Protein 5JE8 (pdb70)

Solvent-accessible surface area: 43700 Å² total; per-residue (Å²): 163,111,89,0,0,0,4,5,3,38,121,42,0,54,11,0,0,72,10,0,28,133,36,46,24,53,2,25,0,18,22,177,83,125,130,16,14,41,41,0,87,176,55,49,6,75,45,72,53,63,39,21,100,0,0,82,52,0,52,7,0,0,0,20,28,127,39,48,163,22,0,63,49,14,0,70,43,77,131,2,0,6,92,33,19,56,96,114,0,5,0,0,2,6,8,31,0,35,14,94,5,2,98,73,0,55,125,18,2,88,132,72,133,12,41,10,0,2,0,0,13,12,32,20,47,126,2,0,102,90,73,74,0,10,0,0,0,0,0,41,96,111,10,13,100,116,2,70,87,10,0,37,43,0,6,66,55,27,46,14,10,41,103,121,4,24,3,0,1,5,0,16,0,0,2,6,1,0,12,0,0,0,0,1,0,0,1,3,0,0,0,0,0,104,78,33,113,12,78,20,73,29,0,11,90,10,0,40,65,15,91,0,19,0,85,0,1,78,40,1,8,100,63,17,15,54,73,83,55,32,130,61,47,42,13,0,49,98,0,62,64,12,0,15,34,1,7,78,16,1,122,137,11,138,6,72,1,41,0,1,45,46,0,36,89,18,0,55,98,0,32,114,53,62,36,5,119,43,0,5,0,0,2,10,88,55,14,14,108,80,87,123,110,36,115,80,0,0,0,5,7,1,38,77,38,0,36,17,0,0,35,6,0,26,146,48,48,40,37,1,25,0,24,25,86,32,75,145,10,15,52,38,0,88,186,78,49,6,66,48,74,58,62,40,24,87,0,0,78,53,0,30,3,0,0,0,20,27,49,4,51,92,17,0,68,70,14,0,72,43,88,140,3,0,5,91,37,20,59,96,105,1,0,0,0,3,5,11,29,5,51,9,115,4,3,108,83,0,41,65,24,2,108,140,76,176,10,50,8,0,3,0,2,14,30,56,32,60,107,7,0,97,93,68,75,0,25,0,3,0,0,0,37,84,110,11,11,101,91,1,72,81,0,0,33,44,1,10,73,54,31,39,36,13,28,108,70,7,11,1,0,1,0,0,14,2,0,12,6,1,0,7,0,0,0,0,0,0,0,0,4,0,0,0,0,0,87,61,49,137,23,83,18,76,72,1,12,84,1,0,42,74,4,68,0,24,0,98,0,1,82,29,0,6,97,61,16,12,50,76,105,58,25,124,49,49,51,14,0,26,72,0,45,52,12,0,14,53,2,8,78,16,1,127,131,14,151,5,106,2,40,0,1,35,24,0,48,23,18,0,25,32,0,25,48,41,59,40,6,90,38,0,2,0,1,3,12,70,43,12,13,39,11,49,132,135,82,0,0,0,6,5,1,40,119,45,0,38,18,0,0,30,3,0,29,134,47,67,47,63,2,35,0,18,25,172,72,124,137,14,10,52,40,1,90,180,80,50,5,72,40,69,59,63,42,19,94,0,0,79,52,0,56,0,0,0,0,17,27,112,38,44,73,24,0,73,77,14,0,65,46,80,128,2,0,5,100,36,18,57,92,120,0,12,0,0,2,5,9,32,1,32,9,118,4,3,111,75,0,35,56,21,1,137,136,98,177,9,57,7,0,1,0,2,14,34,54,17,60,111,4,1,92,93,70,76,0,26,0,4,0,0,0,32,101,105,10,15,103,103,0,72,80,3,0,34,43,1,9,67,71,34,42,35,19,38,103,113,4,16,1,0,1,2,0,20,0,0,15,5,1,0,11,0,0,0,0,0,0,0,1,4,0,0,6,0,0,116,108,25,111,18,71,25,56,71,0,12,86,2,0,42,100,20,95,0,20,0,88,0,1,76,29,0,14,100,64,23,9,60,74,132,42,38,129,55,46,48,18,0,43,90,0,46,104,8,1,17,29,1,6,69,18,1,108,124,15,146,6,68,1,41,0,1,40,52,0,49,91,22,0,58,97,0,26,159,61,64,48,5,119,48,0,2,0,0,2,22,31,60,24,49,82,110,79,134,72,0,0,0,4,5,3,40,80,39,0,38,17,0,0,45,3,0,21,120,48,55,46,40,1,36,0,25,27,82,33,67,109,9,18,49,33,0,87,187,74,48,6,69,52,74,58,63,41,20,81,0,0,73,47,0,50,2,0,0,0,19,27,52,3,51,89,18,0,67,78,13,0,74,43,86,116,2,0,8,92,35,21,55,94,121,1,13,0,0,2,4,10,28,5,51,6,98,4,3,108,81,0,40,120,22,2,145,132,76,172,10,61,8,0,2,0,0,15,31,45,37,66,111,4,0,92,89,69,76,0,26,0,5,0,0,0,38,39,68,12,29,130,93,1,72,75,4,0,31,45,0,7,64,72,28,40,35,4,30,112,67,7,2,5,0,1,2,0,26,2,0,23,6,1,0,11,0,0,0,0,0,0,0,1,4,0,0,0,0,0,85,68,46,133,20,84,19,76,35,0,12,90,12,0,36,78,19,94,0,18,0,55,0,1,80,30,1,9,98,60,18,12,51,70,124,57,25,102,60,62,63,12,0,25,95,0,44,51,12,0,15,58,1,10,82,15,2,130,125,12,154,16,121,2,40,1,2,33,21,0,53,21,17,0,28,33,0,25,54,44,58,34,6,88,47,0,3,1,0,2,14,82,40,15,14,40,13,40,144

Organism: Bacillus cereus (strain ATCC 14579 / DSM 31 / CCUG 7414 / JCM 2152 / NBRC 15305 / NCIMB 9373 / NCTC 2599 / NRRL B-3711) (NCBI:txid226900)

Radius of gyration: 37.69 Å; Cα contacts (8 Å, |Δi|>4): 2503; chains: 4; bounding box: 51×134×80 Å

InterPro domains:
  IPR002204 3-hydroxyisobutyrate dehydrogenase-related, conserved site [PS00895] (6-19)
  IPR006115 6-phosphogluconate dehydrogenase, NADP-binding [PF03446] (3-160)
  IPR008927 6-phosphogluconate dehydrogenase-like, C-terminal domain superfamily [SSF48179] (167-289)
  IPR013328 6-phosphogluconate dehydrogenase, domain 2 [G3DSA:1.10.1040.10] (166-296)
  IPR015815 3-hydroxyisobutyrate dehydrogenase-related [PIRSF000103] (1-289)
  IPR029154 3-hydroxyisobutyrate dehydrogenase-like, NAD-binding domain [PF14833] (167-285)
  IPR036291 NAD(P)-binding domain superfamily [SSF51735] (1-161)

Foldseek 3Di:
DFEEEEEDQPLQNVLLQLLLVVVPHAYEYHYPDVVSVVSSVVSVHHYDAAQLRNQQGGQEYEYADDAPVRVCVADDDCRHNLVRHDQRYAYEYQYQYALVVLVVSVVSNVVSNYHYKDWHWDDGSVLQNVLAIETEIEADPVSCVVCVVVNSSRHPHYDDQYNRRCRSNLVVLVVLLVLLVLLLCLLQVVLVCVVVPHDPVVVCVVCCPPVVHDVSNCCLVVVDVVVPHFQDDPFLQNSLVSLVSSVVVCVVVVHDDPVSVVSNVLSVVCVVVPRGRTHSNCSNVVNNVVD/DDAQFEEEEDLPLQRLLLQLLSVVVRHAYEYDDPDVVSVVSSVVSPHHYDAALLRCQQDHQEYEYADAALVRVCVADDDCRHNLNRHDQRYEYEYQYQYALVSLVVSVVSCVVSNYHYKDWHWDDTSVCQNVLAIETEIEADPVVCVVCVVSNNSRHDHYDDQYRSRCRSSVVVLVVLLVLLVLLLCLLQVVLVCVLVPHPVVVVCVVCCPPVVHDPSNCCLVVVDVVVPHFADPAFLQNSLVSLVSSVVVCVVVVHDDPVSVVSSVLSVVVVVVPRGRTHSSCSNVVNNVPHD/DAEEEEDLPLQRVLLQLLLVVVPHQYEYDYPDVVSVVSSVVSPHHYDDALLRCLQDGQEYEYEDAALVVVCVAQDDCSHNLNRHDQRHEYEYQYQYALVSLVVSQVSCVVSNYHYKDWHWDDGSVLQNVLAIETQIEADPVSCVVCVVSNNSRHDHYDYQYNSRCRRSVVVLVVLLVLLVLLVCLLQVVLVQVVVPHDVVVVCVVCCVPPVHDVSNVCLCPVPVVVVHFADDQFLQNSLVSLVSVVVVCVVVVHDDPVSVVSNVLSVVCVVVPRGRTHSNCSNVVSNVD/DAEEEEEDLPLLRLLLQLLLVVVPHAYEYHDPDVVSVVSSVVSPHHYDAALLRNQQDGQEYEYEDDALVRVCVADDDCRHNLNRHDQRYEYEYQYQYALVSLVVSVVSCVVSNYHYKDWHWDDGSVLQNVLAIETQIEADVVSCVVCVVSSNSRHDHYDDQYRRRCRSSVVVLVVLLVLLVLLVVLLQVVLVCVQVPHDVVVVCVVCCPPPNNDVSNVCLVVVDVVVVHFADDAFLQNSLVSLVSVVVNCVVVVHDDPVSVVSSVLSVVVVVVPRRRTHSNCSNVVSNVVPD

Sequence (1166 aa):
MKKIGFIGLGNMGLPMSKNLVKSGYTVYGVDLNKEAEASFEKEGGIIGLSISKLAETCDVVFTSLPSPRAVEAVYFGAEGLFENGHSNVVFIDTSTVSPQLNKQLEEAAKEKKVDFLAAPVSGGVIGAENRTLTFMVGGSKDVYEKTESIMGVLGANIFHVSEQIDSGTTVKLIINNLLIGFYTAGVSEALTLAKKNNMDLDKMFDILNVSYGQSRIYERNYKSFIAPENYEPGFTVNLLKKDLGFAVDLAKESELHLPVSEMLLNVYDEASQAGYGENDMAALYKKVSEQLDPMKKIGFIGLGNMGLPMSKNLVKSGYTVYGVDLNKEAEASFEKEGGIIGLSISKLAETCDVVFTSLPSPRRAVEAVYFGAEGLFENGHSNVVFIDTSTVSPQLNKQLEEAAKEKKVDFLAAPVSGGVIGAENRTLTFMVGGSKDVYEKTESIMGVLGANIFHVSEQIDSGTTVKLIINNLLIGFYTAGVSEALTLAKKNNMDLDKMFDILNVSYGQSRIYERNYKSFIAPENYEPGFTVNLLKKDLGFAVDLAKESELHLPVSEMLLNVYDEASQAGYGENDMAALYKKVSEQLIKKIGFIGLGNMGLPMSKNLVKSGYTVYGVDLNKEAEASFEKEGGIIGLSISKLAETCDVVFTSLPSPRAVEAVYFGAEGLFENGHSNVVFIDTSTVSPQLNKQLEEAAKEKKVDFLAAPVSGGVIGAENRTLTFMVGGSKDVYEKTESIMGVLGANIFHVSEQIDSGTTVKLIINNLLIGFYTAGVSEALTLAKKNNMDLDKMFDILNVSYGQSRIYERNYKSFIAPENYEPGFTVNLLKKDLGFAVDLAKESELHLPVSEMLLNVYDEASQAGYGENDMAALYKKVSEQMKKIGFIGLGNMGLPMSKNLVKSGYTVYGVDLNKEAEASFEKEGGIIGLSISKLAETCDVVFTSLPSPRRAVEAVYFGAEGLFENGHSNVVFIDTSTVSPQLNKQLEEAAKEKKVDFLAAPVSGGVIGAENRTLTFMVGGSKDVYEKTESIMGVLGANIFHVSEQIDSGTTVKLIINNLLIGFYTAGVSEALTLAKKNNMDLDKMFDILNVSYGQSRIYERNYKSFIAPENYEPGFTVNLLKKDLGFAVDLAKESELHLPVSEMLLNVYDEASQAGYGENDMAALYKKVSEQLI

B-factor: mean 35.8, std 14.12, range [13.29, 110.85]

Structure (mmCIF, N/CA/C/O backbone):
data_5JE8
#
_entry.id   5JE8
#
_cell.length_a   46.444
_cell.length_b   158.576
_cell.length_c   163.138
_cell.angle_alpha   90.00
_cell.angle_beta   90.00
_cell.angle_gamma   90.00
#
_symmetry.space_group_name_H-M   'P 21 21 21'
#
loop_
_entity.id
_entity.type
_entity.pdbx_description
1 polymer '3-hydroxyisobutyrate dehydrogenase'
2 non-polymer NICOTINAMIDE-ADENINE-DINUCLEOTIDE
3 non-polymer '4-(2-HYDROXYETHYL)-1-PIPERAZINE ETHANESULFONIC ACID'
4 non-polymer GLYCEROL
5 water water
#
loop_
_atom_site.group_PDB
_atom_site.id
_atom_site.type_symbol
_atom_site.label_atom_id
_atom_site.label_alt_id
_atom_site.label_comp_id
_atom_site.label_asym_id
_atom_site.label_entity_id
_atom_site.label_seq_id
_atom_site.pdbx_PDB_ins_code
_atom_site.Cartn_x
_atom_site.Cartn_y
_atom_site.Cartn_z
_atom_site.occupancy
_atom_site.B_iso_or_equiv
_atom_site.auth_seq_id
_atom_site.auth_comp_id
_atom_site.auth_asym_id
_atom_site.auth_atom_id
_atom_site.pdbx_PDB_model_num
ATOM 1 N N . MET A 1 7 ? 15.486 72.127 11.247 1.00 46.34 1 MET A N 1
ATOM 2 C CA . MET A 1 7 ? 15.916 70.708 11.483 1.00 44.72 1 MET A CA 1
ATOM 3 C C . MET A 1 7 ? 16.224 70.553 12.987 1.00 42.37 1 MET A C 1
ATOM 4 O O . MET A 1 7 ? 16.839 71.430 13.605 1.00 44.48 1 MET A O 1
ATOM 9 N N . LYS A 1 8 ? 15.806 69.449 13.567 1.00 38.97 2 LYS A N 1
ATOM 10 C CA . LYS A 1 8 ? 15.627 69.334 15.021 1.00 37.20 2 LYS A CA 1
ATOM 11 C C . LYS A 1 8 ? 16.920 69.251 15.858 1.00 33.70 2 LYS A C 1
ATOM 12 O O . LYS A 1 8 ? 17.987 68.941 15.322 1.00 32.24 2 LYS A O 1
ATOM 18 N N . LYS A 1 9 ? 16.795 69.555 17.146 1.00 30.55 3 LYS A N 1
ATOM 19 C CA . LYS A 1 9 ? 17.855 69.340 18.129 1.00 28.54 3 LYS A CA 1
ATOM 20 C C . LYS A 1 9 ? 17.586 68.001 18.777 1.00 25.98 3 LYS A C 1
ATOM 21 O O . LYS A 1 9 ? 16.517 67.810 19.393 1.00 26.36 3 LYS A O 1
ATOM 27 N N . ILE A 1 10 ? 18.555 67.090 18.663 1.00 24.84 4 ILE A N 1
ATOM 28 C CA . ILE A 1 10 ? 18.432 65.749 19.228 1.00 23.93 4 ILE A CA 1
ATOM 29 C C . ILE A 1 10 ? 19.499 65.576 20.315 1.00 23.72 4 ILE A C 1
ATOM 30 O O . ILE A 1 10 ? 20.683 65.942 20.111 1.00 23.69 4 ILE A O 1
ATOM 35 N N . GLY A 1 11 ? 19.099 64.994 21.441 1.00 23.72 5 GLY A N 1
ATOM 36 C CA . GLY A 1 11 ? 20.010 64.644 22.484 1.00 23.69 5 GLY A CA 1
ATOM 37 C C . GLY A 1 11 ? 20.320 63.170 22.394 1.00 22.74 5 GLY A C 1
ATOM 38 O O . GLY A 1 11 ? 19.467 62.379 21.973 1.00 22.31 5 GLY A O 1
ATOM 39 N N . PHE A 1 12 ? 21.529 62.784 22.764 1.00 22.61 6 PHE A N 1
ATOM 40 C CA . PHE A 1 12 ? 21.901 61.365 22.706 1.00 21.97 6 PHE A CA 1
ATOM 41 C C . PHE A 1 12 ? 22.781 61.000 23.889 1.00 22.43 6 PHE A C 1
ATOM 42 O O . PHE A 1 12 ? 23.854 61.578 24.059 1.00 22.86 6 PHE A O 1
ATOM 50 N N . ILE A 1 13 ? 22.289 60.102 24.736 1.00 22.56 7 ILE A N 1
ATOM 51 C CA . ILE A 1 13 ? 22.947 59.782 25.990 1.00 23.32 7 ILE A CA 1
ATOM 52 C C . ILE A 1 13 ? 23.308 58.321 25.966 1.00 23.04 7 ILE A C 1
ATOM 53 O O . ILE A 1 13 ? 22.431 57.470 25.888 1.00 22.72 7 ILE A O 1
ATOM 58 N N . GLY A 1 14 ? 24.614 58.048 26.030 1.00 23.34 8 GLY A N 1
ATOM 59 C CA . GLY A 1 14 ? 25.139 56.718 25.760 1.00 23.23 8 GLY A CA 1
ATOM 60 C C . GLY A 1 14 ? 25.735 56.669 24.352 1.00 22.63 8 GLY A C 1
ATOM 61 O O . GLY A 1 14 ? 25.008 56.507 23.396 1.00 21.94 8 GLY A O 1
ATOM 62 N N . LEU A 1 15 ? 27.062 56.822 24.257 1.00 23.11 9 LEU A N 1
ATOM 63 C CA . LEU A 1 15 ? 27.753 56.954 22.988 1.00 22.84 9 LEU A CA 1
ATOM 64 C C . LEU A 1 15 ? 28.741 55.789 22.805 1.00 23.40 9 LEU A C 1
ATOM 65 O O . LEU A 1 15 ? 29.864 55.982 22.375 1.00 23.88 9 LEU A O 1
ATOM 70 N N . GLY A 1 16 ? 28.307 54.591 23.198 1.00 23.55 10 GLY A N 1
ATOM 71 C CA . GLY A 1 16 ? 29.105 53.398 23.134 1.00 24.34 10 GLY A CA 1
ATOM 72 C C . GLY A 1 16 ? 29.011 52.660 21.806 1.00 24.13 10 GLY A C 1
ATOM 73 O O . GLY A 1 16 ? 28.918 53.273 20.746 1.00 23.60 10 GLY A O 1
ATOM 74 N N . ASN A 1 17 ? 29.090 51.331 21.883 1.00 24.81 11 ASN A N 1
ATOM 75 C CA . ASN A 1 17 ? 29.059 50.451 20.708 1.00 25.04 11 ASN A CA 1
ATOM 76 C C . ASN A 1 17 ? 27.889 50.759 19.797 1.00 24.05 11 ASN A C 1
ATOM 77 O O . ASN A 1 17 ? 28.111 50.914 18.586 1.00 24.10 11 ASN A O 1
ATOM 82 N N . MET A 1 18 ? 26.678 50.937 20.355 1.00 23.34 12 MET A N 1
ATOM 83 C CA . MET A 1 18 ? 25.484 51.300 19.553 1.00 22.57 12 MET A CA 1
ATOM 84 C C . MET A 1 18 ? 25.290 52.816 19.423 1.00 21.86 12 MET A C 1
ATOM 85 O O . MET A 1 18 ? 25.067 53.328 18.342 1.00 21.63 12 MET A O 1
ATOM 90 N N . GLY A 1 19 ? 25.463 53.537 20.522 1.00 21.78 13 GLY A N 1
ATOM 91 C CA . GLY A 1 19 ? 25.243 54.963 20.546 1.00 21.36 13 GLY A CA 1
ATOM 92 C C . GLY A 1 19 ? 26.131 55.804 19.666 1.00 21.43 13 GLY A C 1
ATOM 93 O O . GLY A 1 19 ? 25.659 56.772 19.063 1.00 21.11 13 GLY A O 1
ATOM 94 N N . LEU A 1 20 ? 27.402 55.444 19.559 1.00 22.01 14 LEU A N 1
ATOM 95 C CA . LEU A 1 20 ? 28.311 56.215 18.724 1.00 22.26 14 LEU A CA 1
ATOM 96 C C . LEU A 1 20 ? 27.859 56.218 17.266 1.00 22.10 14 LEU A C 1
ATOM 97 O O . LEU A 1 20 ? 27.650 57.298 16.700 1.00 21.92 14 LEU A O 1
ATOM 102 N N . PRO A 1 21 ? 27.672 55.023 16.652 1.00 22.37 15 PRO A N 1
ATOM 103 C CA . PRO A 1 21 ? 27.242 55.047 15.250 1.00 22.51 15 PRO A CA 1
ATOM 104 C C . PRO A 1 21 ? 25.825 55.633 15.043 1.00 21.89 15 PRO A C 1
ATOM 105 O O . PRO A 1 21 ? 25.597 56.338 14.065 1.00 22.03 15 PRO A O 1
ATOM 109 N N . MET A 1 22 ? 24.924 55.390 15.990 1.00 21.40 16 MET A N 1
ATOM 110 C CA . MET A 1 22 ? 23.591 55.954 15.908 1.00 21.01 16 MET A CA 1
ATOM 111 C C . MET A 1 22 ? 23.677 57.480 15.991 1.00 20.87 16 MET A C 1
ATOM 112 O O . MET A 1 22 ? 23.130 58.152 15.153 1.00 21.01 16 MET A O 1
ATOM 117 N N . SER A 1 23 ? 24.386 58.019 16.964 1.00 20.82 17 SER A N 1
ATOM 118 C CA . SER A 1 23 ? 24.461 59.486 17.125 1.00 20.91 17 SER A CA 1
ATOM 119 C C . SER A 1 23 ? 25.198 60.117 15.939 1.00 21.30 17 SER A C 1
ATOM 120 O O . SER A 1 23 ? 24.803 61.158 15.440 1.00 21.51 17 SER A O 1
ATOM 123 N N . LYS A 1 24 ? 26.249 59.442 15.465 1.00 21.60 18 LYS A N 1
ATOM 124 C CA . LYS A 1 24 ? 26.952 59.871 14.273 1.00 22.17 18 LYS A CA 1
ATOM 125 C C . LYS A 1 24 ? 25.981 59.948 13.084 1.00 22.36 18 LYS A C 1
ATOM 126 O O . LYS A 1 24 ? 25.944 60.956 12.340 1.00 22.80 18 LYS A O 1
ATOM 132 N N . ASN A 1 25 ? 25.196 58.899 12.888 1.00 22.23 19 ASN A N 1
ATOM 133 C CA . ASN A 1 25 ? 24.262 58.909 11.762 1.00 22.66 19 ASN A CA 1
ATOM 134 C C . ASN A 1 25 ? 23.280 60.089 11.802 1.00 22.61 19 ASN A C 1
ATOM 135 O O . ASN A 1 25 ? 22.909 60.627 10.741 1.00 23.31 19 ASN A O 1
ATOM 140 N N . LEU A 1 26 ? 22.862 60.479 13.013 1.00 22.02 20 LEU A N 1
ATOM 141 C CA . LEU A 1 26 ? 21.958 61.613 13.160 1.00 22.20 20 LEU A CA 1
ATOM 142 C C . LEU A 1 26 ? 22.643 62.904 12.713 1.00 22.77 20 LEU A C 1
ATOM 143 O O . LEU A 1 26 ? 22.031 63.716 12.046 1.00 23.43 20 LEU A O 1
ATOM 148 N N . VAL A 1 27 ? 23.918 63.095 13.098 1.00 22.69 21 VAL A N 1
ATOM 149 C CA . VAL A 1 27 ? 24.652 64.276 12.681 1.00 23.35 21 VAL A CA 1
ATOM 150 C C . VAL A 1 27 ? 24.767 64.291 11.142 1.00 24.13 21 VAL A C 1
ATOM 151 O O . VAL A 1 27 ? 24.505 65.327 10.502 1.00 24.92 21 VAL A O 1
ATOM 155 N N . LYS A 1 28 ? 25.154 63.142 10.569 1.00 24.12 22 LYS A N 1
ATOM 156 C CA . LYS A 1 28 ? 25.338 62.997 9.115 1.00 25.11 22 LYS A CA 1
ATOM 157 C C . LYS A 1 28 ? 24.028 63.322 8.411 1.00 25.65 22 LYS A C 1
ATOM 158 O O . LYS A 1 28 ? 24.026 63.912 7.339 1.00 26.76 22 LYS A O 1
ATOM 164 N N . SER A 1 29 ? 22.925 62.920 9.035 1.00 25.04 23 SER A N 1
ATOM 165 C CA . SER A 1 29 ? 21.573 63.196 8.540 1.00 25.63 23 SER A CA 1
ATOM 166 C C . SER A 1 29 ? 21.133 64.671 8.611 1.00 26.21 23 SER A C 1
ATOM 167 O O . SER A 1 29 ? 20.072 65.034 8.070 1.00 27.07 23 SER A O 1
ATOM 170 N N . GLY A 1 30 ? 21.924 65.508 9.286 1.00 25.97 24 GLY A N 1
ATOM 171 C CA . GLY A 1 30 ? 21.673 66.962 9.323 1.00 26.79 24 GLY A CA 1
ATOM 172 C C . GLY A 1 30 ? 21.089 67.514 10.628 1.00 26.42 24 GLY A C 1
ATOM 173 O O . GLY A 1 30 ? 20.845 68.709 10.741 1.00 27.29 24 GLY A O 1
ATOM 174 N N . TYR A 1 31 ? 20.888 66.641 11.612 1.00 25.35 25 TYR A N 1
ATOM 175 C CA . TYR A 1 31 ? 20.398 67.050 12.928 1.00 25.13 25 TYR A CA 1
ATOM 176 C C . TYR A 1 31 ? 21.523 67.734 13.678 1.00 25.11 25 TYR A C 1
ATOM 177 O O . TYR A 1 31 ? 22.698 67.451 13.416 1.00 24.83 25 TYR A O 1
ATOM 186 N N . THR A 1 32 ? 21.168 68.637 14.581 1.00 25.64 26 THR A N 1
ATOM 187 C CA . THR A 1 32 ? 22.090 69.147 15.595 1.00 25.71 26 THR A CA 1
ATOM 188 C C . THR A 1 32 ? 22.003 68.189 16.791 1.00 24.85 26 THR A C 1
ATOM 189 O O . THR A 1 32 ? 20.951 68.053 17.402 1.00 24.91 26 THR A O 1
ATOM 193 N N . VAL A 1 33 ? 23.107 67.540 17.107 1.00 24.24 27 VAL A N 1
ATOM 194 C CA . VAL A 1 33 ? 23.090 66.479 18.085 1.00 23.53 27 VAL A CA 1
ATOM 195 C C . VAL A 1 33 ? 23.964 66.794 19.280 1.00 23.90 27 VAL A C 1
ATOM 196 O O . VAL A 1 33 ? 25.155 67.037 19.148 1.00 24.12 27 VAL A O 1
ATOM 200 N N . TYR A 1 34 ? 23.352 66.786 20.448 1.00 24.16 28 TYR A N 1
ATOM 201 C CA . TYR A 1 34 ? 24.072 67.010 21.710 1.00 24.77 28 TYR A CA 1
ATOM 202 C C . TYR A 1 34 ? 24.296 65.667 22.418 1.00 24.17 28 TYR A C 1
ATOM 203 O O . TYR A 1 34 ? 23.337 64.947 22.692 1.00 23.78 28 TYR A O 1
ATOM 212 N N . GLY A 1 35 ? 25.551 65.345 22.734 1.00 24.29 29 GLY A N 1
ATOM 213 C CA . GLY A 1 35 ? 25.913 64.024 23.239 1.00 23.89 29 GLY A CA 1
ATOM 214 C C . GLY A 1 35 ? 26.361 64.055 24.675 1.00 24.84 29 GLY A C 1
ATOM 215 O O . GLY A 1 35 ? 26.987 65.030 25.105 1.00 25.84 29 GLY A O 1
ATOM 216 N N . VAL A 1 36 ? 26.035 62.996 25.422 1.00 24.74 30 VAL A N 1
ATOM 217 C CA . VAL A 1 36 ? 26.543 62.815 26.780 1.00 25.84 30 VAL A CA 1
ATOM 218 C C . VAL A 1 36 ? 26.953 61.357 26.995 1.00 25.58 30 VAL A C 1
ATOM 219 O O . VAL A 1 36 ? 26.215 60.434 26.651 1.00 24.76 30 VAL A O 1
ATOM 223 N N . ASP A 1 37 ? 28.121 61.171 27.583 1.00 26.50 31 ASP A N 1
ATOM 224 C CA . ASP A 1 37 ? 28.590 59.870 27.991 1.00 26.75 31 ASP A CA 1
ATOM 225 C C . ASP A 1 37 ? 29.588 60.038 29.154 1.00 28.44 31 ASP A C 1
ATOM 226 O O . ASP A 1 37 ? 30.381 60.967 29.174 1.00 29.17 31 ASP A O 1
ATOM 231 N N . LEU A 1 38 ? 29.490 59.134 30.132 1.00 29.24 32 LEU A N 1
ATOM 232 C CA . LEU A 1 38 ? 30.403 59.078 31.270 1.00 31.10 32 LEU A CA 1
ATOM 233 C C . LEU A 1 38 ? 31.832 58.952 30.815 1.00 31.56 32 LEU A C 1
ATOM 234 O O . LEU A 1 38 ? 32.733 59.485 31.433 1.00 33.07 32 LEU A O 1
ATOM 239 N N . ASN A 1 39 ? 32.046 58.255 29.712 1.00 30.44 33 ASN A N 1
ATOM 240 C CA . ASN A 1 39 ? 33.397 58.031 29.232 1.00 31.05 33 ASN A CA 1
ATOM 241 C C . ASN A 1 39 ? 33.753 59.205 28.326 1.00 30.50 33 ASN A C 1
ATOM 242 O O . ASN A 1 39 ? 33.208 59.337 27.270 1.00 29.10 33 ASN A O 1
ATOM 247 N N . LYS A 1 40 ? 34.703 60.029 28.736 1.00 31.82 34 LYS A N 1
ATOM 248 C CA . LYS A 1 40 ? 35.067 61.221 27.983 1.00 31.59 34 LYS A CA 1
ATOM 249 C C . LYS A 1 40 ? 35.692 60.888 26.645 1.00 30.91 34 LYS A C 1
ATOM 250 O O . LYS A 1 40 ? 35.608 61.670 25.700 1.00 30.20 34 LYS A O 1
ATOM 256 N N . GLU A 1 41 ? 36.270 59.717 26.548 1.00 31.29 35 GLU A N 1
ATOM 257 C CA . GLU A 1 41 ? 36.753 59.258 25.270 1.00 30.80 35 GLU A CA 1
ATOM 258 C C . GLU A 1 41 ? 35.621 59.009 24.255 1.00 29.03 35 GLU A C 1
ATOM 259 O O . GLU A 1 41 ? 35.736 59.344 23.112 1.00 28.49 35 GLU A O 1
ATOM 265 N N . ALA A 1 42 ? 34.553 58.380 24.693 1.00 28.33 36 ALA A N 1
ATOM 266 C CA . ALA A 1 42 ? 33.392 58.191 23.830 1.00 26.84 36 ALA A CA 1
ATOM 267 C C . ALA A 1 42 ? 32.882 59.563 23.412 1.00 26.21 36 ALA A C 1
ATOM 268 O O . ALA A 1 42 ? 32.579 59.765 22.234 1.00 25.45 36 ALA A O 1
ATOM 270 N N . GLU A 1 43 ? 32.806 60.505 24.349 1.00 26.76 37 GLU A N 1
ATOM 271 C CA . GLU A 1 43 ? 32.403 61.868 24.011 1.00 26.52 37 GLU A CA 1
ATOM 272 C C . GLU A 1 43 ? 33.320 62.468 22.953 1.00 26.73 37 GLU A C 1
ATOM 273 O O . GLU A 1 43 ? 32.815 63.080 21.988 1.00 26.08 37 GLU A O 1
ATOM 279 N N . ALA A 1 44 ? 34.636 62.309 23.131 1.00 27.81 38 ALA A N 1
ATOM 280 C CA . ALA A 1 44 ? 35.624 62.782 22.146 1.00 28.26 38 ALA A CA 1
ATOM 281 C C . ALA A 1 44 ? 35.372 62.235 20.738 1.00 27.38 38 ALA A C 1
ATOM 282 O O . ALA A 1 44 ? 35.360 62.999 19.788 1.00 27.23 38 ALA A O 1
ATOM 284 N N . SER A 1 45 ? 35.107 60.930 20.615 1.00 26.96 39 SER A N 1
ATOM 285 C CA . SER A 1 45 ? 34.799 60.314 19.329 1.00 26.36 39 SER A CA 1
ATOM 286 C C . SER A 1 45 ? 33.539 60.868 18.631 1.00 25.28 39 SER A C 1
ATOM 287 O O . SER A 1 45 ? 33.538 61.104 17.412 1.00 25.22 39 SER A O 1
ATOM 290 N N . PHE A 1 46 ? 32.464 61.043 19.401 1.00 24.64 40 PHE A N 1
ATOM 291 C CA . PHE A 1 46 ? 31.236 61.628 18.913 1.00 23.86 40 PHE A CA 1
ATOM 292 C C . PHE A 1 46 ? 31.445 63.066 18.427 1.00 24.24 40 PHE A C 1
ATOM 293 O O . PHE A 1 46 ? 30.956 63.473 17.376 1.00 24.02 40 PHE A O 1
ATOM 301 N N . GLU A 1 47 ? 32.181 63.832 19.199 1.00 25.02 41 GLU A N 1
ATOM 302 C CA . GLU A 1 47 ? 32.524 65.211 18.836 1.00 25.66 41 GLU A CA 1
ATOM 303 C C . GLU A 1 47 ? 33.237 65.287 17.512 1.00 25.97 41 GLU A C 1
ATOM 304 O O . GLU A 1 47 ? 32.953 66.150 16.725 1.00 26.12 41 GLU A O 1
ATOM 310 N N . LYS A 1 48 ? 34.179 64.387 17.285 1.00 26.29 42 LYS A N 1
ATOM 311 C CA . LYS A 1 48 ? 34.912 64.330 16.023 1.00 26.83 42 LYS A CA 1
ATOM 312 C C . LYS A 1 48 ? 34.018 63.990 14.853 1.00 26.23 42 LYS A C 1
ATOM 313 O O . LYS A 1 48 ? 34.362 64.255 13.714 1.00 26.79 42 LYS A O 1
ATOM 319 N N . GLU A 1 49 ? 32.854 63.414 15.142 1.00 25.27 43 GLU A N 1
ATOM 320 C CA . GLU A 1 49 ? 31.843 63.191 14.119 1.00 24.84 43 GLU A CA 1
ATOM 321 C C . GLU A 1 49 ? 30.973 64.406 13.820 1.00 24.78 43 GLU A C 1
ATOM 322 O O . GLU A 1 49 ? 30.199 64.354 12.872 1.00 24.72 43 GLU A O 1
ATOM 328 N N . GLY A 1 50 ? 31.108 65.489 14.595 1.00 25.04 44 GLY A N 1
ATOM 329 C CA . GLY A 1 50 ? 30.292 66.691 14.429 1.00 25.26 44 GLY A CA 1
ATOM 330 C C . GLY A 1 50 ? 29.203 66.899 15.484 1.00 24.79 44 GLY A C 1
ATOM 331 O O . GLY A 1 50 ? 28.393 67.818 15.375 1.00 25.10 44 GLY A O 1
ATOM 332 N N . GLY A 1 51 ? 29.182 66.047 16.500 1.00 24.26 45 GLY A N 1
ATOM 333 C CA . GLY A 1 51 ? 28.270 66.231 17.633 1.00 24.07 45 GLY A CA 1
ATOM 334 C C . GLY A 1 51 ? 28.805 67.267 18.620 1.00 24.96 45 GLY A C 1
ATOM 335 O O . GLY A 1 51 ? 30.022 67.552 18.685 1.00 25.59 45 GLY A O 1
ATOM 336 N N . ILE A 1 52 ? 27.889 67.825 19.395 1.00 25.21 46 ILE A N 1
ATOM 337 C CA . ILE A 1 52 ? 28.203 68.818 20.418 1.00 26.32 46 ILE A CA 1
ATOM 338 C C . ILE A 1 52 ? 28.202 68.121 21.782 1.00 26.33 46 ILE A C 1
ATOM 339 O O . ILE A 1 52 ? 27.228 67.459 22.125 1.00 25.74 46 ILE A O 1
ATOM 344 N N . ILE A 1 53 ? 29.287 68.286 22.543 1.00 27.18 47 ILE A N 1
ATOM 345 C CA . ILE A 1 53 ? 29.409 67.758 23.896 1.00 27.64 47 ILE A CA 1
ATOM 346 C C . ILE A 1 53 ? 29.537 68.900 24.895 1.00 29.26 47 ILE A C 1
ATOM 347 O O . ILE A 1 53 ? 29.703 70.059 24.517 1.00 30.03 47 ILE A O 1
ATOM 352 N N . GLY A 1 54 ? 29.484 68.556 26.180 1.00 29.99 48 GLY A N 1
ATOM 353 C CA . GLY A 1 54 ? 29.704 69.492 27.260 1.00 31.85 48 GLY A CA 1
ATOM 354 C C . GLY A 1 54 ? 28.450 69.930 27.993 1.00 32.59 48 GLY A C 1
ATOM 355 O O . GLY A 1 54 ? 28.553 70.717 28.917 1.00 35.02 48 GLY A O 1
ATOM 356 N N . LEU A 1 55 ? 27.278 69.455 27.557 1.00 32.09 49 LEU A N 1
ATOM 357 C CA . LEU A 1 55 ? 25.982 69.828 28.125 1.00 32.51 49 LEU A CA 1
ATOM 358 C C . LEU A 1 55 ? 25.593 68.723 29.106 1.00 32.31 49 LEU A C 1
ATOM 359 O O . LEU A 1 55 ? 25.990 67.578 28.935 1.00 30.99 49 LEU A O 1
ATOM 364 N N . SER A 1 56 ? 24.846 69.057 30.159 1.00 33.32 50 SER A N 1
ATOM 365 C CA . SER A 1 56 ? 24.396 68.043 31.112 1.00 33.46 50 SER A CA 1
ATOM 366 C C . SER A 1 56 ? 23.159 67.282 30.584 1.00 32.03 50 SER A C 1
ATOM 367 O O . SER A 1 56 ? 22.411 67.802 29.774 1.00 31.56 50 SER A O 1
ATOM 370 N N . ILE A 1 57 ? 22.951 66.067 31.080 1.00 31.59 51 ILE A N 1
ATOM 371 C CA . ILE A 1 57 ? 21.711 65.332 30.871 1.00 30.73 51 ILE A CA 1
ATOM 372 C C . ILE A 1 57 ? 20.490 66.233 31.035 1.00 31.74 51 ILE A C 1
ATOM 373 O O . ILE A 1 57 ? 19.602 66.267 30.173 1.00 30.89 51 ILE A O 1
ATOM 378 N N . SER A 1 58 ? 20.471 66.987 32.119 1.00 33.78 52 SER A N 1
ATOM 379 C CA . SER A 1 58 ? 19.386 67.915 32.388 1.00 35.21 52 SER A CA 1
ATOM 380 C C . SER A 1 58 ? 19.201 68.994 31.303 1.00 35.00 52 SER A C 1
ATOM 381 O O . SER A 1 58 ? 18.074 69.305 30.893 1.00 35.16 52 SER A O 1
ATOM 384 N N . LYS A 1 59 ? 20.310 69.557 30.859 1.00 34.84 53 LYS A N 1
ATOM 385 C CA . LYS A 1 59 ? 20.299 70.531 29.775 1.00 34.67 53 LYS A CA 1
ATOM 386 C C . LYS A 1 59 ? 19.775 69.919 28.473 1.00 32.68 53 LYS A C 1
ATOM 387 O O . LYS A 1 59 ? 19.007 70.564 27.773 1.00 32.94 53 LYS A O 1
ATOM 393 N N . LEU A 1 60 ? 20.150 68.679 28.157 1.00 30.96 54 LEU A N 1
ATOM 394 C CA . LEU A 1 60 ? 19.512 67.964 27.025 1.00 29.36 54 LEU A CA 1
ATOM 395 C C . LEU A 1 60 ? 17.968 67.864 27.141 1.00 29.79 54 LEU A C 1
ATOM 396 O O . LEU A 1 60 ? 17.253 68.065 26.180 1.00 29.45 54 LEU A O 1
ATOM 401 N N . ALA A 1 61 ? 17.467 67.553 28.334 1.00 30.73 55 ALA A N 1
ATOM 402 C CA . ALA A 1 61 ? 16.038 67.425 28.574 1.00 31.39 55 ALA A CA 1
ATOM 403 C C . ALA A 1 61 ? 15.295 68.738 28.393 1.00 32.95 55 ALA A C 1
ATOM 404 O O . ALA A 1 61 ? 14.143 68.742 27.952 1.00 33.17 55 ALA A O 1
ATOM 406 N N . GLU A 1 62 ? 15.928 69.847 28.764 1.00 34.28 56 GLU A N 1
ATOM 407 C CA . GLU A 1 62 ? 15.314 71.175 28.657 1.00 36.13 56 GLU A CA 1
ATOM 408 C C . GLU A 1 62 ? 15.330 71.690 27.229 1.00 35.43 56 GLU A C 1
ATOM 409 O O . GLU A 1 62 ? 14.499 72.543 26.881 1.00 36.77 56 GLU A O 1
ATOM 415 N N . THR A 1 63 ? 16.333 71.284 26.442 1.00 33.69 57 THR A N 1
ATOM 416 C CA . THR A 1 63 ? 16.591 71.941 25.146 1.00 33.39 57 THR A CA 1
ATOM 417 C C . THR A 1 63 ? 16.257 71.137 23.897 1.00 31.73 57 THR A C 1
ATOM 418 O O . THR A 1 63 ? 15.965 71.724 22.868 1.00 32.03 57 THR A O 1
ATOM 422 N N . CYS A 1 64 ? 16.327 69.808 23.964 1.00 30.19 58 CYS A N 1
ATOM 423 C CA . CYS A 1 64 ? 16.233 68.986 22.751 1.00 28.70 58 CYS A CA 1
ATOM 424 C C . CYS A 1 64 ? 14.782 68.569 22.441 1.00 28.90 58 CYS A C 1
ATOM 425 O O . CYS A 1 64 ? 13.956 68.389 23.341 1.00 29.62 58 CYS A O 1
ATOM 428 N N . ASP A 1 65 ? 14.485 68.430 21.161 1.00 28.46 59 ASP A N 1
ATOM 429 C CA . ASP A 1 65 ? 13.142 68.023 20.730 1.00 28.78 59 ASP A CA 1
ATOM 430 C C . ASP A 1 65 ? 12.901 66.548 21.047 1.00 27.63 59 ASP A C 1
ATOM 431 O O . ASP A 1 65 ? 11.815 66.157 21.473 1.00 28.15 59 ASP A O 1
ATOM 436 N N . VAL A 1 66 ? 13.922 65.739 20.785 1.00 26.23 60 VAL A N 1
ATOM 437 C CA . VAL A 1 66 ? 13.879 64.309 21.069 1.00 25.22 60 VAL A CA 1
ATOM 438 C C . VAL A 1 66 ? 15.228 63.988 21.730 1.00 24.49 60 VAL A C 1
ATOM 439 O O . VAL A 1 66 ? 16.240 64.545 21.319 1.00 24.30 60 VAL A O 1
ATOM 443 N N . VAL A 1 67 ? 15.233 63.134 22.759 1.00 24.29 61 VAL A N 1
ATOM 444 C CA . VAL A 1 67 ? 16.456 62.622 23.373 1.00 23.75 61 VAL A CA 1
ATOM 445 C C . VAL A 1 67 ? 16.431 61.113 23.355 1.00 22.97 61 VAL A C 1
ATOM 446 O O . VAL A 1 67 ? 15.483 60.502 23.843 1.00 23.23 61 VAL A O 1
ATOM 450 N N . PHE A 1 68 ? 17.441 60.520 22.733 1.00 22.18 62 PHE A N 1
ATOM 451 C CA . PHE A 1 68 ? 17.630 59.080 22.729 1.00 21.64 62 PHE A CA 1
ATOM 452 C C . PHE A 1 68 ? 18.573 58.668 23.856 1.00 21.82 62 PHE A C 1
ATOM 453 O O . PHE A 1 68 ? 19.499 59.420 24.192 1.00 22.08 62 PHE A O 1
ATOM 461 N N . THR A 1 69 ? 18.339 57.475 24.415 1.00 21.85 63 THR A N 1
ATOM 462 C CA . THR A 1 69 ? 19.281 56.840 25.353 1.00 22.16 63 THR A CA 1
ATOM 463 C C . THR A 1 69 ? 19.716 55.466 24.796 1.00 21.77 63 THR A C 1
ATOM 464 O O . THR A 1 69 ? 18.927 54.740 24.218 1.00 21.52 63 THR A O 1
ATOM 468 N N . SER A 1 70 ? 20.999 55.153 24.943 1.00 21.90 64 SER A N 1
ATOM 469 C CA . SER A 1 70 ? 21.519 53.861 24.594 1.00 21.91 64 SER A CA 1
ATOM 470 C C . SER A 1 70 ? 22.459 53.463 25.690 1.00 22.72 64 SER A C 1
ATOM 471 O O . SER A 1 70 ? 23.643 53.753 25.623 1.00 22.93 64 SER A O 1
ATOM 474 N N . LEU A 1 71 ? 21.911 52.821 26.714 1.00 23.35 65 LEU A N 1
ATOM 475 C CA . LEU A 1 71 ? 22.606 52.599 27.956 1.00 24.43 65 LEU A CA 1
ATOM 476 C C . LEU A 1 71 ? 22.809 51.100 28.237 1.00 25.10 65 LEU A C 1
ATOM 477 O O . LEU A 1 71 ? 22.041 50.277 27.748 1.00 24.81 65 LEU A O 1
ATOM 482 N N . PRO A 1 72 ? 23.867 50.743 28.991 1.00 26.19 66 PRO A N 1
ATOM 483 C CA . PRO A 1 72 ? 24.318 49.341 29.036 1.00 27.00 66 PRO A CA 1
ATOM 484 C C . PRO A 1 72 ? 23.645 48.449 30.074 1.00 28.04 66 PRO A C 1
ATOM 485 O O . PRO A 1 72 ? 23.804 47.217 30.021 1.00 28.75 66 PRO A O 1
ATOM 489 N N . SER A 1 73 ? 22.942 49.054 31.028 1.00 28.38 67 SER A N 1
ATOM 490 C CA . SER A 1 73 ? 22.301 48.311 32.115 1.00 29.61 67 SER A CA 1
ATOM 491 C C . SER A 1 73 ? 21.046 49.008 32.641 1.00 29.51 67 SER A C 1
ATOM 492 O O . SER A 1 73 ? 20.868 50.225 32.446 1.00 28.84 67 SER A O 1
ATOM 495 N N . PRO A 1 74 ? 20.178 48.244 33.326 1.00 30.40 68 PRO A N 1
ATOM 496 C CA . PRO A 1 74 ? 19.062 48.839 34.047 1.00 30.83 68 PRO A CA 1
ATOM 497 C C . PRO A 1 74 ? 19.495 49.929 35.045 1.00 31.85 68 PRO A C 1
ATOM 498 O O . PRO A 1 74 ? 18.839 50.954 35.121 1.00 31.64 68 PRO A O 1
ATOM 502 N N . ARG A 1 75 ? 20.603 49.742 35.759 1.00 33.09 69 ARG A N 1
ATOM 503 C CA . ARG A 1 75 ? 21.072 50.799 36.658 1.00 34.25 69 ARG A CA 1
ATOM 504 C C . ARG A 1 75 ? 21.322 52.102 35.916 1.00 33.01 69 ARG A C 1
ATOM 505 O O . ARG A 1 75 ? 20.920 53.160 36.376 1.00 33.52 69 ARG A O 1
ATOM 513 N N . ALA A 1 76 ? 22.017 52.013 34.777 1.00 31.60 70 ALA A N 1
ATOM 514 C CA . ALA A 1 76 ? 22.396 53.192 34.020 1.00 30.55 70 ALA A CA 1
ATOM 515 C C . ALA A 1 76 ? 21.154 53.911 33.511 1.00 29.58 70 ALA A C 1
ATOM 516 O O . ALA A 1 76 ? 21.084 55.128 33.546 1.00 29.65 70 ALA A O 1
ATOM 518 N N . VAL A 1 77 ? 20.179 53.152 33.046 1.00 28.89 71 VAL A N 1
ATOM 519 C CA . VAL A 1 77 ? 18.926 53.730 32.593 1.00 28.23 71 VAL A CA 1
ATOM 520 C C . VAL A 1 77 ? 18.245 54.458 33.765 1.00 29.68 71 VAL A C 1
ATOM 521 O O . VAL A 1 77 ? 17.781 55.604 33.606 1.00 29.64 71 VAL A O 1
ATOM 525 N N . GLU A 1 78 ? 18.251 53.830 34.946 1.00 31.20 72 GLU A N 1
ATOM 526 C CA . GLU A 1 78 ? 17.630 54.424 36.116 1.00 32.93 72 GLU A CA 1
ATOM 527 C C . GLU A 1 78 ? 18.345 55.697 36.538 1.00 33.75 72 GLU A C 1
ATOM 528 O O . GLU A 1 78 ? 17.685 56.677 36.911 1.00 34.60 72 GLU A O 1
ATOM 534 N N . ALA A 1 79 ? 19.685 55.662 36.503 1.00 33.73 73 ALA A N 1
ATOM 535 C CA . ALA A 1 79 ? 20.534 56.793 36.856 1.00 34.60 73 ALA A CA 1
ATOM 536 C C . ALA A 1 79 ? 20.297 57.968 35.910 1.00 33.44 73 ALA A C 1
ATOM 537 O O . ALA A 1 79 ? 20.366 59.102 36.328 1.00 34.51 73 ALA A O 1
ATOM 539 N N . VAL A 1 80 ? 20.004 57.698 34.640 1.00 31.48 74 VAL A N 1
ATOM 540 C CA . VAL A 1 80 ? 19.804 58.790 33.686 1.00 30.54 74 VAL A CA 1
ATOM 541 C C . VAL A 1 80 ? 18.376 59.388 33.697 1.00 30.86 74 VAL A C 1
ATOM 542 O O . VAL A 1 80 ? 18.215 60.613 33.612 1.00 31.36 74 VAL A O 1
ATOM 546 N N . TYR A 1 81 ? 17.367 58.535 33.788 1.00 30.75 75 TYR A N 1
ATOM 547 C CA . TYR A 1 81 ? 15.945 58.971 33.712 1.00 31.12 75 TYR A CA 1
ATOM 548 C C . TYR A 1 81 ? 15.355 59.571 34.985 1.00 33.31 75 TYR A C 1
ATOM 549 O O . TYR A 1 81 ? 14.564 60.506 34.901 1.00 33.98 75 TYR A O 1
ATOM 558 N N . PHE A 1 82 ? 15.742 59.016 36.133 1.00 34.62 76 PHE A N 1
ATOM 559 C CA . PHE A 1 82 ? 15.178 59.363 37.429 1.00 37.00 76 PHE A CA 1
ATOM 560 C C . PHE A 1 82 ? 16.088 60.320 38.207 1.00 38.63 76 PHE A C 1
ATOM 561 O O . PHE A 1 82 ? 17.284 60.422 37.939 1.00 37.99 76 PHE A O 1
ATOM 569 N N . GLY A 1 83 ? 15.491 60.991 39.175 1.00 40.93 77 GLY A N 1
ATOM 570 C CA . GLY A 1 83 ? 16.216 61.805 40.143 1.00 43.13 77 GLY A CA 1
ATOM 571 C C . GLY A 1 83 ? 16.185 63.254 39.718 1.00 43.47 77 GLY A C 1
ATOM 572 O O . GLY A 1 83 ? 15.800 63.571 38.587 1.00 41.76 77 GLY A O 1
ATOM 573 N N . ALA A 1 84 ? 16.612 64.129 40.621 1.00 45.89 78 ALA A N 1
ATOM 574 C CA . ALA A 1 84 ? 16.545 65.569 40.403 1.00 46.85 78 ALA A CA 1
ATOM 575 C C . ALA A 1 84 ? 17.368 66.033 39.187 1.00 44.73 78 ALA A C 1
ATOM 576 O O . ALA A 1 84 ? 17.011 67.015 38.554 1.00 44.68 78 ALA A O 1
ATOM 578 N N . GLU A 1 85 ? 18.442 65.317 38.849 1.00 43.17 79 GLU A N 1
ATOM 579 C CA . GLU A 1 85 ? 19.288 65.665 37.696 1.00 41.27 79 GLU A CA 1
ATOM 580 C C . GLU A 1 85 ? 18.941 64.936 36.388 1.00 38.42 79 GLU A C 1
ATOM 581 O O . GLU A 1 85 ? 19.615 65.132 35.387 1.00 36.90 79 GLU A O 1
ATOM 587 N N . GLY A 1 86 ? 17.892 64.113 36.410 1.00 37.94 80 GLY A N 1
ATOM 588 C CA . GLY A 1 86 ? 17.618 63.194 35.318 1.00 35.55 80 GLY A CA 1
ATOM 589 C C . GLY A 1 86 ? 16.670 63.753 34.282 1.00 34.69 80 GLY A C 1
ATOM 590 O O . GLY A 1 86 ? 16.219 64.900 34.373 1.00 35.93 80 GLY A O 1
ATOM 591 N N . LEU A 1 87 ? 16.333 62.925 33.312 1.00 32.82 81 LEU A N 1
ATOM 592 C CA . LEU A 1 87 ? 15.600 63.391 32.158 1.00 31.93 81 LEU A CA 1
ATOM 593 C C . LEU A 1 87 ? 14.149 63.787 32.469 1.00 33.23 81 LEU A C 1
ATOM 594 O O . LEU A 1 87 ? 13.700 64.827 32.012 1.00 33.78 81 LEU A O 1
ATOM 599 N N . PHE A 1 88 ? 13.428 62.946 33.205 1.00 33.84 82 PHE A N 1
ATOM 600 C CA . PHE A 1 88 ? 11.993 63.191 33.427 1.00 35.09 82 PHE A CA 1
ATOM 601 C C . PHE A 1 88 ? 11.718 64.483 34.237 1.00 37.50 82 PHE A C 1
ATOM 602 O O . PHE A 1 88 ? 10.786 65.192 33.902 1.00 38.34 82 PHE A O 1
ATOM 610 N N . GLU A 1 89 ? 12.497 64.768 35.292 1.00 38.85 83 GLU A N 1
ATOM 611 C CA . GLU A 1 89 ? 12.309 65.990 36.115 1.00 41.47 83 GLU A CA 1
ATOM 612 C C . GLU A 1 89 ? 12.635 67.284 35.362 1.00 41.52 83 GLU A C 1
ATOM 613 O O . GLU A 1 89 ? 12.207 68.362 35.750 1.00 43.68 83 GLU A O 1
ATOM 619 N N . ASN A 1 90 ? 13.441 67.161 34.314 1.00 39.34 84 ASN A N 1
ATOM 620 C CA . ASN A 1 90 ? 13.982 68.309 33.612 1.00 39.35 84 ASN A CA 1
ATOM 621 C C . ASN A 1 90 ? 13.484 68.437 32.168 1.00 37.84 84 ASN A C 1
ATOM 622 O O . ASN A 1 90 ? 13.832 69.408 31.482 1.00 37.93 84 ASN A O 1
ATOM 627 N N . GLY A 1 91 ? 12.658 67.481 31.723 1.00 36.69 85 GLY A N 1
ATOM 628 C CA . GLY A 1 91 ? 12.118 67.491 30.362 1.00 35.47 85 GLY A CA 1
ATOM 629 C C . GLY A 1 91 ? 11.183 68.681 30.148 1.00 37.28 85 GLY A C 1
ATOM 630 O O . GLY A 1 91 ? 10.314 68.947 30.967 1.00 39.21 85 GLY A O 1
ATOM 631 N N . HIS A 1 92 ? 11.369 69.419 29.065 1.00 36.91 86 HIS A N 1
ATOM 632 C CA . HIS A 1 92 ? 10.459 70.523 28.754 1.00 38.75 86 HIS A CA 1
ATOM 633 C C . HIS A 1 92 ? 9.167 69.905 28.231 1.00 38.58 86 HIS A C 1
ATOM 634 O O . HIS A 1 92 ? 9.101 68.701 27.935 1.00 36.85 86 HIS A O 1
ATOM 641 N N . SER A 1 93 ? 8.147 70.726 28.107 1.00 40.55 87 SER A N 1
ATOM 642 C CA . SER A 1 93 ? 6.774 70.234 27.955 1.00 41.17 87 SER A CA 1
ATOM 643 C C . SER A 1 93 ? 6.532 69.453 26.657 1.00 39.31 87 SER A C 1
ATOM 644 O O . SER A 1 93 ? 5.599 68.651 26.592 1.00 39.28 87 SER A O 1
ATOM 647 N N . ASN A 1 94 ? 7.348 69.704 25.629 1.00 38.02 88 ASN A N 1
ATOM 648 C CA . ASN A 1 94 ? 7.181 69.041 24.323 1.00 36.56 88 ASN A CA 1
ATOM 649 C C . ASN A 1 94 ? 8.170 67.914 24.007 1.00 34.05 88 ASN A C 1
ATOM 650 O O . ASN A 1 94 ? 8.126 67.350 22.915 1.00 32.97 88 ASN A O 1
ATOM 655 N N . VAL A 1 95 ? 9.044 67.581 24.956 1.00 33.39 89 VAL A N 1
ATOM 656 C CA . VAL A 1 95 ? 10.140 66.664 24.713 1.00 31.34 89 VAL A CA 1
ATOM 657 C C . VAL A 1 95 ? 9.624 65.253 24.481 1.00 30.28 89 VAL A C 1
ATOM 658 O O . VAL A 1 95 ? 8.568 64.887 24.997 1.00 31.14 89 VAL A O 1
ATOM 662 N N . VAL A 1 96 ? 10.345 64.495 23.659 1.00 28.64 90 VAL A N 1
ATOM 663 C CA . VAL A 1 96 ? 10.131 63.062 23.522 1.00 27.63 90 VAL A CA 1
ATOM 664 C C . VAL A 1 96 ? 11.413 62.326 23.927 1.00 26.38 90 VAL A C 1
ATOM 665 O O . VAL A 1 96 ? 12.486 62.598 23.398 1.00 25.64 90 VAL A O 1
ATOM 669 N N . PHE A 1 97 ? 11.294 61.404 24.869 1.00 26.34 91 PHE A N 1
ATOM 670 C CA . PHE A 1 97 ? 12.392 60.504 25.197 1.00 25.35 91 PHE A CA 1
ATOM 671 C C . PHE A 1 97 ? 12.176 59.134 24.528 1.00 24.49 91 PHE A C 1
ATOM 672 O O . PHE A 1 97 ? 11.095 58.603 24.548 1.00 24.91 91 PHE A O 1
ATOM 680 N N . ILE A 1 98 ? 13.226 58.581 23.938 1.00 23.47 92 ILE A N 1
ATOM 681 C CA . ILE A 1 98 ? 13.174 57.265 23.324 1.00 22.87 92 ILE A CA 1
ATOM 682 C C . ILE A 1 98 ? 14.312 56.437 23.903 1.00 22.45 92 ILE A C 1
ATOM 683 O O . ILE A 1 98 ? 15.484 56.730 23.618 1.00 21.99 92 ILE A O 1
ATOM 688 N N . ASP A 1 99 ? 13.994 55.435 24.720 1.00 22.77 93 ASP A N 1
ATOM 689 C CA . ASP A 1 99 ? 15.037 54.527 25.219 1.00 22.61 93 ASP A CA 1
ATOM 690 C C . ASP A 1 99 ? 15.233 53.375 24.235 1.00 22.14 93 ASP A C 1
ATOM 691 O O . ASP A 1 99 ? 14.286 52.609 23.976 1.00 22.37 93 ASP A O 1
ATOM 696 N N . THR A 1 100 ? 16.450 53.261 23.688 1.00 21.68 94 THR A N 1
ATOM 697 C CA . THR A 1 100 ? 16.823 52.153 22.815 1.00 21.53 94 THR A CA 1
ATOM 698 C C . THR A 1 100 ? 17.498 51.027 23.585 1.00 21.97 94 THR A C 1
ATOM 699 O O . THR A 1 100 ? 17.827 50.008 23.003 1.00 22.12 94 THR A O 1
ATOM 703 N N . SER A 1 101 ? 17.698 51.207 24.894 1.00 22.40 95 SER A N 1
ATOM 704 C CA . SER A 1 101 ? 18.312 50.164 25.734 1.00 23.11 95 SER A CA 1
ATOM 705 C C . SER A 1 101 ? 17.405 48.959 25.899 1.00 23.64 95 SER A C 1
ATOM 706 O O . SER A 1 101 ? 16.195 49.061 25.851 1.00 23.65 95 SER A O 1
ATOM 709 N N . THR A 1 102 ? 18.010 47.814 26.155 1.00 24.30 96 THR A N 1
ATOM 710 C CA . THR A 1 102 ? 17.270 46.630 26.534 1.00 25.11 96 THR A CA 1
ATOM 711 C C . THR A 1 102 ? 17.248 46.507 28.046 1.00 26.07 96 THR A C 1
ATOM 712 O O . THR A 1 102 ? 18.263 46.254 28.658 1.00 26.70 96 THR A O 1
ATOM 716 N N . VAL A 1 103 ? 16.067 46.645 28.643 1.00 26.41 97 VAL A N 1
ATOM 717 C CA . VAL A 1 103 ? 15.899 46.511 30.099 1.00 27.60 97 VAL A CA 1
ATOM 718 C C . VAL A 1 103 ? 14.685 45.652 30.342 1.00 28.35 97 VAL A C 1
ATOM 719 O O . VAL A 1 103 ? 14.097 45.170 29.385 1.00 27.94 97 VAL A O 1
ATOM 723 N N . SER A 1 104 ? 14.299 45.448 31.596 1.00 29.61 98 SER A N 1
ATOM 724 C CA . SER A 1 104 ? 13.168 44.588 31.891 1.00 30.53 98 SER A CA 1
ATOM 725 C C . SER A 1 104 ? 11.868 45.297 31.582 1.00 30.15 98 SER A C 1
ATOM 726 O O . SER A 1 104 ? 11.780 46.527 31.716 1.00 29.74 98 SER A O 1
ATOM 729 N N . PRO A 1 105 ? 10.838 44.529 31.208 1.00 30.52 99 PRO A N 1
ATOM 730 C CA . PRO A 1 105 ? 9.508 45.098 31.050 1.00 30.59 99 PRO A CA 1
ATOM 731 C C . PRO A 1 105 ? 9.093 45.932 32.262 1.00 31.51 99 PRO A C 1
ATOM 732 O O . PRO A 1 105 ? 8.463 46.961 32.112 1.00 31.31 99 PRO A O 1
ATOM 736 N N . GLN A 1 106 ? 9.443 45.477 33.451 1.00 32.76 100 GLN A N 1
ATOM 737 C CA . GLN A 1 106 ? 9.062 46.197 34.633 1.00 33.98 100 GLN A CA 1
ATOM 738 C C . GLN A 1 106 ? 9.675 47.571 34.637 1.00 33.30 100 GLN A C 1
ATOM 739 O O . GLN A 1 106 ? 9.002 48.519 34.942 1.00 33.78 100 GLN A O 1
ATOM 745 N N . LEU A 1 107 ? 10.939 47.690 34.280 1.00 32.34 101 LEU A N 1
ATOM 746 C CA . LEU A 1 107 ? 11.546 49.003 34.254 1.00 31.79 101 LEU A CA 1
ATOM 747 C C . LEU A 1 107 ? 10.899 49.864 33.138 1.00 30.61 101 LEU A C 1
ATOM 748 O O . LEU A 1 107 ? 10.664 51.043 33.350 1.00 30.85 101 LEU A O 1
ATOM 753 N N . ASN A 1 108 ? 10.601 49.281 31.968 1.00 29.59 102 ASN A N 1
ATOM 754 C CA . ASN A 1 108 ? 9.825 50.003 30.958 1.00 28.87 102 ASN A CA 1
ATOM 755 C C . ASN A 1 108 ? 8.550 50.647 31.551 1.00 30.05 102 ASN A C 1
ATOM 756 O O . ASN A 1 108 ? 8.208 51.784 31.242 1.00 29.96 102 ASN A O 1
ATOM 761 N N . LYS A 1 109 ? 7.843 49.886 32.381 1.00 31.35 103 LYS A N 1
ATOM 762 C CA . LYS A 1 109 ? 6.644 50.370 33.010 1.00 32.77 103 LYS A CA 1
ATOM 763 C C . LYS A 1 109 ? 6.945 51.468 34.033 1.00 33.75 103 LYS A C 1
ATOM 764 O O . LYS A 1 109 ? 6.210 52.424 34.138 1.00 34.51 103 LYS A O 1
ATOM 770 N N . GLN A 1 110 ? 8.001 51.303 34.808 1.00 34.00 104 GLN A N 1
ATOM 771 C CA . GLN A 1 110 ? 8.390 52.302 35.779 1.00 35.13 104 GLN A CA 1
ATOM 772 C C . GLN A 1 110 ? 8.767 53.580 35.039 1.00 34.13 104 GLN A C 1
ATOM 773 O O . GLN A 1 110 ? 8.395 54.664 35.442 1.00 35.17 104 GLN A O 1
ATOM 779 N N . LEU A 1 111 ? 9.471 53.443 33.928 1.00 32.29 105 LEU A N 1
ATOM 780 C CA . LEU A 1 111 ? 9.808 54.605 33.123 1.00 31.38 105 LEU A CA 1
ATOM 781 C C . LEU A 1 111 ? 8.535 55.305 32.617 1.00 31.77 105 LEU A C 1
ATOM 782 O O . LEU A 1 111 ? 8.381 56.512 32.794 1.00 32.50 105 LEU A O 1
ATOM 787 N N . GLU A 1 112 ? 7.611 54.544 32.022 1.00 31.55 106 GLU A N 1
ATOM 788 C CA . GLU A 1 112 ? 6.400 55.139 31.481 1.00 32.08 106 GLU A CA 1
ATOM 789 C C . GLU A 1 112 ? 5.601 55.849 32.572 1.00 34.15 106 GLU A C 1
ATOM 790 O O . GLU A 1 112 ? 5.078 56.932 32.342 1.00 34.84 106 GLU A O 1
ATOM 796 N N . GLU A 1 113 ? 5.503 55.225 33.740 1.00 35.34 107 GLU A N 1
ATOM 797 C CA . GLU A 1 113 ? 4.709 55.782 34.823 1.00 37.61 107 GLU A CA 1
ATOM 798 C C . GLU A 1 113 ? 5.285 57.123 35.286 1.00 38.36 107 GLU A C 1
ATOM 799 O O . GLU A 1 113 ? 4.524 58.028 35.559 1.00 39.96 107 GLU A O 1
ATOM 805 N N . ALA A 1 114 ? 6.611 57.261 35.307 1.00 37.34 108 ALA A N 1
ATOM 806 C CA . ALA A 1 114 ? 7.213 58.553 35.631 1.00 38.04 108 ALA A CA 1
ATOM 807 C C . ALA A 1 114 ? 6.998 59.561 34.481 1.00 37.28 108 ALA A C 1
ATOM 808 O O . ALA A 1 114 ? 6.813 60.749 34.721 1.00 38.61 108 ALA A O 1
ATOM 810 N N . ALA A 1 115 ? 7.035 59.099 33.232 1.00 35.36 109 ALA A N 1
ATOM 811 C CA . ALA A 1 115 ? 6.796 60.005 32.097 1.00 34.83 109 ALA A CA 1
ATOM 812 C C . ALA A 1 115 ? 5.376 60.545 32.131 1.00 36.55 109 ALA A C 1
ATOM 813 O O . ALA A 1 115 ? 5.147 61.729 31.828 1.00 37.47 109 ALA A O 1
ATOM 815 N N . LYS A 1 116 ? 4.421 59.703 32.507 1.00 37.31 110 LYS A N 1
ATOM 816 C CA . LYS A 1 116 ? 3.017 60.126 32.502 1.00 39.10 110 LYS A CA 1
ATOM 817 C C . LYS A 1 116 ? 2.777 61.152 33.631 1.00 41.54 110 LYS A C 1
ATOM 818 O O . LYS A 1 116 ? 2.026 62.123 33.462 1.00 43.08 110 LYS A O 1
ATOM 821 N N . GLU A 1 117 ? 3.419 60.926 34.769 1.00 42.12 111 GLU A N 1
ATOM 822 C CA . GLU A 1 117 ? 3.335 61.858 35.877 1.00 45.38 111 GLU A CA 1
ATOM 823 C C . GLU A 1 117 ? 3.926 63.245 35.515 1.00 45.14 111 GLU A C 1
ATOM 824 O O . GLU A 1 117 ? 3.370 64.258 35.857 1.00 47.51 111 GLU A O 1
ATOM 830 N N . LYS A 1 118 ? 5.027 63.284 34.784 1.00 43.00 112 LYS A N 1
ATOM 831 C CA . LYS A 1 118 ? 5.593 64.568 34.362 1.00 43.08 112 LYS A CA 1
ATOM 832 C C . LYS A 1 118 ? 4.947 65.154 33.097 1.00 42.82 112 LYS A C 1
ATOM 833 O O . LYS A 1 118 ? 5.287 66.257 32.700 1.00 43.37 112 LYS A O 1
ATOM 839 N N . LYS A 1 119 ? 4.018 64.428 32.474 1.00 42.11 113 LYS A N 1
ATOM 840 C CA . LYS A 1 119 ? 3.429 64.820 31.173 1.00 41.47 113 LYS A CA 1
ATOM 841 C C . LYS A 1 119 ? 4.447 64.978 30.014 1.00 39.27 113 LYS A C 1
ATOM 842 O O . LYS A 1 119 ? 4.266 65.793 29.125 1.00 39.52 113 LYS A O 1
ATOM 846 N N . VAL A 1 120 ? 5.498 64.170 30.008 1.00 37.31 114 VAL A N 1
ATOM 847 C CA . VAL A 1 120 ? 6.409 64.148 28.869 1.00 35.30 114 VAL A CA 1
ATOM 848 C C . VAL A 1 120 ? 6.198 62.845 28.094 1.00 33.69 114 VAL A C 1
ATOM 849 O O . VAL A 1 120 ? 5.604 61.903 28.592 1.00 34.10 114 VAL A O 1
ATOM 853 N N . ASP A 1 121 ? 6.677 62.797 26.867 1.00 32.26 115 ASP A N 1
ATOM 854 C CA . ASP A 1 121 ? 6.479 61.635 26.006 1.00 31.00 115 ASP A CA 1
ATOM 855 C C . ASP A 1 121 ? 7.636 60.667 26.159 1.00 29.39 115 ASP A C 1
ATOM 856 O O . ASP A 1 121 ? 8.778 61.098 26.235 1.00 28.76 115 ASP A O 1
ATOM 861 N N . PHE A 1 122 ? 7.327 59.370 26.201 1.00 28.92 116 PHE A N 1
ATOM 862 C CA . PHE A 1 122 ? 8.327 58.304 26.360 1.00 27.67 116 PHE A CA 1
ATOM 863 C C . PHE A 1 122 ? 8.008 57.050 25.531 1.00 26.95 116 PHE A C 1
ATOM 864 O O . PHE A 1 122 ? 6.918 56.518 25.639 1.00 27.70 116 PHE A O 1
ATOM 872 N N . LEU A 1 123 ? 8.976 56.584 24.746 1.00 25.71 117 LEU A N 1
ATOM 873 C CA . LEU A 1 123 ? 8.858 55.320 24.015 1.00 25.20 117 LEU A CA 1
ATOM 874 C C . LEU A 1 123 ? 9.959 54.366 24.458 1.00 24.51 117 LEU A C 1
ATOM 875 O O . LEU A 1 123 ? 11.106 54.783 24.600 1.00 23.95 117 LEU A O 1
ATOM 880 N N . ALA A 1 124 ? 9.619 53.093 24.654 1.00 24.71 118 ALA A N 1
ATOM 881 C CA . ALA A 1 124 ? 10.638 52.038 24.859 1.00 24.25 118 ALA A CA 1
ATOM 882 C C . ALA A 1 124 ? 10.803 51.367 23.510 1.00 23.78 118 ALA A C 1
ATOM 883 O O . ALA A 1 124 ? 9.907 50.691 23.029 1.00 24.25 118 ALA A O 1
ATOM 885 N N . ALA A 1 125 ? 11.942 51.625 22.886 1.00 23.05 119 ALA A N 1
ATOM 886 C CA . ALA A 1 125 ? 12.231 51.228 21.525 1.00 22.77 119 ALA A CA 1
ATOM 887 C C . ALA A 1 125 ? 13.519 50.452 21.438 1.00 22.47 119 ALA A C 1
ATOM 888 O O . ALA A 1 125 ? 14.457 50.912 20.813 1.00 22.01 119 ALA A O 1
ATOM 890 N N . PRO A 1 126 ? 13.600 49.291 22.066 1.00 22.90 120 PRO A N 1
ATOM 891 C CA . PRO A 1 126 ? 14.838 48.519 21.906 1.00 22.88 120 PRO A CA 1
ATOM 892 C C . PRO A 1 126 ? 15.125 48.186 20.445 1.00 22.90 120 PRO A C 1
ATOM 893 O O . PRO A 1 126 ? 14.205 48.141 19.635 1.00 23.16 120 PRO A O 1
ATOM 897 N N . VAL A 1 127 ? 16.396 47.970 20.127 1.00 22.84 121 VAL A N 1
ATOM 898 C CA . VAL A 1 127 ? 16.840 47.773 18.751 1.00 23.03 121 VAL A CA 1
ATOM 899 C C . VAL A 1 127 ? 17.473 46.424 18.544 1.00 23.90 121 VAL A C 1
ATOM 900 O O . VAL A 1 127 ? 17.887 45.787 19.490 1.00 24.22 121 VAL A O 1
ATOM 904 N N . SER A 1 128 ? 17.476 45.983 17.293 1.00 25.23 122 SER A N 1
ATOM 905 C CA . SER A 1 128 ? 18.037 44.697 16.876 1.00 27.13 122 SER A CA 1
ATOM 906 C C . SER A 1 128 ? 18.843 44.896 15.622 1.00 27.08 122 SER A C 1
ATOM 907 O O . SER A 1 128 ? 18.530 45.768 14.819 1.00 26.97 122 SER A O 1
ATOM 910 N N . GLY A 1 129 ? 19.898 44.118 15.456 1.00 27.56 123 GLY A N 1
ATOM 911 C CA . GLY A 1 129 ? 20.763 44.279 14.293 1.00 28.14 123 GLY A CA 1
ATOM 912 C C . GLY A 1 129 ? 22.234 44.576 14.602 1.00 27.52 123 GLY A C 1
ATOM 913 O O . GLY A 1 129 ? 23.062 44.534 13.696 1.00 28.34 123 GLY A O 1
ATOM 914 N N . GLY A 1 130 ? 22.551 44.890 15.861 1.00 26.73 124 GLY A N 1
ATOM 915 C CA . GLY A 1 130 ? 23.924 44.976 16.307 1.00 26.98 124 GLY A CA 1
ATOM 916 C C . GLY A 1 130 ? 24.573 46.258 15.854 1.00 26.25 124 GLY A C 1
ATOM 917 O O . GLY A 1 130 ? 23.911 47.168 15.349 1.00 25.43 124 GLY A O 1
ATOM 918 N N . VAL A 1 131 ? 25.880 46.309 16.019 1.00 26.75 125 VAL A N 1
ATOM 919 C CA . VAL A 1 131 ? 26.666 47.468 15.692 1.00 26.29 125 VAL A CA 1
ATOM 920 C C . VAL A 1 131 ? 26.666 47.614 14.181 1.00 26.82 125 VAL A C 1
ATOM 921 O O . VAL A 1 131 ? 26.642 48.744 13.675 1.00 26.17 125 VAL A O 1
ATOM 925 N N . ILE A 1 132 ? 26.682 46.473 13.465 1.00 28.22 126 ILE A N 1
ATOM 926 C CA . ILE A 1 132 ? 26.665 46.506 12.002 1.00 29.12 126 ILE A CA 1
ATOM 927 C C . ILE A 1 132 ? 25.372 47.200 11.502 1.00 28.23 126 ILE A C 1
ATOM 928 O O . ILE A 1 132 ? 25.411 48.048 10.600 1.00 28.23 126 ILE A O 1
ATOM 933 N N . GLY A 1 133 ? 24.248 46.842 12.118 1.00 27.64 127 GLY A N 1
ATOM 934 C CA . GLY A 1 133 ? 22.978 47.448 11.816 1.00 26.94 127 GLY A CA 1
ATOM 935 C C . GLY A 1 133 ? 22.958 48.936 12.128 1.00 25.60 127 GLY A C 1
ATOM 936 O O . GLY A 1 133 ? 22.428 49.715 11.338 1.00 25.53 127 GLY A O 1
ATOM 937 N N . ALA A 1 134 ? 23.519 49.313 13.280 1.00 24.76 128 ALA A N 1
ATOM 938 C CA . ALA A 1 134 ? 23.650 50.727 13.670 1.00 23.72 128 ALA A CA 1
ATOM 939 C C . ALA A 1 134 ? 24.491 51.486 12.657 1.00 24.12 128 ALA A C 1
ATOM 940 O O . ALA A 1 134 ? 24.112 52.556 12.208 1.00 23.76 128 ALA A O 1
ATOM 942 N N . GLU A 1 135 ? 25.631 50.912 12.274 1.00 25.07 129 GLU A N 1
ATOM 943 C CA . GLU A 1 135 ? 26.517 51.610 11.344 1.00 25.64 129 GLU A CA 1
ATOM 944 C C . GLU A 1 135 ? 25.832 51.818 9.995 1.00 26.27 129 GLU A C 1
ATOM 945 O O . GLU A 1 135 ? 25.932 52.865 9.412 1.00 26.24 129 GLU A O 1
ATOM 951 N N . ASN A 1 136 ? 25.104 50.817 9.535 1.00 27.01 130 ASN A N 1
ATOM 952 C CA . ASN A 1 136 ? 24.533 50.776 8.194 1.00 28.11 130 ASN A CA 1
ATOM 953 C C . ASN A 1 136 ? 23.106 51.348 8.137 1.00 27.48 130 ASN A C 1
ATOM 954 O O . ASN A 1 136 ? 22.482 51.324 7.095 1.00 28.50 130 ASN A O 1
ATOM 959 N N . ARG A 1 137 ? 22.585 51.811 9.265 1.00 26.06 131 ARG A N 1
ATOM 960 C CA . ARG A 1 137 ? 21.198 52.324 9.370 1.00 25.58 131 ARG A CA 1
ATOM 961 C C . ARG A 1 137 ? 20.146 51.267 9.066 1.00 26.33 131 ARG A C 1
ATOM 962 O O . ARG A 1 137 ? 19.052 51.578 8.601 1.00 26.67 131 ARG A O 1
ATOM 970 N N . THR A 1 138 ? 20.470 50.008 9.349 1.00 26.78 132 THR A N 1
ATOM 971 C CA . THR A 1 138 ? 19.559 48.920 9.067 1.00 27.72 132 THR A CA 1
ATOM 972 C C . THR A 1 138 ? 18.978 48.270 10.332 1.00 26.99 132 THR A C 1
ATOM 973 O O . THR A 1 138 ? 18.330 47.202 10.238 1.00 27.86 132 THR A O 1
ATOM 977 N N . LEU A 1 139 ? 19.147 48.935 11.482 1.00 25.59 133 LEU A N 1
ATOM 978 C CA . LEU A 1 139 ? 18.553 48.464 12.734 1.00 25.00 133 LEU A CA 1
ATOM 979 C C . LEU A 1 139 ? 17.076 48.190 12.581 1.00 25.38 133 LEU A C 1
ATOM 980 O O . LEU A 1 139 ? 16.412 48.824 11.786 1.00 25.67 133 LEU A O 1
ATOM 985 N N . THR A 1 140 ? 16.585 47.216 13.339 1.00 25.57 134 THR A N 1
ATOM 986 C CA . THR A 1 140 ? 15.154 47.066 13.599 1.00 25.75 134 THR A CA 1
ATOM 987 C C . THR A 1 140 ? 14.814 47.727 14.928 1.00 24.65 134 THR A C 1
ATOM 988 O O . THR A 1 140 ? 15.425 47.432 15.971 1.00 24.22 134 THR A O 1
ATOM 992 N N . PHE A 1 141 ? 13.847 48.636 14.890 1.00 24.43 135 PHE A N 1
ATOM 993 C CA . PHE A 1 141 ? 13.301 49.235 16.098 1.00 23.78 135 PHE A CA 1
ATOM 994 C C . PHE A 1 141 ? 11.974 48.571 16.429 1.00 24.47 135 PHE A C 1
ATOM 995 O O . PHE A 1 141 ? 11.029 48.581 15.605 1.00 25.24 135 PHE A O 1
ATOM 1003 N N . MET A 1 142 ? 11.864 48.058 17.651 1.00 24.35 136 MET A N 1
ATOM 1004 C CA . MET A 1 142 ? 10.613 47.464 18.122 1.00 25.07 136 MET A CA 1
ATOM 1005 C C . MET A 1 142 ? 10.074 48.351 19.241 1.00 24.71 136 MET A C 1
ATOM 1006 O O . MET A 1 142 ? 10.612 48.362 20.329 1.00 24.33 136 MET A O 1
ATOM 1011 N N . VAL A 1 143 ? 9.019 49.105 18.948 1.00 25.08 137 VAL A N 1
ATOM 1012 C CA . VAL A 1 143 ? 8.599 50.200 19.783 1.00 24.92 137 VAL A CA 1
ATOM 1013 C C . VAL A 1 143 ? 7.286 49.860 20.498 1.00 25.85 137 VAL A C 1
ATOM 1014 O O . VAL A 1 143 ? 6.296 49.448 19.860 1.00 26.74 137 VAL A O 1
ATOM 1018 N N . GLY A 1 144 ? 7.329 49.981 21.829 1.00 25.83 138 GLY A N 1
ATOM 1019 C CA . GLY A 1 144 ? 6.163 50.044 22.688 1.00 26.79 138 GLY A CA 1
ATOM 1020 C C . GLY A 1 144 ? 5.916 51.478 23.184 1.00 26.93 138 GLY A C 1
ATOM 1021 O O . GLY A 1 144 ? 6.847 52.241 23.381 1.00 26.21 138 GLY A O 1
ATOM 1022 N N . GLY A 1 145 ? 4.653 51.825 23.383 1.00 28.06 139 GLY A N 1
ATOM 1023 C CA . GLY A 1 145 ? 4.258 53.132 23.902 1.00 28.64 139 GLY A CA 1
ATOM 1024 C C . GLY A 1 145 ? 3.212 53.771 23.010 1.00 29.54 139 GLY A C 1
ATOM 1025 O O . GLY A 1 145 ? 2.646 53.129 22.121 1.00 29.90 139 GLY A O 1
ATOM 1026 N N . SER A 1 146 ? 2.959 55.045 23.249 1.00 30.14 140 SER A N 1
ATOM 1027 C CA . SER A 1 146 ? 1.842 55.738 22.606 1.00 31.46 140 SER A CA 1
ATOM 1028 C C . SER A 1 146 ? 2.002 55.740 21.090 1.00 31.08 140 SER A C 1
ATOM 1029 O O . SER A 1 146 ? 3.078 56.043 20.562 1.00 29.93 140 SER A O 1
ATOM 1032 N N . LYS A 1 147 ? 0.926 55.458 20.379 1.00 32.27 141 LYS A N 1
ATOM 1033 C CA . LYS A 1 147 ? 1.013 55.426 18.934 1.00 32.27 141 LYS A CA 1
ATOM 1034 C C . LYS A 1 147 ? 1.198 56.800 18.319 1.00 32.58 141 LYS A C 1
ATOM 1035 O O . LYS A 1 147 ? 1.861 56.923 17.312 1.00 32.02 141 LYS A O 1
ATOM 1041 N N . ASP A 1 148 ? 0.617 57.820 18.924 1.00 33.65 142 ASP A N 1
ATOM 1042 C CA . ASP A 1 148 ? 0.816 59.207 18.470 1.00 34.15 142 ASP A CA 1
ATOM 1043 C C . ASP A 1 148 ? 2.282 59.608 18.573 1.00 32.48 142 ASP A C 1
ATOM 1044 O O . ASP A 1 148 ? 2.803 60.268 17.693 1.00 32.34 142 ASP A O 1
ATOM 1049 N N . VAL A 1 149 ? 2.936 59.235 19.666 1.00 31.42 143 VAL A N 1
ATOM 1050 C CA . VAL A 1 149 ? 4.339 59.580 19.841 1.00 30.01 143 VAL A CA 1
ATOM 1051 C C . VAL A 1 149 ? 5.189 58.792 18.825 1.00 28.75 143 VAL A C 1
ATOM 1052 O O . VAL A 1 149 ? 6.106 59.348 18.236 1.00 28.14 143 VAL A O 1
ATOM 1056 N N . TYR A 1 150 ? 4.869 57.515 18.617 1.00 28.59 144 TYR A N 1
ATOM 1057 C CA . TYR A 1 150 ? 5.567 56.693 17.627 1.00 27.80 144 TYR A CA 1
ATOM 1058 C C . TYR A 1 150 ? 5.481 57.346 16.243 1.00 28.44 144 TYR A C 1
ATOM 1059 O O . TYR A 1 150 ? 6.479 57.470 15.532 1.00 27.76 144 TYR A O 1
ATOM 1068 N N . GLU A 1 151 ? 4.259 57.725 15.861 1.00 29.98 145 GLU A N 1
ATOM 1069 C CA . GLU A 1 151 ? 4.011 58.289 14.554 1.00 31.00 145 GLU A CA 1
ATOM 1070 C C . GLU A 1 151 ? 4.745 59.605 14.324 1.00 30.83 145 GLU A C 1
ATOM 1071 O O . GLU A 1 151 ? 5.307 59.790 13.248 1.00 30.86 145 GLU A O 1
ATOM 1077 N N . LYS A 1 152 ? 4.820 60.467 15.334 1.00 30.75 146 LYS A N 1
ATOM 1078 C CA . LYS A 1 152 ? 5.597 61.682 15.209 1.00 30.63 146 LYS A CA 1
ATOM 1079 C C . LYS A 1 152 ? 7.130 61.521 15.244 1.00 28.94 146 LYS A C 1
ATOM 1080 O O . LYS A 1 152 ? 7.840 62.405 14.773 1.00 28.94 146 LYS A O 1
ATOM 1086 N N . THR A 1 153 ? 7.649 60.400 15.745 1.00 27.70 147 THR A N 1
ATOM 1087 C CA . THR A 1 153 ? 9.132 60.212 15.775 1.00 26.31 147 THR A CA 1
ATOM 1088 C C . THR A 1 153 ? 9.631 59.093 14.825 1.00 25.81 147 THR A C 1
ATOM 1089 O O . THR A 1 153 ? 10.846 58.851 14.695 1.00 24.90 147 THR A O 1
ATOM 1093 N N . GLU A 1 154 ? 8.689 58.425 14.150 1.00 26.66 148 GLU A N 1
ATOM 1094 C CA . GLU A 1 154 ? 9.004 57.331 13.218 1.00 26.63 148 GLU A CA 1
ATOM 1095 C C . GLU A 1 154 ? 10.057 57.720 12.195 1.00 26.52 148 GLU A C 1
ATOM 1096 O O . GLU A 1 154 ? 10.925 56.946 11.936 1.00 25.96 148 GLU A O 1
ATOM 1102 N N . SER A 1 155 ? 9.954 58.923 11.620 1.00 27.26 149 SER A N 1
ATOM 1103 C CA . SER A 1 155 ? 10.871 59.362 10.584 1.00 27.44 149 SER A CA 1
ATOM 1104 C C . SER A 1 155 ? 12.298 59.579 11.099 1.00 26.14 149 SER A C 1
ATOM 1105 O O . SER A 1 155 ? 13.244 59.291 10.380 1.00 26.30 149 SER A O 1
ATOM 1108 N N . ILE A 1 156 ? 12.474 59.997 12.354 1.00 25.33 150 ILE A N 1
ATOM 1109 C CA . ILE A 1 156 ? 13.817 60.105 12.940 1.00 24.25 150 ILE A CA 1
ATOM 1110 C C . ILE A 1 156 ? 14.392 58.703 13.163 1.00 23.50 150 ILE A C 1
ATOM 1111 O O . ILE A 1 156 ? 15.504 58.408 12.783 1.00 23.16 150 ILE A O 1
ATOM 1116 N N . MET A 1 157 ? 13.632 57.846 13.806 1.00 23.40 151 MET A N 1
ATOM 1117 C CA . MET A 1 157 ? 14.064 56.447 13.970 1.00 22.97 151 MET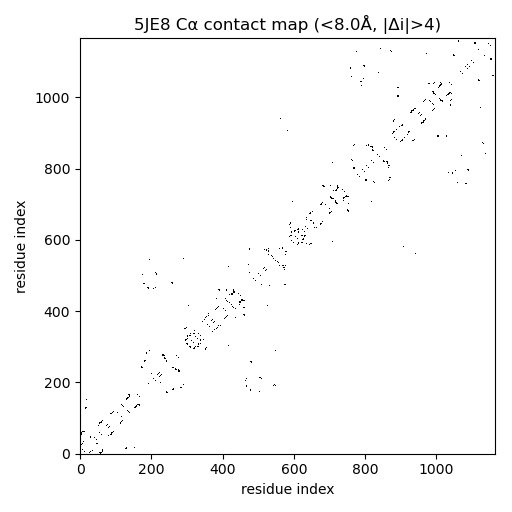 A CA 1
ATOM 1118 C C . MET A 1 157 ? 14.372 55.798 12.617 1.00 23.57 151 MET A C 1
ATOM 1119 O O . MET A 1 157 ? 15.344 55.030 12.494 1.00 23.32 151 MET A O 1
ATOM 1124 N N . GLY A 1 158 ? 13.583 56.148 11.605 1.00 24.59 152 GLY A N 1
ATOM 1125 C CA . GLY A 1 158 ? 13.823 55.692 10.218 1.00 25.55 152 GLY A CA 1
ATOM 1126 C C . GLY A 1 158 ? 15.116 56.120 9.526 1.00 25.54 152 GLY A C 1
ATOM 1127 O O . GLY A 1 158 ? 15.489 55.538 8.514 1.00 26.38 152 GLY A O 1
ATOM 1128 N N . VAL A 1 159 ? 15.832 57.111 10.043 1.00 24.81 153 VAL A N 1
ATOM 1129 C CA . VAL A 1 159 ? 17.217 57.331 9.536 1.00 24.76 153 VAL A CA 1
ATOM 1130 C C . VAL A 1 159 ? 18.264 56.436 10.223 1.00 23.98 153 VAL A C 1
ATOM 1131 O O . VAL A 1 159 ? 19.415 56.356 9.788 1.00 24.15 153 VAL A O 1
ATOM 1135 N N . LEU A 1 160 ? 17.869 55.762 11.298 1.00 23.33 154 LEU A N 1
ATOM 1136 C CA . LEU A 1 160 ? 18.761 54.886 12.042 1.00 22.80 154 LEU A CA 1
ATOM 1137 C C . LEU A 1 160 ? 18.535 53.423 11.766 1.00 23.36 154 LEU A C 1
ATOM 1138 O O . LEU A 1 160 ? 19.390 52.603 12.092 1.00 23.33 154 LEU A O 1
ATOM 1143 N N . GLY A 1 161 ? 17.354 53.076 11.251 1.00 24.01 155 GLY A N 1
ATOM 1144 C CA . GLY A 1 161 ? 16.987 51.681 11.085 1.00 24.70 155 GLY A CA 1
ATOM 1145 C C . GLY A 1 161 ? 16.238 51.433 9.801 1.00 26.05 155 GLY A C 1
ATOM 1146 O O . GLY A 1 161 ? 15.762 52.378 9.172 1.00 26.40 155 GLY A O 1
ATOM 1147 N N . ALA A 1 162 ? 16.137 50.171 9.396 1.00 27.04 156 ALA A N 1
ATOM 1148 C CA . ALA A 1 162 ? 15.436 49.853 8.157 1.00 28.64 156 ALA A CA 1
ATOM 1149 C C . ALA A 1 162 ? 14.021 49.404 8.446 1.00 29.02 156 ALA A C 1
ATOM 1150 O O . ALA A 1 162 ? 13.146 49.597 7.634 1.00 31.91 156 ALA A O 1
ATOM 1152 N N . ASN A 1 163 ? 13.788 48.724 9.559 1.00 28.35 157 ASN A N 1
ATOM 1153 C CA . ASN A 1 163 ? 12.423 48.311 9.889 1.00 28.80 157 ASN A CA 1
ATOM 1154 C C . ASN A 1 163 ? 12.084 48.908 11.230 1.00 27.42 157 ASN A C 1
ATOM 1155 O O . ASN A 1 163 ? 12.669 48.538 12.229 1.00 26.57 157 ASN A O 1
ATOM 1160 N N . ILE A 1 164 ? 11.153 49.848 11.222 1.00 27.45 158 ILE A N 1
ATOM 1161 C CA . ILE A 1 164 ? 10.648 50.524 12.400 1.00 26.56 158 ILE A CA 1
ATOM 1162 C C . ILE A 1 164 ? 9.230 49.985 12.670 1.00 27.42 158 ILE A C 1
ATOM 1163 O O . ILE A 1 164 ? 8.344 50.174 11.856 1.00 28.57 158 ILE A O 1
ATOM 1168 N N . PHE A 1 165 ? 9.041 49.283 13.782 1.00 27.06 159 PHE A N 1
ATOM 1169 C CA . PHE A 1 165 ? 7.758 48.673 14.095 1.00 27.97 159 PHE A CA 1
ATOM 1170 C C . PHE A 1 165 ? 7.196 49.272 15.366 1.00 27.45 159 PHE A C 1
ATOM 1171 O O . PHE A 1 165 ? 7.897 49.442 16.351 1.00 26.44 159 PHE A O 1
ATOM 1179 N N . HIS A 1 166 ? 5.899 49.564 15.347 1.00 28.40 160 HIS A N 1
ATOM 1180 C CA . HIS A 1 166 ? 5.151 49.772 16.565 1.00 28.44 160 HIS A CA 1
ATOM 1181 C C . HIS A 1 166 ? 4.464 48.438 16.921 1.00 29.29 160 HIS A C 1
ATOM 1182 O O . HIS A 1 166 ? 3.684 47.933 16.139 1.00 30.52 160 HIS A O 1
ATOM 1189 N N . VAL A 1 167 ? 4.762 47.881 18.095 1.00 28.82 161 VAL A N 1
ATOM 1190 C CA . VAL A 1 167 ? 4.195 46.607 18.478 1.00 29.71 161 VAL A CA 1
ATOM 1191 C C . VAL A 1 167 ? 2.786 46.799 19.065 1.00 30.78 161 VAL A C 1
ATOM 1192 O O . VAL A 1 167 ? 1.810 46.335 18.502 1.00 32.08 161 VAL A O 1
ATOM 1196 N N . SER A 1 168 ? 2.686 47.508 20.179 1.00 30.43 162 SER A N 1
ATOM 1197 C CA . SER A 1 168 ? 1.386 47.940 20.690 1.00 31.57 162 SER A CA 1
ATOM 1198 C C . SER A 1 168 ? 1.563 49.140 21.626 1.00 31.11 162 SER A C 1
ATOM 1199 O O . SER A 1 168 ? 2.687 49.617 21.872 1.00 29.88 162 SER A O 1
ATOM 1202 N N . GLU A 1 169 ? 0.441 49.610 22.165 1.00 32.31 163 GLU A N 1
ATOM 1203 C CA . GLU A 1 169 ? 0.436 50.730 23.097 1.00 32.37 163 GLU A CA 1
ATOM 1204 C C . GLU A 1 169 ? 1.075 50.354 24.445 1.00 31.95 163 GLU A C 1
ATOM 1205 O O . GLU A 1 169 ? 1.555 51.217 25.171 1.00 31.66 163 GLU A O 1
ATOM 1211 N N . GLN A 1 170 ? 1.159 49.056 24.742 1.00 32.03 164 GLN A N 1
ATOM 1212 C CA . GLN A 1 170 ? 1.844 48.595 25.937 1.00 31.79 164 GLN A CA 1
ATOM 1213 C C . GLN A 1 170 ? 3.372 48.898 25.854 1.00 30.24 164 GLN A C 1
ATOM 1214 O O . GLN A 1 170 ? 4.038 48.486 24.915 1.00 29.38 164 GLN A O 1
ATOM 1220 N N . ILE A 1 171 ? 3.910 49.559 26.876 1.00 30.13 165 ILE A N 1
ATOM 1221 C CA . ILE A 1 171 ? 5.249 50.137 26.805 1.00 28.89 165 ILE A CA 1
ATOM 1222 C C . ILE A 1 171 ? 6.357 49.061 26.722 1.00 28.14 165 ILE A C 1
ATOM 1223 O O . ILE A 1 171 ? 7.431 49.325 26.235 1.00 27.11 165 ILE A O 1
ATOM 1228 N N . ASP A 1 172 ? 6.063 47.876 27.249 1.00 28.89 166 ASP A N 1
ATOM 1229 C CA . ASP A 1 172 ? 6.933 46.730 27.236 1.00 28.65 166 ASP A CA 1
ATOM 1230 C C . ASP A 1 172 ? 6.753 45.779 26.049 1.00 28.61 166 ASP A C 1
ATOM 1231 O O . ASP A 1 172 ? 7.385 44.722 26.017 1.00 28.73 166 ASP A O 1
ATOM 1236 N N . SER A 1 173 ? 5.984 46.180 25.047 1.00 28.60 167 SER A N 1
ATOM 1237 C CA . SER A 1 173 ? 5.641 45.290 23.924 1.00 28.96 167 SER A CA 1
ATOM 1238 C C . SER A 1 173 ? 6.860 45.089 23.012 1.00 28.08 167 SER A C 1
ATOM 1239 O O . SER A 1 173 ? 7.160 43.960 22.581 1.00 28.51 167 SER A O 1
ATOM 1242 N N . GLY A 1 174 ? 7.558 46.185 22.743 1.00 27.05 168 GLY A N 1
ATOM 1243 C CA . GLY A 1 174 ? 8.878 46.156 22.050 1.00 26.24 168 GLY A CA 1
ATOM 1244 C C . GLY A 1 174 ? 9.902 45.250 22.695 1.00 26.28 168 GLY A C 1
ATOM 1245 O O . GLY A 1 174 ? 10.520 44.377 22.036 1.00 26.51 168 GLY A O 1
ATOM 1246 N N . THR A 1 175 ? 10.070 45.459 23.995 1.00 26.32 169 THR A N 1
ATOM 1247 C CA . THR A 1 175 ? 11.047 44.757 24.765 1.00 26.55 169 THR A CA 1
ATOM 1248 C C . THR A 1 175 ? 10.739 43.253 24.701 1.00 27.65 169 THR A C 1
ATOM 1249 O O . THR A 1 175 ? 11.630 42.426 24.573 1.00 27.96 169 THR A O 1
ATOM 1253 N N . THR A 1 176 ? 9.464 42.931 24.756 1.00 28.39 170 THR A N 1
ATOM 1254 C CA . THR A 1 176 ? 9.044 41.555 24.828 1.00 29.64 170 THR A CA 1
ATOM 1255 C C . THR A 1 176 ? 9.327 40.859 23.512 1.00 29.87 170 THR A C 1
ATOM 1256 O O . THR A 1 176 ? 9.947 39.836 23.489 1.00 30.58 170 THR A O 1
ATOM 1260 N N . VAL A 1 177 ? 8.936 41.471 22.409 1.00 29.41 171 VAL A N 1
ATOM 1261 C CA . VAL A 1 177 ? 9.251 40.943 21.077 1.00 29.77 171 VAL A CA 1
ATOM 1262 C C . VAL A 1 177 ? 10.781 40.802 20.877 1.00 29.35 171 VAL A C 1
ATOM 1263 O O . VAL A 1 177 ? 11.271 39.777 20.421 1.00 30.28 171 VAL A O 1
ATOM 1267 N N . LYS A 1 178 ? 11.528 41.809 21.270 1.00 28.16 172 LYS A N 1
ATOM 1268 C CA . LYS A 1 178 ? 12.984 41.746 21.242 1.00 27.86 172 LYS A CA 1
ATOM 1269 C C . LYS A 1 178 ? 13.528 40.537 22.009 1.00 28.92 172 LYS A C 1
ATOM 1270 O O . LYS A 1 178 ? 14.308 39.791 21.482 1.00 29.62 172 LYS A O 1
ATOM 1276 N N . LEU A 1 179 ? 13.089 40.332 23.243 1.00 23.47 173 LEU A N 1
ATOM 1277 C CA . LEU A 1 179 ? 13.539 39.181 24.044 1.00 23.77 173 LEU A CA 1
ATOM 1278 C C . LEU A 1 179 ? 13.206 37.849 23.353 1.00 23.09 173 LEU A C 1
ATOM 1279 O O . LEU A 1 179 ? 13.996 36.913 23.367 1.00 20.94 173 LEU A O 1
ATOM 1284 N N . ILE A 1 180 ? 12.037 37.780 22.746 1.00 24.18 174 ILE A N 1
ATOM 1285 C CA A ILE A 1 180 ? 11.618 36.612 21.980 0.50 23.64 174 ILE A CA 1
ATOM 1286 C CA B ILE A 1 180 ? 11.661 36.600 22.010 0.50 23.62 174 ILE A CA 1
ATOM 1287 C C . ILE A 1 180 ? 12.559 36.411 20.807 1.00 22.84 174 ILE A C 1
ATOM 1288 O O . ILE A 1 180 ? 12.993 35.313 20.546 1.00 20.95 174 ILE A O 1
ATOM 1297 N N . ASN A 1 181 ? 12.832 37.493 20.091 1.00 23.17 175 ASN A N 1
ATOM 1298 C CA . ASN A 1 181 ? 13.735 37.465 18.973 1.00 22.99 175 ASN A CA 1
ATOM 1299 C C . ASN A 1 181 ? 15.066 36.881 19.382 1.00 23.01 175 ASN A C 1
ATOM 1300 O O . ASN A 1 181 ? 15.618 36.024 18.688 1.00 22.63 175 ASN A O 1
ATOM 1305 N N . ASN A 1 182 ? 15.621 37.391 20.478 1.00 23.80 176 ASN A N 1
ATOM 1306 C CA . ASN A 1 182 ? 16.942 36.951 20.946 1.00 23.53 176 ASN A CA 1
ATOM 1307 C C . ASN A 1 182 ? 16.963 35.560 21.583 1.00 21.78 176 ASN A C 1
ATOM 1308 O O . ASN A 1 182 ? 17.980 34.857 21.524 1.00 19.78 176 ASN A O 1
ATOM 1313 N N . LEU A 1 183 ? 15.844 35.143 22.144 1.00 21.15 177 LEU A N 1
ATOM 1314 C CA . LEU A 1 183 ? 15.687 33.768 22.608 1.00 20.96 177 LEU A CA 1
ATOM 1315 C C . LEU A 1 183 ? 15.803 32.792 21.422 1.00 19.99 177 LEU A C 1
ATOM 1316 O O . LEU A 1 183 ? 16.569 31.802 21.463 1.00 19.12 177 LEU A O 1
ATOM 1321 N N . LEU A 1 184 ? 15.072 33.089 20.352 1.00 19.92 178 LEU A N 1
ATOM 1322 C CA . LEU A 1 184 ? 15.146 32.314 19.104 1.00 19.31 178 LEU A CA 1
ATOM 1323 C C . LEU A 1 184 ? 16.609 32.304 18.583 1.00 19.34 178 LEU A C 1
ATOM 1324 O O . LEU A 1 184 ? 17.139 31.263 18.163 1.00 17.85 178 LEU A O 1
ATOM 1329 N N . ILE A 1 185 ? 17.272 33.449 18.638 1.00 19.20 179 ILE A N 1
ATOM 1330 C CA . ILE A 1 185 ? 18.657 33.513 18.172 1.00 19.96 179 ILE A CA 1
ATOM 1331 C C . ILE A 1 185 ? 19.516 32.553 18.996 1.00 19.50 179 ILE A C 1
ATOM 1332 O O . ILE A 1 185 ? 20.319 31.841 18.450 1.00 20.96 179 ILE A O 1
ATOM 1337 N N . GLY A 1 186 ? 19.314 32.502 20.300 1.00 19.30 180 GLY A N 1
ATOM 1338 C CA . GLY A 1 186 ? 20.046 31.588 21.154 1.00 19.53 180 GLY A CA 1
ATOM 1339 C C . GLY A 1 186 ? 19.883 30.117 20.763 1.00 18.79 180 GLY A C 1
ATOM 1340 O O . GLY A 1 186 ? 20.870 29.363 20.809 1.00 18.88 180 GLY A O 1
ATOM 1341 N N . PHE A 1 187 ? 18.644 29.725 20.437 1.00 18.04 181 PHE A N 1
ATOM 1342 C CA . PHE A 1 187 ? 18.327 28.399 19.923 1.00 17.95 181 PHE A CA 1
ATOM 1343 C C . PHE A 1 187 ? 18.969 28.105 18.574 1.00 17.59 181 PHE A C 1
ATOM 1344 O O . PHE A 1 187 ? 19.536 27.028 18.404 1.00 17.42 181 PHE A O 1
ATOM 1352 N N . TYR A 1 188 ? 18.920 29.078 17.657 1.00 17.76 182 TYR A N 1
ATOM 1353 C CA . TYR A 1 188 ? 19.437 28.897 16.318 1.00 18.54 182 TYR A CA 1
ATOM 1354 C C . TYR A 1 188 ? 20.964 28.783 16.330 1.00 19.97 182 TYR A C 1
ATOM 1355 O O . TYR A 1 188 ? 21.521 27.912 15.653 1.00 18.96 182 TYR A O 1
ATOM 1364 N N . THR A 1 189 ? 21.632 29.653 17.103 1.00 19.78 183 THR A N 1
ATOM 1365 C CA . THR A 1 189 ? 23.079 29.584 17.234 1.00 20.96 183 THR A CA 1
ATOM 1366 C C . THR A 1 189 ? 23.500 28.282 17.883 1.00 20.91 183 THR A C 1
ATOM 1367 O O . THR A 1 189 ? 24.482 27.688 17.452 1.00 21.95 183 THR A O 1
ATOM 1371 N N . ALA A 1 190 ? 22.763 27.805 18.888 1.00 20.36 184 ALA A N 1
ATOM 1372 C CA . ALA A 1 190 ? 23.149 26.543 19.528 1.00 19.72 184 ALA A CA 1
ATOM 1373 C C . ALA A 1 190 ? 23.008 25.391 18.553 1.00 19.13 184 ALA A C 1
ATOM 1374 O O . ALA A 1 190 ? 23.850 24.479 18.516 1.00 19.77 184 ALA A O 1
ATOM 1376 N N . GLY A 1 191 ? 21.932 25.407 17.774 1.00 18.88 185 GLY A N 1
ATOM 1377 C CA . GLY A 1 191 ? 21.669 24.348 16.828 1.00 18.66 185 GLY A CA 1
ATOM 1378 C C . GLY A 1 191 ? 22.701 24.248 15.724 1.00 18.86 185 GLY A C 1
ATOM 1379 O O . GLY A 1 191 ? 23.161 23.161 15.380 1.00 18.59 185 GLY A O 1
ATOM 1380 N N . VAL A 1 192 ? 23.071 25.396 15.176 1.00 19.11 186 VAL A N 1
ATOM 1381 C CA . VAL A 1 192 ? 24.135 25.472 14.184 1.00 19.33 186 VAL A CA 1
ATOM 1382 C C . VAL A 1 192 ? 25.432 24.998 14.749 1.00 20.24 186 VAL A C 1
ATOM 1383 O O . VAL A 1 192 ? 26.205 24.263 14.072 1.00 20.48 186 VAL A O 1
ATOM 1387 N N . SER A 1 193 ? 25.701 25.382 15.996 1.00 20.26 187 SER A N 1
ATOM 1388 C CA . SER A 1 193 ? 26.990 25.057 16.601 1.00 21.83 187 SER A CA 1
ATOM 1389 C C . SER A 1 193 ? 27.155 23.539 16.821 1.00 21.79 187 SER A C 1
ATOM 1390 O O . SER A 1 193 ? 28.181 22.958 16.507 1.00 22.30 187 SER A O 1
ATOM 1393 N N . GLU A 1 194 ? 26.126 22.909 17.376 1.00 21.31 188 GLU A N 1
ATOM 1394 C CA . GLU A 1 194 ? 26.152 21.481 17.598 1.00 22.16 188 GLU A CA 1
ATOM 1395 C C . GLU A 1 194 ? 26.054 20.692 16.302 1.00 22.48 188 GLU A C 1
ATOM 1396 O O . GLU A 1 194 ? 26.846 19.756 16.091 1.00 23.15 188 GLU A O 1
ATOM 1402 N N . ALA A 1 195 ? 25.120 21.072 15.429 1.00 20.85 189 ALA A N 1
ATOM 1403 C CA . ALA A 1 195 ? 24.953 20.379 14.154 1.00 21.19 189 ALA A CA 1
ATOM 1404 C C . ALA A 1 195 ? 26.199 20.411 13.266 1.00 22.27 189 ALA A C 1
ATOM 1405 O O . ALA A 1 195 ? 26.606 19.375 12.718 1.00 21.40 189 ALA A O 1
ATOM 1407 N N . LEU A 1 196 ? 26.825 21.581 13.131 1.00 22.72 190 LEU A N 1
ATOM 1408 C CA . LEU A 1 196 ? 28.040 21.690 12.316 1.00 24.06 190 LEU A CA 1
ATOM 1409 C C . LEU A 1 196 ? 29.227 20.943 12.908 1.00 24.27 190 LEU A C 1
ATOM 1410 O O . LEU A 1 196 ? 30.078 20.457 12.171 1.00 24.96 190 LEU A O 1
ATOM 1415 N N . THR A 1 197 ? 29.294 20.847 14.222 1.00 24.19 191 THR A N 1
ATOM 1416 C CA . THR A 1 197 ? 30.318 20.060 14.884 1.00 25.28 191 THR A CA 1
ATOM 1417 C C . THR A 1 197 ? 30.156 18.575 14.524 1.00 25.95 191 THR A C 1
ATOM 1418 O O . THR A 1 197 ? 31.130 17.898 14.200 1.00 25.83 191 THR A O 1
ATOM 1422 N N . LEU A 1 198 ? 28.930 18.088 14.542 1.00 24.76 192 LEU A N 1
ATOM 1423 C CA . LEU A 1 198 ? 28.640 16.711 14.122 1.00 25.84 192 LEU A CA 1
ATOM 1424 C C . LEU A 1 198 ? 29.016 16.515 12.653 1.00 26.33 192 LEU A C 1
ATOM 1425 O O . LEU A 1 198 ? 29.658 15.523 12.281 1.00 27.02 192 LEU A O 1
ATOM 1430 N N . ALA A 1 199 ? 28.591 17.448 11.823 1.00 25.39 193 ALA A N 1
ATOM 1431 C CA . ALA A 1 199 ? 28.912 17.427 10.416 1.00 26.81 193 ALA A CA 1
ATOM 1432 C C . ALA A 1 199 ? 30.445 17.387 10.189 1.00 28.57 193 ALA A C 1
ATOM 1433 O O . ALA A 1 199 ? 30.929 16.522 9.495 1.00 29.63 193 ALA A O 1
ATOM 1435 N N . LYS A 1 200 ? 31.195 18.261 10.833 1.00 29.77 194 LYS A N 1
ATOM 1436 C CA . LYS A 1 200 ? 32.656 18.316 10.676 1.00 33.26 194 LYS A CA 1
ATOM 1437 C C . LYS A 1 200 ? 33.351 17.050 11.137 1.00 34.58 194 LYS A C 1
ATOM 1438 O O . LYS A 1 200 ? 34.252 16.538 10.476 1.00 33.76 194 LYS A O 1
ATOM 1444 N N . LYS A 1 201 ? 32.923 16.538 12.284 1.00 34.86 195 LYS A N 1
ATOM 1445 C CA . LYS A 1 201 ? 33.543 15.350 12.831 1.00 37.62 195 LYS A CA 1
ATOM 1446 C C . LYS A 1 201 ? 33.378 14.194 11.853 1.00 38.64 195 LYS A C 1
ATOM 1447 O O . LYS A 1 201 ? 34.239 13.335 11.774 1.00 39.38 195 LYS A O 1
ATOM 1453 N N . ASN A 1 202 ? 32.280 14.205 11.094 1.00 38.02 196 ASN A N 1
ATOM 1454 C CA . ASN A 1 202 ? 32.047 13.204 10.069 1.00 38.87 196 ASN A CA 1
ATOM 1455 C C . ASN A 1 202 ? 32.462 13.582 8.657 1.00 40.13 196 ASN A C 1
ATOM 1456 O O . ASN A 1 202 ? 31.979 13.020 7.694 1.00 40.02 196 ASN A O 1
ATOM 1461 N N . ASN A 1 203 ? 33.376 14.526 8.567 1.00 41.06 197 ASN A N 1
ATOM 1462 C CA . ASN A 1 203 ? 33.976 14.947 7.323 1.00 43.46 197 ASN A CA 1
ATOM 1463 C C . ASN A 1 203 ? 33.087 15.517 6.236 1.00 41.83 197 ASN A C 1
ATOM 1464 O O . ASN A 1 203 ? 33.419 15.461 5.068 1.00 41.64 197 ASN A O 1
ATOM 1469 N N . MET A 1 204 ? 31.990 16.136 6.627 1.00 40.10 198 MET A N 1
ATOM 1470 C CA . MET A 1 204 ? 31.145 16.790 5.643 1.00 39.31 198 MET A CA 1
ATOM 1471 C C . MET A 1 204 ? 31.844 18.019 5.105 1.00 39.20 198 MET A C 1
ATOM 1472 O O . MET A 1 204 ? 32.578 18.690 5.808 1.00 38.17 198 MET A O 1
ATOM 1477 N N . ASP A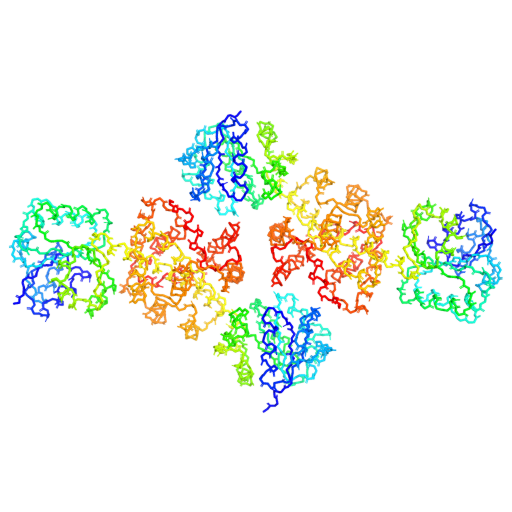 1 205 ? 31.595 18.298 3.842 1.00 39.35 199 ASP A N 1
ATOM 1478 C CA . ASP A 1 205 ? 31.924 19.572 3.266 1.00 39.63 199 ASP A CA 1
ATOM 1479 C C . ASP A 1 205 ? 30.854 20.546 3.741 1.00 37.24 199 ASP A C 1
ATOM 1480 O O . ASP A 1 205 ? 29.710 20.519 3.278 1.00 34.69 199 ASP A O 1
ATOM 1485 N N . LEU A 1 206 ? 31.240 21.405 4.676 1.00 36.09 200 LEU A N 1
ATOM 1486 C CA . LEU A 1 206 ? 30.328 22.390 5.240 1.00 34.77 200 LEU A CA 1
ATOM 1487 C C . LEU A 1 206 ? 29.775 23.378 4.218 1.00 33.99 200 LEU A C 1
ATOM 1488 O O . LEU A 1 206 ? 28.664 23.822 4.403 1.00 32.62 200 LEU A O 1
ATOM 1493 N N . ASP A 1 207 ? 30.500 23.682 3.141 1.00 34.50 201 ASP A N 1
ATOM 1494 C CA . ASP A 1 207 ? 29.985 24.592 2.092 1.00 35.12 201 ASP A CA 1
ATOM 1495 C C . ASP A 1 207 ? 28.831 23.954 1.313 1.00 34.51 201 ASP A C 1
ATOM 1496 O O . ASP A 1 207 ? 27.764 24.573 1.192 1.00 32.26 201 ASP A O 1
ATOM 1501 N N . LYS A 1 208 ? 29.026 22.732 0.808 1.00 34.41 202 LYS A N 1
ATOM 1502 C CA . LYS A 1 208 ? 27.939 21.987 0.125 1.00 34.20 202 LYS A CA 1
ATOM 1503 C C . LYS A 1 208 ? 26.765 21.748 1.056 1.00 32.47 202 LYS A C 1
ATOM 1504 O O . LYS A 1 208 ? 25.597 21.816 0.636 1.00 32.18 202 LYS A O 1
ATOM 1506 N N . MET A 1 209 ? 27.054 21.429 2.313 1.00 30.92 203 MET A N 1
ATOM 1507 C CA . MET A 1 209 ? 25.980 21.207 3.272 1.00 29.36 203 MET A CA 1
ATOM 1508 C C . MET A 1 209 ? 25.144 22.466 3.428 1.00 28.19 203 MET A C 1
ATOM 1509 O O . MET A 1 209 ? 23.916 22.411 3.444 1.00 26.72 203 MET A O 1
ATOM 1514 N N . PHE A 1 210 ? 25.793 23.607 3.588 1.00 28.56 204 PHE A N 1
ATOM 1515 C CA . PHE A 1 210 ? 25.050 24.840 3.721 1.00 28.04 204 PHE A CA 1
ATOM 1516 C C . PHE A 1 210 ? 24.162 25.105 2.508 1.00 28.66 204 PHE A C 1
ATOM 1517 O O . PHE A 1 210 ? 22.993 25.463 2.693 1.00 26.13 204 PHE A O 1
ATOM 1525 N N . ASP A 1 211 ? 24.705 24.936 1.291 1.00 29.33 205 ASP A N 1
ATOM 1526 C CA . ASP A 1 211 ? 23.928 25.195 0.066 1.00 31.55 205 ASP A CA 1
ATOM 1527 C C . ASP A 1 211 ? 22.620 24.378 0.050 1.00 30.32 205 ASP A C 1
ATOM 1528 O O . ASP A 1 211 ? 21.606 24.857 -0.399 1.00 29.24 205 ASP A O 1
ATOM 1533 N N . ILE A 1 212 ? 22.653 23.149 0.568 1.00 29.40 206 ILE A N 1
ATOM 1534 C CA . ILE A 1 212 ? 21.474 22.289 0.672 1.00 29.09 206 ILE A CA 1
ATOM 1535 C C . ILE A 1 212 ? 20.545 22.707 1.824 1.00 27.80 206 ILE A C 1
ATOM 1536 O O . ILE A 1 212 ? 19.344 22.901 1.635 1.00 27.19 206 ILE A O 1
ATOM 1541 N N . LEU A 1 213 ? 21.103 22.845 3.016 1.00 26.75 207 LEU A N 1
ATOM 1542 C CA . LEU A 1 213 ? 20.291 23.127 4.192 1.00 26.17 207 LEU A CA 1
ATOM 1543 C C . LEU A 1 213 ? 19.650 24.504 4.121 1.00 25.52 207 LEU A C 1
ATOM 1544 O O . LEU A 1 213 ? 18.554 24.698 4.644 1.00 23.71 207 LEU A O 1
ATOM 1549 N N . ASN A 1 214 ? 20.318 25.435 3.444 1.00 25.95 208 ASN A N 1
ATOM 1550 C CA . ASN A 1 214 ? 19.836 26.797 3.306 1.00 26.72 208 ASN A CA 1
ATOM 1551 C C . ASN A 1 214 ? 18.584 26.902 2.448 1.00 26.94 208 ASN A C 1
ATOM 1552 O O . ASN A 1 214 ? 17.906 27.911 2.517 1.00 25.87 208 ASN A O 1
ATOM 1557 N N . VAL A 1 215 ? 18.272 25.861 1.670 1.00 27.80 209 VAL A N 1
ATOM 1558 C CA . VAL A 1 215 ? 16.988 25.763 0.958 1.00 29.26 209 VAL A CA 1
ATOM 1559 C C . VAL A 1 215 ? 16.130 24.592 1.499 1.00 28.16 209 VAL A C 1
ATOM 1560 O O . VAL A 1 215 ? 15.236 24.107 0.821 1.00 28.17 209 VAL A O 1
ATOM 1564 N N . SER A 1 216 ? 16.398 24.168 2.726 1.00 26.80 210 SER A N 1
ATOM 1565 C CA . SER A 1 216 ? 15.637 23.139 3.403 1.00 26.25 210 SER A CA 1
ATOM 1566 C C . SER A 1 216 ? 15.062 23.673 4.736 1.00 25.08 210 SER A C 1
ATOM 1567 O O . SER A 1 216 ? 15.186 24.850 5.077 1.00 23.20 210 SER A O 1
ATOM 1570 N N . TYR A 1 217 ? 14.439 22.790 5.511 1.00 24.46 211 TYR A N 1
ATOM 1571 C CA . TYR A 1 217 ? 14.006 23.158 6.849 1.00 24.11 211 TYR A CA 1
ATOM 1572 C C . TYR A 1 217 ? 15.137 23.424 7.833 1.00 22.41 211 TYR A C 1
ATOM 1573 O O . TYR A 1 217 ? 14.888 23.918 8.908 1.00 21.50 211 TYR A O 1
ATOM 1582 N N . GLY A 1 218 ? 16.379 23.141 7.453 1.00 22.54 212 GLY A N 1
ATOM 1583 C CA . GLY A 1 218 ? 17.535 23.557 8.247 1.00 21.70 212 GLY A CA 1
ATOM 1584 C C . GLY A 1 218 ? 17.819 25.052 8.140 1.00 21.53 212 GLY A C 1
ATOM 1585 O O . GLY A 1 218 ? 18.684 25.564 8.836 1.00 20.18 212 GLY A O 1
ATOM 1586 N N . GLN A 1 219 ? 17.105 25.753 7.261 1.00 21.91 213 GLN A N 1
ATOM 1587 C CA . GLN A 1 219 ? 17.383 27.162 6.994 1.00 21.73 213 GLN A CA 1
ATOM 1588 C C . GLN A 1 219 ? 17.106 28.066 8.175 1.00 20.84 213 GLN A C 1
ATOM 1589 O O . GLN A 1 219 ? 16.098 27.911 8.884 1.00 20.43 213 GLN A O 1
ATOM 1595 N N . SER A 1 220 ? 17.993 29.023 8.393 1.00 20.32 214 SER A N 1
ATOM 1596 C CA . SER A 1 220 ? 17.664 30.178 9.225 1.00 21.01 214 SER A CA 1
ATOM 1597 C C . SER A 1 220 ? 18.610 31.313 8.900 1.00 21.62 214 SER A C 1
ATOM 1598 O O . SER A 1 220 ? 19.753 31.066 8.519 1.00 21.43 214 SER A O 1
ATOM 1601 N N . ARG A 1 221 ? 18.155 32.541 9.071 1.00 22.42 215 ARG A N 1
ATOM 1602 C CA . ARG A 1 221 ? 19.019 33.676 8.844 1.00 24.40 215 ARG A CA 1
ATOM 1603 C C . ARG A 1 221 ? 20.249 33.582 9.716 1.00 23.30 215 ARG A C 1
ATOM 1604 O O . ARG A 1 221 ? 21.315 34.000 9.310 1.00 22.49 215 ARG A O 1
ATOM 1612 N N . ILE A 1 222 ? 20.110 33.016 10.912 1.00 22.53 216 ILE A N 1
ATOM 1613 C CA . ILE A 1 222 ? 21.234 32.908 11.813 1.00 22.53 216 ILE A CA 1
ATOM 1614 C C . ILE A 1 222 ? 22.225 31.904 11.273 1.00 22.14 216 ILE A C 1
ATOM 1615 O O . ILE A 1 222 ? 23.390 32.145 11.347 1.00 23.57 216 ILE A O 1
ATOM 1620 N N . TYR A 1 223 ? 21.758 30.788 10.722 1.00 22.20 217 TYR A N 1
ATOM 1621 C CA . TYR A 1 223 ? 22.633 29.833 10.078 1.00 21.93 217 TYR A CA 1
ATOM 1622 C C . TYR A 1 223 ? 23.465 30.523 8.969 1.00 22.94 217 TYR A C 1
ATOM 1623 O O . TYR A 1 223 ? 24.701 30.495 8.984 1.00 21.10 217 TYR A O 1
ATOM 1632 N N . GLU A 1 224 ? 22.788 31.193 8.053 1.00 23.40 218 GLU A N 1
ATOM 1633 C CA . GLU A 1 224 ? 23.470 31.968 7.017 1.00 25.61 218 GLU A CA 1
ATOM 1634 C C . GLU A 1 224 ? 24.483 32.967 7.607 1.00 25.91 218 GLU A C 1
ATOM 1635 O O . GLU A 1 224 ? 25.648 32.992 7.205 1.00 25.27 218 GLU A O 1
ATOM 1641 N N . ARG A 1 225 ? 24.043 33.788 8.556 1.00 25.57 219 ARG A N 1
ATOM 1642 C CA . ARG A 1 225 ? 24.939 34.713 9.259 1.00 26.13 219 ARG A CA 1
ATOM 1643 C C . ARG A 1 225 ? 26.165 33.994 9.848 1.00 26.61 219 ARG A C 1
ATOM 1644 O O . ARG A 1 225 ? 27.324 34.264 9.447 1.00 27.16 219 ARG A O 1
ATOM 1652 N N . ASN A 1 226 ? 25.930 33.092 10.805 1.00 24.82 220 ASN A N 1
ATOM 1653 C CA . ASN A 1 226 ? 27.028 32.504 11.566 1.00 25.13 220 ASN A CA 1
ATOM 1654 C C . ASN A 1 226 ? 28.013 31.761 10.650 1.00 26.25 220 ASN A C 1
ATOM 1655 O O . ASN A 1 226 ? 29.245 31.867 10.797 1.00 24.34 220 ASN A O 1
ATOM 1660 N N . TYR A 1 227 ? 27.458 31.012 9.708 1.00 26.01 221 TYR A N 1
ATOM 1661 C CA . TYR A 1 227 ? 28.266 30.196 8.865 1.00 27.80 221 TYR A CA 1
ATOM 1662 C C . TYR A 1 227 ? 28.958 31.036 7.812 1.00 29.49 221 TYR A C 1
ATOM 1663 O O . TYR A 1 227 ? 30.176 30.973 7.683 1.00 29.99 221 TYR A O 1
ATOM 1672 N N . LYS A 1 228 ? 28.209 31.810 7.045 1.00 30.32 222 LYS A N 1
ATOM 1673 C CA . LYS A 1 228 ? 28.833 32.541 5.945 1.00 33.04 222 LYS A CA 1
ATOM 1674 C C . LYS A 1 228 ? 29.774 33.699 6.372 1.00 33.69 222 LYS A C 1
ATOM 1675 O O . LYS A 1 228 ? 30.777 33.984 5.695 1.00 33.95 222 LYS A O 1
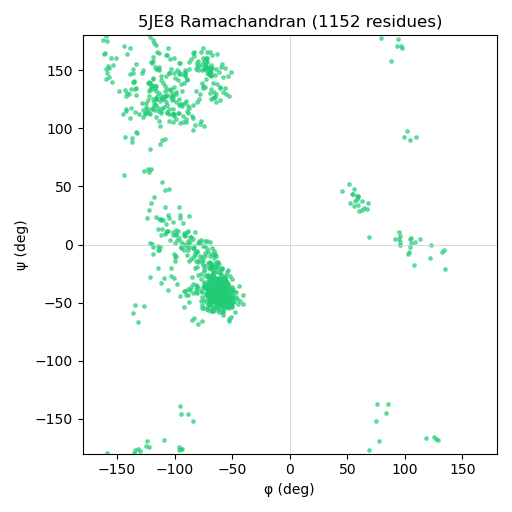ATOM 1681 N N . SER A 1 229 ? 29.453 34.372 7.470 1.00 32.37 223 SER A N 1
ATOM 1682 C CA . SER A 1 229 ? 30.209 35.570 7.864 1.00 33.23 223 SER A CA 1
ATOM 1683 C C . SER A 1 229 ? 31.238 35.348 8.961 1.00 33.39 223 SER A C 1
ATOM 1684 O O . SER A 1 229 ? 31.980 36.275 9.274 1.00 33.32 223 SER A O 1
ATOM 1687 N N . PHE A 1 230 ? 31.251 34.163 9.566 1.00 32.12 224 PHE A N 1
ATOM 1688 C CA . PHE A 1 230 ? 32.140 33.882 10.677 1.00 32.95 224 PHE A CA 1
ATOM 1689 C C . PHE A 1 230 ? 32.795 32.520 10.569 1.00 33.90 224 PHE A C 1
ATOM 1690 O O . PHE A 1 230 ? 34.040 32.432 10.524 1.00 34.43 224 PHE A O 1
ATOM 1698 N N . ILE A 1 231 ? 31.998 31.460 10.516 1.00 31.86 225 ILE A N 1
ATOM 1699 C CA . ILE A 1 231 ? 32.579 30.114 10.545 1.00 33.60 225 ILE A CA 1
ATOM 1700 C C . ILE A 1 231 ? 33.410 29.823 9.280 1.00 34.62 225 ILE A C 1
ATOM 1701 O O . ILE A 1 231 ? 34.594 29.511 9.381 1.00 34.85 225 ILE A O 1
ATOM 1706 N N . ALA A 1 232 ? 32.796 29.935 8.102 1.00 35.19 226 ALA A N 1
ATOM 1707 C CA . ALA A 1 232 ? 33.504 29.729 6.819 1.00 37.84 226 ALA A CA 1
ATOM 1708 C C . ALA A 1 232 ? 34.806 30.532 6.746 1.00 40.30 226 ALA A C 1
ATOM 1709 O O . ALA A 1 232 ? 35.840 29.952 6.484 1.00 42.41 226 ALA A O 1
ATOM 1711 N N . PRO A 1 233 ? 34.761 31.858 6.983 1.00 41.87 227 PRO A N 1
ATOM 1712 C CA . PRO A 1 233 ? 36.007 32.654 6.976 1.00 44.63 227 PRO A CA 1
ATOM 1713 C C . PRO A 1 233 ? 36.904 32.533 8.215 1.00 45.61 227 PRO A C 1
ATOM 1714 O O . PRO A 1 233 ? 37.909 33.223 8.283 1.00 47.70 227 PRO A O 1
ATOM 1718 N N . GLU A 1 234 ? 36.566 31.672 9.171 1.00 45.06 228 GLU A N 1
ATOM 1719 C CA . GLU A 1 234 ? 37.373 31.496 10.378 1.00 46.42 228 GLU A CA 1
ATOM 1720 C C . GLU A 1 234 ? 37.632 32.869 11.002 1.00 46.75 228 GLU A C 1
ATOM 1721 O O . GLU A 1 234 ? 38.775 33.254 11.240 1.00 48.61 228 GLU A O 1
ATOM 1723 N N . ASN A 1 235 ? 36.579 33.632 11.227 1.00 44.70 229 ASN A N 1
ATOM 1724 C CA . ASN A 1 235 ? 36.725 34.873 11.944 1.00 45.03 229 ASN A CA 1
ATOM 1725 C C . ASN A 1 235 ? 35.628 35.117 12.960 1.00 42.31 229 ASN A C 1
ATOM 1726 O O . ASN A 1 235 ? 34.476 35.264 12.607 1.00 40.43 229 ASN A O 1
ATOM 1731 N N . TYR A 1 236 ? 36.021 35.191 14.219 1.00 42.06 230 TYR A N 1
ATOM 1732 C CA . TYR A 1 236 ? 35.101 35.302 15.331 1.00 41.15 230 TYR A CA 1
ATOM 1733 C C . TYR A 1 236 ? 35.144 36.651 16.076 1.00 41.84 230 TYR A C 1
ATOM 1734 O O . TYR A 1 236 ? 34.682 36.761 17.214 1.00 40.29 230 TYR A O 1
ATOM 1743 N N . GLU A 1 237 ? 35.654 37.674 15.397 1.00 43.01 231 GLU A N 1
ATOM 1744 C CA . GLU A 1 237 ? 35.582 39.048 15.863 1.00 44.81 231 GLU A CA 1
ATOM 1745 C C . GLU A 1 237 ? 34.141 39.495 15.911 1.00 42.25 231 GLU A C 1
ATOM 1746 O O . GLU A 1 237 ? 33.456 39.392 14.903 1.00 40.50 231 GLU A O 1
ATOM 1752 N N . PRO A 1 238 ? 33.679 40.008 17.063 1.00 41.68 232 PRO A N 1
ATOM 1753 C CA . PRO A 1 238 ? 32.313 40.498 17.097 1.00 40.30 232 PRO A CA 1
ATOM 1754 C C . PRO A 1 238 ? 32.210 41.748 16.232 1.00 39.94 232 PRO A C 1
ATOM 1755 O O . PRO A 1 238 ? 33.195 42.466 16.131 1.00 41.98 232 PRO A O 1
ATOM 1759 N N . GLY A 1 239 ? 31.090 41.978 15.569 1.00 37.53 233 GLY A N 1
ATOM 1760 C CA . GLY A 1 239 ? 29.906 41.134 15.673 1.00 35.37 233 GLY A CA 1
ATOM 1761 C C . GLY A 1 239 ? 29.123 41.311 16.965 1.00 33.98 233 GLY A C 1
ATOM 1762 O O . GLY A 1 239 ? 29.120 42.400 17.535 1.00 33.84 233 GLY A O 1
ATOM 1763 N N . PHE A 1 240 ? 28.432 40.249 17.400 1.00 31.80 234 PHE A N 1
ATOM 1764 C CA . PHE A 1 240 ? 27.537 40.273 18.570 1.00 30.46 234 PHE A CA 1
ATOM 1765 C C . PHE A 1 240 ? 27.949 39.200 19.566 1.00 29.32 234 PHE A C 1
ATOM 1766 O O . PHE A 1 240 ? 27.860 38.001 19.278 1.00 27.62 234 PHE A O 1
ATOM 1774 N N . THR A 1 241 ? 28.405 39.617 20.740 1.00 30.28 235 THR A N 1
ATOM 1775 C CA . THR A 1 241 ? 29.161 38.693 21.604 1.00 30.65 235 THR A CA 1
ATOM 1776 C C . THR A 1 241 ? 28.320 37.608 22.259 1.00 28.93 235 THR A C 1
ATOM 1777 O O . THR A 1 241 ? 27.081 37.737 22.462 1.00 26.19 235 THR A O 1
ATOM 1781 N N . VAL A 1 242 ? 29.017 36.514 22.531 1.00 28.65 236 VAL A N 1
ATOM 1782 C CA . VAL A 1 242 ? 28.566 35.505 23.465 1.00 28.56 236 VAL A CA 1
ATOM 1783 C C . VAL A 1 242 ? 28.061 36.193 24.726 1.00 29.77 236 VAL A C 1
ATOM 1784 O O . VAL A 1 242 ? 26.964 35.890 25.185 1.00 28.54 236 VAL A O 1
ATOM 1788 N N . ASN A 1 243 ? 28.815 37.162 25.265 1.00 32.26 237 ASN A N 1
ATOM 1789 C CA . ASN A 1 243 ? 28.375 37.810 26.507 1.00 33.74 237 ASN A CA 1
ATOM 1790 C C . ASN A 1 243 ? 27.044 38.560 26.377 1.00 33.32 237 ASN A C 1
ATOM 1791 O O . ASN A 1 243 ? 26.208 38.489 27.290 1.00 32.69 237 ASN A O 1
ATOM 1796 N N . LEU A 1 244 ? 26.843 39.250 25.251 1.00 32.56 238 LEU A N 1
ATOM 1797 C CA . LEU A 1 244 ? 25.620 40.013 25.061 1.00 32.55 238 LEU A CA 1
ATOM 1798 C C . LEU A 1 244 ? 24.452 39.070 24.847 1.00 30.22 238 LEU A C 1
ATOM 1799 O O . LEU A 1 244 ? 23.369 39.299 25.347 1.00 29.68 238 LEU A O 1
ATOM 1804 N N . LEU A 1 245 ? 24.660 37.998 24.103 1.00 28.84 239 LEU A N 1
ATOM 1805 C CA . LEU A 1 245 ? 23.568 37.058 23.874 1.00 27.26 239 LEU A CA 1
ATOM 1806 C C . LEU A 1 245 ? 23.109 36.461 25.206 1.00 27.24 239 LEU A C 1
ATOM 1807 O O . LEU A 1 245 ? 21.921 36.357 25.489 1.00 24.89 239 LEU A O 1
ATOM 1812 N N . LYS A 1 246 ? 24.064 36.112 26.036 1.00 28.24 240 LYS A N 1
ATOM 1813 C CA . LYS A 1 246 ? 23.755 35.468 27.290 1.00 29.93 240 LYS A CA 1
ATOM 1814 C C . LYS A 1 246 ? 23.021 36.438 28.221 1.00 30.27 240 LYS A C 1
ATOM 1815 O O . LYS A 1 246 ? 22.070 36.061 28.876 1.00 28.34 240 LYS A O 1
ATOM 1821 N N . LYS A 1 247 ? 23.440 37.704 28.232 1.00 31.18 241 LYS A N 1
ATOM 1822 C CA . LYS A 1 247 ? 22.693 38.739 28.934 1.00 32.17 241 LYS A CA 1
ATOM 1823 C C . LYS A 1 247 ? 21.197 38.818 28.474 1.00 30.60 241 LYS A C 1
ATOM 1824 O O . LYS A 1 247 ? 20.284 38.832 29.314 1.00 29.63 241 LYS A O 1
ATOM 1827 N N . ASP A 1 248 ? 20.956 38.822 27.157 1.00 28.62 242 ASP A N 1
ATOM 1828 C CA . ASP A 1 248 ? 19.579 38.826 26.635 1.00 28.31 242 ASP A CA 1
ATOM 1829 C C . ASP A 1 248 ? 18.820 37.561 27.032 1.00 26.81 242 ASP A C 1
ATOM 1830 O O . ASP A 1 248 ? 17.659 37.635 27.397 1.00 26.26 242 ASP A O 1
ATOM 1835 N N . LEU A 1 249 ? 19.446 36.399 26.911 1.00 25.87 243 LEU A N 1
ATOM 1836 C CA . LEU A 1 249 ? 18.798 35.170 27.335 1.00 26.47 243 LEU A CA 1
ATOM 1837 C C . LEU A 1 249 ? 18.434 35.255 28.828 1.00 27.30 243 LEU A C 1
ATOM 1838 O O . LEU A 1 249 ? 17.358 34.810 29.234 1.00 26.94 243 LEU A O 1
ATOM 1843 N N . GLY A 1 250 ? 19.324 35.850 29.618 1.00 28.67 244 GLY A N 1
ATOM 1844 C CA . GLY A 1 250 ? 19.043 36.197 31.020 1.00 29.94 244 GLY A CA 1
ATOM 1845 C C . GLY A 1 250 ? 17.749 36.963 31.203 1.00 29.56 244 GLY A C 1
ATOM 1846 O O . GLY A 1 250 ? 16.926 36.554 31.999 1.00 29.26 244 GLY A O 1
ATOM 1847 N N . PHE A 1 251 ? 17.566 38.067 30.462 1.00 29.31 245 PHE A N 1
ATOM 1848 C CA . PHE A 1 251 ? 16.326 38.862 30.532 1.00 29.57 245 PHE A CA 1
ATOM 1849 C C . PHE A 1 251 ? 15.096 38.005 30.180 1.00 27.53 245 PHE A C 1
ATOM 1850 O O . PHE A 1 251 ? 14.058 38.093 30.836 1.00 26.74 245 PHE A O 1
ATOM 1858 N N . ALA A 1 252 ? 15.236 37.159 29.163 1.00 25.94 246 ALA A N 1
ATOM 1859 C CA . ALA A 1 252 ? 14.142 36.286 28.709 1.00 24.04 246 ALA A CA 1
ATOM 1860 C C . ALA A 1 252 ? 13.796 35.242 29.780 1.00 24.31 246 ALA A C 1
ATOM 1861 O O . ALA A 1 252 ? 12.643 35.073 30.147 1.00 24.55 246 ALA A O 1
ATOM 1863 N N . VAL A 1 253 ? 14.800 34.569 30.325 1.00 24.97 247 VAL A N 1
ATOM 1864 C CA . VAL A 1 253 ? 14.536 33.621 31.410 1.00 25.93 247 VAL A CA 1
ATOM 1865 C C . VAL A 1 253 ? 13.993 34.303 32.663 1.00 28.17 247 VAL A C 1
ATOM 1866 O O . VAL A 1 253 ? 13.120 33.735 33.322 1.00 28.30 247 VAL A O 1
ATOM 1870 N N . ASP A 1 254 ? 14.449 35.519 32.972 1.00 29.03 248 ASP A N 1
ATOM 1871 C CA . ASP A 1 254 ? 13.881 36.289 34.083 1.00 31.58 248 ASP A CA 1
ATOM 1872 C C . ASP A 1 254 ? 12.390 36.485 33.870 1.00 31.21 248 ASP A C 1
ATOM 1873 O O . ASP A 1 254 ? 11.604 36.200 34.744 1.00 30.68 248 ASP A O 1
ATOM 1878 N N . LEU A 1 255 ? 12.017 36.958 32.693 1.00 31.14 249 LEU A N 1
ATOM 1879 C CA . LEU A 1 255 ? 10.604 37.164 32.364 1.00 31.91 249 LEU A CA 1
ATOM 1880 C C . LEU A 1 255 ? 9.850 35.838 32.432 1.00 31.64 249 LEU A C 1
ATOM 1881 O O . LEU A 1 255 ? 8.768 35.773 32.992 1.00 32.39 249 LEU A O 1
ATOM 1886 N N . ALA A 1 256 ? 10.434 34.765 31.911 1.00 31.27 250 ALA A N 1
ATOM 1887 C CA . ALA A 1 256 ? 9.772 33.439 32.005 1.00 31.84 250 ALA A CA 1
ATOM 1888 C C . ALA A 1 256 ? 9.493 33.070 33.470 1.00 34.53 250 ALA A C 1
ATOM 1889 O O . ALA A 1 256 ? 8.382 32.637 33.825 1.00 34.02 250 ALA A O 1
ATOM 1891 N N . LYS A 1 257 ? 10.493 33.236 34.321 1.00 36.57 251 LYS A N 1
ATOM 1892 C CA . LYS A 1 257 ? 10.317 32.957 35.744 1.00 40.52 251 LYS A CA 1
ATOM 1893 C C . LYS A 1 257 ? 9.261 33.850 36.384 1.00 42.28 251 LYS A C 1
ATOM 1894 O O . LYS A 1 257 ? 8.367 33.367 37.058 1.00 42.15 251 LYS A O 1
ATOM 1900 N N . GLU A 1 258 ? 9.320 35.140 36.107 1.00 43.44 252 GLU A N 1
ATOM 1901 C CA . GLU A 1 258 ? 8.245 36.014 36.569 1.00 46.85 252 GLU A CA 1
ATOM 1902 C C . GLU A 1 258 ? 6.850 35.640 36.013 1.00 46.40 252 GLU A C 1
ATOM 1903 O O . GLU A 1 258 ? 5.857 35.843 36.681 1.00 48.09 252 GLU A O 1
ATOM 1909 N N . SER A 1 259 ? 6.780 35.055 34.821 1.00 44.70 253 SER A N 1
ATOM 1910 C CA . SER A 1 259 ? 5.492 34.650 34.236 1.00 44.19 253 SER A CA 1
ATOM 1911 C C . SER A 1 259 ? 5.085 33.235 34.660 1.00 43.76 253 SER A C 1
ATOM 1912 O O . SER A 1 259 ? 4.155 32.687 34.090 1.00 42.98 253 SER A O 1
ATOM 1915 N N . GLU A 1 260 ? 5.773 32.671 35.649 1.00 43.96 254 GLU A N 1
ATOM 1916 C CA . GLU A 1 260 ? 5.535 31.316 36.133 1.00 44.39 254 GLU A CA 1
ATOM 1917 C C . GLU A 1 260 ? 5.626 30.274 35.031 1.00 41.03 254 GLU A C 1
ATOM 1918 O O . GLU A 1 260 ? 4.775 29.413 34.907 1.00 39.46 254 GLU A O 1
ATOM 1924 N N . LEU A 1 261 ? 6.694 30.374 34.245 1.00 37.70 255 LEU A N 1
ATOM 1925 C CA . LEU A 1 261 ? 6.975 29.415 33.199 1.00 35.60 255 LEU A CA 1
ATOM 1926 C C . LEU A 1 261 ? 8.310 28.761 33.373 1.00 34.40 255 LEU A C 1
ATOM 1927 O O . LEU A 1 261 ? 9.323 29.441 33.573 1.00 32.86 255 LEU A O 1
ATOM 1932 N N . HIS A 1 262 ? 8.309 27.439 33.230 1.00 32.92 256 HIS A N 1
ATOM 1933 C CA . HIS A 1 262 ? 9.531 26.678 33.131 1.00 32.17 256 HIS A CA 1
ATOM 1934 C C . HIS A 1 262 ? 9.783 26.320 31.683 1.00 28.71 256 HIS A C 1
ATOM 1935 O O . HIS A 1 262 ? 9.047 25.533 31.101 1.00 26.30 256 HIS A O 1
ATOM 1942 N N . LEU A 1 263 ? 10.845 26.920 31.130 1.00 27.23 257 LEU A N 1
ATOM 1943 C CA . LEU A 1 263 ? 11.303 26.746 29.749 1.00 24.77 257 LEU A CA 1
ATOM 1944 C C . LEU A 1 263 ? 12.626 25.982 29.793 1.00 24.83 257 LEU A C 1
ATOM 1945 O O . LEU A 1 263 ? 13.708 26.560 29.931 1.00 23.66 257 LEU A O 1
ATOM 1950 N N . PRO A 1 264 ? 12.540 24.651 29.750 1.00 25.41 258 PRO A N 1
ATOM 1951 C CA . PRO A 1 264 ? 13.733 23.890 30.104 1.00 25.30 258 PRO A CA 1
ATOM 1952 C C . PRO A 1 264 ? 14.900 24.113 29.137 1.00 23.23 258 PRO A C 1
ATOM 1953 O O . PRO A 1 264 ? 16.001 24.299 29.585 1.00 22.92 258 PRO A O 1
ATOM 1957 N N . VAL A 1 265 ? 14.657 24.147 27.834 1.00 20.85 259 VAL A N 1
ATOM 1958 C CA . VAL A 1 265 ? 15.760 24.300 26.898 1.00 20.32 259 VAL A CA 1
ATOM 1959 C C . VAL A 1 265 ? 16.338 25.730 26.962 1.00 20.25 259 VAL A C 1
ATOM 1960 O O . VAL A 1 265 ? 17.576 25.896 26.990 1.00 20.58 259 VAL A O 1
ATOM 1964 N N . SER A 1 266 ? 15.460 26.726 27.097 1.00 20.26 260 SER A N 1
ATOM 1965 C CA . SER A 1 266 ? 15.898 28.107 27.318 1.00 20.66 260 SER A CA 1
ATOM 1966 C C . SER A 1 266 ? 16.864 28.222 28.519 1.00 22.39 260 SER A C 1
ATOM 1967 O O . SER A 1 266 ? 17.917 28.847 28.434 1.00 22.11 260 SER A O 1
ATOM 1970 N N . GLU A 1 267 ? 16.518 27.604 29.635 1.00 23.45 261 GLU A N 1
ATOM 1971 C CA . GLU A 1 267 ? 17.341 27.699 30.834 1.00 26.33 261 GLU A CA 1
ATOM 1972 C C . GLU A 1 267 ? 18.688 27.018 30.607 1.00 26.14 261 GLU A C 1
ATOM 1973 O O . GLU A 1 267 ? 19.717 27.486 31.070 1.00 26.96 261 GLU A O 1
ATOM 1979 N N . MET A 1 268 ? 18.660 25.916 29.872 1.00 25.90 262 MET A N 1
ATOM 1980 C CA . MET A 1 268 ? 19.871 25.186 29.541 1.00 26.50 262 MET A CA 1
ATOM 1981 C C . MET A 1 268 ? 20.745 26.053 28.664 1.00 25.37 262 MET A C 1
ATOM 1982 O O . MET A 1 268 ? 21.932 26.107 28.868 1.00 24.09 262 MET A O 1
ATOM 1987 N N . LEU A 1 269 ? 20.134 26.767 27.720 1.00 24.73 263 LEU A N 1
ATOM 1988 C CA . LEU A 1 269 ? 20.896 27.615 26.803 1.00 24.85 263 LEU A CA 1
ATOM 1989 C C . LEU A 1 269 ? 21.609 28.730 27.545 1.00 26.75 263 LEU A C 1
ATOM 1990 O O . LEU A 1 269 ? 22.777 29.075 27.201 1.00 26.89 263 LEU A O 1
ATOM 1995 N N . LEU A 1 270 ? 20.945 29.280 28.562 1.00 27.13 264 LEU A N 1
ATOM 1996 C CA . LEU A 1 270 ? 21.563 30.315 29.392 1.00 29.93 264 LEU A CA 1
ATOM 1997 C C . LEU A 1 270 ? 22.863 29.743 29.948 1.00 30.96 264 LEU A C 1
ATOM 1998 O O . LEU A 1 270 ? 23.919 30.378 29.855 1.00 32.63 264 LEU A O 1
ATOM 2003 N N . ASN A 1 271 ? 22.820 28.511 30.452 1.00 31.78 265 ASN A N 1
ATOM 2004 C CA . ASN A 1 271 ? 24.027 27.826 30.888 1.00 33.31 265 ASN A CA 1
ATOM 2005 C C . ASN A 1 271 ? 25.062 27.525 29.822 1.00 32.25 265 ASN A C 1
ATOM 2006 O O . ASN A 1 271 ? 26.278 27.627 30.066 1.00 32.95 265 ASN A O 1
ATOM 2011 N N . VAL A 1 272 ? 24.589 27.112 28.659 1.00 29.70 266 VAL A N 1
ATOM 2012 C CA . VAL A 1 272 ? 25.483 26.924 27.521 1.00 29.09 266 VAL A CA 1
ATOM 2013 C C . VAL A 1 272 ? 26.288 28.200 27.183 1.00 29.51 266 VAL A C 1
ATOM 2014 O O . VAL A 1 272 ? 27.532 28.159 27.082 1.00 30.53 266 VAL A O 1
ATOM 2018 N N . TYR A 1 273 ? 25.624 29.339 27.056 1.00 28.41 267 TYR A N 1
ATOM 2019 C CA . TYR A 1 273 ? 26.372 30.557 26.700 1.00 29.46 267 TYR A CA 1
ATOM 2020 C C . TYR A 1 273 ? 27.237 31.039 27.871 1.00 31.68 267 TYR A C 1
ATOM 2021 O O . TYR A 1 273 ? 28.384 31.455 27.682 1.00 32.59 267 TYR A O 1
ATOM 2030 N N . ASP A 1 274 ? 26.709 30.920 29.086 1.00 33.34 268 ASP A N 1
ATOM 2031 C CA . ASP A 1 274 ? 27.501 31.174 30.320 1.00 36.06 268 ASP A CA 1
ATOM 2032 C C . ASP A 1 274 ? 28.773 30.311 30.385 1.00 36.97 268 ASP A C 1
ATOM 2033 O O . ASP A 1 274 ? 29.824 30.815 30.739 1.00 38.31 268 ASP A O 1
ATOM 2038 N N . GLU A 1 275 ? 28.696 29.034 30.008 1.00 36.26 269 GLU A N 1
ATOM 2039 C CA . GLU A 1 275 ? 29.896 28.189 29.941 1.00 37.30 269 GLU A CA 1
ATOM 2040 C C . GLU A 1 275 ? 30.860 28.574 28.832 1.00 37.31 269 GLU A C 1
ATOM 2041 O O . GLU A 1 275 ? 32.096 28.497 29.019 1.00 38.76 269 GLU A O 1
ATOM 2047 N N . ALA A 1 276 ? 30.314 28.961 27.677 1.00 35.04 270 ALA A N 1
ATOM 2048 C CA . ALA A 1 276 ? 31.145 29.431 26.564 1.00 35.13 270 ALA A CA 1
ATOM 2049 C C . ALA A 1 276 ? 31.991 30.604 27.016 1.00 36.93 270 ALA A C 1
ATOM 2050 O O . ALA A 1 276 ? 33.140 30.724 26.630 1.00 37.79 270 ALA A O 1
ATOM 2052 N N . SER A 1 277 ? 31.394 31.462 27.838 1.00 38.03 271 SER A N 1
ATOM 2053 C CA . SER A 1 277 ? 32.057 32.640 28.354 1.00 39.68 271 SER A CA 1
ATOM 2054 C C . SER A 1 277 ? 33.155 32.228 29.326 1.00 42.96 271 SER A C 1
ATOM 2055 O O . SER A 1 277 ? 34.315 32.652 29.201 1.00 43.49 271 SER A O 1
ATOM 2058 N N . GLN A 1 278 ? 32.783 31.371 30.280 1.00 44.15 272 GLN A N 1
ATOM 2059 C CA . GLN A 1 278 ? 33.703 30.937 31.318 1.00 46.61 272 GLN A CA 1
ATOM 2060 C C . GLN A 1 278 ? 34.884 30.179 30.697 1.00 47.34 272 GLN A C 1
ATOM 2061 O O . GLN A 1 278 ? 35.952 30.142 31.275 1.00 49.53 272 GLN A O 1
ATOM 2064 N N . ALA A 1 279 ? 34.692 29.611 29.503 1.00 45.87 273 ALA A N 1
ATOM 2065 C CA . ALA A 1 279 ? 35.789 29.006 28.739 1.00 46.40 273 ALA A CA 1
ATOM 2066 C C . ALA A 1 279 ? 36.576 29.995 27.850 1.00 46.79 273 ALA A C 1
ATOM 2067 O O . ALA A 1 279 ? 37.422 29.562 27.081 1.00 47.78 273 ALA A O 1
ATOM 2069 N N . GLY A 1 280 ? 36.304 31.297 27.939 1.00 46.19 274 GLY A N 1
ATOM 2070 C CA . GLY A 1 280 ? 37.063 32.288 27.173 1.00 46.24 274 GLY A CA 1
ATOM 2071 C C . GLY A 1 280 ? 36.526 32.766 25.834 1.00 44.25 274 GLY A C 1
ATOM 2072 O O . GLY A 1 280 ? 37.232 33.455 25.102 1.00 43.64 274 GLY A O 1
ATOM 2073 N N . TYR A 1 281 ? 35.280 32.424 25.502 1.00 41.97 275 TYR A N 1
ATOM 2074 C CA . TYR A 1 281 ? 34.656 32.896 24.249 1.00 40.57 275 TYR A CA 1
ATOM 2075 C C . TYR A 1 281 ? 33.682 34.063 24.443 1.00 39.10 275 TYR A C 1
ATOM 2076 O O . TYR A 1 281 ? 32.986 34.448 23.494 1.00 36.07 275 TYR A O 1
ATOM 2085 N N . GLY A 1 282 ? 33.640 34.618 25.655 1.00 39.31 276 GLY A N 1
ATOM 2086 C CA . GLY A 1 282 ? 32.681 35.654 26.020 1.00 38.20 276 GLY A CA 1
ATOM 2087 C C . GLY A 1 282 ? 32.685 36.888 25.131 1.00 37.97 276 GLY A C 1
ATOM 2088 O O . GLY A 1 282 ? 31.615 37.442 24.828 1.00 35.89 276 GLY A O 1
ATOM 2089 N N . GLU A 1 283 ? 33.876 37.323 24.717 1.00 39.28 277 GLU A N 1
ATOM 2090 C CA . GLU A 1 283 ? 34.032 38.507 23.866 1.00 39.61 277 GLU A CA 1
ATOM 2091 C C . GLU A 1 283 ? 34.204 38.131 22.389 1.00 38.06 277 GLU A C 1
ATOM 2092 O O . GLU A 1 283 ? 34.517 38.995 21.562 1.00 37.71 277 GLU A O 1
ATOM 2098 N N . ASN A 1 284 ? 34.001 36.851 22.058 1.00 35.81 278 ASN A N 1
ATOM 2099 C CA . ASN A 1 284 ? 33.963 36.411 20.672 1.00 34.69 278 ASN A CA 1
ATOM 2100 C C . ASN A 1 284 ? 32.551 36.608 20.163 1.00 32.28 278 ASN A C 1
ATOM 2101 O O . ASN A 1 284 ? 31.616 36.623 20.962 1.00 30.79 278 ASN A O 1
ATOM 2106 N N . ASP A 1 285 ? 32.372 36.674 18.847 1.00 31.03 279 ASP A N 1
ATOM 2107 C CA . ASP A 1 285 ? 31.023 36.570 18.270 1.00 29.64 279 ASP A CA 1
ATOM 2108 C C . ASP A 1 285 ? 30.259 35.309 18.718 1.00 28.12 279 ASP A C 1
ATOM 2109 O O . ASP A 1 285 ? 30.858 34.236 18.890 1.00 27.78 279 ASP A O 1
ATOM 2114 N N . MET A 1 286 ? 28.941 35.426 18.882 1.00 25.82 280 MET A N 1
ATOM 2115 C CA . MET A 1 286 ? 28.137 34.283 19.309 1.00 24.66 280 MET A CA 1
ATOM 2116 C C . MET A 1 286 ? 28.370 33.045 18.439 1.00 24.18 280 MET A C 1
ATOM 2117 O O . MET A 1 286 ? 28.231 31.907 18.922 1.00 23.67 280 MET A O 1
ATOM 2122 N N . ALA A 1 287 ? 28.759 33.246 17.179 1.00 24.07 281 ALA A N 1
ATOM 2123 C CA . ALA A 1 287 ? 28.954 32.130 16.261 1.00 23.79 281 ALA A CA 1
ATOM 2124 C C . ALA A 1 287 ? 30.082 31.234 16.736 1.00 24.89 281 ALA A C 1
ATOM 2125 O O . ALA A 1 287 ? 30.180 30.060 16.305 1.00 24.52 281 ALA A O 1
ATOM 2127 N N . ALA A 1 288 ? 30.929 31.777 17.617 1.00 25.90 282 ALA A N 1
ATOM 2128 C CA . ALA A 1 288 ? 32.057 31.023 18.198 1.00 27.13 282 ALA A CA 1
ATOM 2129 C C . ALA A 1 288 ? 31.592 29.868 19.089 1.00 26.68 282 ALA A C 1
ATOM 2130 O O . ALA A 1 288 ? 32.411 29.061 19.507 1.00 27.65 282 ALA A O 1
ATOM 2132 N N . LEU A 1 289 ? 30.293 29.780 19.399 1.00 25.37 283 LEU A N 1
ATOM 2133 C CA . LEU A 1 289 ? 29.802 28.606 20.144 1.00 25.73 283 LEU A CA 1
ATOM 2134 C C . LEU A 1 289 ? 30.171 27.342 19.363 1.00 25.96 283 LEU A C 1
ATOM 2135 O O . LEU A 1 289 ? 30.367 26.283 19.945 1.00 25.54 283 LEU A O 1
ATOM 2140 N N . TYR A 1 290 ? 30.266 27.476 18.040 1.00 26.48 284 TYR A N 1
ATOM 2141 C CA . TYR A 1 290 ? 30.776 26.411 17.201 1.00 27.97 284 TYR A CA 1
ATOM 2142 C C . TYR A 1 290 ? 32.158 25.947 17.658 1.00 30.42 284 TYR A C 1
ATOM 2143 O O . TYR A 1 290 ? 32.398 24.757 17.833 1.00 30.32 284 TYR A O 1
ATOM 2152 N N . LYS A 1 291 ? 33.049 26.900 17.877 1.00 31.61 285 LYS A N 1
ATOM 2153 C CA . LYS A 1 291 ? 34.414 26.587 18.293 1.00 34.60 285 LYS A CA 1
ATOM 2154 C C . LYS A 1 291 ? 34.445 25.963 19.669 1.00 34.96 285 LYS A C 1
ATOM 2155 O O . LYS A 1 291 ? 35.125 24.993 19.868 1.00 34.55 285 LYS A O 1
ATOM 2161 N N . LYS A 1 292 ? 33.649 26.494 20.586 1.00 34.22 286 LYS A N 1
ATOM 2162 C CA . LYS A 1 292 ? 33.527 25.926 21.916 1.00 34.83 286 LYS A CA 1
ATOM 2163 C C . LYS A 1 292 ? 33.087 24.454 21.861 1.00 32.96 286 LYS A C 1
ATOM 2164 O O . LYS A 1 292 ? 33.670 23.617 22.531 1.00 31.97 286 LYS A O 1
ATOM 2170 N N . VAL A 1 293 ? 32.044 24.165 21.089 1.00 31.44 287 VAL A N 1
ATOM 2171 C CA . VAL A 1 293 ? 31.515 22.809 21.004 1.00 30.72 287 VAL A CA 1
ATOM 2172 C C . VAL A 1 293 ? 32.495 21.882 20.281 1.00 32.01 287 VAL A C 1
ATOM 2173 O O . VAL A 1 293 ? 32.614 20.719 20.658 1.00 32.13 287 VAL A O 1
ATOM 2177 N N . SER A 1 294 ? 33.177 22.399 19.259 1.00 32.95 288 SER A N 1
ATOM 2178 C CA . SER A 1 294 ? 34.238 21.661 18.520 1.00 35.11 288 SER A CA 1
ATOM 2179 C C . SER A 1 294 ? 35.504 21.371 19.299 1.00 36.97 288 SER A C 1
ATOM 2180 O O . SER A 1 294 ? 36.305 20.498 18.900 1.00 38.33 288 SER A O 1
ATOM 2183 N N . GLU A 1 295 ? 35.732 22.092 20.390 1.00 38.04 289 GLU A N 1
ATOM 2184 C CA . GLU A 1 295 ? 36.981 21.925 21.140 1.00 40.55 289 GLU A CA 1
ATOM 2185 C C . GLU A 1 295 ? 37.328 20.445 21.388 1.00 40.44 289 GLU A C 1
ATOM 2186 O O . GLU A 1 295 ? 38.484 20.042 21.311 1.00 41.03 289 GLU A O 1
ATOM 2192 N N . GLN A 1 296 ? 36.303 19.667 21.710 1.00 38.15 290 GLN A N 1
ATOM 2193 C CA . GLN A 1 296 ? 36.431 18.245 21.988 1.00 39.38 290 GLN A CA 1
ATOM 2194 C C . GLN A 1 296 ? 36.950 17.380 20.815 1.00 39.85 290 GLN A C 1
ATOM 2195 O O . GLN A 1 296 ? 37.343 16.264 21.050 1.00 40.87 290 GLN A O 1
ATOM 2201 N N . LEU A 1 297 ? 36.950 17.883 19.582 1.00 39.37 291 LEU A N 1
ATOM 2202 C CA . LEU A 1 297 ? 37.398 17.099 18.417 1.00 41.30 291 LEU A CA 1
ATOM 2203 C C . LEU A 1 297 ? 38.911 16.786 18.430 1.00 43.75 291 LEU A C 1
ATOM 2204 O O . LEU A 1 297 ? 39.673 17.433 19.147 1.00 46.73 291 LEU A O 1
ATOM 2209 N N . ASP B 1 5 ? 20.740 5.593 -22.315 1.00 50.30 -1 ASP B N 1
ATOM 2210 C CA . ASP B 1 5 ? 21.021 4.337 -21.584 1.00 50.15 -1 ASP B CA 1
ATOM 2211 C C . ASP B 1 5 ? 19.727 3.807 -20.918 1.00 48.41 -1 ASP B C 1
ATOM 2212 O O . ASP B 1 5 ? 19.014 4.564 -20.297 1.00 46.53 -1 ASP B O 1
ATOM 2214 N N . PRO B 1 6 ? 19.422 2.505 -21.069 1.00 49.07 0 PRO B N 1
ATOM 2215 C CA . PRO B 1 6 ? 18.095 1.980 -20.687 1.00 47.92 0 PRO B CA 1
ATOM 2216 C C . PRO B 1 6 ? 17.755 2.166 -19.207 1.00 45.13 0 PRO B C 1
ATOM 2217 O O . PRO B 1 6 ? 18.499 1.760 -18.346 1.00 45.18 0 PRO B O 1
ATOM 2221 N N . MET B 1 7 ? 16.638 2.809 -18.925 1.00 43.49 1 MET B N 1
ATOM 2222 C CA . MET B 1 7 ? 16.163 2.905 -17.552 1.00 41.20 1 MET B CA 1
ATOM 2223 C C . MET B 1 7 ? 14.642 2.830 -17.554 1.00 40.07 1 MET B C 1
ATOM 2224 O O . MET B 1 7 ? 13.959 3.738 -17.103 1.00 41.08 1 MET B O 1
ATOM 2226 N N . LYS B 1 8 ? 14.129 1.730 -18.057 1.00 38.82 2 LYS B N 1
ATOM 2227 C CA . LYS B 1 8 ? 12.713 1.505 -18.176 1.00 37.57 2 LYS B CA 1
ATOM 2228 C C . LYS B 1 8 ? 12.214 0.501 -17.138 1.00 34.94 2 LYS B C 1
ATOM 2229 O O . LYS B 1 8 ? 11.144 0.676 -16.597 1.00 33.88 2 LYS B O 1
ATOM 2235 N N . LYS B 1 9 ? 12.993 -0.544 -16.875 1.00 32.95 3 LYS B N 1
ATOM 2236 C CA . LYS B 1 9 ? 12.629 -1.572 -15.921 1.00 30.79 3 LYS B CA 1
ATOM 2237 C C . LYS B 1 9 ? 13.125 -1.258 -14.519 1.00 27.88 3 LYS B C 1
ATOM 2238 O O . LYS B 1 9 ? 14.308 -1.367 -14.258 1.00 27.69 3 LYS B O 1
ATOM 2244 N N . ILE B 1 10 ? 12.209 -0.906 -13.625 1.00 26.70 4 ILE B N 1
ATOM 2245 C CA . ILE B 1 10 ? 12.554 -0.501 -12.259 1.00 25.63 4 ILE B CA 1
ATOM 2246 C C . ILE B 1 10 ? 11.983 -1.479 -11.231 1.00 25.43 4 ILE B C 1
ATOM 2247 O O . ILE B 1 10 ? 10.793 -1.828 -11.267 1.00 25.61 4 ILE B O 1
ATOM 2252 N N . GLY B 1 11 ? 12.817 -1.901 -10.306 1.00 25.19 5 GLY B N 1
ATOM 2253 C CA . GLY B 1 11 ? 12.398 -2.771 -9.216 1.00 25.10 5 GLY B CA 1
ATOM 2254 C C . GLY B 1 11 ? 12.120 -1.894 -8.026 1.00 24.14 5 GLY B C 1
ATOM 2255 O O . GLY B 1 11 ? 12.729 -0.854 -7.910 1.00 23.62 5 GLY B O 1
ATOM 2256 N N . PHE B 1 12 ? 11.187 -2.267 -7.169 1.00 24.05 6 PHE B N 1
ATOM 2257 C CA . PHE B 1 12 ? 10.905 -1.476 -5.990 1.00 23.36 6 PHE B CA 1
ATOM 2258 C C . PHE B 1 12 ? 10.540 -2.432 -4.837 1.00 23.64 6 PHE B C 1
ATOM 2259 O O . PHE B 1 12 ? 9.524 -3.107 -4.883 1.00 24.15 6 PHE B O 1
ATOM 2267 N N . ILE B 1 13 ? 11.415 -2.494 -3.837 1.00 23.46 7 ILE B N 1
ATOM 2268 C CA . ILE B 1 13 ? 11.300 -3.380 -2.711 1.00 23.88 7 ILE B CA 1
ATOM 2269 C C . ILE B 1 13 ? 11.024 -2.519 -1.484 1.00 23.43 7 ILE B C 1
ATOM 2270 O O . ILE B 1 13 ? 11.858 -1.708 -1.056 1.00 22.95 7 ILE B O 1
ATOM 2275 N N . GLY B 1 14 ? 9.840 -2.708 -0.935 1.00 23.75 8 GLY B N 1
ATOM 2276 C CA . GLY B 1 14 ? 9.352 -1.922 0.173 1.00 23.59 8 GLY B CA 1
ATOM 2277 C C . GLY B 1 14 ? 8.242 -1.041 -0.338 1.00 23.41 8 GLY B C 1
ATOM 2278 O O . GLY B 1 14 ? 8.514 0.036 -0.860 1.00 22.84 8 GLY B O 1
ATOM 2279 N N . LEU B 1 15 ? 7.008 -1.529 -0.235 1.00 24.06 9 LEU B N 1
ATOM 2280 C CA . LEU B 1 15 ? 5.805 -0.839 -0.720 1.00 24.18 9 LEU B CA 1
ATOM 2281 C C . LEU B 1 15 ? 4.993 -0.326 0.465 1.00 24.59 9 LEU B C 1
ATOM 2282 O O . LEU B 1 15 ? 3.780 -0.494 0.539 1.00 25.32 9 LEU B O 1
ATOM 2287 N N . GLY B 1 16 ? 5.688 0.311 1.406 1.00 24.26 10 GLY B N 1
ATOM 2288 C CA . GLY B 1 16 ? 5.077 0.746 2.636 1.00 24.83 10 GLY B CA 1
ATOM 2289 C C . GLY B 1 16 ? 4.632 2.184 2.527 1.00 24.66 10 GLY B C 1
ATOM 2290 O O . GLY B 1 16 ? 4.206 2.654 1.434 1.00 24.45 10 GLY B O 1
ATOM 2291 N N . ASN B 1 17 ? 4.728 2.903 3.652 1.00 24.91 11 ASN B N 1
ATOM 2292 C CA . ASN B 1 17 ? 4.163 4.266 3.752 1.00 25.12 11 ASN B CA 1
ATOM 2293 C C . ASN B 1 17 ? 4.693 5.153 2.628 1.00 24.29 11 ASN B C 1
ATOM 2294 O O . ASN B 1 17 ? 3.937 5.867 1.987 1.00 24.51 11 ASN B O 1
ATOM 2299 N N . MET B 1 18 ? 6.001 5.093 2.404 1.00 23.51 12 MET B N 1
ATOM 2300 C CA . MET B 1 18 ? 6.636 5.858 1.374 1.00 22.87 12 MET B CA 1
ATOM 2301 C C . MET B 1 18 ? 6.735 5.079 0.050 1.00 22.55 12 MET B C 1
ATOM 2302 O O . MET B 1 18 ? 6.563 5.643 -1.006 1.00 22.44 12 MET B O 1
ATOM 2307 N N . GLY B 1 19 ? 7.033 3.792 0.121 1.00 22.56 13 GLY B N 1
ATOM 2308 C CA . GLY B 1 19 ? 7.249 2.989 -1.084 1.00 22.43 13 GLY B CA 1
ATOM 2309 C C . GLY B 1 19 ? 6.031 2.859 -1.974 1.00 22.87 13 GLY B C 1
ATOM 2310 O O . GLY B 1 19 ? 6.157 2.893 -3.168 1.00 22.77 13 GLY B O 1
ATOM 2311 N N . LEU B 1 20 ? 4.852 2.720 -1.370 1.00 23.51 14 LEU B N 1
ATOM 2312 C CA . LEU B 1 20 ? 3.670 2.449 -2.128 1.00 24.11 14 LEU B CA 1
ATOM 2313 C C . LEU B 1 20 ? 3.431 3.671 -3.050 1.00 24.00 14 LEU B C 1
ATOM 2314 O O . LEU B 1 20 ? 3.432 3.503 -4.253 1.00 24.02 14 LEU B O 1
ATOM 2319 N N . PRO B 1 21 ? 3.318 4.886 -2.489 1.00 23.99 15 PRO B N 1
ATOM 2320 C CA . PRO B 1 21 ? 3.127 6.044 -3.394 1.00 24.05 15 PRO B CA 1
ATOM 2321 C C . PRO B 1 21 ? 4.272 6.273 -4.374 1.00 23.42 15 PRO B C 1
ATOM 2322 O O . PRO B 1 21 ? 4.018 6.625 -5.535 1.00 23.67 15 PRO B O 1
ATOM 2326 N N . MET B 1 22 ? 5.499 6.025 -3.942 1.00 22.79 16 MET B N 1
ATOM 2327 C CA . MET B 1 22 ? 6.634 6.207 -4.839 1.00 22.38 16 MET B CA 1
ATOM 2328 C C . MET B 1 22 ? 6.538 5.245 -6.010 1.00 22.60 16 MET B C 1
ATOM 2329 O O . MET B 1 22 ? 6.603 5.657 -7.166 1.00 22.81 16 MET B O 1
ATOM 2334 N N . SER B 1 23 ? 6.328 3.967 -5.693 1.00 22.74 17 SER B N 1
ATOM 2335 C CA . SER B 1 23 ? 6.225 2.955 -6.713 1.00 23.13 17 SER B CA 1
ATOM 2336 C C . SER B 1 23 ? 5.065 3.251 -7.688 1.00 23.77 17 SER B C 1
ATOM 2337 O O . SER B 1 23 ? 5.231 3.096 -8.903 1.00 24.10 17 SER B O 1
ATOM 2340 N N . LYS B 1 24 ? 3.920 3.707 -7.187 1.00 24.12 18 LYS B N 1
ATOM 2341 C CA . LYS B 1 24 ? 2.804 4.030 -8.084 1.00 24.89 18 LYS B CA 1
ATOM 2342 C C . LYS B 1 24 ? 3.097 5.234 -8.975 1.00 24.91 18 LYS B C 1
ATOM 2343 O O . LYS B 1 24 ? 2.627 5.302 -10.117 1.00 25.56 18 LYS B O 1
ATOM 2349 N N . ASN B 1 25 ? 3.812 6.209 -8.433 1.00 24.36 19 ASN B N 1
ATOM 2350 C CA . ASN B 1 25 ? 4.212 7.358 -9.216 1.00 24.48 19 ASN B CA 1
ATOM 2351 C C . ASN B 1 25 ? 5.158 6.960 -10.366 1.00 24.47 19 ASN B C 1
ATOM 2352 O O . ASN B 1 25 ? 5.081 7.504 -11.466 1.00 25.05 19 ASN B O 1
ATOM 2357 N N . LEU B 1 26 ? 6.060 6.036 -10.101 1.00 23.98 20 LEU B N 1
ATOM 2358 C CA . LEU B 1 26 ? 6.841 5.468 -11.206 1.00 24.25 20 LEU B CA 1
ATOM 2359 C C . LEU B 1 26 ? 5.961 4.827 -12.294 1.00 25.13 20 LEU B C 1
ATOM 2360 O O . LEU B 1 26 ? 6.176 5.064 -13.490 1.00 25.76 20 LEU B O 1
ATOM 2365 N N . VAL B 1 27 ? 4.967 4.039 -11.905 1.00 25.36 21 VAL B N 1
ATOM 2366 C CA . VAL B 1 27 ? 4.032 3.485 -12.891 1.00 26.34 21 VAL B CA 1
ATOM 2367 C C . VAL B 1 27 ? 3.367 4.615 -13.699 1.00 26.99 21 VAL B C 1
ATOM 2368 O O . VAL B 1 27 ? 3.363 4.590 -14.947 1.00 27.80 21 VAL B O 1
ATOM 2372 N N . LYS B 1 28 ? 2.831 5.610 -12.991 1.00 26.80 22 LYS B N 1
ATOM 2373 C CA . LYS B 1 28 ? 2.152 6.736 -13.630 1.00 27.55 22 LYS B CA 1
ATOM 2374 C C . LYS B 1 28 ? 3.093 7.520 -14.571 1.00 27.72 22 LYS B C 1
ATOM 2375 O O . LYS B 1 28 ? 2.624 8.164 -15.492 1.00 28.65 22 LYS B O 1
ATOM 2381 N N . SER B 1 29 ? 4.400 7.441 -14.323 1.00 26.96 23 SER B N 1
ATOM 2382 C CA . SER B 1 29 ? 5.400 8.123 -15.133 1.00 27.20 23 SER B CA 1
ATOM 2383 C C . SER B 1 29 ? 5.974 7.305 -16.306 1.00 27.83 23 SER B C 1
ATOM 2384 O O . SER B 1 29 ? 6.931 7.739 -16.965 1.00 28.14 23 SER B O 1
ATOM 2387 N N . GLY B 1 30 ? 5.379 6.146 -16.559 1.00 28.17 24 GLY B N 1
ATOM 2388 C CA . GLY B 1 30 ? 5.653 5.344 -17.747 1.00 29.11 24 GLY B CA 1
ATOM 2389 C C . GLY B 1 30 ? 6.701 4.264 -17.543 1.00 28.75 24 GLY B C 1
ATOM 2390 O O . GLY B 1 30 ? 7.069 3.606 -18.516 1.00 29.65 24 GLY B O 1
ATOM 2391 N N . TYR B 1 31 ? 7.200 4.085 -16.314 1.00 27.62 25 TYR B N 1
ATOM 2392 C CA . TYR B 1 31 ? 8.197 3.045 -16.046 1.00 27.39 25 TYR B CA 1
ATOM 2393 C C . TYR B 1 31 ? 7.510 1.665 -15.915 1.00 27.73 25 TYR B C 1
ATOM 2394 O O . TYR B 1 31 ? 6.335 1.586 -15.538 1.00 27.71 25 TYR B O 1
ATOM 2403 N N . THR B 1 32 ? 8.206 0.589 -16.274 1.00 28.24 26 THR B N 1
ATOM 2404 C CA . THR B 1 32 ? 7.698 -0.742 -15.987 1.00 28.58 26 THR B CA 1
ATOM 2405 C C . THR B 1 32 ? 8.231 -1.090 -14.594 1.00 27.59 26 THR B C 1
ATOM 2406 O O . THR B 1 32 ? 9.468 -1.188 -14.390 1.00 27.36 26 THR B O 1
ATOM 2410 N N . VAL B 1 33 ? 7.323 -1.235 -13.636 1.00 27.14 27 VAL B N 1
ATOM 2411 C CA . VAL B 1 33 ? 7.725 -1.343 -12.241 1.00 26.26 27 VAL B CA 1
ATOM 2412 C C . VAL B 1 33 ? 7.353 -2.681 -11.655 1.00 26.66 27 VAL B C 1
ATOM 2413 O O . VAL B 1 33 ? 6.209 -3.094 -11.741 1.00 27.20 27 VAL B O 1
ATOM 2417 N N . TYR B 1 34 ? 8.369 -3.350 -11.102 1.00 26.55 28 TYR B N 1
ATOM 2418 C CA . TYR B 1 34 ? 8.243 -4.662 -10.485 1.00 27.06 28 TYR B CA 1
ATOM 2419 C C . TYR B 1 34 ? 8.442 -4.465 -8.986 1.00 26.25 28 TYR B C 1
ATOM 2420 O O . TYR B 1 34 ? 9.536 -4.044 -8.534 1.00 25.66 28 TYR B O 1
ATOM 2429 N N . GLY B 1 35 ? 7.391 -4.781 -8.234 1.00 26.39 29 GLY B N 1
ATOM 2430 C CA . GLY B 1 35 ? 7.316 -4.473 -6.838 1.00 25.82 29 GLY B CA 1
ATOM 2431 C C . GLY B 1 35 ? 7.287 -5.728 -5.979 1.00 26.47 29 GLY B C 1
ATOM 2432 O O . GLY B 1 35 ? 6.796 -6.799 -6.420 1.00 27.47 29 GLY B O 1
ATOM 2433 N N . VAL B 1 36 ? 7.821 -5.565 -4.762 1.00 26.02 30 VAL B N 1
ATOM 2434 C CA . VAL B 1 36 ? 7.922 -6.624 -3.799 1.00 26.67 30 VAL B CA 1
ATOM 2435 C C . VAL B 1 36 ? 7.644 -6.082 -2.400 1.00 26.31 30 VAL B C 1
ATOM 2436 O O . VAL B 1 36 ? 8.216 -5.103 -1.984 1.00 25.49 30 VAL B O 1
ATOM 2440 N N . ASP B 1 37 ? 6.760 -6.757 -1.687 1.00 27.11 31 ASP B N 1
ATOM 2441 C CA . ASP B 1 37 ? 6.526 -6.456 -0.296 1.00 27.13 31 ASP B CA 1
ATOM 2442 C C . ASP B 1 37 ? 5.949 -7.671 0.388 1.00 28.41 31 ASP B C 1
ATOM 2443 O O . ASP B 1 37 ? 5.167 -8.449 -0.195 1.00 29.26 31 ASP B O 1
ATOM 2448 N N . LEU B 1 38 ? 6.350 -7.842 1.640 1.00 28.69 32 LEU B N 1
ATOM 2449 C CA . LEU B 1 38 ? 5.731 -8.843 2.503 1.00 30.05 32 LEU B CA 1
ATOM 2450 C C . LEU B 1 38 ? 4.208 -8.664 2.616 1.00 30.67 32 LEU B C 1
ATOM 2451 O O . LEU B 1 38 ? 3.464 -9.624 2.826 1.00 31.98 32 LEU B O 1
ATOM 2456 N N . ASN B 1 39 ? 3.761 -7.424 2.522 1.00 29.87 33 ASN B N 1
ATOM 2457 C CA . ASN B 1 39 ? 2.357 -7.081 2.713 1.00 30.52 33 ASN B CA 1
ATOM 2458 C C . ASN B 1 39 ? 1.624 -7.306 1.386 1.00 30.69 33 ASN B C 1
ATOM 2459 O O . ASN B 1 39 ? 1.835 -6.565 0.393 1.00 29.73 33 ASN B O 1
ATOM 2464 N N . LYS B 1 40 ? 0.788 -8.347 1.364 1.00 32.07 34 LYS B N 1
ATOM 2465 C CA . LYS B 1 40 ? 0.086 -8.719 0.162 1.00 32.52 34 LYS B CA 1
ATOM 2466 C C . LYS B 1 40 ? -0.952 -7.681 -0.269 1.00 32.38 34 LYS B C 1
ATOM 2467 O O . LYS B 1 40 ? -1.174 -7.507 -1.458 1.00 32.17 34 LYS B O 1
ATOM 2473 N N . GLU B 1 41 ? -1.553 -6.965 0.679 1.00 32.61 35 GLU B N 1
ATOM 2474 C CA . GLU B 1 41 ? -2.468 -5.855 0.340 1.00 32.54 35 GLU B CA 1
ATOM 2475 C C . GLU B 1 41 ? -1.740 -4.719 -0.356 1.00 31.02 35 GLU B C 1
ATOM 2476 O O . GLU B 1 41 ? -2.261 -4.130 -1.286 1.00 30.93 35 GLU B O 1
ATOM 2482 N N . ALA B 1 42 ? -0.532 -4.413 0.108 1.00 29.97 36 ALA B N 1
ATOM 2483 C CA . ALA B 1 42 ? 0.294 -3.385 -0.515 1.00 28.63 36 ALA B CA 1
ATOM 2484 C C . ALA B 1 42 ? 0.640 -3.813 -1.933 1.00 28.36 36 ALA B C 1
ATOM 2485 O O . ALA B 1 42 ? 0.516 -3.029 -2.869 1.00 27.94 36 ALA B O 1
ATOM 2487 N N . GLU B 1 43 ? 1.048 -5.059 -2.105 1.00 28.78 37 GLU B N 1
ATOM 2488 C CA . GLU B 1 43 ? 1.302 -5.590 -3.436 1.00 28.85 37 GLU B CA 1
ATOM 2489 C C . GLU B 1 43 ? 0.076 -5.510 -4.354 1.00 29.61 37 GLU B C 1
ATOM 2490 O O . GLU B 1 43 ? 0.206 -5.190 -5.538 1.00 29.37 37 GLU B O 1
ATOM 2496 N N . ALA B 1 44 ? -1.093 -5.839 -3.825 1.00 30.68 38 ALA B N 1
ATOM 2497 C CA . ALA B 1 44 ? -2.350 -5.813 -4.608 1.00 31.66 38 ALA B CA 1
ATOM 2498 C C . ALA B 1 44 ? -2.721 -4.376 -5.010 1.00 31.11 38 ALA B C 1
ATOM 2499 O O . ALA B 1 44 ? -3.159 -4.129 -6.129 1.00 31.41 38 ALA B O 1
ATOM 2501 N N . SER B 1 45 ? -2.592 -3.446 -4.074 1.00 30.52 39 SER B N 1
ATOM 2502 C CA . SER B 1 45 ? -2.868 -2.041 -4.361 1.00 30.10 39 SER B CA 1
ATOM 2503 C C . SER B 1 45 ? -1.955 -1.499 -5.501 1.00 29.12 39 SER B C 1
ATOM 2504 O O . SER B 1 45 ? -2.401 -0.816 -6.413 1.00 29.31 39 SER B O 1
ATOM 2507 N N . PHE B 1 46 ? -0.669 -1.810 -5.430 1.00 28.23 40 PHE B N 1
ATOM 2508 C CA . PHE B 1 46 ? 0.318 -1.480 -6.468 1.00 27.49 40 PHE B CA 1
ATOM 2509 C C . PHE B 1 46 ? -0.021 -2.137 -7.815 1.00 28.24 40 PHE B C 1
ATOM 2510 O O . PHE B 1 46 ? -0.069 -1.483 -8.848 1.00 28.25 40 PHE B O 1
ATOM 2518 N N . GLU B 1 47 ? -0.294 -3.434 -7.788 1.00 29.05 41 GLU B N 1
ATOM 2519 C CA . GLU B 1 47 ? -0.629 -4.169 -8.978 1.00 29.97 41 GLU B CA 1
ATOM 2520 C C . GLU B 1 47 ? -1.836 -3.548 -9.656 1.00 30.70 41 GLU B C 1
ATOM 2521 O O . GLU B 1 47 ? -1.860 -3.400 -10.854 1.00 31.06 41 GLU B O 1
ATOM 2527 N N . LYS B 1 48 ? -2.823 -3.184 -8.850 1.00 31.08 42 LYS B N 1
ATOM 2528 C CA . LYS B 1 48 ? -4.071 -2.609 -9.351 1.00 32.01 42 LYS B CA 1
ATOM 2529 C C . LYS B 1 48 ? -3.807 -1.335 -10.197 1.00 31.50 42 LYS B C 1
ATOM 2530 O O . LYS B 1 48 ? -4.554 -1.055 -11.127 1.00 32.38 42 LYS B O 1
ATOM 2536 N N . GLU B 1 49 ? -2.726 -0.608 -9.928 1.00 30.24 43 GLU B N 1
ATOM 2537 C CA . GLU B 1 49 ? -2.376 0.564 -10.747 1.00 29.87 43 GLU B CA 1
ATOM 2538 C C . GLU B 1 49 ? -1.504 0.251 -11.960 1.00 29.79 43 GLU B C 1
ATOM 2539 O O . GLU B 1 49 ? -1.116 1.181 -12.679 1.00 29.59 43 GLU B O 1
ATOM 2545 N N . GLY B 1 50 ? -1.201 -1.020 -12.203 1.00 30.10 44 GLY B N 1
ATOM 2546 C CA . GLY B 1 50 ? -0.291 -1.389 -13.307 1.00 30.20 44 GLY B CA 1
ATOM 2547 C C . GLY B 1 50 ? 1.130 -1.793 -12.890 1.00 29.29 44 GLY B C 1
ATOM 2548 O O . GLY B 1 50 ? 1.994 -2.062 -13.738 1.00 29.43 44 GLY B O 1
ATOM 2549 N N . GLY B 1 51 ? 1.367 -1.857 -11.583 1.00 28.53 45 GLY B N 1
ATOM 2550 C CA . GLY B 1 51 ? 2.589 -2.485 -11.057 1.00 27.94 45 GLY B CA 1
ATOM 2551 C C . GLY B 1 51 ? 2.636 -3.968 -11.378 1.00 28.84 45 GLY B C 1
ATOM 2552 O O . GLY B 1 51 ? 1.604 -4.588 -11.535 1.00 29.80 45 GLY B O 1
ATOM 2553 N N . ILE B 1 52 ? 3.827 -4.541 -11.514 1.00 28.72 46 ILE B N 1
ATOM 2554 C CA . ILE B 1 52 ? 3.947 -6.003 -11.721 1.00 29.73 46 ILE B CA 1
ATOM 2555 C C . ILE B 1 52 ? 4.494 -6.655 -10.436 1.00 29.40 46 ILE B C 1
ATOM 2556 O O . ILE B 1 52 ? 5.512 -6.220 -9.903 1.00 28.51 46 ILE B O 1
ATOM 2561 N N . ILE B 1 53 ? 3.811 -7.666 -9.932 1.00 30.23 47 ILE B N 1
ATOM 2562 C CA . ILE B 1 53 ? 4.229 -8.344 -8.722 1.00 30.18 47 ILE B CA 1
ATOM 2563 C C . ILE B 1 53 ? 4.505 -9.810 -9.036 1.00 31.47 47 ILE B C 1
ATOM 2564 O O . ILE B 1 53 ? 4.301 -10.245 -10.173 1.00 32.38 47 ILE B O 1
ATOM 2569 N N . GLY B 1 54 ? 4.986 -10.536 -8.021 1.00 31.66 48 GLY B N 1
ATOM 2570 C CA . GLY B 1 54 ? 5.251 -11.958 -8.107 1.00 33.04 48 GLY B CA 1
ATOM 2571 C C . GLY B 1 54 ? 6.685 -12.339 -8.437 1.00 33.16 48 GLY B C 1
ATOM 2572 O O . GLY B 1 54 ? 6.969 -13.526 -8.548 1.00 34.47 48 GLY B O 1
ATOM 2573 N N . LEU B 1 55 ? 7.572 -11.354 -8.624 1.00 32.01 49 LEU B N 1
ATOM 2574 C CA . LEU B 1 55 ? 8.998 -11.610 -8.890 1.00 32.19 49 LEU B CA 1
ATOM 2575 C C . LEU B 1 55 ? 9.807 -11.439 -7.603 1.00 31.76 49 LEU B C 1
ATOM 2576 O O . LEU B 1 55 ? 9.528 -10.553 -6.807 1.00 32.17 49 LEU B O 1
ATOM 2581 N N . SER B 1 56 ? 10.819 -12.266 -7.408 1.00 32.27 50 SER B N 1
ATOM 2582 C CA . SER B 1 56 ? 11.596 -12.237 -6.189 1.00 31.89 50 SER B CA 1
ATOM 2583 C C . SER B 1 56 ? 12.587 -11.068 -6.167 1.00 30.68 50 SER B C 1
ATOM 2584 O O . SER B 1 56 ? 12.875 -10.454 -7.184 1.00 30.38 50 SER B O 1
ATOM 2587 N N . ILE B 1 57 ? 13.127 -10.781 -4.990 1.00 30.15 51 ILE B N 1
ATOM 2588 C CA . ILE B 1 57 ? 14.204 -9.796 -4.837 1.00 29.26 51 ILE B CA 1
ATOM 2589 C C . ILE B 1 57 ? 15.349 -10.138 -5.803 1.00 30.05 51 ILE B C 1
ATOM 2590 O O . ILE B 1 57 ? 15.946 -9.265 -6.466 1.00 29.53 51 ILE B O 1
ATOM 2595 N N . SER B 1 58 ? 15.630 -11.427 -5.832 1.00 31.47 52 SER B N 1
ATOM 2596 C CA . SER B 1 58 ? 16.617 -12.001 -6.667 1.00 32.65 52 SER B CA 1
ATOM 2597 C C . SER B 1 58 ? 16.349 -11.698 -8.121 1.00 32.80 52 SER B C 1
ATOM 2598 O O . SER B 1 58 ? 17.232 -11.279 -8.843 1.00 32.98 52 SER B O 1
ATOM 2601 N N . LYS B 1 59 ? 15.119 -11.944 -8.545 1.00 32.90 53 LYS B N 1
ATOM 2602 C CA . LYS B 1 59 ? 14.728 -11.685 -9.918 1.00 33.18 53 LYS B CA 1
ATOM 2603 C C . LYS B 1 59 ? 14.805 -10.199 -10.301 1.00 31.84 53 LYS B C 1
ATOM 2604 O O . LYS B 1 59 ? 15.154 -9.895 -11.427 1.00 32.28 53 LYS B O 1
ATOM 2610 N N . LEU B 1 60 ? 14.487 -9.300 -9.375 1.00 30.40 54 LEU B N 1
ATOM 2611 C CA . LEU B 1 60 ? 14.590 -7.858 -9.620 1.00 29.22 54 LEU B CA 1
ATOM 2612 C C . LEU B 1 60 ? 16.065 -7.472 -9.871 1.00 29.40 54 LEU B C 1
ATOM 2613 O O . LEU B 1 60 ? 16.391 -6.747 -10.815 1.00 29.42 54 LEU B O 1
ATOM 2618 N N . ALA B 1 61 ? 16.948 -8.018 -9.039 1.00 29.73 55 ALA B N 1
ATOM 2619 C CA . ALA B 1 61 ? 18.390 -7.797 -9.162 1.00 30.15 55 ALA B CA 1
ATOM 2620 C C . ALA B 1 61 ? 18.911 -8.281 -10.499 1.00 31.57 55 ALA B C 1
ATOM 2621 O O . ALA B 1 61 ? 19.761 -7.646 -11.082 1.00 31.79 55 ALA B O 1
ATOM 2623 N N . GLU B 1 62 ? 18.404 -9.403 -10.982 1.00 32.71 56 GLU B N 1
ATOM 2624 C CA . GLU B 1 62 ? 18.900 -9.966 -12.246 1.00 34.36 56 GLU B CA 1
ATOM 2625 C C . GLU B 1 62 ? 18.410 -9.158 -13.438 1.00 34.20 56 GLU B C 1
ATOM 2626 O O . GLU B 1 62 ? 19.088 -9.081 -14.448 1.00 35.29 56 GLU B O 1
ATOM 2632 N N . THR B 1 63 ? 17.193 -8.632 -13.348 1.00 33.08 57 THR B N 1
ATOM 2633 C CA . THR B 1 63 ? 16.486 -8.220 -14.565 1.00 33.38 57 THR B CA 1
ATOM 2634 C C . THR B 1 63 ? 16.232 -6.720 -14.668 1.00 32.08 57 THR B C 1
ATOM 2635 O O . THR B 1 63 ? 16.007 -6.233 -15.755 1.00 32.54 57 THR B O 1
ATOM 2639 N N . CYS B 1 64 ? 16.273 -5.992 -13.560 1.00 30.63 58 CYS B N 1
ATOM 2640 C CA . CYS B 1 64 ? 15.865 -4.591 -13.574 1.00 29.48 58 CYS B CA 1
ATOM 2641 C C . CYS B 1 64 ? 17.055 -3.674 -13.867 1.00 29.51 58 CYS B C 1
ATOM 2642 O O . CYS B 1 64 ? 18.199 -4.001 -13.530 1.00 29.93 58 CYS B O 1
ATOM 2645 N N . ASP B 1 65 ? 16.784 -2.530 -14.502 1.00 29.22 59 ASP B N 1
ATOM 2646 C CA . ASP B 1 65 ? 17.824 -1.517 -14.748 1.00 29.27 59 ASP B CA 1
ATOM 2647 C C . ASP B 1 65 ? 18.190 -0.807 -13.450 1.00 28.02 59 ASP B C 1
ATOM 2648 O O . ASP B 1 65 ? 19.370 -0.557 -13.180 1.00 28.22 59 ASP B O 1
ATOM 2653 N N . VAL B 1 66 ? 17.184 -0.465 -12.651 1.00 26.88 60 VAL B N 1
ATOM 2654 C CA . VAL B 1 66 ? 17.427 0.179 -11.379 1.00 25.82 60 VAL B CA 1
ATOM 2655 C C . VAL B 1 66 ? 16.518 -0.490 -10.342 1.00 25.21 60 VAL B C 1
ATOM 2656 O O . VAL B 1 66 ? 15.372 -0.842 -10.650 1.00 25.25 60 VAL B O 1
ATOM 2660 N N . VAL B 1 67 ? 17.021 -0.719 -9.137 1.00 24.82 61 VAL B N 1
ATOM 2661 C CA . VAL B 1 67 ? 16.153 -1.223 -8.090 1.00 24.35 61 VAL B CA 1
ATOM 2662 C C . VAL B 1 67 ? 16.188 -0.272 -6.903 1.00 23.46 61 VAL B C 1
ATOM 2663 O O . VAL B 1 67 ? 17.248 0.018 -6.375 1.00 23.42 61 VAL B O 1
ATOM 2667 N N . PHE B 1 68 ? 15.019 0.197 -6.491 1.00 22.91 62 PHE B N 1
ATOM 2668 C CA . PHE B 1 68 ? 14.886 0.997 -5.302 1.00 22.26 62 PHE B CA 1
ATOM 2669 C C . PHE B 1 68 ? 14.493 0.150 -4.114 1.00 22.30 62 PHE B C 1
ATOM 2670 O O . PHE B 1 68 ? 13.755 -0.811 -4.251 1.00 22.68 62 PHE B O 1
ATOM 2678 N N . THR B 1 69 ? 14.975 0.529 -2.939 1.00 22.05 63 THR B N 1
ATOM 2679 C CA . THR B 1 69 ? 14.518 -0.012 -1.681 1.00 22.16 63 THR B CA 1
ATOM 2680 C C . THR B 1 69 ? 13.980 1.110 -0.763 1.00 21.73 63 THR B C 1
ATOM 2681 O O . THR B 1 69 ? 14.505 2.233 -0.737 1.00 21.41 63 THR B O 1
ATOM 2685 N N . SER B 1 70 ? 12.879 0.811 -0.079 1.00 21.91 64 SER B N 1
ATOM 2686 C CA . SER B 1 70 ? 12.302 1.689 0.932 1.00 21.81 64 SER B CA 1
ATOM 2687 C C . SER B 1 70 ? 11.914 0.787 2.082 1.00 22.38 64 SER B C 1
ATOM 2688 O O . SER B 1 70 ? 10.811 0.265 2.118 1.00 22.75 64 SER B O 1
ATOM 2691 N N . LEU B 1 71 ? 12.840 0.621 3.018 1.00 22.59 65 LEU B N 1
ATOM 2692 C CA . LEU B 1 71 ? 12.731 -0.387 4.072 1.00 23.32 65 LEU B CA 1
ATOM 2693 C C . LEU B 1 71 ? 12.757 0.263 5.459 1.00 23.62 65 LEU B C 1
ATOM 2694 O O . LEU B 1 71 ? 13.242 1.355 5.607 1.00 23.25 65 LEU B O 1
ATOM 2699 N N . PRO B 1 72 ? 12.213 -0.427 6.474 1.00 24.44 66 PRO B N 1
ATOM 2700 C CA . PRO B 1 72 ? 11.921 0.277 7.727 1.00 24.91 66 PRO B CA 1
ATOM 2701 C C . PRO B 1 72 ? 13.040 0.322 8.767 1.00 25.34 66 PRO B C 1
ATOM 2702 O O . PRO B 1 72 ? 12.922 1.036 9.769 1.00 25.78 66 PRO B O 1
ATOM 2706 N N . SER B 1 73 ? 14.120 -0.423 8.534 1.00 25.37 67 SER B N 1
ATOM 2707 C CA . SER B 1 73 ? 15.172 -0.523 9.532 1.00 25.99 67 SER B CA 1
ATOM 2708 C C . SER B 1 73 ? 16.439 -1.011 8.897 1.00 25.84 67 SER B C 1
ATOM 2709 O O . SER B 1 73 ? 16.395 -1.620 7.801 1.00 25.50 67 SER B O 1
ATOM 2712 N N . PRO B 1 74 ? 17.573 -0.826 9.613 1.00 26.29 68 PRO B N 1
ATOM 2713 C CA . PRO B 1 74 ? 18.868 -1.401 9.209 1.00 26.52 68 PRO B CA 1
ATOM 2714 C C . PRO B 1 74 ? 18.819 -2.926 8.940 1.00 27.20 68 PRO B C 1
ATOM 2715 O O . PRO B 1 74 ? 19.302 -3.392 7.922 1.00 27.04 68 PRO B O 1
ATOM 2719 N N . ARG B 1 75 ? 18.164 -3.668 9.811 1.00 28.07 69 ARG B N 1
ATOM 2720 C CA A ARG B 1 75 ? 18.050 -5.098 9.627 0.50 28.90 69 ARG B CA 1
ATOM 2721 C CA B ARG B 1 75 ? 18.047 -5.096 9.619 0.50 28.89 69 ARG B CA 1
ATOM 2722 C C . ARG B 1 75 ? 17.270 -5.465 8.394 1.00 28.31 69 ARG B C 1
ATOM 2723 O O . ARG B 1 75 ? 17.532 -6.477 7.802 1.00 28.81 69 ARG B O 1
ATOM 2738 N N . ALA B 1 76 ? 16.233 -4.697 8.098 1.00 27.49 70 ALA B N 1
ATOM 2739 C CA . ALA B 1 76 ? 15.425 -4.977 6.931 1.00 27.02 70 ALA B CA 1
ATOM 2740 C C . ALA B 1 76 ? 16.270 -4.728 5.682 1.00 26.35 70 ALA B C 1
ATOM 2741 O O . ALA B 1 76 ? 16.225 -5.529 4.728 1.00 26.55 70 ALA B O 1
ATOM 2743 N N . VAL B 1 77 ? 17.060 -3.645 5.708 1.00 25.75 71 VAL B N 1
ATOM 2744 C CA . VAL B 1 77 ? 17.984 -3.316 4.623 1.00 25.31 71 VAL B CA 1
ATOM 2745 C C . VAL B 1 77 ? 19.026 -4.443 4.450 1.00 26.25 71 VAL B C 1
ATOM 2746 O O . VAL B 1 77 ? 19.271 -4.898 3.342 1.00 26.35 71 VAL B O 1
ATOM 2750 N N . GLU B 1 78 ? 19.569 -4.940 5.556 1.00 27.13 72 GLU B N 1
ATOM 2751 C CA . GLU B 1 78 ? 20.542 -5.996 5.499 1.00 28.23 72 GLU B CA 1
ATOM 2752 C C . GLU B 1 78 ? 19.940 -7.255 4.927 1.00 28.87 72 GLU B C 1
ATOM 2753 O O . GLU B 1 78 ? 20.569 -7.911 4.104 1.00 29.44 72 GLU B O 1
ATOM 2759 N N . ALA B 1 79 ? 18.720 -7.589 5.367 1.00 28.93 73 ALA B N 1
ATOM 2760 C CA . ALA B 1 79 ? 18.058 -8.794 4.926 1.00 29.70 73 ALA B CA 1
ATOM 2761 C C . ALA B 1 79 ? 17.784 -8.733 3.419 1.00 29.13 73 ALA B C 1
ATOM 2762 O O . ALA B 1 79 ? 17.747 -9.756 2.760 1.00 29.95 73 ALA B O 1
ATOM 2764 N N . VAL B 1 80 ? 17.598 -7.539 2.872 1.00 27.88 74 VAL B N 1
ATOM 2765 C CA . VAL B 1 80 ? 17.268 -7.405 1.451 1.00 27.43 74 VAL B CA 1
ATOM 2766 C C . VAL B 1 80 ? 18.543 -7.372 0.592 1.00 27.66 74 VAL B C 1
ATOM 2767 O O . VAL B 1 80 ? 18.588 -8.044 -0.455 1.00 28.23 74 VAL B O 1
ATOM 2771 N N . TYR B 1 81 ? 19.590 -6.697 1.075 1.00 27.49 75 TYR B N 1
ATOM 2772 C CA . TYR B 1 81 ? 20.846 -6.518 0.306 1.00 27.81 75 TYR B CA 1
ATOM 2773 C C . TYR B 1 81 ? 21.855 -7.656 0.319 1.00 29.27 75 TYR B C 1
ATOM 2774 O O . TYR B 1 81 ? 22.521 -7.902 -0.713 1.00 29.87 75 TYR B O 1
ATOM 2783 N N . PHE B 1 82 ? 21.997 -8.310 1.477 1.00 30.00 76 PHE B N 1
ATOM 2784 C CA . PHE B 1 82 ? 23.050 -9.295 1.683 1.00 31.55 76 PHE B CA 1
ATOM 2785 C C . PHE B 1 82 ? 22.500 -10.702 1.625 1.00 32.70 76 PHE B C 1
ATOM 2786 O O . PHE B 1 82 ? 21.308 -10.920 1.791 1.00 32.34 76 PHE B O 1
ATOM 2794 N N . GLY B 1 83 ? 23.374 -11.657 1.380 1.00 34.26 77 GLY B N 1
ATOM 2795 C CA . GLY B 1 83 ? 23.007 -13.081 1.392 1.00 35.72 77 GLY B CA 1
ATOM 2796 C C . GLY B 1 83 ? 22.699 -13.612 0.009 1.00 36.16 77 GLY B C 1
ATOM 2797 O O . GLY B 1 83 ? 22.569 -12.849 -0.934 1.00 35.18 77 GLY B O 1
ATOM 2798 N N . ALA B 1 84 ? 22.544 -14.929 -0.082 1.00 37.77 78 ALA B N 1
ATOM 2799 C CA . ALA B 1 84 ? 22.422 -15.635 -1.365 1.00 38.73 78 ALA B CA 1
ATOM 2800 C C . ALA B 1 84 ? 21.202 -15.239 -2.165 1.00 37.57 78 ALA B C 1
ATOM 2801 O O . ALA B 1 84 ? 21.245 -15.241 -3.379 1.00 37.80 78 ALA B O 1
ATOM 2803 N N . GLU B 1 85 ? 20.113 -14.900 -1.497 1.00 36.49 79 GLU B N 1
ATOM 2804 C CA . GLU B 1 85 ? 18.896 -14.507 -2.198 1.00 35.50 79 GLU B CA 1
ATOM 2805 C C . GLU B 1 85 ? 18.726 -12.985 -2.282 1.00 33.55 79 GLU B C 1
ATOM 2806 O O . GLU B 1 85 ? 17.661 -12.502 -2.661 1.00 32.64 79 GLU B O 1
ATOM 2812 N N . GLY B 1 86 ? 19.779 -12.237 -1.966 1.00 33.08 80 GLY B N 1
ATOM 2813 C CA . GLY B 1 86 ? 19.677 -10.785 -1.857 1.00 31.41 80 GLY B CA 1
ATOM 2814 C C . GLY B 1 86 ? 20.093 -10.040 -3.093 1.00 30.98 80 GLY B C 1
ATOM 2815 O O . GLY B 1 86 ? 20.405 -10.631 -4.117 1.00 31.96 80 GLY B O 1
ATOM 2816 N N . LEU B 1 87 ? 20.114 -8.722 -2.975 1.00 29.66 81 LEU B N 1
ATOM 2817 C CA . LEU B 1 87 ? 20.323 -7.857 -4.131 1.00 29.18 81 LEU B CA 1
ATOM 2818 C C . LEU B 1 87 ? 21.747 -7.951 -4.647 1.00 30.14 81 LEU B C 1
ATOM 2819 O O . LEU B 1 87 ? 21.944 -8.128 -5.853 1.00 30.81 81 LEU B O 1
ATOM 2824 N N . PHE B 1 88 ? 22.735 -7.888 -3.758 1.00 30.44 82 PHE B N 1
ATOM 2825 C CA . PHE B 1 88 ? 24.131 -7.799 -4.209 1.00 31.38 82 PHE B CA 1
ATOM 2826 C C . PHE B 1 88 ? 24.644 -9.048 -4.918 1.00 33.18 82 PHE B C 1
ATOM 2827 O O . PHE B 1 88 ? 25.345 -8.938 -5.922 1.00 33.97 82 PHE B O 1
ATOM 2835 N N . GLU B 1 89 ? 24.293 -10.208 -4.383 1.00 33.95 83 GLU B N 1
ATOM 2836 C CA . GLU B 1 89 ? 24.710 -11.471 -4.911 1.00 35.83 83 GLU B CA 1
ATOM 2837 C C . GLU B 1 89 ? 24.045 -11.832 -6.246 1.00 36.24 83 GLU B C 1
ATOM 2838 O O . GLU B 1 89 ? 24.499 -12.736 -6.931 1.00 37.96 83 GLU B O 1
ATOM 2844 N N . ASN B 1 90 ? 22.951 -11.145 -6.594 1.00 34.83 84 ASN B N 1
ATOM 2845 C CA . ASN B 1 90 ? 22.191 -11.506 -7.782 1.00 35.26 84 ASN B CA 1
ATOM 2846 C C . ASN B 1 90 ? 22.088 -10.369 -8.791 1.00 34.46 84 ASN B C 1
ATOM 2847 O O . ASN B 1 90 ? 21.483 -10.535 -9.850 1.00 34.85 84 ASN B O 1
ATOM 2852 N N . GLY B 1 91 ? 22.710 -9.237 -8.495 1.00 33.54 85 GLY B N 1
ATOM 2853 C CA . GLY B 1 91 ? 22.645 -8.097 -9.392 1.00 32.89 85 GLY B CA 1
ATOM 2854 C C . GLY B 1 91 ? 23.404 -8.368 -10.679 1.00 34.48 85 GLY B C 1
ATOM 2855 O O . GLY B 1 91 ? 24.539 -8.886 -10.640 1.00 35.83 85 GLY B O 1
ATOM 2856 N N . HIS B 1 92 ? 22.781 -8.047 -11.810 1.00 34.52 86 HIS B N 1
ATOM 2857 C CA . HIS B 1 92 ? 23.452 -8.139 -13.101 1.00 36.10 86 HIS B CA 1
ATOM 2858 C C . HIS B 1 92 ? 24.475 -7.025 -13.197 1.00 35.96 86 HIS B C 1
ATOM 2859 O O . HIS B 1 92 ? 24.407 -6.031 -12.462 1.00 34.46 86 HIS B O 1
ATOM 2866 N N . SER B 1 93 ? 25.432 -7.202 -14.100 1.00 37.72 87 SER B N 1
ATOM 2867 C CA . SER B 1 93 ? 26.616 -6.364 -14.138 1.00 38.09 87 SER B CA 1
ATOM 2868 C C . SER B 1 93 ? 26.343 -4.894 -14.349 1.00 36.83 87 SER B C 1
ATOM 2869 O O . SER B 1 93 ? 27.193 -4.088 -14.022 1.00 37.90 87 SER B O 1
ATOM 2872 N N . ASN B 1 94 ? 25.187 -4.519 -14.884 1.00 36.01 88 ASN B N 1
ATOM 2873 C CA . ASN B 1 94 ? 24.884 -3.082 -15.081 1.00 34.93 88 ASN B CA 1
ATOM 2874 C C . ASN B 1 94 ? 23.842 -2.486 -14.156 1.00 32.87 88 ASN B C 1
ATOM 2875 O O . ASN B 1 94 ? 23.424 -1.333 -14.348 1.00 32.05 88 ASN B O 1
ATOM 2880 N N . VAL B 1 95 ? 23.433 -3.246 -13.136 1.00 32.18 89 VAL B N 1
ATOM 2881 C CA . VAL B 1 95 ? 22.327 -2.823 -12.267 1.00 30.46 89 VAL B CA 1
ATOM 2882 C C . VAL B 1 95 ? 22.754 -1.631 -11.420 1.00 29.42 89 VAL B C 1
ATOM 2883 O O . VAL B 1 95 ? 23.933 -1.461 -11.129 1.00 29.94 89 VAL B O 1
ATOM 2887 N N . VAL B 1 96 ? 21.794 -0.785 -11.058 1.00 28.12 90 VAL B N 1
ATOM 2888 C CA . VAL B 1 96 ? 22.022 0.256 -10.060 1.00 27.13 90 VAL B CA 1
ATOM 2889 C C . VAL B 1 96 ? 21.021 0.033 -8.953 1.00 26.04 90 VAL B C 1
ATOM 2890 O O . VAL B 1 96 ? 19.831 -0.105 -9.239 1.00 25.67 90 VAL B O 1
ATOM 2894 N N . PHE B 1 97 ? 21.503 -0.044 -7.715 1.00 25.71 91 PHE B N 1
ATOM 2895 C CA . PHE B 1 97 ? 20.650 -0.124 -6.529 1.00 24.82 91 PHE B CA 1
ATOM 2896 C C . PHE B 1 97 ? 20.628 1.249 -5.821 1.00 23.99 91 PHE B C 1
ATOM 2897 O O . PHE B 1 97 ? 21.673 1.847 -5.574 1.00 24.20 91 PHE B O 1
ATOM 2905 N N . ILE B 1 98 ? 19.448 1.713 -5.468 1.00 23.22 92 ILE B N 1
ATOM 2906 C CA . ILE B 1 98 ? 19.314 2.958 -4.758 1.00 22.59 92 ILE B CA 1
ATOM 2907 C C . ILE B 1 98 ? 18.518 2.743 -3.470 1.00 22.12 92 ILE B C 1
ATOM 2908 O O . ILE B 1 98 ? 17.318 2.460 -3.531 1.00 21.89 92 ILE B O 1
ATOM 2913 N N . ASP B 1 99 ? 19.152 2.875 -2.314 1.00 22.12 93 ASP B N 1
ATOM 2914 C CA . ASP B 1 99 ? 18.396 2.746 -1.058 1.00 21.86 93 ASP B CA 1
ATOM 2915 C C . ASP B 1 99 ? 17.867 4.088 -0.613 1.00 21.42 93 ASP B C 1
ATOM 2916 O O . ASP B 1 99 ? 18.635 5.025 -0.483 1.00 21.46 93 ASP B O 1
ATOM 2921 N N . THR B 1 100 ? 16.544 4.186 -0.417 1.00 21.17 94 THR B N 1
ATOM 2922 C CA . THR B 1 100 ? 15.926 5.400 0.044 1.00 20.97 94 THR B CA 1
ATOM 2923 C C . THR B 1 100 ? 15.632 5.362 1.556 1.00 21.14 94 THR B C 1
ATOM 2924 O O . THR B 1 100 ? 15.045 6.307 2.094 1.00 21.16 94 THR B O 1
ATOM 2928 N N . SER B 1 101 ? 16.009 4.266 2.210 1.00 21.43 95 SER B N 1
ATOM 2929 C CA . SER B 1 101 ? 15.801 4.094 3.662 1.00 21.81 95 SER B CA 1
ATOM 2930 C C . SER B 1 101 ? 16.785 4.986 4.393 1.00 21.98 95 SER B C 1
ATOM 2931 O O . SER B 1 101 ? 17.810 5.413 3.830 1.00 21.89 95 SER B O 1
ATOM 2934 N N . THR B 1 102 ? 16.477 5.269 5.637 1.00 22.39 96 THR B N 1
ATOM 2935 C CA . THR B 1 102 ? 17.417 5.923 6.531 1.00 22.79 96 THR B CA 1
ATOM 2936 C C . THR B 1 102 ? 18.037 4.891 7.453 1.00 23.41 96 THR B C 1
ATOM 2937 O O . THR B 1 102 ? 17.340 4.305 8.236 1.00 23.83 96 THR B O 1
ATOM 2941 N N . VAL B 1 103 ? 19.365 4.699 7.342 1.00 23.60 97 VAL B N 1
ATOM 2942 C CA . VAL B 1 103 ? 20.117 3.780 8.162 1.00 24.35 97 VAL B CA 1
ATOM 2943 C C . VAL B 1 103 ? 21.374 4.521 8.602 1.00 24.79 97 VAL B C 1
ATOM 2944 O O . VAL B 1 103 ? 21.533 5.695 8.298 1.00 24.52 97 VAL B O 1
ATOM 2948 N N . SER B 1 104 ? 22.232 3.853 9.359 1.00 25.63 98 SER B N 1
ATOM 2949 C CA . SER B 1 104 ? 23.425 4.505 9.871 1.00 26.25 98 SER B CA 1
ATOM 2950 C C . SER B 1 104 ? 24.458 4.788 8.765 1.00 26.05 98 SER B C 1
ATOM 2951 O O . SER B 1 104 ? 24.548 4.085 7.754 1.00 25.76 98 SER B O 1
ATOM 2954 N N . PRO B 1 105 ? 25.249 5.824 8.964 1.00 26.39 99 PRO B N 1
ATOM 2955 C CA . PRO B 1 105 ? 26.396 5.998 8.073 1.00 26.59 99 PRO B CA 1
ATOM 2956 C C . PRO B 1 105 ? 27.228 4.711 7.892 1.00 27.24 99 PRO B C 1
ATOM 2957 O O . PRO B 1 105 ? 27.645 4.393 6.785 1.00 27.16 99 PRO B O 1
ATOM 2961 N N . GLN B 1 106 ? 27.434 3.975 8.972 1.00 28.03 100 GLN B N 1
ATOM 2962 C CA . GLN B 1 106 ? 28.174 2.736 8.917 1.00 28.86 100 GLN B CA 1
ATOM 2963 C C . GLN B 1 106 ? 27.547 1.689 7.996 1.00 28.38 100 GLN B C 1
ATOM 2964 O O . GLN B 1 106 ? 28.259 1.037 7.290 1.00 28.87 100 GLN B O 1
ATOM 2970 N N . LEU B 1 107 ? 26.224 1.549 7.989 1.00 27.57 101 LEU B N 1
ATOM 2971 C CA . LEU B 1 107 ? 25.566 0.624 7.067 1.00 27.17 101 LEU B CA 1
ATOM 2972 C C . LEU B 1 107 ? 25.674 1.105 5.615 1.00 26.53 101 LEU B C 1
ATOM 2973 O O . LEU B 1 107 ? 25.942 0.285 4.710 1.00 26.81 101 LEU B O 1
ATOM 2978 N N . ASN B 1 108 ? 25.505 2.414 5.383 1.00 25.88 102 ASN B N 1
ATOM 2979 C CA . ASN B 1 108 ? 25.737 2.966 4.045 1.00 25.52 102 ASN B CA 1
ATOM 2980 C C . ASN B 1 108 ? 27.103 2.493 3.531 1.00 26.49 102 ASN B C 1
ATOM 2981 O O . ASN B 1 108 ? 27.210 1.997 2.419 1.00 26.61 102 ASN B O 1
ATOM 2986 N N . LYS B 1 109 ? 28.138 2.625 4.359 1.00 27.36 103 LYS B N 1
ATOM 2987 C CA . LYS B 1 109 ? 29.492 2.216 3.973 1.00 28.52 103 LYS B CA 1
ATOM 2988 C C . LYS B 1 109 ? 29.631 0.704 3.694 1.00 29.22 103 LYS B C 1
ATOM 2989 O O . LYS B 1 109 ? 30.275 0.331 2.726 1.00 29.87 103 LYS B O 1
ATOM 2995 N N . GLN B 1 110 ? 29.049 -0.134 4.548 1.00 29.26 104 GLN B N 1
ATOM 2996 C CA . GLN B 1 110 ? 29.061 -1.584 4.331 1.00 30.02 104 GLN B CA 1
ATOM 2997 C C . GLN B 1 110 ? 28.290 -1.980 3.069 1.00 29.44 104 GLN B C 1
ATOM 2998 O O . GLN B 1 110 ? 28.680 -2.906 2.363 1.00 30.29 104 GLN B O 1
ATOM 3004 N N . LEU B 1 111 ? 27.178 -1.299 2.790 1.00 28.14 105 LEU B N 1
ATOM 3005 C CA . LEU B 1 111 ? 26.462 -1.560 1.562 1.00 27.67 105 LEU B CA 1
ATOM 3006 C C . LEU B 1 111 ? 27.359 -1.241 0.362 1.00 28.17 105 LEU B C 1
ATOM 3007 O O . LEU B 1 111 ? 27.471 -2.031 -0.561 1.00 28.78 105 LEU B O 1
ATOM 3012 N N . GLU B 1 112 ? 28.009 -0.079 0.391 1.00 28.08 106 GLU B N 1
ATOM 3013 C CA . GLU B 1 112 ? 28.869 0.313 -0.711 1.00 28.71 106 GLU B CA 1
ATOM 3014 C C . GLU B 1 112 ? 30.082 -0.597 -0.860 1.00 30.30 106 GLU B C 1
ATOM 3015 O O . GLU B 1 112 ? 30.513 -0.838 -1.987 1.00 31.06 106 GLU B O 1
ATOM 3021 N N . GLU B 1 113 ? 30.632 -1.087 0.248 1.00 30.97 107 GLU B N 1
ATOM 3022 C CA . GLU B 1 113 ? 31.811 -1.952 0.157 1.00 32.69 107 GLU B CA 1
ATOM 3023 C C . GLU B 1 113 ? 31.369 -3.227 -0.555 1.00 33.17 107 GLU B C 1
ATOM 3024 O O . GLU B 1 113 ? 32.102 -3.748 -1.397 1.00 34.47 107 GLU B O 1
ATOM 3026 N N . ALA B 1 114 ? 30.149 -3.697 -0.270 1.00 32.24 108 ALA B N 1
ATOM 3027 C CA . ALA B 1 114 ? 29.639 -4.919 -0.935 1.00 32.76 108 ALA B CA 1
ATOM 3028 C C . ALA B 1 114 ? 29.325 -4.654 -2.399 1.00 32.53 108 ALA B C 1
ATOM 3029 O O . ALA B 1 114 ? 29.479 -5.551 -3.223 1.00 33.61 108 ALA B O 1
ATOM 3031 N N . ALA B 1 115 ? 28.907 -3.424 -2.721 1.00 31.31 109 ALA B N 1
ATOM 3032 C CA . ALA B 1 115 ? 28.585 -3.074 -4.096 1.00 31.17 109 ALA B CA 1
ATOM 3033 C C . ALA B 1 115 ? 29.884 -3.089 -4.899 1.00 32.72 109 ALA B C 1
ATOM 3034 O O . ALA B 1 115 ? 29.935 -3.640 -6.012 1.00 33.63 109 ALA B O 1
ATOM 3036 N N . LYS B 1 116 ? 30.932 -2.497 -4.330 1.00 33.18 110 LYS B N 1
ATOM 3037 C CA . LYS B 1 116 ? 32.228 -2.463 -5.027 1.00 34.86 110 LYS B CA 1
ATOM 3038 C C . LYS B 1 116 ? 32.818 -3.870 -5.238 1.00 36.63 110 LYS B C 1
ATOM 3039 O O . LYS B 1 116 ? 33.342 -4.150 -6.312 1.00 37.99 110 LYS B O 1
ATOM 3043 N N . GLU B 1 117 ? 32.670 -4.769 -4.253 1.00 36.74 111 GLU B N 1
ATOM 3044 C CA . GLU B 1 117 ? 33.144 -6.149 -4.395 1.00 38.52 111 GLU B CA 1
ATOM 3045 C C . GLU B 1 117 ? 32.418 -6.839 -5.558 1.00 38.78 111 GLU B C 1
ATOM 3046 O O . GLU B 1 117 ? 33.027 -7.530 -6.371 1.00 40.57 111 GLU B O 1
ATOM 3052 N N . LYS B 1 118 ? 31.117 -6.616 -5.667 1.00 37.14 112 LYS B N 1
ATOM 3053 C CA . LYS B 1 118 ? 30.352 -7.232 -6.742 1.00 37.39 112 LYS B CA 1
ATOM 3054 C C . LYS B 1 118 ? 30.392 -6.470 -8.055 1.00 37.46 112 LYS B C 1
ATOM 3055 O O . LYS B 1 118 ? 29.864 -6.946 -9.049 1.00 37.93 112 LYS B O 1
ATOM 3061 N N . LYS B 1 119 ? 31.050 -5.313 -8.061 1.00 37.20 113 LYS B N 1
ATOM 3062 C CA . LYS B 1 119 ? 31.075 -4.418 -9.221 1.00 37.25 113 LYS B CA 1
ATOM 3063 C C . LYS B 1 119 ? 29.673 -4.039 -9.722 1.00 35.76 113 LYS B C 1
ATOM 3064 O O . LYS B 1 119 ? 29.414 -4.004 -10.903 1.00 36.31 113 LYS B O 1
ATOM 3070 N N . VAL B 1 120 ? 28.786 -3.727 -8.796 1.00 34.03 114 VAL B N 1
ATOM 3071 C CA . VAL B 1 120 ? 27.485 -3.157 -9.110 1.00 32.58 114 VAL B CA 1
ATOM 3072 C C . VAL B 1 120 ? 27.417 -1.741 -8.525 1.00 31.27 114 VAL B C 1
ATOM 3073 O O . VAL B 1 120 ? 28.266 -1.338 -7.718 1.00 31.36 114 VAL B O 1
ATOM 3077 N N . ASP B 1 121 ? 26.432 -0.969 -8.957 1.00 30.23 115 ASP B N 1
ATOM 3078 C CA . ASP B 1 121 ? 26.338 0.416 -8.532 1.00 29.21 115 ASP B CA 1
ATOM 3079 C C . ASP B 1 121 ? 25.365 0.531 -7.388 1.00 27.79 115 ASP B C 1
ATOM 3080 O O . ASP B 1 121 ? 24.341 -0.166 -7.362 1.00 27.36 115 ASP B O 1
ATOM 3085 N N . PHE B 1 122 ? 25.715 1.395 -6.423 1.00 27.25 116 PHE B N 1
ATOM 3086 C CA . PHE B 1 122 ? 24.870 1.652 -5.281 1.00 26.09 116 PHE B CA 1
ATOM 3087 C C . PHE B 1 122 ? 24.911 3.137 -4.824 1.00 25.47 116 PHE B C 1
ATOM 3088 O O . PHE B 1 122 ? 25.969 3.735 -4.686 1.00 26.01 116 PHE B O 1
ATOM 3096 N N . LEU B 1 123 ? 23.727 3.693 -4.586 1.00 24.49 117 LEU B N 1
ATOM 3097 C CA . LEU B 1 123 ? 23.576 5.034 -4.008 1.00 23.96 117 LEU B CA 1
ATOM 3098 C C . LEU B 1 123 ? 22.760 4.928 -2.750 1.00 23.26 117 LEU B C 1
ATOM 3099 O O . LEU B 1 123 ? 21.785 4.191 -2.705 1.00 22.90 117 LEU B O 1
ATOM 3104 N N . ALA B 1 124 ? 23.164 5.678 -1.735 1.00 23.21 118 ALA B N 1
ATOM 3105 C CA . ALA B 1 124 ? 22.411 5.808 -0.522 1.00 22.73 118 ALA B CA 1
ATOM 3106 C C . ALA B 1 124 ? 21.700 7.168 -0.633 1.00 22.32 118 ALA B C 1
ATOM 3107 O O . ALA B 1 124 ? 22.333 8.219 -0.522 1.00 22.59 118 ALA B O 1
ATOM 3109 N N . ALA B 1 125 ? 20.401 7.115 -0.902 1.00 21.83 119 ALA B N 1
ATOM 3110 C CA . ALA B 1 125 ? 19.599 8.253 -1.212 1.00 21.60 119 ALA B CA 1
ATOM 3111 C C . ALA B 1 125 ? 18.396 8.389 -0.250 1.00 21.29 119 ALA B C 1
ATOM 3112 O O . ALA B 1 125 ? 17.225 8.311 -0.642 1.00 21.05 119 ALA B O 1
ATOM 3114 N N . PRO B 1 126 ? 18.672 8.620 1.025 1.00 21.45 120 PRO B N 1
ATOM 3115 C CA . PRO B 1 126 ? 17.526 8.709 1.956 1.00 21.39 120 PRO B CA 1
ATOM 3116 C C . PRO B 1 126 ? 16.575 9.829 1.582 1.00 21.36 120 PRO B C 1
ATOM 3117 O O . PRO B 1 126 ? 17.024 10.928 1.230 1.00 21.56 120 PRO B O 1
ATOM 3121 N N . VAL B 1 127 ? 15.279 9.539 1.607 1.00 21.25 121 VAL B N 1
ATOM 3122 C CA . VAL B 1 127 ? 14.285 10.546 1.361 1.00 21.41 121 VAL B CA 1
ATOM 3123 C C . VAL B 1 127 ? 13.745 11.144 2.637 1.00 21.88 121 VAL B C 1
ATOM 3124 O O . VAL B 1 127 ? 13.762 10.504 3.702 1.00 22.04 121 VAL B O 1
ATOM 3128 N N . SER B 1 128 ? 13.230 12.356 2.504 1.00 23.42 122 SER B N 1
ATOM 3129 C CA . SER B 1 128 ? 12.437 12.999 3.543 1.00 25.48 122 SER B CA 1
ATOM 3130 C C . SER B 1 128 ? 11.196 13.680 2.952 1.00 26.00 122 SER B C 1
ATOM 3131 O O . SER B 1 128 ? 11.199 14.044 1.745 1.00 25.57 122 SER B O 1
ATOM 3134 N N . GLY B 1 129 ? 10.117 13.775 3.758 1.00 26.28 123 GLY B N 1
ATOM 3135 C CA . GLY B 1 129 ? 8.869 14.422 3.343 1.00 26.84 123 GLY B CA 1
ATOM 3136 C C . GLY B 1 129 ? 7.546 13.709 3.628 1.00 27.86 123 GLY B C 1
ATOM 3137 O O . GLY B 1 129 ? 6.463 14.267 3.372 1.00 29.97 123 GLY B O 1
ATOM 3138 N N . GLY B 1 130 ? 7.567 12.497 4.149 1.00 27.55 124 GLY B N 1
ATOM 3139 C CA . GLY B 1 130 ? 6.303 11.886 4.569 1.00 27.37 124 GLY B CA 1
ATOM 3140 C C . GLY B 1 130 ? 5.471 11.301 3.431 1.00 26.61 124 GLY B C 1
ATOM 3141 O O . GLY B 1 130 ? 5.843 11.345 2.262 1.00 26.92 124 GLY B O 1
ATOM 3142 N N . VAL B 1 131 ? 4.359 10.700 3.802 1.00 26.06 125 VAL B N 1
ATOM 3143 C CA . VAL B 1 131 ? 3.464 10.070 2.872 1.00 25.71 125 VAL B CA 1
ATOM 3144 C C . VAL B 1 131 ? 2.934 11.096 1.856 1.00 26.00 125 VAL B C 1
ATOM 3145 O O . VAL B 1 131 ? 2.916 10.829 0.653 1.00 25.56 125 VAL B O 1
ATOM 3149 N N . ILE B 1 132 ? 2.553 12.279 2.326 1.00 26.87 126 ILE B N 1
ATOM 3150 C CA . ILE B 1 132 ? 1.950 13.271 1.442 1.00 27.43 126 ILE B CA 1
ATOM 3151 C C . ILE B 1 132 ? 2.948 13.797 0.449 1.00 26.65 126 ILE B C 1
ATOM 3152 O O . ILE B 1 132 ? 2.636 13.941 -0.714 1.00 26.67 126 ILE B O 1
ATOM 3157 N N . GLY B 1 133 ? 4.175 14.001 0.895 1.00 26.03 127 GLY B N 1
ATOM 3158 C CA . GLY B 1 133 ? 5.252 14.347 0.010 1.00 25.33 127 GLY B CA 1
ATOM 3159 C C . GLY B 1 133 ? 5.546 13.281 -1.039 1.00 24.49 127 GLY B C 1
ATOM 3160 O O . GLY B 1 133 ? 5.835 13.608 -2.200 1.00 24.37 127 GLY B O 1
ATOM 3161 N N . ALA B 1 134 ? 5.466 12.012 -0.640 1.00 24.09 128 ALA B N 1
ATOM 3162 C CA . ALA B 1 134 ? 5.646 10.937 -1.575 1.00 23.52 128 ALA B CA 1
ATOM 3163 C C . ALA B 1 134 ? 4.517 10.972 -2.605 1.00 24.06 128 ALA B C 1
ATOM 3164 O O . ALA B 1 134 ? 4.783 10.872 -3.800 1.00 23.87 128 ALA B O 1
ATOM 3166 N N . GLU B 1 135 ? 3.281 11.150 -2.153 1.00 24.90 129 GLU B N 1
ATOM 3167 C CA . GLU B 1 135 ? 2.137 11.162 -3.086 1.00 25.60 129 GLU B CA 1
ATOM 3168 C C . GLU B 1 135 ? 2.218 12.298 -4.075 1.00 25.93 129 GLU B C 1
ATOM 3169 O O . GLU B 1 135 ? 1.937 12.101 -5.250 1.00 26.09 129 GLU B O 1
ATOM 3175 N N . ASN B 1 136 ? 2.652 13.469 -3.589 1.00 26.14 130 ASN B N 1
ATOM 3176 C CA . ASN B 1 136 ? 2.679 14.722 -4.351 1.00 26.74 130 ASN B CA 1
ATOM 3177 C C . ASN B 1 136 ? 4.006 14.948 -5.121 1.00 26.07 130 ASN B C 1
ATOM 3178 O O . ASN B 1 136 ? 4.181 15.943 -5.793 1.00 26.60 130 ASN B O 1
ATOM 3183 N N . ARG B 1 137 ? 4.927 14.031 -4.984 1.00 25.07 131 ARG B N 1
ATOM 3184 C CA . ARG B 1 137 ? 6.237 14.090 -5.614 1.00 24.53 131 ARG B CA 1
ATOM 3185 C C . ARG B 1 137 ? 7.007 15.311 -5.203 1.00 24.76 131 ARG B C 1
ATOM 3186 O O . ARG B 1 137 ? 7.602 15.955 -6.048 1.00 25.01 131 ARG B O 1
ATOM 3194 N N . THR B 1 138 ? 6.951 15.655 -3.917 1.00 24.86 132 THR B N 1
ATOM 3195 C CA . THR B 1 138 ? 7.676 16.772 -3.389 1.00 25.19 132 THR B CA 1
ATOM 3196 C C . THR B 1 138 ? 8.750 16.319 -2.405 1.00 24.50 132 THR B C 1
ATOM 3197 O O . THR B 1 138 ? 9.302 17.145 -1.718 1.00 24.83 132 THR B O 1
ATOM 3201 N N . LEU B 1 139 ? 9.059 15.020 -2.380 1.00 23.67 133 LEU B N 1
ATOM 3202 C CA . LEU B 1 139 ? 10.139 14.499 -1.561 1.00 23.12 133 LEU B CA 1
ATOM 3203 C C . LEU B 1 139 ? 11.482 15.181 -1.875 1.00 23.12 133 LEU B C 1
ATOM 3204 O O . LEU B 1 139 ? 11.747 15.676 -2.989 1.00 23.34 133 LEU B O 1
ATOM 3209 N N . THR B 1 140 ? 12.312 15.200 -0.854 1.00 23.02 134 THR B N 1
ATOM 3210 C CA . THR B 1 140 ? 13.725 15.547 -0.971 1.00 23.01 134 THR B CA 1
ATOM 3211 C C . THR B 1 140 ? 14.525 14.275 -0.935 1.00 22.37 134 THR B C 1
ATOM 3212 O O . THR B 1 140 ? 14.302 13.427 -0.064 1.00 22.09 134 THR B O 1
ATOM 3216 N N . PHE B 1 141 ? 15.424 14.132 -1.904 1.00 22.30 135 PHE B N 1
ATOM 3217 C CA . PHE B 1 141 ? 16.394 13.082 -1.974 1.00 21.96 135 PHE B CA 1
ATOM 3218 C C . PHE B 1 141 ? 17.741 13.711 -1.653 1.00 22.35 135 PHE B C 1
ATOM 3219 O O . PHE B 1 141 ? 18.161 14.652 -2.306 1.00 22.85 135 PHE B O 1
ATOM 3227 N N . MET B 1 142 ? 18.413 13.213 -0.641 1.00 22.27 136 MET B N 1
ATOM 3228 C CA . MET B 1 142 ? 19.791 13.617 -0.358 1.00 22.74 136 MET B CA 1
ATOM 3229 C C . MET B 1 142 ? 20.713 12.441 -0.619 1.00 22.63 136 MET B C 1
ATOM 3230 O O . MET B 1 142 ? 20.671 11.445 0.102 1.00 22.37 136 MET B O 1
ATOM 3235 N N . VAL B 1 143 ? 21.556 12.557 -1.638 1.00 23.02 137 VAL B N 1
ATOM 3236 C CA . VAL B 1 143 ? 22.213 11.389 -2.198 1.00 23.06 137 VAL B CA 1
ATOM 3237 C C . VAL B 1 143 ? 23.711 11.397 -1.966 1.00 23.76 137 VAL B C 1
ATOM 3238 O O . VAL B 1 143 ? 24.377 12.394 -2.196 1.00 24.38 137 VAL B O 1
ATOM 3242 N N . GLY B 1 144 ? 24.206 10.268 -1.471 1.00 23.77 138 GLY B N 1
ATOM 3243 C CA . GLY B 1 144 ? 25.631 10.009 -1.411 1.00 24.58 138 GLY B CA 1
ATOM 3244 C C . GLY B 1 144 ? 26.068 8.870 -2.330 1.00 24.92 138 GLY B C 1
ATOM 3245 O O . GLY B 1 144 ? 25.308 7.923 -2.586 1.00 24.45 138 GLY B O 1
ATOM 3246 N N . GLY B 1 145 ? 27.300 8.957 -2.812 1.00 25.91 139 GLY B N 1
ATOM 3247 C CA . GLY B 1 145 ? 27.899 7.866 -3.602 1.00 26.57 139 GLY B CA 1
ATOM 3248 C C . GLY B 1 145 ? 28.378 8.391 -4.929 1.00 27.39 139 GLY B C 1
ATOM 3249 O O . GLY B 1 145 ? 28.510 9.619 -5.116 1.00 27.61 139 GLY B O 1
ATOM 3250 N N . SER B 1 146 ? 28.661 7.469 -5.840 1.00 28.02 140 SER B N 1
ATOM 3251 C CA . SER B 1 146 ? 29.264 7.824 -7.121 1.00 29.15 140 SER B CA 1
ATOM 3252 C C . SER B 1 146 ? 28.490 8.921 -7.867 1.00 28.84 140 SER B C 1
ATOM 3253 O O . SER B 1 146 ? 27.271 8.796 -8.139 1.00 27.94 140 SER B O 1
ATOM 3256 N N . LYS B 1 147 ? 29.213 9.957 -8.257 1.00 29.76 141 LYS B N 1
ATOM 3257 C CA . LYS B 1 147 ? 28.632 11.019 -9.067 1.00 29.85 141 LYS B CA 1
ATOM 3258 C C . LYS B 1 147 ? 28.163 10.524 -10.439 1.00 30.27 141 LYS B C 1
ATOM 3259 O O . LYS B 1 147 ? 27.109 10.885 -10.889 1.00 29.73 141 LYS B O 1
ATOM 3265 N N . ASP B 1 148 ? 28.963 9.716 -11.110 1.00 31.41 142 ASP B N 1
ATOM 3266 C CA . ASP B 1 148 ? 28.534 9.137 -12.388 1.00 31.97 142 ASP B CA 1
ATOM 3267 C C . ASP B 1 148 ? 27.196 8.374 -12.234 1.00 30.63 142 ASP B C 1
ATOM 3268 O O . ASP B 1 148 ? 26.300 8.503 -13.054 1.00 30.54 142 ASP B O 1
ATOM 3273 N N . VAL B 1 149 ? 27.068 7.592 -11.162 1.00 29.72 143 VAL B N 1
ATOM 3274 C CA . VAL B 1 149 ? 25.827 6.825 -10.935 1.00 28.59 143 VAL B CA 1
ATOM 3275 C C . VAL B 1 149 ? 24.654 7.763 -10.605 1.00 27.45 143 VAL B C 1
ATOM 3276 O O . VAL B 1 149 ? 23.537 7.544 -11.044 1.00 27.00 143 VAL B O 1
ATOM 3280 N N . TYR B 1 150 ? 24.919 8.783 -9.805 1.00 27.13 144 TYR B N 1
ATOM 3281 C CA . TYR B 1 150 ? 23.933 9.832 -9.547 1.00 26.39 144 TYR B CA 1
ATOM 3282 C C . TYR B 1 150 ? 23.438 10.459 -10.845 1.00 26.98 144 TYR B C 1
ATOM 3283 O O . TYR B 1 150 ? 22.206 10.594 -11.046 1.00 26.41 144 TYR B O 1
ATOM 3292 N N . GLU B 1 151 ? 24.381 10.833 -11.712 1.00 28.26 145 GLU B N 1
ATOM 3293 C CA . GLU B 1 151 ? 24.039 11.536 -12.954 1.00 29.10 145 GLU B CA 1
ATOM 3294 C C . GLU B 1 151 ? 23.196 10.651 -13.850 1.00 29.13 145 GLU B C 1
ATOM 3295 O O . GLU B 1 151 ? 22.328 11.122 -14.553 1.00 29.28 145 GLU B O 1
ATOM 3301 N N . LYS B 1 152 ? 23.484 9.360 -13.805 1.00 29.12 146 LYS B N 1
ATOM 3302 C CA . LYS B 1 152 ? 22.753 8.373 -14.542 1.00 29.23 146 LYS B CA 1
ATOM 3303 C C . LYS B 1 152 ? 21.329 8.162 -13.994 1.00 27.91 146 LYS B C 1
ATOM 3304 O O . LYS B 1 152 ? 20.474 7.791 -14.735 1.00 28.09 146 LYS B O 1
ATOM 3310 N N . THR B 1 153 ? 21.087 8.380 -12.713 1.00 26.77 147 THR B N 1
ATOM 3311 C CA . THR B 1 153 ? 19.774 8.043 -12.118 1.00 25.70 147 THR B CA 1
ATOM 3312 C C . THR B 1 153 ? 18.966 9.234 -11.627 1.00 25.11 147 THR B C 1
ATOM 3313 O O . THR B 1 153 ? 17.840 9.100 -11.235 1.00 24.46 147 THR B O 1
ATOM 3317 N N . GLU B 1 154 ? 19.548 10.413 -11.689 1.00 25.54 148 GLU B N 1
ATOM 3318 C CA . GLU B 1 154 ? 18.923 11.647 -11.249 1.00 25.27 148 GLU B CA 1
ATOM 3319 C C . GLU B 1 154 ? 17.567 11.826 -11.903 1.00 25.30 148 GLU B C 1
ATOM 3320 O O . GLU B 1 154 ? 16.670 12.322 -11.289 1.00 24.82 148 GLU B O 1
ATOM 3326 N N . SER B 1 155 ? 17.449 11.431 -13.164 1.00 26.05 149 SER B N 1
ATOM 3327 C CA . SER B 1 155 ? 16.215 11.643 -13.931 1.00 26.35 149 SER B CA 1
ATOM 3328 C C . SER B 1 155 ? 15.044 10.824 -13.374 1.00 25.51 149 SER B C 1
ATOM 3329 O O . SER B 1 155 ? 13.894 11.276 -13.428 1.00 25.50 149 SER B O 1
ATOM 3332 N N . ILE B 1 156 ? 15.335 9.653 -12.818 1.00 24.95 150 ILE B N 1
ATOM 3333 C CA . ILE B 1 156 ? 14.289 8.807 -12.216 1.00 24.28 150 ILE B CA 1
ATOM 3334 C C . ILE B 1 156 ? 13.903 9.362 -10.869 1.00 23.50 150 ILE B C 1
ATOM 3335 O O . ILE B 1 156 ? 12.724 9.538 -10.598 1.00 23.33 150 ILE B O 1
ATOM 3340 N N . MET B 1 157 ? 14.881 9.661 -10.030 1.00 23.20 151 MET B N 1
ATOM 3341 C CA . MET B 1 157 ? 14.582 10.155 -8.703 1.00 22.62 151 MET B CA 1
ATOM 3342 C C . MET B 1 157 ? 13.840 11.453 -8.774 1.00 22.89 151 MET B C 1
ATOM 3343 O O . MET B 1 157 ? 12.985 11.739 -7.922 1.00 22.63 151 MET B O 1
ATOM 3348 N N . GLY B 1 158 ? 14.171 12.234 -9.799 1.00 23.61 152 GLY B N 1
ATOM 3349 C CA . GLY B 1 158 ? 13.536 13.518 -10.024 1.00 24.14 152 GLY B CA 1
ATOM 3350 C C . GLY B 1 158 ? 12.046 13.464 -10.371 1.00 24.32 152 GLY B C 1
ATOM 3351 O O . GLY B 1 158 ? 11.398 14.438 -10.202 1.00 24.71 152 GLY B O 1
ATOM 3352 N N . VAL B 1 159 ? 11.511 12.349 -10.881 1.00 24.22 153 VAL B N 1
ATOM 3353 C CA . VAL B 1 159 ? 10.061 12.270 -11.086 1.00 24.47 153 VAL B CA 1
ATOM 3354 C C . VAL B 1 159 ? 9.365 12.039 -9.746 1.00 23.87 153 VAL B C 1
ATOM 3355 O O . VAL B 1 159 ? 8.173 12.244 -9.654 1.00 24.20 153 VAL B O 1
ATOM 3359 N N . LEU B 1 160 ? 10.128 11.647 -8.707 1.00 23.18 154 LEU B N 1
ATOM 3360 C CA . LEU B 1 160 ? 9.562 11.327 -7.373 1.00 22.75 154 LEU B CA 1
ATOM 3361 C C . LEU B 1 160 ? 9.667 12.433 -6.306 1.00 22.80 154 LEU B C 1
ATOM 3362 O O . LEU B 1 160 ? 9.006 12.368 -5.279 1.00 22.75 154 LEU B O 1
ATOM 3367 N N . GLY B 1 161 ? 10.435 13.489 -6.590 1.00 23.11 155 GLY B N 1
ATOM 3368 C CA . GLY B 1 161 ? 10.704 14.547 -5.601 1.00 23.29 155 GLY B CA 1
ATOM 3369 C C . GLY B 1 161 ? 10.793 15.943 -6.157 1.00 24.11 155 GLY B C 1
ATOM 3370 O O . GLY B 1 161 ? 10.822 16.117 -7.340 1.00 24.52 155 GLY B O 1
ATOM 3371 N N . ALA B 1 162 ? 10.852 16.947 -5.285 1.00 24.50 156 ALA B N 1
ATOM 3372 C CA . ALA B 1 162 ? 11.102 18.317 -5.703 1.00 25.42 156 ALA B CA 1
ATOM 3373 C C . ALA B 1 162 ? 12.636 18.600 -5.654 1.00 25.37 156 ALA B C 1
ATOM 3374 O O . ALA B 1 162 ? 13.227 19.045 -6.620 1.00 25.88 156 ALA B O 1
ATOM 3376 N N . ASN B 1 163 ? 13.254 18.356 -4.513 1.00 24.93 157 ASN B N 1
ATOM 3377 C CA . ASN B 1 163 ? 14.679 18.656 -4.326 1.00 25.03 157 ASN B CA 1
ATOM 3378 C C . ASN B 1 163 ? 15.444 17.363 -4.331 1.00 24.20 157 ASN B C 1
ATOM 3379 O O . ASN B 1 163 ? 15.228 16.521 -3.431 1.00 23.58 157 ASN B O 1
ATOM 3384 N N . ILE B 1 164 ? 16.266 17.203 -5.372 1.00 24.39 158 ILE B N 1
ATOM 3385 C CA . ILE B 1 164 ? 17.161 16.064 -5.542 1.00 23.92 158 ILE B CA 1
ATOM 3386 C C . ILE B 1 164 ? 18.582 16.600 -5.456 1.00 24.46 158 ILE B C 1
ATOM 3387 O O . ILE B 1 164 ? 18.996 17.365 -6.283 1.00 25.25 158 ILE B O 1
ATOM 3392 N N . PHE B 1 165 ? 19.305 16.181 -4.435 1.00 24.17 159 PHE B N 1
ATOM 3393 C CA . PHE B 1 165 ? 20.644 16.687 -4.168 1.00 24.78 159 PHE B CA 1
ATOM 3394 C C . PHE B 1 165 ? 21.657 15.575 -4.147 1.00 24.60 159 PHE B C 1
ATOM 3395 O O . PHE B 1 165 ? 21.454 14.570 -3.465 1.00 23.94 159 PHE B O 1
ATOM 3403 N N . HIS B 1 166 ? 22.758 15.778 -4.858 1.00 25.37 160 HIS B N 1
ATOM 3404 C CA . HIS B 1 166 ? 23.952 14.986 -4.649 1.00 25.57 160 HIS B CA 1
ATOM 3405 C C . HIS B 1 166 ? 24.857 15.714 -3.654 1.00 26.13 160 HIS B C 1
ATOM 3406 O O . HIS B 1 166 ? 25.210 16.856 -3.859 1.00 26.94 160 HIS B O 1
ATOM 3413 N N . VAL B 1 167 ? 25.164 15.078 -2.540 1.00 25.80 161 VAL B N 1
ATOM 3414 C CA . VAL B 1 167 ? 25.957 15.745 -1.533 1.00 26.41 161 VAL B CA 1
ATOM 3415 C C . VAL B 1 167 ? 27.443 15.601 -1.848 1.00 27.38 161 VAL B C 1
ATOM 3416 O O . VAL B 1 167 ? 28.088 16.555 -2.105 1.00 28.33 161 VAL B O 1
ATOM 3420 N N . SER B 1 168 ? 27.945 14.372 -1.808 1.00 27.26 162 SER B N 1
ATOM 3421 C CA . SER B 1 168 ? 29.341 14.071 -2.173 1.00 28.33 162 SER B CA 1
ATOM 3422 C C . SER B 1 168 ? 29.475 12.575 -2.451 1.00 28.08 162 SER B C 1
ATOM 3423 O O . SER B 1 168 ? 28.527 11.806 -2.297 1.00 27.09 162 SER B O 1
ATOM 3426 N N . GLU B 1 169 ? 30.678 12.181 -2.870 1.00 29.17 163 GLU B N 1
ATOM 3427 C CA . GLU B 1 169 ? 30.918 10.794 -3.212 1.00 29.26 163 GLU B CA 1
ATOM 3428 C C . GLU B 1 169 ? 31.063 9.930 -1.982 1.00 29.00 163 GLU B C 1
ATOM 3429 O O . GLU B 1 169 ? 30.996 8.748 -2.086 1.00 28.91 163 GLU B O 1
ATOM 3435 N N . GLN B 1 170 ? 31.181 10.519 -0.803 1.00 28.95 164 GLN B N 1
ATOM 3436 C CA . GLN B 1 170 ? 31.078 9.749 0.422 1.00 28.65 164 GLN B CA 1
ATOM 3437 C C . GLN B 1 170 ? 29.654 9.196 0.485 1.00 27.35 164 GLN B C 1
ATOM 3438 O O . GLN B 1 170 ? 28.670 9.940 0.458 1.00 26.59 164 GLN B O 1
ATOM 3444 N N . ILE B 1 171 ? 29.573 7.888 0.567 1.00 27.27 165 ILE B N 1
ATOM 3445 C CA . ILE B 1 171 ? 28.337 7.167 0.502 1.00 26.29 165 ILE B CA 1
ATOM 3446 C C . ILE B 1 171 ? 27.378 7.579 1.591 1.00 25.55 165 ILE B C 1
ATOM 3447 O O . ILE B 1 171 ? 26.180 7.608 1.333 1.00 24.72 165 ILE B O 1
ATOM 3452 N N . ASP B 1 172 ? 27.899 7.934 2.765 1.00 26.00 166 ASP B N 1
ATOM 3453 C CA . ASP B 1 172 ? 27.061 8.327 3.899 1.00 25.57 166 ASP B CA 1
ATOM 3454 C C . ASP B 1 172 ? 26.670 9.828 3.926 1.00 25.41 166 ASP B C 1
ATOM 3455 O O . ASP B 1 172 ? 26.015 10.276 4.869 1.00 25.27 166 ASP B O 1
ATOM 3460 N N . SER B 1 173 ? 27.084 10.596 2.916 1.00 25.61 167 SER B N 1
ATOM 3461 C CA . SER B 1 173 ? 26.965 12.037 2.960 1.00 25.80 167 SER B CA 1
ATOM 3462 C C . SER B 1 173 ? 25.481 12.475 2.928 1.00 25.00 167 SER B C 1
ATOM 3463 O O . SER B 1 173 ? 25.106 13.391 3.625 1.00 25.18 167 SER B O 1
ATOM 3466 N N . GLY B 1 174 ? 24.653 11.807 2.140 1.00 24.29 168 GLY B N 1
ATOM 3467 C CA . GLY B 1 174 ? 23.193 12.118 2.105 1.00 23.65 168 GLY B CA 1
ATOM 3468 C C . GLY B 1 174 ? 22.516 11.851 3.447 1.00 23.53 168 GLY B C 1
ATOM 3469 O O . GLY B 1 174 ? 21.828 12.688 3.989 1.00 23.63 168 GLY B O 1
ATOM 3470 N N . THR B 1 175 ? 22.760 10.674 3.993 1.00 23.50 169 THR B N 1
ATOM 3471 C CA . THR B 1 175 ? 22.278 10.340 5.320 1.00 23.64 169 THR B CA 1
ATOM 3472 C C . THR B 1 175 ? 22.702 11.380 6.340 1.00 24.35 169 THR B C 1
ATOM 3473 O O . THR B 1 175 ? 21.898 11.854 7.132 1.00 24.51 169 THR B O 1
ATOM 3477 N N . THR B 1 176 ? 23.973 11.748 6.306 1.00 24.93 170 THR B N 1
ATOM 3478 C CA . THR B 1 176 ? 24.505 12.677 7.265 1.00 25.79 170 THR B CA 1
ATOM 3479 C C . THR B 1 176 ? 23.855 14.037 7.163 1.00 25.90 170 THR B C 1
ATOM 3480 O O . THR B 1 176 ? 23.432 14.572 8.177 1.00 26.40 170 THR B O 1
ATOM 3484 N N . VAL B 1 177 ? 23.719 14.558 5.948 1.00 25.58 171 VAL B N 1
ATOM 3485 C CA . VAL B 1 177 ? 23.012 15.825 5.771 1.00 25.79 171 VAL B CA 1
ATOM 3486 C C . VAL B 1 177 ? 21.560 15.743 6.182 1.00 25.44 171 VAL B C 1
ATOM 3487 O O . VAL B 1 177 ? 21.088 16.663 6.789 1.00 26.03 171 VAL B O 1
ATOM 3491 N N . LYS B 1 178 ? 20.868 14.646 5.860 1.00 24.64 172 LYS B N 1
ATOM 3492 C CA . LYS B 1 178 ? 19.490 14.414 6.347 1.00 24.45 172 LYS B CA 1
ATOM 3493 C C . LYS B 1 178 ? 19.401 14.498 7.867 1.00 25.18 172 LYS B C 1
ATOM 3494 O O . LYS B 1 178 ? 18.544 15.174 8.395 1.00 25.67 172 LYS B O 1
ATOM 3500 N N . LEU B 1 179 ? 20.320 13.834 8.558 1.00 23.52 173 LEU B N 1
ATOM 3501 C CA . LEU B 1 179 ? 20.347 13.854 10.023 1.00 23.35 173 LEU B CA 1
ATOM 3502 C C . LEU B 1 179 ? 20.581 15.255 10.605 1.00 23.11 173 LEU B C 1
ATOM 3503 O O . LEU B 1 179 ? 19.921 15.646 11.571 1.00 21.53 173 LEU B O 1
ATOM 3508 N N . ILE B 1 180 ? 21.514 15.998 10.019 1.00 23.34 174 ILE B N 1
ATOM 3509 C CA A ILE B 1 180 ? 21.789 17.383 10.380 0.50 23.75 174 ILE B CA 1
ATOM 3510 C CA B ILE B 1 180 ? 21.754 17.363 10.413 0.50 23.74 174 ILE B CA 1
ATOM 3511 C C . ILE B 1 180 ? 20.554 18.272 10.112 1.00 22.99 174 ILE B C 1
ATOM 3512 O O . ILE B 1 180 ? 20.158 19.043 10.965 1.00 20.59 174 ILE B O 1
ATOM 3521 N N . ASN B 1 181 ? 19.898 18.072 8.965 1.00 23.52 175 ASN B N 1
ATOM 3522 C CA . ASN B 1 181 ? 18.635 18.781 8.662 1.00 24.36 175 ASN B CA 1
ATOM 3523 C C . ASN B 1 181 ? 17.598 18.581 9.771 1.00 23.12 175 ASN B C 1
ATOM 3524 O O . ASN B 1 181 ? 17.029 19.526 10.309 1.00 21.81 175 ASN B O 1
ATOM 3529 N N . ASN B 1 182 ? 17.393 17.328 10.132 1.00 23.23 176 ASN B N 1
ATOM 3530 C CA . ASN B 1 182 ? 16.443 16.962 11.183 1.00 22.55 176 ASN B CA 1
ATOM 3531 C C . ASN B 1 182 ? 16.859 17.438 12.597 1.00 20.31 176 ASN B C 1
ATOM 3532 O O . ASN B 1 182 ? 16.013 17.857 13.390 1.00 18.75 176 ASN B O 1
ATOM 3537 N N . LEU B 1 183 ? 18.157 17.412 12.894 1.00 20.04 177 LEU B N 1
ATOM 3538 C CA . LEU B 1 183 ? 18.682 17.991 14.133 1.00 19.03 177 LEU B CA 1
ATOM 3539 C C . LEU B 1 183 ? 18.420 19.494 14.222 1.00 18.60 177 LEU B C 1
ATOM 3540 O O . LEU B 1 183 ? 17.929 19.980 15.246 1.00 18.10 177 LEU B O 1
ATOM 3545 N N . LEU B 1 184 ? 18.664 20.233 13.147 1.00 18.91 178 LEU B N 1
ATOM 3546 C CA . LEU B 1 184 ? 18.333 21.653 13.148 1.00 18.66 178 LEU B CA 1
ATOM 3547 C C . LEU B 1 184 ? 16.826 21.864 13.324 1.00 18.32 178 LEU B C 1
ATOM 3548 O O . LEU B 1 184 ? 16.418 22.751 14.051 1.00 17.77 178 LEU B O 1
ATOM 3553 N N . ILE B 1 185 ? 16.007 21.017 12.713 1.00 18.43 179 ILE B N 1
ATOM 3554 C CA . ILE B 1 185 ? 14.541 21.083 12.936 1.00 18.66 179 ILE B CA 1
ATOM 3555 C C . ILE B 1 185 ? 14.184 20.954 14.445 1.00 17.94 179 ILE B C 1
ATOM 3556 O O . ILE B 1 185 ? 13.419 21.719 14.971 1.00 17.53 179 ILE B O 1
ATOM 3561 N N . GLY B 1 186 ? 14.774 19.971 15.121 1.00 18.80 180 GLY B N 1
ATOM 3562 C CA . GLY B 1 186 ? 14.611 19.773 16.522 1.00 17.15 180 GLY B CA 1
ATOM 3563 C C . GLY B 1 186 ? 14.868 21.026 17.337 1.00 17.29 180 GLY B C 1
ATOM 3564 O O . GLY B 1 186 ? 14.081 21.368 18.232 1.00 16.75 180 GLY B O 1
ATOM 3565 N N . PHE B 1 187 ? 16.009 21.662 17.091 1.00 17.15 181 PHE B N 1
ATOM 3566 C CA . PHE B 1 187 ? 16.323 22.910 17.740 1.00 17.37 181 PHE B CA 1
ATOM 3567 C C . PHE B 1 187 ? 15.323 23.973 17.407 1.00 16.99 181 PHE B C 1
ATOM 3568 O O . PHE B 1 187 ? 14.935 24.689 18.283 1.00 17.46 181 PHE B O 1
ATOM 3576 N N . TYR B 1 188 ? 14.992 24.144 16.127 1.00 17.79 182 TYR B N 1
ATOM 3577 C CA . TYR B 1 188 ? 14.156 25.257 15.703 1.00 18.82 182 TYR B CA 1
ATOM 3578 C C . TYR B 1 188 ? 12.738 25.092 16.221 1.00 18.27 182 TYR B C 1
ATOM 3579 O O . TYR B 1 188 ? 12.127 26.033 16.671 1.00 17.20 182 TYR B O 1
ATOM 3588 N N . THR B 1 189 ? 12.209 23.879 16.172 1.00 18.64 183 THR B N 1
ATOM 3589 C CA . THR B 1 189 ? 10.829 23.625 16.723 1.00 18.10 183 THR B CA 1
ATOM 3590 C C . THR B 1 189 ? 10.754 23.876 18.256 1.00 17.59 183 THR B C 1
ATOM 3591 O O . THR B 1 189 ? 9.761 24.368 18.779 1.00 16.74 183 THR B O 1
ATOM 3595 N N . ALA B 1 190 ? 11.818 23.521 18.954 1.00 17.80 184 ALA B N 1
ATOM 3596 C CA . ALA B 1 190 ? 11.943 23.703 20.402 1.00 17.50 184 ALA B CA 1
ATOM 3597 C C . ALA B 1 190 ? 11.929 25.223 20.734 1.00 18.27 184 ALA B C 1
ATOM 3598 O O . ALA B 1 190 ? 11.160 25.677 21.585 1.00 17.92 184 ALA B O 1
ATOM 3600 N N . GLY B 1 191 ? 12.731 25.996 19.995 1.00 17.76 185 GLY B N 1
ATOM 3601 C CA . GLY B 1 191 ? 12.795 27.444 20.190 1.00 17.93 185 GLY B CA 1
ATOM 3602 C C . GLY B 1 191 ? 11.468 28.113 19.927 1.00 18.00 185 GLY B C 1
ATOM 3603 O O . GLY B 1 191 ? 11.000 28.873 20.751 1.00 19.28 185 GLY B O 1
ATOM 3604 N N . VAL B 1 192 ? 10.834 27.800 18.810 1.00 17.48 186 VAL B N 1
ATOM 3605 C CA . VAL B 1 192 ? 9.503 28.292 18.504 1.00 17.62 186 VAL B CA 1
ATOM 3606 C C . VAL B 1 192 ? 8.504 27.946 19.623 1.00 18.16 186 VAL B C 1
ATOM 3607 O O . VAL B 1 192 ? 7.776 28.799 20.081 1.00 17.92 186 VAL B O 1
ATOM 3611 N N . SER B 1 193 ? 8.518 26.692 20.079 1.00 17.55 187 SER B N 1
ATOM 3612 C CA . SER B 1 193 ? 7.586 26.245 21.076 1.00 18.01 187 SER B CA 1
ATOM 3613 C C . SER B 1 193 ? 7.759 26.967 22.389 1.00 17.90 187 SER B C 1
ATOM 3614 O O . SER B 1 193 ? 6.775 27.411 22.948 1.00 18.38 187 SER B O 1
ATOM 3617 N N . GLU B 1 194 ? 8.982 27.052 22.889 1.00 17.84 188 GLU B N 1
ATOM 3618 C CA . GLU B 1 194 ? 9.266 27.753 24.131 1.00 18.89 188 GLU B CA 1
ATOM 3619 C C . GLU B 1 194 ? 9.067 29.248 23.947 1.00 19.21 188 GLU B C 1
ATOM 3620 O O . GLU B 1 194 ? 8.370 29.882 24.750 1.00 19.80 188 GLU B O 1
ATOM 3626 N N . ALA B 1 195 ? 9.631 29.836 22.898 1.00 19.04 189 ALA B N 1
ATOM 3627 C CA . ALA B 1 195 ? 9.518 31.314 22.740 1.00 20.10 189 ALA B CA 1
ATOM 3628 C C . ALA B 1 195 ? 8.068 31.783 22.579 1.00 20.52 189 ALA B C 1
ATOM 3629 O O . ALA B 1 195 ? 7.685 32.773 23.164 1.00 20.99 189 ALA B O 1
ATOM 3631 N N . LEU B 1 196 ? 7.256 31.084 21.801 1.00 20.01 190 LEU B N 1
ATOM 3632 C CA . LEU B 1 196 ? 5.827 31.483 21.660 1.00 21.28 190 LEU B CA 1
ATOM 3633 C C . LEU B 1 196 ? 4.993 31.274 22.938 1.00 21.81 190 LEU B C 1
ATOM 3634 O O . LEU B 1 196 ? 4.074 32.048 23.192 1.00 22.96 190 LEU B O 1
ATOM 3639 N N . THR B 1 197 ? 5.294 30.254 23.747 1.00 20.75 191 THR B N 1
ATOM 3640 C CA . THR B 1 197 ? 4.660 30.126 25.055 1.00 21.01 191 THR B CA 1
ATOM 3641 C C . THR B 1 197 ? 4.945 31.334 25.937 1.00 22.36 191 THR B C 1
ATOM 3642 O O . THR B 1 197 ? 4.029 31.878 26.580 1.00 22.22 191 THR B O 1
ATOM 3646 N N . LEU B 1 198 ? 6.187 31.798 25.955 1.00 22.42 192 LEU B N 1
ATOM 3647 C CA . LEU B 1 198 ? 6.523 33.025 26.677 1.00 23.23 192 LEU B CA 1
ATOM 3648 C C . LEU B 1 198 ? 5.730 34.217 26.148 1.00 24.64 192 LEU B C 1
ATOM 3649 O O . LEU B 1 198 ? 5.177 35.000 26.924 1.00 24.57 192 LEU B O 1
ATOM 3654 N N . ALA B 1 199 ? 5.667 34.347 24.823 1.00 24.63 193 ALA B N 1
ATOM 3655 C CA . ALA B 1 199 ? 4.913 35.431 24.178 1.00 25.54 193 ALA B CA 1
ATOM 3656 C C . ALA B 1 199 ? 3.421 35.360 24.538 1.00 27.32 193 ALA B C 1
ATOM 3657 O O . ALA B 1 199 ? 2.807 36.346 24.931 1.00 26.20 193 ALA B O 1
ATOM 3659 N N . LYS B 1 200 ? 2.847 34.175 24.410 1.00 27.67 194 LYS B N 1
ATOM 3660 C CA . LYS B 1 200 ? 1.461 33.975 24.697 1.00 29.62 194 LYS B CA 1
ATOM 3661 C C . LYS B 1 200 ? 1.161 34.283 26.156 1.00 30.37 194 LYS B C 1
ATOM 3662 O O . LYS B 1 200 ? 0.215 34.995 26.460 1.00 29.84 194 LYS B O 1
ATOM 3668 N N . LYS B 1 201 ? 1.994 33.764 27.053 1.00 30.46 195 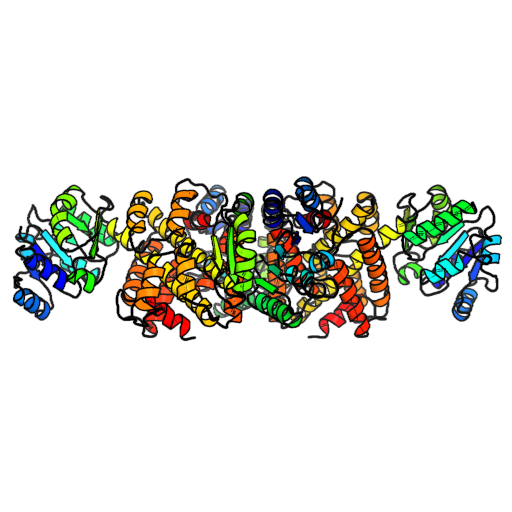LYS B N 1
ATOM 3669 C CA . LYS B 1 201 ? 1.810 33.978 28.468 1.00 32.85 195 LYS B CA 1
ATOM 3670 C C . LYS B 1 201 ? 1.778 35.474 28.805 1.00 34.46 195 LYS B C 1
ATOM 3671 O O . LYS B 1 201 ? 1.032 35.888 29.675 1.00 34.63 195 LYS B O 1
ATOM 3677 N N . ASN B 1 202 ? 2.564 36.273 28.090 1.00 33.58 196 ASN B N 1
ATOM 3678 C CA . ASN B 1 202 ? 2.550 37.725 28.263 1.00 36.20 196 ASN B CA 1
ATOM 3679 C C . ASN B 1 202 ? 1.628 38.467 27.267 1.00 36.93 196 ASN B C 1
ATOM 3680 O O . ASN B 1 202 ? 1.821 39.635 26.998 1.00 37.63 196 ASN B O 1
ATOM 3685 N N . ASN B 1 203 ? 0.608 37.772 26.758 1.00 37.81 197 ASN B N 1
ATOM 3686 C CA . ASN B 1 203 ? -0.460 38.352 25.928 1.00 39.58 197 ASN B CA 1
ATOM 3687 C C . ASN B 1 203 ? 0.007 39.096 24.669 1.00 38.22 197 ASN B C 1
ATOM 3688 O O . ASN B 1 203 ? -0.626 40.027 24.240 1.00 36.79 197 ASN B O 1
ATOM 3693 N N . MET B 1 204 ? 1.091 38.642 24.052 1.00 36.36 198 MET B N 1
ATOM 3694 C CA . MET B 1 204 ? 1.534 39.235 22.798 1.00 36.17 198 MET B CA 1
ATOM 3695 C C . MET B 1 204 ? 0.610 38.860 21.620 1.00 35.68 198 MET B C 1
ATOM 3696 O O . MET B 1 204 ? 0.046 37.755 21.576 1.00 34.48 198 MET B O 1
ATOM 3701 N N . ASP B 1 205 ? 0.509 39.743 20.644 1.00 34.14 199 ASP B N 1
ATOM 3702 C CA . ASP B 1 205 ? -0.197 39.417 19.417 1.00 34.89 199 ASP B CA 1
ATOM 3703 C C . ASP B 1 205 ? 0.724 38.552 18.560 1.00 32.68 199 ASP B C 1
ATOM 3704 O O . ASP B 1 205 ? 1.664 39.058 17.968 1.00 30.00 199 ASP B O 1
ATOM 3709 N N . LEU B 1 206 ? 0.458 37.242 18.522 1.00 31.48 200 LEU B N 1
ATOM 3710 C CA . LEU B 1 206 ? 1.366 36.298 17.882 1.00 30.77 200 LEU B CA 1
ATOM 3711 C C . LEU B 1 206 ? 1.478 36.498 16.356 1.00 30.78 200 LEU B C 1
ATOM 3712 O O . LEU B 1 206 ? 2.560 36.251 15.773 1.00 27.32 200 LEU B O 1
ATOM 3717 N N . ASP B 1 207 ? 0.389 36.942 15.717 1.00 31.13 201 ASP B N 1
ATOM 3718 C CA . ASP B 1 207 ? 0.431 37.275 14.272 1.00 32.64 201 ASP B CA 1
ATOM 3719 C C . ASP B 1 207 ? 1.376 38.449 13.976 1.00 32.13 201 ASP B C 1
ATOM 3720 O O . ASP B 1 207 ? 2.178 38.405 13.043 1.00 31.41 201 ASP B O 1
ATOM 3725 N N . LYS B 1 208 ? 1.222 39.528 14.733 1.00 33.25 202 LYS B N 1
ATOM 3726 C CA . LYS B 1 208 ? 2.073 40.724 14.581 1.00 33.97 202 LYS B CA 1
ATOM 3727 C C . LYS B 1 208 ? 3.522 40.396 14.918 1.00 31.96 202 LYS B C 1
ATOM 3728 O O . LYS B 1 208 ? 4.450 40.825 14.220 1.00 30.66 202 LYS B O 1
ATOM 3734 N N . MET B 1 209 ? 3.702 39.611 15.977 1.00 30.06 203 MET B N 1
ATOM 3735 C CA . MET B 1 209 ? 5.027 39.229 16.408 1.00 28.89 203 MET B CA 1
ATOM 3736 C C . MET B 1 209 ? 5.752 38.458 15.292 1.00 28.67 203 MET B C 1
ATOM 3737 O O . MET B 1 209 ? 6.883 38.760 15.011 1.00 27.05 203 MET B O 1
ATOM 3742 N N . PHE B 1 210 ? 5.075 37.494 14.658 1.00 28.96 204 PHE B N 1
ATOM 3743 C CA . PHE B 1 210 ? 5.610 36.780 13.517 1.00 29.05 204 PHE B CA 1
ATOM 3744 C C . PHE B 1 210 ? 6.013 37.721 12.364 1.00 29.99 204 PHE B C 1
ATOM 3745 O O . PHE B 1 210 ? 7.118 37.614 11.842 1.00 30.02 204 PHE B O 1
ATOM 3753 N N . ASP B 1 211 ? 5.129 38.635 11.976 1.00 31.81 205 ASP B N 1
ATOM 3754 C CA . ASP B 1 211 ? 5.438 39.631 10.937 1.00 33.61 205 ASP B CA 1
ATOM 3755 C C . ASP B 1 211 ? 6.788 40.265 11.176 1.00 32.76 205 ASP B C 1
ATOM 3756 O O . ASP B 1 211 ? 7.600 40.340 10.261 1.00 33.56 205 ASP B O 1
ATOM 3761 N N . ILE B 1 212 ? 7.046 40.635 12.430 1.00 31.80 206 ILE B N 1
ATOM 3762 C CA . ILE B 1 212 ? 8.306 41.252 12.850 1.00 31.62 206 ILE B CA 1
ATOM 3763 C C . ILE B 1 212 ? 9.486 40.264 12.865 1.00 30.63 206 ILE B C 1
ATOM 3764 O O . ILE B 1 212 ? 10.530 40.511 12.255 1.00 30.78 206 ILE B O 1
ATOM 3769 N N . LEU B 1 213 ? 9.337 39.159 13.586 1.00 29.14 207 LEU B N 1
ATOM 3770 C CA . LEU B 1 213 ? 10.449 38.203 13.720 1.00 28.89 207 LEU B CA 1
ATOM 3771 C C . LEU B 1 213 ? 10.824 37.539 12.393 1.00 28.89 207 LEU B C 1
ATOM 3772 O O . LEU B 1 213 ? 12.002 37.214 12.166 1.00 28.00 207 LEU B O 1
ATOM 3777 N N . ASN B 1 214 ? 9.826 37.362 11.524 1.00 29.91 208 ASN B N 1
ATOM 3778 C CA . ASN B 1 214 ? 10.003 36.659 10.253 1.00 30.43 208 ASN B CA 1
ATOM 3779 C C . ASN B 1 214 ? 10.849 37.451 9.293 1.00 31.33 208 ASN B C 1
ATOM 3780 O O . ASN B 1 214 ? 11.389 36.861 8.364 1.00 32.17 208 ASN B O 1
ATOM 3785 N N . VAL B 1 215 ? 10.997 38.763 9.508 1.00 31.48 209 VAL B N 1
ATOM 3786 C CA . VAL B 1 215 ? 12.001 39.550 8.772 1.00 32.58 209 VAL B CA 1
ATOM 3787 C C . VAL B 1 215 ? 13.165 40.066 9.670 1.00 32.47 209 VAL B C 1
ATOM 3788 O O . VAL B 1 215 ? 13.849 41.003 9.321 1.00 32.01 209 VAL B O 1
ATOM 3792 N N . SER B 1 216 ? 13.405 39.424 10.810 1.00 31.55 210 SER B N 1
ATOM 3793 C CA . SER B 1 216 ? 14.485 39.804 11.723 1.00 31.25 210 SER B CA 1
ATOM 3794 C C . SER B 1 216 ? 15.327 38.550 11.925 1.00 29.54 210 SER B C 1
ATOM 3795 O O . SER B 1 216 ? 15.069 37.552 11.287 1.00 28.87 210 SER B O 1
ATOM 3798 N N . TYR B 1 217 ? 16.311 38.564 12.810 1.00 28.90 211 TYR B N 1
ATOM 3799 C CA . TYR B 1 217 ? 17.131 37.358 12.965 1.00 28.42 211 TYR B CA 1
ATOM 3800 C C . TYR B 1 217 ? 16.425 36.230 13.748 1.00 26.25 211 TYR B C 1
ATOM 3801 O O . TYR B 1 217 ? 16.950 35.137 13.842 1.00 26.13 211 TYR B O 1
ATOM 3810 N N . GLY B 1 218 ? 15.208 36.459 14.218 1.00 25.22 212 GLY B N 1
ATOM 3811 C CA . GLY B 1 218 ? 14.310 35.353 14.624 1.00 23.54 212 GLY B CA 1
ATOM 3812 C C . GLY B 1 218 ? 13.770 34.415 13.532 1.00 22.78 212 GLY B C 1
ATOM 3813 O O . GLY B 1 218 ? 13.063 33.408 13.840 1.00 21.95 212 GLY B O 1
ATOM 3814 N N . GLN B 1 219 ? 14.110 34.703 12.273 1.00 22.30 213 GLN B N 1
ATOM 3815 C CA . GLN B 1 219 ? 13.482 34.067 11.105 1.00 22.39 213 GLN B CA 1
ATOM 3816 C C . GLN B 1 219 ? 13.986 32.640 10.918 1.00 21.20 213 GLN B C 1
ATOM 3817 O O . GLN B 1 219 ? 15.199 32.386 10.967 1.00 20.60 213 GLN B O 1
ATOM 3823 N N . SER B 1 220 ? 13.064 31.744 10.630 1.00 20.22 214 SER B N 1
ATOM 3824 C CA . SER B 1 220 ? 13.400 30.413 10.063 1.00 20.89 214 SER B CA 1
ATOM 3825 C C . SER B 1 220 ? 12.227 29.799 9.316 1.00 21.35 214 SER B C 1
ATOM 3826 O O . SER B 1 220 ? 11.052 30.064 9.644 1.00 20.26 214 SER B O 1
ATOM 3829 N N . ARG B 1 221 ? 12.539 28.965 8.328 1.00 22.75 215 ARG B N 1
ATOM 3830 C CA . ARG B 1 221 ? 11.507 28.243 7.624 1.00 24.43 215 ARG B CA 1
ATOM 3831 C C . ARG B 1 221 ? 10.654 27.443 8.577 1.00 22.47 215 ARG B C 1
ATOM 3832 O O . ARG B 1 221 ? 9.466 27.315 8.365 1.00 21.93 215 ARG B O 1
ATOM 3840 N N . ILE B 1 222 ? 11.245 26.933 9.640 1.00 20.74 216 ILE B N 1
ATOM 3841 C CA . ILE B 1 222 ? 10.496 26.149 10.637 1.00 21.02 216 ILE B CA 1
ATOM 3842 C C . ILE B 1 222 ? 9.531 27.042 11.436 1.00 21.01 216 ILE B C 1
ATOM 3843 O O . ILE B 1 222 ? 8.411 26.643 11.738 1.00 20.80 216 ILE B O 1
ATOM 3848 N N . TYR B 1 223 ? 9.969 28.236 11.784 1.00 21.01 217 TYR B N 1
ATOM 3849 C CA . TYR B 1 223 ? 9.091 29.159 12.475 1.00 21.73 217 TYR B CA 1
ATOM 3850 C C . TYR B 1 223 ? 7.888 29.465 11.578 1.00 23.03 217 TYR B C 1
ATOM 3851 O O . TYR B 1 223 ? 6.743 29.348 12.009 1.00 21.53 217 TYR B O 1
ATOM 3860 N N . GLU B 1 224 ? 8.138 29.817 10.316 1.00 23.92 218 GLU B N 1
ATOM 3861 C CA . GLU B 1 224 ? 7.030 30.009 9.375 1.00 25.21 218 GLU B CA 1
ATOM 3862 C C . GLU B 1 224 ? 6.098 28.795 9.255 1.00 24.39 218 GLU B C 1
ATOM 3863 O O . GLU B 1 224 ? 4.864 28.910 9.296 1.00 22.83 218 GLU B O 1
ATOM 3869 N N . ARG B 1 225 ? 6.693 27.624 9.082 1.00 24.32 219 ARG B N 1
ATOM 3870 C CA . ARG B 1 225 ? 5.944 26.377 8.989 1.00 24.39 219 ARG B CA 1
ATOM 3871 C C . ARG B 1 225 ? 5.109 26.172 10.255 1.00 23.24 219 ARG B C 1
ATOM 3872 O O . ARG B 1 225 ? 3.900 26.068 10.190 1.00 23.28 219 ARG B O 1
ATOM 3880 N N . ASN B 1 226 ? 5.778 26.083 11.392 1.00 22.25 220 ASN B N 1
ATOM 3881 C CA . ASN B 1 226 ? 5.107 25.685 12.613 1.00 22.27 220 ASN B CA 1
ATOM 3882 C C . ASN B 1 226 ? 4.040 26.727 12.991 1.00 22.36 220 ASN B C 1
ATOM 3883 O O . ASN B 1 226 ? 2.922 26.368 13.389 1.00 20.11 220 ASN B O 1
ATOM 3888 N N . TYR B 1 227 ? 4.384 28.006 12.863 1.00 22.55 221 TYR B N 1
ATOM 3889 C CA . TYR B 1 227 ? 3.445 29.049 13.251 1.00 24.04 221 TYR B CA 1
ATOM 3890 C C . TYR B 1 227 ? 2.265 29.159 12.293 1.00 25.73 221 TYR B C 1
ATOM 3891 O O . TYR B 1 227 ? 1.124 29.062 12.731 1.00 25.33 221 TYR B O 1
ATOM 3900 N N . LYS B 1 228 ? 2.522 29.371 11.005 1.00 27.33 222 LYS B N 1
ATOM 3901 C CA . LYS B 1 228 ? 1.436 29.678 10.060 1.00 30.14 222 LYS B CA 1
ATOM 3902 C C . LYS B 1 228 ? 0.561 28.478 9.715 1.00 30.44 222 LYS B C 1
ATOM 3903 O O . LYS B 1 228 ? -0.596 28.652 9.467 1.00 31.47 222 LYS B O 1
ATOM 3909 N N . SER B 1 229 ? 1.119 27.283 9.647 1.00 29.38 223 SER B N 1
ATOM 3910 C CA . SER B 1 229 ? 0.347 26.109 9.245 1.00 30.20 223 SER B CA 1
ATOM 3911 C C . SER B 1 229 ? -0.151 25.252 10.415 1.00 29.42 223 SER B C 1
ATOM 3912 O O . SER B 1 229 ? -0.928 24.320 10.193 1.00 28.55 223 SER B O 1
ATOM 3915 N N . PHE B 1 230 ? 0.314 25.506 11.637 1.00 27.07 224 PHE B N 1
ATOM 3916 C CA . PHE B 1 230 ? -0.075 24.620 12.739 1.00 27.08 224 PHE B CA 1
ATOM 3917 C C . PHE B 1 230 ? -0.549 25.355 13.972 1.00 26.89 224 PHE B C 1
ATOM 3918 O O . PHE B 1 230 ? -1.716 25.263 14.309 1.00 26.69 224 PHE B O 1
ATOM 3926 N N . ILE B 1 231 ? 0.344 26.087 14.627 1.00 25.80 225 ILE B N 1
ATOM 3927 C CA . ILE B 1 231 ? -0.021 26.910 15.813 1.00 26.80 225 ILE B CA 1
ATOM 3928 C C . ILE B 1 231 ? -1.142 27.953 15.544 1.00 28.29 225 ILE B C 1
ATOM 3929 O O . ILE B 1 231 ? -2.155 27.961 16.254 1.00 26.89 225 ILE B O 1
ATOM 3934 N N . ALA B 1 232 ? -0.967 28.838 14.554 1.00 29.51 226 ALA B N 1
ATOM 3935 C CA . ALA B 1 232 ? -1.970 29.876 14.324 1.00 31.85 226 ALA B CA 1
ATOM 3936 C C . ALA B 1 232 ? -3.345 29.253 14.129 1.00 33.62 226 ALA B C 1
ATOM 3937 O O . ALA B 1 232 ? -4.283 29.675 14.772 1.00 34.53 226 ALA B O 1
ATOM 3939 N N . PRO B 1 233 ? -3.477 28.269 13.223 1.00 35.06 227 PRO B N 1
ATOM 3940 C CA . PRO B 1 233 ? -4.811 27.709 13.023 1.00 37.24 227 PRO B CA 1
ATOM 3941 C C . PRO B 1 233 ? -5.180 26.568 13.992 1.00 37.51 227 PRO B C 1
ATOM 3942 O O . PRO B 1 233 ? -6.241 25.970 13.816 1.00 37.28 227 PRO B O 1
ATOM 3946 N N . GLU B 1 234 ? -4.349 26.283 14.991 1.00 35.67 228 GLU B N 1
ATOM 3947 C CA . GLU B 1 234 ? -4.644 25.241 15.963 1.00 36.38 228 GLU B CA 1
ATOM 3948 C C . GLU B 1 234 ? -4.852 23.853 15.330 1.00 35.63 228 GLU B C 1
ATOM 3949 O O . GLU B 1 234 ? -5.746 23.121 15.720 1.00 35.01 228 GLU B O 1
ATOM 3955 N N . ASN B 1 235 ? -4.015 23.524 14.351 1.00 33.94 229 ASN B N 1
ATOM 3956 C CA . ASN B 1 235 ? -4.029 22.247 13.713 1.00 33.85 229 ASN B CA 1
ATOM 3957 C C . ASN B 1 235 ? -2.745 21.518 14.065 1.00 31.89 229 ASN B C 1
ATOM 3958 O O . ASN B 1 235 ? -1.647 22.020 13.813 1.00 28.34 229 ASN B O 1
ATOM 3963 N N . TYR B 1 236 ? -2.894 20.338 14.632 1.00 30.57 230 TYR B N 1
ATOM 3964 C CA . TYR B 1 236 ? -1.747 19.537 15.035 1.00 29.93 230 TYR B CA 1
ATOM 3965 C C . TYR B 1 236 ? -1.710 18.127 14.418 1.00 30.62 230 TYR B C 1
ATOM 3966 O O . TYR B 1 236 ? -1.031 17.222 14.925 1.00 28.65 230 TYR B O 1
ATOM 3975 N N . GLU B 1 237 ? -2.400 17.968 13.297 1.00 31.75 231 GLU B N 1
ATOM 3976 C CA . GLU B 1 237 ? -2.262 16.761 12.504 1.00 33.63 231 GLU B CA 1
ATOM 3977 C C . GLU B 1 237 ? -0.947 16.789 11.736 1.00 31.95 231 GLU B C 1
ATOM 3978 O O . GLU B 1 237 ? -0.607 17.786 11.135 1.00 29.68 231 GLU B O 1
ATOM 3984 N N . PRO B 1 238 ? -0.211 15.671 11.750 1.00 31.88 232 PRO B N 1
ATOM 3985 C CA . PRO B 1 238 ? 1.049 15.559 11.014 1.00 31.77 232 PRO B CA 1
ATOM 3986 C C . PRO B 1 238 ? 0.729 15.554 9.515 1.00 32.59 232 PRO B C 1
ATOM 3987 O O . PRO B 1 238 ? -0.312 15.040 9.157 1.00 33.05 232 PRO B O 1
ATOM 3991 N N . GLY B 1 239 ? 1.549 16.117 8.641 1.00 32.07 233 GLY B N 1
ATOM 3992 C CA . GLY B 1 239 ? 2.798 16.770 8.949 1.00 30.77 233 GLY B CA 1
ATOM 3993 C C . GLY B 1 239 ? 3.899 15.783 9.257 1.00 29.61 233 GLY B C 1
ATOM 3994 O O . GLY B 1 239 ? 4.042 14.734 8.614 1.00 30.51 233 GLY B O 1
ATOM 3995 N N . PHE B 1 240 ? 4.674 16.092 10.279 1.00 27.60 234 PHE B N 1
ATOM 3996 C CA . PHE B 1 240 ? 5.813 15.294 10.631 1.00 25.82 234 PHE B CA 1
ATOM 3997 C C . PHE B 1 240 ? 5.734 15.021 12.136 1.00 24.57 234 PHE B C 1
ATOM 3998 O O . PHE B 1 240 ? 5.830 15.938 12.967 1.00 23.17 234 PHE B O 1
ATOM 4006 N N . THR B 1 241 ? 5.515 13.767 12.514 1.00 24.36 235 THR B N 1
ATOM 4007 C CA . THR B 1 241 ? 5.154 13.494 13.908 1.00 23.05 235 THR B CA 1
ATOM 4008 C C . THR B 1 241 ? 6.334 13.745 14.870 1.00 21.86 235 THR B C 1
ATOM 4009 O O . THR B 1 241 ? 7.493 13.565 14.514 1.00 21.06 235 THR B O 1
ATOM 4013 N N . VAL B 1 242 ? 6.003 14.159 16.089 1.00 21.36 236 VAL B N 1
ATOM 4014 C CA . VAL B 1 242 ? 6.895 14.066 17.217 1.00 20.72 236 VAL B CA 1
ATOM 4015 C C . VAL B 1 242 ? 7.666 12.733 17.227 1.00 21.02 236 VAL B C 1
ATOM 4016 O O . VAL B 1 242 ? 8.889 12.718 17.330 1.00 21.14 236 VAL B O 1
ATOM 4020 N N . ASN B 1 243 ? 6.965 11.623 17.104 1.00 22.26 237 ASN B N 1
ATOM 4021 C CA . ASN B 1 243 ? 7.617 10.322 17.179 1.00 24.08 237 ASN B CA 1
ATOM 4022 C C . ASN B 1 243 ? 8.686 10.133 16.073 1.00 24.69 237 ASN B C 1
ATOM 4023 O O . ASN B 1 243 ? 9.732 9.582 16.344 1.00 24.80 237 ASN B O 1
ATOM 4028 N N . LEU B 1 244 ? 8.440 10.636 14.866 1.00 25.04 238 LEU B N 1
ATOM 4029 C CA . LEU B 1 244 ? 9.374 10.425 13.760 1.00 25.73 238 LEU B CA 1
ATOM 4030 C C . LEU B 1 244 ? 10.497 11.451 13.800 1.00 24.26 238 LEU B C 1
ATOM 4031 O O . LEU B 1 244 ? 11.666 11.127 13.507 1.00 25.06 238 LEU B O 1
ATOM 4036 N N . LEU B 1 245 ? 10.193 12.664 14.229 1.00 22.87 239 LEU B N 1
ATOM 4037 C CA . LEU B 1 245 ? 11.270 13.582 14.510 1.00 21.78 239 LEU B CA 1
ATOM 4038 C C . LEU B 1 245 ? 12.229 12.963 15.527 1.00 21.50 239 LEU B C 1
ATOM 4039 O O . LEU B 1 245 ? 13.453 12.958 15.316 1.00 20.41 239 LEU B O 1
ATOM 4044 N N . LYS B 1 246 ? 11.695 12.421 16.610 1.00 21.55 240 LYS B N 1
ATOM 4045 C CA . LYS B 1 246 ? 12.568 11.951 17.668 1.00 22.60 240 LYS B CA 1
ATOM 4046 C C . LYS B 1 246 ? 13.339 10.697 17.300 1.00 23.10 240 LYS B C 1
ATOM 4047 O O . LYS B 1 246 ? 14.415 10.506 17.796 1.00 22.16 240 LYS B O 1
ATOM 4053 N N . LYS B 1 247 ? 12.803 9.883 16.398 1.00 22.90 241 LYS B N 1
ATOM 4054 C CA . LYS B 1 247 ? 13.547 8.778 15.851 1.00 24.11 241 LYS B CA 1
ATOM 4055 C C . LYS B 1 247 ? 14.801 9.258 15.141 1.00 23.00 241 LYS B C 1
ATOM 4056 O O . LYS B 1 247 ? 15.926 8.742 15.377 1.00 22.51 241 LYS B O 1
ATOM 4062 N N . ASP B 1 248 ? 14.630 10.248 14.278 1.00 22.48 242 ASP B N 1
ATOM 4063 C CA . ASP B 1 248 ? 15.783 10.863 13.567 1.00 23.15 242 ASP B CA 1
ATOM 4064 C C . ASP B 1 248 ? 16.753 11.598 14.508 1.00 21.67 242 ASP B C 1
ATOM 4065 O O . ASP B 1 248 ? 17.957 11.539 14.307 1.00 21.63 242 ASP B O 1
ATOM 4070 N N . LEU B 1 249 ? 16.250 12.251 15.551 1.00 20.59 243 LEU B N 1
ATOM 4071 C CA . LEU B 1 249 ? 17.106 12.826 16.587 1.00 20.73 243 LEU B CA 1
ATOM 4072 C C . LEU B 1 249 ? 17.927 11.719 17.272 1.00 20.99 243 LEU B C 1
ATOM 4073 O O . LEU B 1 249 ? 19.128 11.865 17.482 1.00 20.56 243 LEU B O 1
ATOM 4078 N N . GLY B 1 250 ? 17.271 10.625 17.623 1.00 21.57 244 GLY B N 1
ATOM 4079 C CA . GLY B 1 250 ? 17.971 9.475 18.150 1.00 22.68 244 GLY B CA 1
ATOM 4080 C C . GLY B 1 250 ? 19.104 9.042 17.241 1.00 23.43 244 GLY B C 1
ATOM 4081 O O . GLY B 1 250 ? 20.214 8.781 17.708 1.00 23.39 244 GLY B O 1
ATOM 4082 N N . PHE B 1 251 ? 18.865 9.000 15.939 1.00 23.55 245 PHE B N 1
ATOM 4083 C CA . PHE B 1 251 ? 19.936 8.596 14.995 1.00 24.89 245 PHE B CA 1
ATOM 4084 C C . PHE B 1 251 ? 21.074 9.617 14.978 1.00 23.67 245 PHE B C 1
ATOM 4085 O O . PHE B 1 251 ? 22.242 9.234 14.886 1.00 24.95 245 PHE B O 1
ATOM 4093 N N . ALA B 1 252 ? 20.747 10.893 15.049 1.00 22.14 246 ALA B N 1
ATOM 4094 C CA . ALA B 1 252 ? 21.788 11.920 15.159 1.00 22.73 246 ALA B CA 1
ATOM 4095 C C . ALA B 1 252 ? 22.567 11.767 16.443 1.00 22.51 246 ALA B C 1
ATOM 4096 O O . ALA B 1 252 ? 23.770 11.835 16.409 1.00 23.26 246 ALA B O 1
ATOM 4098 N N . VAL B 1 253 ? 21.881 11.567 17.572 1.00 22.09 247 VAL B N 1
ATOM 4099 C CA . VAL B 1 253 ? 22.599 11.343 18.846 1.00 23.49 247 VAL B CA 1
ATOM 4100 C C . VAL B 1 253 ? 23.479 10.081 18.795 1.00 25.58 247 VAL B C 1
ATOM 4101 O O . VAL B 1 253 ? 24.649 10.116 19.233 1.00 25.28 247 VAL B O 1
ATOM 4105 N N . ASP B 1 254 ? 22.963 8.995 18.207 1.00 25.85 248 ASP B N 1
ATOM 4106 C CA . ASP B 1 254 ? 23.759 7.745 18.059 1.00 27.84 248 ASP B CA 1
ATOM 4107 C C . ASP B 1 254 ? 25.010 8.020 17.248 1.00 28.35 248 ASP B C 1
ATOM 4108 O O . ASP B 1 254 ? 26.084 7.572 17.604 1.00 27.86 248 ASP B O 1
ATOM 4113 N N . LEU B 1 255 ? 24.886 8.801 16.174 1.00 28.37 249 LEU B N 1
ATOM 4114 C CA . LEU B 1 255 ? 26.059 9.107 15.357 1.00 30.13 249 LEU B CA 1
ATOM 4115 C C . LEU B 1 255 ? 27.113 9.905 16.162 1.00 30.60 249 LEU B C 1
ATOM 4116 O O . LEU B 1 255 ? 28.299 9.592 16.131 1.00 31.91 249 LEU B O 1
ATOM 4121 N N . ALA B 1 256 ? 26.641 10.906 16.901 1.00 30.72 250 ALA B N 1
ATOM 4122 C CA . ALA B 1 256 ? 27.465 11.697 17.812 1.00 32.04 250 ALA B CA 1
ATOM 4123 C C . ALA B 1 256 ? 28.237 10.809 18.785 1.00 34.60 250 ALA B C 1
ATOM 4124 O O . ALA B 1 256 ? 29.437 10.914 18.879 1.00 35.73 250 ALA B O 1
ATOM 4126 N N . LYS B 1 257 ? 27.530 9.951 19.506 1.00 36.30 251 LYS B N 1
ATOM 4127 C CA . LYS B 1 257 ? 28.120 9.077 20.524 1.00 39.12 251 LYS B CA 1
ATOM 4128 C C . LYS B 1 257 ? 29.089 8.086 19.931 1.00 41.68 251 LYS B C 1
ATOM 4129 O O . LYS B 1 257 ? 30.049 7.687 20.573 1.00 43.17 251 LYS B O 1
ATOM 4135 N N . GLU B 1 258 ? 28.823 7.705 18.698 1.00 42.70 252 GLU B N 1
ATOM 4136 C CA . GLU B 1 258 ? 29.727 6.915 17.899 1.00 45.96 252 GLU B CA 1
ATOM 4137 C C . GLU B 1 258 ? 31.067 7.624 17.622 1.00 46.80 252 GLU B C 1
ATOM 4138 O O . GLU B 1 258 ? 32.089 6.992 17.556 1.00 48.76 252 GLU B O 1
ATOM 4144 N N . SER B 1 259 ? 31.005 8.935 17.408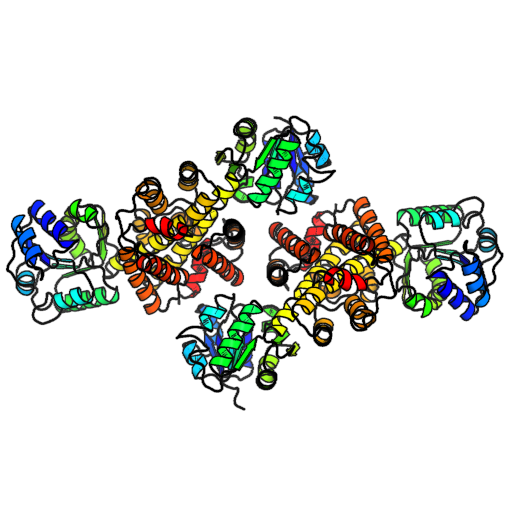 1.00 46.50 253 SER B N 1
ATOM 4145 C CA . SER B 1 259 ? 32.149 9.793 17.041 1.00 47.09 253 SER B CA 1
ATOM 4146 C C . SER B 1 259 ? 32.763 10.382 18.289 1.00 47.34 253 SER B C 1
ATOM 4147 O O . SER B 1 259 ? 33.419 11.391 18.217 1.00 48.08 253 SER B O 1
ATOM 4150 N N . GLU B 1 260 ? 32.487 9.785 19.443 1.00 47.38 254 GLU B N 1
ATOM 4151 C CA . GLU B 1 260 ? 32.929 10.300 20.727 1.00 47.49 254 GLU B CA 1
ATOM 4152 C C . GLU B 1 260 ? 32.569 11.794 20.996 1.00 44.91 254 GLU B C 1
ATOM 4153 O O . GLU B 1 260 ? 33.339 12.523 21.619 1.00 45.37 254 GLU B O 1
ATOM 4159 N N . LEU B 1 261 ? 31.400 12.241 20.526 1.00 40.86 255 LEU B N 1
ATOM 4160 C CA . LEU B 1 261 ? 31.002 13.646 20.643 1.00 37.99 255 LEU B CA 1
ATOM 4161 C C . LEU B 1 261 ? 29.899 13.834 21.664 1.00 35.84 255 LEU B C 1
ATOM 4162 O O . LEU B 1 261 ? 28.867 13.171 21.622 1.00 32.33 255 LEU B O 1
ATOM 4167 N N . HIS B 1 262 ? 30.086 14.800 22.534 1.00 35.17 256 HIS B N 1
ATOM 4168 C CA . HIS B 1 262 ? 29.042 15.185 23.456 1.00 34.29 256 HIS B CA 1
ATOM 4169 C C . HIS B 1 262 ? 28.344 16.461 22.932 1.00 31.34 256 HIS B C 1
ATOM 4170 O O . HIS B 1 262 ? 28.959 17.542 22.875 1.00 29.75 256 HIS B O 1
ATOM 4177 N N . LEU B 1 263 ? 27.086 16.294 22.513 1.00 28.11 257 LEU B N 1
ATOM 4178 C CA . LEU B 1 263 ? 26.214 17.386 22.035 1.00 26.31 257 LEU B CA 1
ATOM 4179 C C . LEU B 1 263 ? 25.069 17.579 23.051 1.00 25.43 257 LEU B C 1
ATOM 4180 O O . LEU B 1 263 ? 24.004 16.968 22.924 1.00 22.39 257 LEU B O 1
ATOM 4185 N N . PRO B 1 264 ? 25.318 18.406 24.087 1.00 25.45 258 PRO B N 1
ATOM 4186 C CA . PRO B 1 264 ? 24.454 18.404 25.244 1.00 25.10 258 PRO B CA 1
ATOM 4187 C C . PRO B 1 264 ? 23.031 18.857 24.925 1.00 23.48 258 PRO B C 1
ATOM 4188 O O . PRO B 1 264 ? 22.100 18.206 25.348 1.00 22.18 258 PRO B O 1
ATOM 4192 N N . VAL B 1 265 ? 22.873 19.932 24.162 1.00 21.78 259 VAL B N 1
ATOM 4193 C CA . VAL B 1 265 ? 21.542 20.411 23.829 1.00 20.53 259 VAL B CA 1
ATOM 4194 C C . VAL B 1 265 ? 20.793 19.406 22.955 1.00 19.91 259 VAL B C 1
ATOM 4195 O O . VAL B 1 265 ? 19.588 19.180 23.164 1.00 19.40 259 VAL B O 1
ATOM 4199 N N . SER B 1 266 ? 21.489 18.780 21.999 1.00 20.10 260 SER B N 1
ATOM 4200 C CA . SER B 1 266 ? 20.884 17.732 21.147 1.00 20.23 260 SER B CA 1
ATOM 4201 C C . SER B 1 266 ? 20.333 16.577 21.997 1.00 20.75 260 SER B C 1
ATOM 4202 O O . SER B 1 266 ? 19.187 16.101 21.791 1.00 19.96 260 SER B O 1
ATOM 4205 N N . GLU B 1 267 ? 21.135 16.138 22.959 1.00 21.38 261 GLU B N 1
ATOM 4206 C CA . GLU B 1 267 ? 20.748 15.029 23.848 1.00 23.06 261 GLU B CA 1
ATOM 4207 C C . GLU B 1 267 ? 19.553 15.501 24.691 1.00 22.53 261 GLU B C 1
ATOM 4208 O O . GLU B 1 267 ? 18.598 14.760 24.885 1.00 20.81 261 GLU B O 1
ATOM 4214 N N . MET B 1 268 ? 19.566 16.762 25.112 1.00 21.93 262 MET B N 1
ATOM 4215 C CA . MET B 1 268 ? 18.448 17.295 25.847 1.00 22.68 262 MET B CA 1
ATOM 4216 C C . MET B 1 268 ? 17.190 17.338 24.990 1.00 21.27 262 MET B C 1
ATOM 4217 O O . MET B 1 268 ? 16.108 16.946 25.432 1.00 19.38 262 MET B O 1
ATOM 4222 N N . LEU B 1 269 ? 17.328 17.766 23.748 1.00 20.40 263 LEU B N 1
ATOM 4223 C CA . LEU B 1 269 ? 16.184 17.806 22.834 1.00 20.26 263 LEU B CA 1
ATOM 4224 C C . LEU B 1 269 ? 15.568 16.422 22.571 1.00 20.06 263 LEU B C 1
ATOM 4225 O O . LEU B 1 269 ? 14.376 16.295 22.522 1.00 18.21 263 LEU B O 1
ATOM 4230 N N . LEU B 1 270 ? 16.385 15.390 22.416 1.00 21.29 264 LEU B N 1
ATOM 4231 C CA . LEU B 1 270 ? 15.869 14.023 22.281 1.00 21.63 264 LEU B CA 1
ATOM 4232 C C . LEU B 1 270 ? 14.946 13.689 23.454 1.00 21.50 264 LEU B C 1
ATOM 4233 O O . LEU B 1 270 ? 13.833 13.228 23.253 1.00 21.15 264 LEU B O 1
ATOM 4238 N N . ASN B 1 271 ? 15.381 13.968 24.669 1.00 22.42 265 ASN B N 1
ATOM 4239 C CA . ASN B 1 271 ? 14.524 13.792 25.826 1.00 22.65 265 ASN B CA 1
ATOM 4240 C C . ASN B 1 271 ? 13.275 14.683 25.830 1.00 21.83 265 ASN B C 1
ATOM 4241 O O . ASN B 1 271 ? 12.195 14.203 26.198 1.00 20.76 265 ASN B O 1
ATOM 4246 N N . VAL B 1 272 ? 13.386 15.950 25.411 1.00 20.19 266 VAL B N 1
ATOM 4247 C CA . VAL B 1 272 ? 12.201 16.830 25.340 1.00 19.64 266 VAL B CA 1
ATOM 4248 C C . VAL B 1 272 ? 11.096 16.267 24.431 1.00 19.57 266 VAL B C 1
ATOM 4249 O O . VAL B 1 272 ? 9.881 16.203 24.795 1.00 18.68 266 VAL B O 1
ATOM 4253 N N . TYR B 1 273 ? 11.489 15.862 23.228 1.00 18.41 267 TYR B N 1
ATOM 4254 C CA . TYR B 1 273 ? 10.526 15.212 22.328 1.00 19.33 267 TYR B CA 1
ATOM 4255 C C . TYR B 1 273 ? 10.052 13.847 22.846 1.00 19.03 267 TYR B C 1
ATOM 4256 O O . TYR B 1 273 ? 8.891 13.504 22.669 1.00 18.81 267 TYR B O 1
ATOM 4265 N N . ASP B 1 274 ? 10.897 13.099 23.551 1.00 20.74 268 ASP B N 1
ATOM 4266 C CA . ASP B 1 274 ? 10.414 11.840 24.186 1.00 21.81 268 ASP B CA 1
ATOM 4267 C C . ASP B 1 274 ? 9.377 12.133 25.254 1.00 21.76 268 ASP B C 1
ATOM 4268 O O . ASP B 1 274 ? 8.348 11.439 25.338 1.00 21.57 268 ASP B O 1
ATOM 4273 N N . GLU B 1 275 ? 9.606 13.169 26.060 1.00 20.95 269 GLU B N 1
ATOM 4274 C CA . GLU B 1 275 ? 8.612 13.566 27.078 1.00 22.44 269 GLU B CA 1
ATOM 4275 C C . GLU B 1 275 ? 7.330 14.083 26.449 1.00 21.69 269 GLU B C 1
ATOM 4276 O O . GLU B 1 275 ? 6.223 13.863 26.999 1.00 21.87 269 GLU B O 1
ATOM 4282 N N . ALA B 1 276 ? 7.470 14.794 25.320 1.00 20.26 270 ALA B N 1
ATOM 4283 C CA . ALA B 1 276 ? 6.316 15.290 24.607 1.00 19.81 270 ALA B CA 1
ATOM 4284 C C . ALA B 1 276 ? 5.489 14.096 24.125 1.00 21.08 270 ALA B C 1
ATOM 4285 O O . ALA B 1 276 ? 4.263 14.087 24.257 1.00 20.24 270 ALA B O 1
ATOM 4287 N N . SER B 1 277 ? 6.163 13.054 23.623 1.00 20.73 271 SER B N 1
ATOM 4288 C CA . SER B 1 277 ? 5.450 11.867 23.189 1.00 22.38 271 SER B CA 1
ATOM 4289 C C . SER B 1 277 ? 4.778 11.163 24.375 1.00 23.82 271 SER B C 1
ATOM 4290 O O . SER B 1 277 ? 3.618 10.795 24.309 1.00 23.30 271 SER B O 1
ATOM 4293 N N . GLN B 1 278 ? 5.504 11.003 25.465 1.00 24.86 272 GLN B N 1
ATOM 4294 C CA . GLN B 1 278 ? 4.936 10.359 26.640 1.00 27.83 272 GLN B CA 1
ATOM 4295 C C . GLN B 1 278 ? 3.715 11.090 27.165 1.00 27.69 272 GLN B C 1
ATOM 4296 O O . GLN B 1 278 ? 2.819 10.428 27.651 1.00 25.87 272 GLN B O 1
ATOM 4302 N N . ALA B 1 279 ? 3.704 12.433 27.061 1.00 25.79 273 ALA B N 1
ATOM 4303 C CA . ALA B 1 279 ? 2.564 13.212 27.494 1.00 27.22 273 ALA B CA 1
ATOM 4304 C C . ALA B 1 279 ? 1.352 13.063 26.555 1.00 27.83 273 ALA B C 1
ATOM 4305 O O . ALA B 1 279 ? 0.332 13.654 26.834 1.00 28.42 273 ALA B O 1
ATOM 4307 N N . GLY B 1 280 ? 1.475 12.327 25.445 1.00 27.03 274 GLY B N 1
ATOM 4308 C CA . GLY B 1 280 ? 0.383 12.143 24.494 1.00 27.87 274 GLY B CA 1
ATOM 4309 C C . GLY B 1 280 ? 0.460 12.832 23.135 1.00 27.33 274 GLY B C 1
ATOM 4310 O O . GLY B 1 280 ? -0.480 12.691 22.324 1.00 26.92 274 GLY B O 1
ATOM 4311 N N . TYR B 1 281 ? 1.558 13.545 22.840 1.00 26.43 275 TYR B N 1
ATOM 4312 C CA . TYR B 1 281 ? 1.702 14.225 21.540 1.00 25.80 275 TYR B CA 1
ATOM 4313 C C . TYR B 1 281 ? 2.506 13.475 20.455 1.00 25.27 275 TYR B C 1
ATOM 4314 O O . TYR B 1 281 ? 2.846 14.041 19.401 1.00 22.93 275 TYR B O 1
ATOM 4323 N N . GLY B 1 282 ? 2.799 12.201 20.693 1.00 25.48 276 GLY B N 1
ATOM 4324 C CA . GLY B 1 282 ? 3.683 11.455 19.799 1.00 24.98 276 GLY B CA 1
ATOM 4325 C C . GLY B 1 282 ? 3.255 11.351 18.334 1.00 24.61 276 GLY B C 1
ATOM 4326 O O . GLY B 1 282 ? 4.089 11.378 17.434 1.00 24.84 276 GLY B O 1
ATOM 4327 N N . GLU B 1 283 ? 1.965 11.190 18.088 1.00 25.12 277 GLU B N 1
ATOM 4328 C CA . GLU B 1 283 ? 1.430 11.105 16.727 1.00 25.59 277 GLU B CA 1
ATOM 4329 C C . GLU B 1 283 ? 0.856 12.438 16.242 1.00 24.39 277 GLU B C 1
ATOM 4330 O O . GLU B 1 283 ? 0.214 12.501 15.207 1.00 23.30 277 GLU B O 1
ATOM 4336 N N . ASN B 1 284 ? 1.058 13.487 17.015 1.00 22.94 278 ASN B N 1
ATOM 4337 C CA . ASN B 1 284 ? 0.816 14.854 16.536 1.00 22.67 278 ASN B CA 1
ATOM 4338 C C . ASN B 1 284 ? 2.004 15.381 15.747 1.00 21.83 278 ASN B C 1
ATOM 4339 O O . ASN B 1 284 ? 3.148 14.837 15.830 1.00 20.43 278 ASN B O 1
ATOM 4344 N N . ASP B 1 285 ? 1.764 16.474 15.027 1.00 21.44 279 ASP B N 1
ATOM 4345 C CA . ASP B 1 285 ? 2.839 17.173 14.364 1.00 21.42 279 ASP B CA 1
ATOM 4346 C C . ASP B 1 285 ? 3.811 17.667 15.403 1.00 19.83 279 ASP B C 1
ATOM 4347 O O . ASP B 1 285 ? 3.416 18.003 16.536 1.00 19.19 279 ASP B O 1
ATOM 4352 N N . MET B 1 286 ? 5.077 17.722 15.011 1.00 18.77 280 MET B N 1
ATOM 4353 C CA . MET B 1 286 ? 6.129 18.210 15.875 1.00 18.10 280 MET B CA 1
ATOM 4354 C C . MET B 1 286 ? 5.814 19.588 16.431 1.00 17.89 280 MET B C 1
ATOM 4355 O O . MET B 1 286 ? 6.232 19.898 17.538 1.00 17.57 280 MET B O 1
ATOM 4360 N N . ALA B 1 287 ? 5.126 20.425 15.649 1.00 18.21 281 ALA B N 1
ATOM 4361 C CA . ALA B 1 287 ? 4.707 21.751 16.118 1.00 18.41 281 ALA B CA 1
ATOM 4362 C C . ALA B 1 287 ? 3.912 21.705 17.429 1.00 18.46 281 ALA B C 1
ATOM 4363 O O . ALA B 1 287 ? 3.886 22.681 18.205 1.00 18.28 281 ALA B O 1
ATOM 4365 N N . ALA B 1 288 ? 3.324 20.553 17.714 1.00 18.63 282 ALA B N 1
ATOM 4366 C CA . ALA B 1 288 ? 2.589 20.360 18.972 1.00 19.59 282 ALA B CA 1
ATOM 4367 C C . ALA B 1 288 ? 3.470 20.451 20.216 1.00 19.35 282 ALA B C 1
ATOM 4368 O O . ALA B 1 288 ? 2.947 20.486 21.324 1.00 19.74 282 ALA B O 1
ATOM 4370 N N . LEU B 1 289 ? 4.796 20.490 20.067 1.00 18.58 283 LEU B N 1
ATOM 4371 C CA . LEU B 1 289 ? 5.641 20.775 21.228 1.00 18.36 283 LEU B CA 1
ATOM 4372 C C . LEU B 1 289 ? 5.206 22.138 21.858 1.00 18.44 283 LEU B C 1
ATOM 4373 O O . LEU B 1 289 ? 5.292 22.325 23.067 1.00 18.26 283 LEU B O 1
ATOM 4378 N N . TYR B 1 290 ? 4.680 23.053 21.030 1.00 18.68 284 TYR B N 1
ATOM 4379 C CA . TYR B 1 290 ? 4.085 24.274 21.535 1.00 19.37 284 TYR B CA 1
ATOM 4380 C C . TYR B 1 290 ? 2.936 24.037 22.535 1.00 20.37 284 TYR B C 1
ATOM 4381 O O . TYR B 1 290 ? 2.798 24.762 23.501 1.00 19.74 284 TYR B O 1
ATOM 4390 N N . LYS B 1 291 ? 2.105 23.036 22.277 1.00 21.24 285 LYS B N 1
ATOM 4391 C CA . LYS B 1 291 ? 0.979 22.727 23.155 1.00 22.29 285 LYS B CA 1
ATOM 4392 C C . LYS B 1 291 ? 1.516 22.087 24.418 1.00 22.87 285 LYS B C 1
ATOM 4393 O O . LYS B 1 291 ? 1.042 22.371 25.495 1.00 21.04 285 LYS B O 1
ATOM 4399 N N . LYS B 1 292 ? 2.560 21.253 24.281 1.00 22.36 286 LYS B N 1
ATOM 4400 C CA . LYS B 1 292 ? 3.156 20.672 25.444 1.00 23.30 286 LYS B CA 1
ATOM 4401 C C . LYS B 1 292 ? 3.658 21.745 26.425 1.00 22.81 286 LYS B C 1
ATOM 4402 O O . LYS B 1 292 ? 3.325 21.719 27.593 1.00 20.93 286 LYS B O 1
ATOM 4408 N N . VAL B 1 293 ? 4.445 22.696 25.915 1.00 21.89 287 VAL B N 1
ATOM 4409 C CA . VAL B 1 293 ? 5.013 23.759 26.750 1.00 22.14 287 VAL B CA 1
ATOM 4410 C C . VAL B 1 293 ? 3.889 24.651 27.294 1.00 22.99 287 VAL B C 1
ATOM 4411 O O . VAL B 1 293 ? 3.892 25.038 28.457 1.00 22.39 287 VAL B O 1
ATOM 4415 N N . SER B 1 294 ? 2.921 24.929 26.440 1.00 23.55 288 SER B N 1
ATOM 4416 C CA . SER B 1 294 ? 1.729 25.713 26.763 1.00 24.83 288 SER B CA 1
ATOM 4417 C C . SER B 1 294 ? 0.782 25.081 27.795 1.00 25.03 288 SER B C 1
ATOM 4418 O O . SER B 1 294 ? -0.159 25.739 28.255 1.00 23.53 288 SER B O 1
ATOM 4421 N N . GLU B 1 295 ? 1.020 23.829 28.176 1.00 24.21 289 GLU B N 1
ATOM 4422 C CA . GLU B 1 295 ? 0.249 23.266 29.272 1.00 24.93 289 GLU B CA 1
ATOM 4423 C C . GLU B 1 295 ? 0.427 24.086 30.550 1.00 25.90 289 GLU B C 1
ATOM 4424 O O . GLU B 1 295 ? -0.361 23.949 31.490 1.00 25.72 289 GLU B O 1
ATOM 4430 N N . GLN B 1 296 ? 1.502 24.873 30.615 1.00 25.55 290 GLN B N 1
ATOM 4431 C CA . GLN B 1 296 ? 1.752 25.752 31.756 1.00 27.78 290 GLN B CA 1
ATOM 4432 C C . GLN B 1 296 ? 0.940 27.041 31.799 1.00 28.81 290 GLN B C 1
ATOM 4433 O O . GLN B 1 296 ? 0.967 27.741 32.808 1.00 29.82 290 GLN B O 1
ATOM 4439 N N . LEU B 1 297 ? 0.232 27.383 30.732 1.00 28.88 291 LEU B N 1
ATOM 4440 C CA . LEU B 1 297 ? -0.599 28.598 30.767 1.00 31.52 291 LEU B CA 1
ATOM 4441 C C . LEU B 1 297 ? -1.765 28.384 31.710 1.00 33.27 291 LEU B C 1
ATOM 4442 O O . LEU B 1 297 ? -2.235 27.265 31.856 1.00 33.35 291 LEU B O 1
ATOM 4447 N N . ILE B 1 298 ? -2.218 29.472 32.329 1.00 36.12 292 ILE B N 1
ATOM 4448 C CA . ILE B 1 298 ? -3.448 29.517 33.076 1.00 38.52 292 ILE B CA 1
ATOM 4449 C C . ILE B 1 298 ? -4.560 28.804 32.298 1.00 39.61 292 ILE B C 1
ATOM 4450 O O . ILE B 1 298 ? -5.560 29.428 31.917 1.00 41.39 292 ILE B O 1
ATOM 4452 N N . LYS C 1 8 ? -6.502 -58.079 19.598 1.00 48.25 2 LYS C N 1
ATOM 4453 C CA . LYS C 1 8 ? -6.110 -57.091 18.555 1.00 46.38 2 LYS C CA 1
ATOM 4454 C C . LYS C 1 8 ? -4.603 -57.105 18.303 1.00 43.56 2 LYS C C 1
ATOM 4455 O O . LYS C 1 8 ? -3.830 -56.744 19.163 1.00 43.14 2 LYS C O 1
ATOM 4461 N N . LYS C 1 9 ? -4.208 -57.549 17.115 1.00 42.48 3 LYS C N 1
ATOM 4462 C CA . LYS C 1 9 ? -2.811 -57.800 16.763 1.00 40.04 3 LYS C CA 1
ATOM 4463 C C . LYS C 1 9 ? -2.129 -56.504 16.395 1.00 36.86 3 LYS C C 1
ATOM 4464 O O . LYS C 1 9 ? -2.571 -55.848 15.476 1.00 36.65 3 LYS C O 1
ATOM 4470 N N . ILE C 1 10 ? -1.045 -56.155 17.081 1.00 35.77 4 ILE C N 1
ATOM 4471 C CA . ILE C 1 10 ? -0.320 -54.919 16.791 1.00 34.21 4 ILE C CA 1
ATOM 4472 C C . ILE C 1 10 ? 1.027 -55.150 16.113 1.00 33.98 4 ILE C C 1
ATOM 4473 O O . ILE C 1 10 ? 1.811 -56.017 16.506 1.00 34.70 4 ILE C O 1
ATOM 4478 N N . GLY C 1 11 ? 1.300 -54.353 15.103 1.00 33.30 5 GLY C N 1
ATOM 4479 C CA . GLY C 1 11 ? 2.603 -54.365 14.487 1.00 33.41 5 GLY C CA 1
ATOM 4480 C C . GLY C 1 11 ? 3.328 -53.132 14.955 1.00 32.43 5 GLY C C 1
ATOM 4481 O O . GLY C 1 11 ? 2.695 -52.102 15.177 1.00 31.56 5 GLY C O 1
ATOM 4482 N N . PHE C 1 12 ? 4.650 -53.228 15.096 1.00 32.99 6 PHE C N 1
ATOM 4483 C CA . PHE C 1 12 ? 5.454 -52.076 15.492 1.00 32.65 6 PHE C CA 1
ATOM 4484 C C . PHE C 1 12 ? 6.794 -52.064 14.765 1.00 33.73 6 PHE C C 1
ATOM 4485 O O . PHE C 1 12 ? 7.613 -52.964 14.942 1.00 35.13 6 PHE C O 1
ATOM 4493 N N . ILE C 1 13 ? 6.985 -51.049 13.931 1.00 33.39 7 ILE C N 1
ATOM 4494 C CA . ILE C 1 13 ? 8.159 -50.928 13.095 1.00 34.77 7 ILE C CA 1
ATOM 4495 C C . ILE C 1 13 ? 8.943 -49.690 13.514 1.00 35.00 7 ILE C C 1
ATOM 4496 O O . ILE C 1 13 ? 8.433 -48.570 13.451 1.00 33.90 7 ILE C O 1
ATOM 4501 N N . GLY C 1 14 ? 10.185 -49.916 13.931 1.00 36.84 8 GLY C N 1
ATOM 4502 C CA . GLY C 1 14 ? 11.018 -48.877 14.529 1.00 37.77 8 GLY C CA 1
ATOM 4503 C C . GLY C 1 14 ? 10.960 -49.059 16.035 1.00 37.91 8 GLY C C 1
ATOM 4504 O O . GLY C 1 14 ? 10.060 -48.530 16.710 1.00 36.48 8 GLY C O 1
ATOM 4505 N N . LEU C 1 15 ? 11.922 -49.816 16.544 1.00 40.03 9 LEU C N 1
ATOM 4506 C CA . LEU C 1 15 ? 12.063 -50.109 17.967 1.00 40.96 9 LEU C CA 1
ATOM 4507 C C . LEU C 1 15 ? 13.320 -49.413 18.534 1.00 43.68 9 LEU C C 1
ATOM 4508 O O . LEU C 1 15 ? 14.185 -50.064 19.126 1.00 46.18 9 LEU C O 1
ATOM 4513 N N . GLY C 1 16 ? 13.411 -48.095 18.326 1.00 43.53 10 GLY C N 1
ATOM 4514 C CA . GLY C 1 16 ? 14.575 -47.305 18.725 1.00 46.46 10 GLY C CA 1
ATOM 4515 C C . GLY C 1 16 ? 14.346 -46.662 20.077 1.00 47.06 10 GLY C C 1
ATOM 4516 O O . GLY C 1 16 ? 13.775 -47.285 20.972 1.00 46.57 10 GLY C O 1
ATOM 4517 N N . ASN C 1 17 ? 14.765 -45.412 20.223 1.00 48.43 11 ASN C N 1
ATOM 4518 C CA . ASN C 1 17 ? 14.618 -44.691 21.488 1.00 49.69 11 ASN C CA 1
ATOM 4519 C C . ASN C 1 17 ? 13.191 -44.570 21.969 1.00 47.00 11 ASN C C 1
ATOM 4520 O O . ASN C 1 17 ? 12.924 -44.747 23.153 1.00 48.01 11 ASN C O 1
ATOM 4525 N N . MET C 1 18 ? 12.299 -44.221 21.048 1.00 44.08 12 MET C N 1
ATOM 4526 C CA . MET C 1 18 ? 10.881 -44.089 21.339 1.00 41.77 12 MET C CA 1
ATOM 4527 C C . MET C 1 18 ? 10.155 -45.413 21.166 1.00 39.95 12 MET C C 1
ATOM 4528 O O . MET C 1 18 ? 9.341 -45.773 21.996 1.00 39.61 12 MET C O 1
ATOM 4533 N N . GLY C 1 19 ? 10.469 -46.140 20.096 1.00 39.22 13 GLY C N 1
ATOM 4534 C CA . GLY C 1 19 ? 9.727 -47.342 19.723 1.00 37.64 13 GLY C CA 1
ATOM 4535 C C . GLY C 1 19 ? 9.936 -48.553 20.622 1.00 38.83 13 GLY C C 1
ATOM 4536 O O . GLY C 1 19 ? 9.073 -49.431 20.714 1.00 37.76 13 GLY C O 1
ATOM 4537 N N . LEU C 1 20 ? 11.086 -48.622 21.276 1.00 41.41 14 LEU C N 1
ATOM 4538 C CA . LEU C 1 20 ? 11.373 -49.753 22.143 1.00 42.99 14 LEU C CA 1
ATOM 4539 C C . LEU C 1 20 ? 10.490 -49.683 23.398 1.00 42.99 14 LEU C C 1
ATOM 4540 O O . LEU C 1 20 ? 9.795 -50.652 23.698 1.00 42.40 14 LEU C O 1
ATOM 4545 N N . PRO C 1 21 ? 10.489 -48.541 24.121 1.00 43.98 15 PRO C N 1
ATOM 4546 C CA . PRO C 1 21 ? 9.569 -48.487 25.268 1.00 44.32 15 PRO C CA 1
ATOM 4547 C C . PRO C 1 21 ? 8.080 -48.512 24.904 1.00 41.68 15 PRO C C 1
ATOM 4548 O O . PRO C 1 21 ? 7.291 -49.116 25.631 1.00 41.94 15 PRO C O 1
ATOM 4552 N N . MET C 1 22 ? 7.704 -47.879 23.800 1.00 39.59 16 MET C N 1
ATOM 4553 C CA . MET C 1 22 ? 6.309 -47.896 23.355 1.00 37.54 16 MET C CA 1
ATOM 4554 C C . MET C 1 22 ? 5.907 -49.321 23.016 1.00 36.79 16 MET C C 1
ATOM 4555 O O . MET C 1 22 ? 4.875 -49.790 23.465 1.00 36.69 16 MET C O 1
ATOM 4560 N N . SER C 1 23 ? 6.732 -50.019 22.246 1.00 36.69 17 SER C N 1
ATOM 4561 C CA . SER C 1 23 ? 6.430 -51.399 21.893 1.00 36.39 17 SER C CA 1
ATOM 4562 C C . SER C 1 23 ? 6.354 -52.300 23.146 1.00 38.01 17 SER C C 1
ATOM 4563 O O . SER C 1 23 ? 5.446 -53.111 23.269 1.00 37.78 17 SER C O 1
ATOM 4566 N N . LYS C 1 24 ? 7.265 -52.106 24.091 1.00 40.01 18 LYS C N 1
ATOM 4567 C CA . LYS C 1 24 ? 7.271 -52.898 25.339 1.00 42.04 18 LYS C CA 1
ATOM 4568 C C . LYS C 1 24 ? 6.026 -52.624 26.191 1.00 42.12 18 LYS C C 1
ATOM 4569 O O . LYS C 1 24 ? 5.462 -53.523 26.830 1.00 43.04 18 LYS C O 1
ATOM 4575 N N . ASN C 1 25 ? 5.590 -51.368 26.182 1.00 41.48 19 ASN C N 1
ATOM 4576 C CA . ASN C 1 25 ? 4.416 -50.966 26.934 1.00 41.98 19 ASN C CA 1
ATOM 4577 C C . ASN C 1 25 ? 3.146 -51.590 26.389 1.00 40.62 19 ASN C C 1
ATOM 4578 O O . ASN C 1 25 ? 2.278 -52.005 27.159 1.00 41.87 19 ASN C O 1
ATOM 4583 N N . LEU C 1 26 ? 3.052 -51.701 25.066 1.00 38.52 20 LEU C N 1
ATOM 4584 C CA . LEU C 1 26 ? 1.910 -52.359 24.446 1.00 37.68 20 LEU C CA 1
ATOM 4585 C C . LEU C 1 26 ? 1.847 -53.846 24.885 1.00 38.89 20 LEU C C 1
ATOM 4586 O O . LEU C 1 26 ? 0.783 -54.351 25.219 1.00 39.70 20 LEU C O 1
ATOM 4591 N N . VAL C 1 27 ? 3.001 -54.510 24.910 1.00 39.40 21 VAL C N 1
ATOM 4592 C CA . VAL C 1 27 ? 3.091 -55.885 25.396 1.00 40.88 21 VAL C CA 1
ATOM 4593 C C . VAL C 1 27 ? 2.585 -55.953 26.832 1.00 42.96 21 VAL C C 1
ATOM 4594 O O . VAL C 1 27 ? 1.785 -56.803 27.168 1.00 43.97 21 VAL C O 1
ATOM 4598 N N . LYS C 1 28 ? 3.040 -55.023 27.657 1.00 43.93 22 LYS C N 1
ATOM 4599 C CA . LYS C 1 28 ? 2.674 -55.000 29.057 1.00 46.45 22 LYS C CA 1
ATOM 4600 C C . LYS C 1 28 ? 1.197 -54.680 29.287 1.00 46.71 22 LYS C C 1
ATOM 4601 O O . LYS C 1 28 ? 0.624 -55.131 30.287 1.00 49.05 22 LYS C O 1
ATOM 4607 N N . SER C 1 29 ? 0.580 -53.964 28.350 1.00 44.71 23 SER C N 1
ATOM 4608 C CA . SER C 1 29 ? -0.876 -53.754 28.345 1.00 45.13 23 SER C CA 1
ATOM 4609 C C . SER C 1 29 ? -1.675 -54.946 27.777 1.00 45.06 23 SER C C 1
ATOM 4610 O O . SER C 1 29 ? -2.909 -54.892 27.712 1.00 45.86 23 SER C O 1
ATOM 4613 N N . GLY C 1 30 ? -0.983 -56.017 27.381 1.00 44.56 24 GLY C N 1
ATOM 4614 C CA . GLY C 1 30 ? -1.640 -57.284 27.032 1.00 45.24 24 GLY C CA 1
ATOM 4615 C C . GLY C 1 30 ? -1.923 -57.503 25.557 1.00 43.48 24 GLY C C 1
ATOM 4616 O O . GLY C 1 30 ? -2.529 -58.500 25.188 1.00 44.35 24 GLY C O 1
ATOM 4617 N N . TYR C 1 31 ? -1.505 -56.551 24.722 1.00 41.39 25 TYR C N 1
ATOM 4618 C CA . TYR C 1 31 ? -1.591 -56.684 23.259 1.00 39.92 25 TYR C CA 1
ATOM 4619 C C . TYR C 1 31 ? -0.547 -57.680 22.778 1.00 39.73 25 TYR C C 1
ATOM 4620 O O . TYR C 1 31 ? 0.557 -57.698 23.305 1.00 39.83 25 TYR C O 1
ATOM 4629 N N . THR C 1 32 ? -0.870 -58.491 21.777 1.00 39.88 26 THR C N 1
ATOM 4630 C CA . THR C 1 32 ? 0.166 -59.233 21.044 1.00 39.74 26 THR C CA 1
ATOM 4631 C C . THR C 1 32 ? 0.815 -58.265 20.061 1.00 37.98 26 THR C C 1
ATOM 4632 O O . THR C 1 32 ? 0.122 -57.611 19.270 1.00 37.17 26 THR C O 1
ATOM 4636 N N . VAL C 1 33 ? 2.140 -58.152 20.140 1.00 37.75 27 VAL C N 1
ATOM 4637 C CA . VAL C 1 33 ? 2.882 -57.137 19.421 1.00 36.48 27 VAL C CA 1
ATOM 4638 C C . VAL C 1 33 ? 4.005 -57.790 18.641 1.00 37.16 27 VAL C C 1
ATOM 4639 O O . VAL C 1 33 ? 4.843 -58.509 19.221 1.00 38.48 27 VAL C O 1
ATOM 4643 N N . TYR C 1 34 ? 3.981 -57.572 17.322 1.00 36.68 28 TYR C N 1
ATOM 4644 C CA . TYR C 1 34 ? 5.016 -58.023 16.399 1.00 37.64 28 TYR C CA 1
ATOM 4645 C C . TYR C 1 34 ? 5.898 -56.874 16.038 1.00 36.96 28 TYR C C 1
ATOM 4646 O O . TYR C 1 34 ? 5.410 -55.839 15.601 1.00 35.63 28 TYR C O 1
ATOM 4655 N N . GLY C 1 35 ? 7.200 -57.057 16.195 1.00 38.24 29 GLY C N 1
ATOM 4656 C CA . GLY C 1 35 ? 8.150 -55.951 16.050 1.00 38.15 29 GLY C CA 1
ATOM 4657 C C . GLY C 1 35 ? 9.153 -56.174 14.930 1.00 39.75 29 GLY C C 1
ATOM 4658 O O . GLY C 1 35 ? 9.598 -57.301 14.708 1.00 41.60 29 GLY C O 1
ATOM 4659 N N . VAL C 1 36 ? 9.502 -55.084 14.242 1.00 39.34 30 VAL C N 1
ATOM 4660 C CA . VAL C 1 36 ? 10.517 -55.086 13.181 1.00 41.23 30 VAL C CA 1
ATOM 4661 C C . VAL C 1 36 ? 11.474 -53.916 13.376 1.00 41.72 30 VAL C C 1
ATOM 4662 O O . VAL C 1 36 ? 11.050 -52.796 13.654 1.00 40.02 30 VAL C O 1
ATOM 4666 N N . ASP C 1 37 ? 12.770 -54.195 13.249 1.00 44.47 31 ASP C N 1
ATOM 4667 C CA . ASP C 1 37 ? 13.812 -53.167 13.263 1.00 45.86 31 ASP C CA 1
ATOM 4668 C C . ASP C 1 37 ? 15.086 -53.697 12.579 1.00 49.53 31 ASP C C 1
ATOM 4669 O O . ASP C 1 37 ? 15.378 -54.899 12.622 1.00 51.29 31 ASP C O 1
ATOM 4674 N N . LEU C 1 38 ? 15.817 -52.795 11.927 1.00 50.98 32 LEU C N 1
ATOM 4675 C CA . LEU C 1 38 ? 17.070 -53.125 11.270 1.00 55.02 32 LEU C CA 1
ATOM 4676 C C . LEU C 1 38 ? 18.095 -53.528 12.308 1.00 57.79 32 LEU C C 1
ATOM 4677 O O . LEU C 1 38 ? 18.951 -54.356 12.044 1.00 61.28 32 LEU C O 1
ATOM 4682 N N . ASN C 1 39 ? 17.978 -52.944 13.493 1.00 56.57 33 ASN C N 1
ATOM 4683 C CA . ASN C 1 39 ? 18.876 -53.255 14.582 1.00 59.37 33 ASN C CA 1
ATOM 4684 C C . ASN C 1 39 ? 18.450 -54.521 15.309 1.00 58.90 33 ASN C C 1
ATOM 4685 O O . ASN C 1 39 ? 17.528 -54.508 16.135 1.00 56.11 33 ASN C O 1
ATOM 4690 N N . LYS C 1 40 ? 19.154 -55.614 15.028 1.00 62.06 34 LYS C N 1
ATOM 4691 C CA . LYS C 1 40 ? 18.779 -56.885 15.591 1.00 61.99 34 LYS C CA 1
ATOM 4692 C C . LYS C 1 40 ? 18.915 -56.931 17.115 1.00 62.51 34 LYS C C 1
ATOM 4693 O O . LYS C 1 40 ? 18.362 -57.818 17.739 1.00 61.74 34 LYS C O 1
ATOM 4699 N N . GLU C 1 41 ? 19.631 -55.998 17.729 1.00 64.16 35 GLU C N 1
ATOM 4700 C CA . GLU C 1 41 ? 19.735 -56.028 19.185 1.00 65.10 35 GLU C CA 1
ATOM 4701 C C . GLU C 1 41 ? 18.547 -55.322 19.813 1.00 61.08 35 GLU C C 1
ATOM 4702 O O . GLU C 1 41 ? 18.176 -55.616 20.945 1.00 60.91 35 GLU C O 1
ATOM 4708 N N . ALA C 1 42 ? 17.983 -54.365 19.084 1.00 58.28 36 ALA C N 1
ATOM 4709 C CA . ALA C 1 42 ? 16.720 -53.729 19.449 1.00 54.42 36 ALA C CA 1
ATOM 4710 C C . ALA C 1 42 ? 15.595 -54.754 19.353 1.00 51.96 36 ALA C C 1
ATOM 4711 O O . ALA C 1 42 ? 14.754 -54.845 20.242 1.00 50.46 36 ALA C O 1
ATOM 4713 N N . GLU C 1 43 ? 15.586 -55.527 18.269 1.00 52.01 37 GLU C N 1
ATOM 4714 C CA . GLU C 1 43 ? 14.638 -56.625 18.129 1.00 50.53 37 GLU C CA 1
ATOM 4715 C C . GLU C 1 43 ? 14.782 -57.623 19.296 1.00 52.21 37 GLU C C 1
ATOM 4716 O O . GLU C 1 43 ? 13.790 -57.976 19.926 1.00 50.55 37 GLU C O 1
ATOM 4722 N N . ALA C 1 44 ? 16.009 -58.059 19.583 1.00 55.86 38 ALA C N 1
ATOM 4723 C CA . ALA C 1 44 ? 16.247 -59.071 20.637 1.00 58.06 38 ALA C CA 1
ATOM 4724 C C . ALA C 1 44 ? 15.787 -58.586 22.030 1.00 57.36 38 ALA C C 1
ATOM 4725 O O . ALA C 1 44 ? 15.168 -59.340 22.787 1.00 57.15 38 ALA C O 1
ATOM 4727 N N . SER C 1 45 ? 16.066 -57.320 22.347 1.00 57.28 39 SER C N 1
ATOM 4728 C CA . SER C 1 45 ? 15.635 -56.727 23.621 1.00 57.01 39 SER C CA 1
ATOM 4729 C C . SER C 1 45 ? 14.107 -56.689 23.753 1.00 53.39 39 SER C C 1
ATOM 4730 O O . SER C 1 45 ? 13.554 -56.923 24.832 1.00 53.62 39 SER C O 1
ATOM 4733 N N . PHE C 1 46 ? 13.449 -56.364 22.647 1.00 50.50 40 PHE C N 1
ATOM 4734 C CA . PHE C 1 46 ? 11.990 -56.367 22.548 1.00 47.41 40 PHE C CA 1
ATOM 4735 C C . PHE C 1 46 ? 11.439 -57.772 22.741 1.00 47.69 40 PHE C C 1
ATOM 4736 O O . PHE C 1 46 ? 10.445 -57.974 23.438 1.00 46.86 40 PHE C O 1
ATOM 4744 N N . GLU C 1 47 ? 12.087 -58.739 22.105 1.00 49.20 41 GLU C N 1
ATOM 4745 C CA . GLU C 1 47 ? 11.681 -60.132 22.235 1.00 49.97 41 GLU C CA 1
ATOM 4746 C C . GLU C 1 47 ? 11.809 -60.614 23.686 1.00 52.01 41 GLU C C 1
ATOM 4747 O O . GLU C 1 47 ? 10.888 -61.220 24.224 1.00 51.59 41 GLU C O 1
ATOM 4753 N N . LYS C 1 48 ? 12.959 -60.353 24.292 1.00 54.62 42 LYS C N 1
ATOM 4754 C CA . LYS C 1 48 ? 13.198 -60.596 25.715 1.00 57.07 42 LYS C CA 1
ATOM 4755 C C . LYS C 1 48 ? 11.993 -60.209 26.589 1.00 55.47 42 LYS C C 1
ATOM 4756 O O . LYS C 1 48 ? 11.610 -60.936 27.487 1.00 56.79 42 LYS C O 1
ATOM 4762 N N . GLU C 1 49 ? 11.388 -59.071 26.307 1.00 52.94 43 GLU C N 1
ATOM 4763 C CA . GLU C 1 49 ? 10.243 -58.609 27.077 1.00 51.79 43 GLU C CA 1
ATOM 4764 C C . GLU C 1 49 ? 8.889 -58.956 26.455 1.00 49.17 43 GLU C C 1
ATOM 4765 O O . GLU C 1 49 ? 7.924 -58.219 26.600 1.00 47.60 43 GLU C O 1
ATOM 4771 N N . GLY C 1 50 ? 8.809 -60.086 25.774 1.00 49.14 44 GLY C N 1
ATOM 4772 C CA . GLY C 1 50 ? 7.529 -60.621 25.305 1.00 47.59 44 GLY C CA 1
ATOM 4773 C C . GLY C 1 50 ? 7.125 -60.190 23.909 1.00 45.18 44 GLY C C 1
ATOM 4774 O O . GLY C 1 50 ? 6.036 -60.510 23.447 1.00 44.14 44 GLY C O 1
ATOM 4775 N N . GLY C 1 51 ? 8.000 -59.462 23.229 1.00 44.68 45 GLY C N 1
ATOM 4776 C CA . GLY C 1 51 ? 7.755 -59.084 21.840 1.00 42.86 45 GLY C CA 1
ATOM 4777 C C . GLY C 1 51 ? 7.936 -60.281 20.927 1.00 43.78 45 GLY C C 1
ATOM 4778 O O . GLY C 1 51 ? 8.659 -61.204 21.271 1.00 45.93 45 GLY C O 1
ATOM 4779 N N . ILE C 1 52 ? 7.274 -60.251 19.769 1.00 42.51 46 ILE C N 1
ATOM 4780 C CA . ILE C 1 52 ? 7.481 -61.251 18.713 1.00 43.70 46 ILE C CA 1
ATOM 4781 C C . ILE C 1 52 ? 8.177 -60.607 17.503 1.00 43.46 46 ILE C C 1
ATOM 4782 O O . ILE C 1 52 ? 7.728 -59.601 16.963 1.00 41.68 46 ILE C O 1
ATOM 4787 N N . ILE C 1 53 ? 9.295 -61.200 17.101 1.00 45.66 47 ILE C N 1
ATOM 4788 C CA . ILE C 1 53 ? 10.126 -60.663 16.019 1.00 46.23 47 ILE C CA 1
ATOM 4789 C C . ILE C 1 53 ? 10.278 -61.683 14.896 1.00 48.27 47 ILE C C 1
ATOM 4790 O O . ILE C 1 53 ? 9.749 -62.809 14.976 1.00 49.22 47 ILE C O 1
ATOM 4795 N N . GLY C 1 54 ? 10.995 -61.290 13.843 1.00 49.31 48 GLY C N 1
ATOM 4796 C CA . GLY C 1 54 ? 11.346 -62.222 12.774 1.00 52.15 48 GLY C CA 1
ATOM 4797 C C . GLY C 1 54 ? 10.395 -62.169 11.589 1.00 51.96 48 GLY C C 1
ATOM 4798 O O . GLY C 1 54 ? 10.501 -62.989 10.672 1.00 54.39 48 GLY C O 1
ATOM 4799 N N . LEU C 1 55 ? 9.475 -61.202 11.603 1.00 49.05 49 LEU C N 1
ATOM 4800 C CA . LEU C 1 55 ? 8.505 -61.031 10.530 1.00 48.83 49 LEU C CA 1
ATOM 4801 C C . LEU C 1 55 ? 8.827 -59.719 9.798 1.00 47.80 49 LEU C C 1
ATOM 4802 O O . LEU C 1 55 ? 9.191 -58.719 10.428 1.00 47.52 49 LEU C O 1
ATOM 4807 N N . SER C 1 56 ? 8.688 -59.728 8.477 1.00 48.66 50 SER C N 1
ATOM 4808 C CA . SER C 1 56 ? 8.980 -58.571 7.641 1.00 48.39 50 SER C CA 1
ATOM 4809 C C . SER C 1 56 ? 7.948 -57.442 7.777 1.00 45.38 50 SER C C 1
ATOM 4810 O O . SER C 1 56 ? 6.839 -57.645 8.267 1.00 43.95 50 SER C O 1
ATOM 4813 N N . ILE C 1 57 ? 8.306 -56.267 7.275 1.00 44.88 51 ILE C N 1
ATOM 4814 C CA . ILE C 1 57 ? 7.362 -55.152 7.183 1.00 42.62 51 ILE C CA 1
ATOM 4815 C C . ILE C 1 57 ? 6.108 -55.588 6.445 1.00 43.16 51 ILE C C 1
ATOM 4816 O O . ILE C 1 57 ? 4.992 -55.305 6.874 1.00 41.48 51 ILE C O 1
ATOM 4821 N N . SER C 1 58 ? 6.311 -56.256 5.318 1.00 45.99 52 SER C N 1
ATOM 4822 C CA . SER C 1 58 ? 5.207 -56.732 4.506 1.00 47.39 52 SER C CA 1
ATOM 4823 C C . SER C 1 58 ? 4.284 -57.692 5.285 1.00 47.01 52 SER C C 1
ATOM 4824 O O . SER C 1 58 ? 3.069 -57.535 5.271 1.00 46.50 52 SER C O 1
ATOM 4827 N N . LYS C 1 59 ? 4.860 -58.653 5.993 1.00 47.52 53 LYS C N 1
ATOM 4828 C CA . LYS C 1 59 ? 4.045 -59.591 6.799 1.00 47.40 53 LYS C CA 1
ATOM 4829 C C . LYS C 1 59 ? 3.158 -58.891 7.832 1.00 44.52 53 LYS C C 1
ATOM 4830 O O . LYS C 1 59 ? 2.033 -59.316 8.085 1.00 44.78 53 LYS C O 1
ATOM 4836 N N . LEU C 1 60 ? 3.677 -57.814 8.423 1.00 42.22 54 LEU C N 1
ATOM 4837 C CA . LEU C 1 60 ? 2.957 -57.072 9.442 1.00 39.85 54 LEU C CA 1
ATOM 4838 C C . LEU C 1 60 ? 1.780 -56.387 8.787 1.00 39.67 54 LEU C C 1
ATOM 4839 O O . LEU C 1 60 ? 0.684 -56.419 9.308 1.00 39.33 54 LEU C O 1
ATOM 4844 N N . ALA C 1 61 ? 2.015 -55.755 7.640 1.00 40.29 55 ALA C N 1
ATOM 4845 C CA . ALA C 1 61 ? 0.941 -55.154 6.842 1.00 40.80 55 ALA C CA 1
ATOM 4846 C C . ALA C 1 61 ? -0.159 -56.165 6.485 1.00 43.06 55 ALA C C 1
ATOM 4847 O O . ALA C 1 61 ? -1.331 -55.802 6.431 1.00 43.32 55 ALA C O 1
ATOM 4849 N N . GLU C 1 62 ? 0.222 -57.433 6.268 1.00 45.05 56 GLU C N 1
ATOM 4850 C CA . GLU C 1 62 ? -0.722 -58.476 5.835 1.00 47.86 56 GLU C CA 1
ATOM 4851 C C . GLU C 1 62 ? -1.564 -59.056 6.973 1.00 47.49 56 GLU C C 1
ATOM 4852 O O . GLU C 1 62 ? -2.650 -59.590 6.735 1.00 49.69 56 GLU C O 1
ATOM 4858 N N . THR C 1 63 ? -1.037 -58.999 8.189 1.00 45.23 57 THR C N 1
ATOM 4859 C CA . THR C 1 63 ? -1.625 -59.756 9.312 1.00 45.37 57 THR C CA 1
ATOM 4860 C C . THR C 1 63 ? -2.085 -58.939 10.517 1.00 43.09 57 THR C C 1
ATOM 4861 O O . THR C 1 63 ? -2.985 -59.358 11.222 1.00 43.85 57 THR C O 1
ATOM 4865 N N . CYS C 1 64 ? -1.477 -57.781 10.767 1.00 40.72 58 CYS C N 1
ATOM 4866 C CA . CYS C 1 64 ? -1.841 -56.993 11.954 1.00 38.95 58 CYS C CA 1
ATOM 4867 C C . CYS C 1 64 ? -3.104 -56.139 11.772 1.00 39.15 58 CYS C C 1
ATOM 4868 O O . CYS C 1 64 ? -3.434 -55.723 10.654 1.00 39.91 58 CYS C O 1
ATOM 4871 N N . ASP C 1 65 ? -3.813 -55.896 12.878 1.00 38.90 59 ASP C N 1
ATOM 4872 C CA . ASP C 1 65 ? -5.002 -55.031 12.862 1.00 39.43 59 ASP C CA 1
ATOM 4873 C C . ASP C 1 65 ? -4.567 -53.562 12.824 1.00 37.41 59 ASP C C 1
ATOM 4874 O O . ASP C 1 65 ? -5.179 -52.747 12.152 1.00 37.84 59 ASP C O 1
ATOM 4879 N N . VAL C 1 66 ? -3.514 -53.242 13.578 1.00 35.59 60 VAL C N 1
ATOM 4880 C CA . VAL C 1 66 ? -2.937 -51.901 13.611 1.00 33.93 60 VAL C CA 1
ATOM 4881 C C . VAL C 1 66 ? -1.419 -52.016 13.523 1.00 32.84 60 VAL C C 1
ATOM 4882 O O . VAL C 1 66 ? -0.821 -52.851 14.191 1.00 32.94 60 VAL C O 1
ATOM 4886 N N . VAL C 1 67 ? -0.798 -51.210 12.669 1.00 32.21 61 VAL C N 1
ATOM 4887 C CA . VAL C 1 67 ? 0.650 -51.154 12.623 1.00 31.63 61 VAL C CA 1
ATOM 4888 C C . VAL C 1 67 ? 1.101 -49.754 12.973 1.00 30.56 61 VAL C C 1
ATOM 4889 O O . VAL C 1 67 ? 0.719 -48.794 12.312 1.00 30.37 61 VAL C O 1
ATOM 4893 N N . PHE C 1 68 ? 1.887 -49.633 14.036 1.00 30.20 62 PHE C N 1
ATOM 4894 C CA . PHE C 1 68 ? 2.530 -48.362 14.368 1.00 29.68 62 PHE C CA 1
ATOM 4895 C C . PHE C 1 68 ? 3.910 -48.269 13.710 1.00 30.06 62 PHE C C 1
ATOM 4896 O O . PHE C 1 68 ? 4.611 -49.286 13.586 1.00 30.81 62 PHE C O 1
ATOM 4904 N N . THR C 1 69 ? 4.301 -47.053 13.312 1.00 29.91 63 THR C N 1
ATOM 4905 C CA . THR C 1 69 ? 5.689 -46.770 12.917 1.00 30.74 63 THR C CA 1
ATOM 4906 C C . THR C 1 69 ? 6.311 -45.716 13.826 1.00 30.97 63 THR C C 1
ATOM 4907 O O . THR C 1 69 ? 5.652 -44.781 14.261 1.00 30.42 63 THR C O 1
ATOM 4911 N N . SER C 1 70 ? 7.592 -45.885 14.128 1.00 32.25 64 SER C N 1
ATOM 4912 C CA . SER C 1 70 ? 8.324 -44.922 14.930 1.00 33.18 64 SER C CA 1
ATOM 4913 C C . SER C 1 70 ? 9.721 -44.871 14.358 1.00 35.02 64 SER C C 1
ATOM 4914 O O . SER C 1 70 ? 10.590 -45.673 14.732 1.00 36.47 64 SER C O 1
ATOM 4917 N N . LEU C 1 71 ? 9.916 -43.934 13.434 1.00 35.30 65 LEU C N 1
ATOM 4918 C CA . LEU C 1 71 ? 11.069 -43.925 12.548 1.00 37.26 65 LEU C CA 1
ATOM 4919 C C . LEU C 1 71 ? 11.772 -42.556 12.602 1.00 38.71 65 LEU C C 1
ATOM 4920 O O . LEU C 1 71 ? 11.131 -41.540 12.876 1.00 37.75 65 LEU C O 1
ATOM 4925 N N . PRO C 1 72 ? 13.103 -42.545 12.376 1.00 41.43 66 PRO C N 1
ATOM 4926 C CA . PRO C 1 72 ? 13.942 -41.400 12.747 1.00 43.59 66 PRO C CA 1
ATOM 4927 C C . PRO C 1 72 ? 13.933 -40.244 11.760 1.00 44.00 66 PRO C C 1
ATOM 4928 O O . PRO C 1 72 ? 14.406 -39.155 12.106 1.00 45.58 66 PRO C O 1
ATOM 4932 N N . SER C 1 73 ? 13.429 -40.485 10.547 1.00 42.99 67 SER C N 1
ATOM 4933 C CA . SER C 1 73 ? 13.507 -39.490 9.483 1.00 43.87 67 SER C CA 1
ATOM 4934 C C . SER C 1 73 ? 12.425 -39.660 8.443 1.00 42.01 67 SER C C 1
ATOM 4935 O O . SER C 1 73 ? 11.855 -40.740 8.295 1.00 40.71 67 SER C O 1
ATOM 4938 N N . PRO C 1 74 ? 12.162 -38.604 7.676 1.00 42.31 68 PRO C N 1
ATOM 4939 C CA . PRO C 1 74 ? 11.213 -38.795 6.593 1.00 41.26 68 PRO C CA 1
ATOM 4940 C C . PRO C 1 74 ? 11.645 -39.879 5.584 1.00 42.74 68 PRO C C 1
ATOM 4941 O O . PRO C 1 74 ? 10.791 -40.621 5.100 1.00 41.64 68 PRO C O 1
ATOM 4945 N N . ARG C 1 75 ? 12.942 -39.967 5.298 1.00 45.61 69 ARG C N 1
ATOM 4946 C CA . ARG C 1 75 ? 13.483 -40.977 4.387 1.00 47.73 69 ARG C CA 1
ATOM 4947 C C . ARG C 1 75 ? 13.163 -42.388 4.886 1.00 46.45 69 ARG C C 1
ATOM 4948 O O . ARG C 1 75 ? 12.808 -43.267 4.099 1.00 46.84 69 ARG C O 1
ATOM 4950 N N . ALA C 1 76 ? 13.272 -42.608 6.192 1.00 45.23 70 ALA C N 1
ATOM 4951 C CA . ALA C 1 76 ? 12.927 -43.918 6.762 1.00 44.04 70 ALA C CA 1
ATOM 4952 C C . ALA C 1 76 ? 11.429 -44.186 6.624 1.00 41.31 70 ALA C C 1
ATOM 4953 O O . ALA C 1 76 ? 11.034 -45.256 6.193 1.00 41.34 70 ALA C O 1
ATOM 4955 N N . VAL C 1 77 ? 10.605 -43.205 6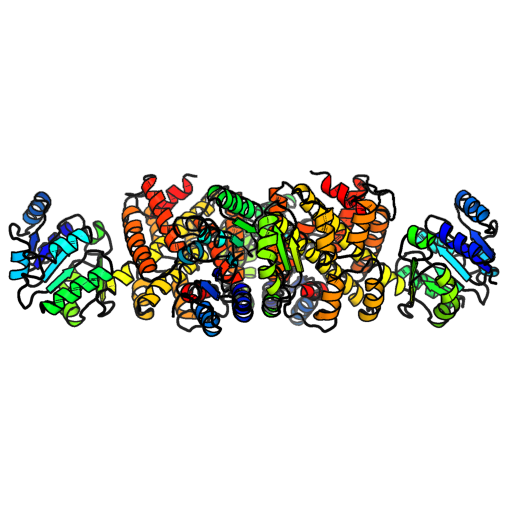.991 1.00 39.38 71 VAL C N 1
ATOM 4956 C CA . VAL C 1 77 ? 9.147 -43.333 6.875 1.00 37.29 71 VAL C CA 1
ATOM 4957 C C . VAL C 1 77 ? 8.775 -43.744 5.462 1.00 38.39 71 VAL C C 1
ATOM 4958 O O . VAL C 1 77 ? 8.029 -44.716 5.244 1.00 37.99 71 VAL C O 1
ATOM 4962 N N . GLU C 1 78 ? 9.323 -43.015 4.504 1.00 40.20 72 GLU C N 1
ATOM 4963 C CA . GLU C 1 78 ? 9.117 -43.316 3.106 1.00 41.98 72 GLU C CA 1
ATOM 4964 C C . GLU C 1 78 ? 9.582 -44.730 2.727 1.00 43.69 72 GLU C C 1
ATOM 4965 O O . GLU C 1 78 ? 8.847 -45.444 2.047 1.00 44.17 72 GLU C O 1
ATOM 4971 N N . ALA C 1 79 ? 10.788 -45.121 3.149 1.00 45.03 73 ALA C N 1
ATOM 4972 C CA . ALA C 1 79 ? 11.325 -46.446 2.831 1.00 47.09 73 ALA C CA 1
ATOM 4973 C C . ALA C 1 79 ? 10.380 -47.523 3.352 1.00 45.27 73 ALA C C 1
ATOM 4974 O O . ALA C 1 79 ? 10.193 -48.542 2.713 1.00 46.78 73 ALA C O 1
ATOM 4976 N N . VAL C 1 80 ? 9.758 -47.280 4.489 1.00 42.41 74 VAL C N 1
ATOM 4977 C CA . VAL C 1 80 ? 8.866 -48.297 5.113 1.00 40.89 74 VAL C CA 1
ATOM 4978 C C . VAL C 1 80 ? 7.453 -48.328 4.503 1.00 40.18 74 VAL C C 1
ATOM 4979 O O . VAL C 1 80 ? 6.894 -49.401 4.282 1.00 40.77 74 VAL C O 1
ATOM 4983 N N . TYR C 1 81 ? 6.885 -47.162 4.209 1.00 39.35 75 TYR C N 1
ATOM 4984 C CA . TYR C 1 81 ? 5.501 -47.071 3.705 1.00 39.00 75 TYR C CA 1
ATOM 4985 C C . TYR C 1 81 ? 5.344 -47.333 2.210 1.00 41.65 75 TYR C C 1
ATOM 4986 O O . TYR C 1 81 ? 4.314 -47.863 1.802 1.00 42.27 75 TYR C O 1
ATOM 4995 N N . PHE C 1 82 ? 6.328 -46.922 1.401 1.00 43.60 76 PHE C N 1
ATOM 4996 C CA . PHE C 1 82 ? 6.235 -47.039 -0.045 1.00 46.59 76 PHE C CA 1
ATOM 4997 C C . PHE C 1 82 ? 7.117 -48.171 -0.554 1.00 49.37 76 PHE C C 1
ATOM 4998 O O . PHE C 1 82 ? 7.940 -48.698 0.192 1.00 48.98 76 PHE C O 1
ATOM 5006 N N . GLY C 1 83 ? 6.947 -48.522 -1.829 1.00 52.58 77 GLY C N 1
ATOM 5007 C CA . GLY C 1 83 ? 7.749 -49.568 -2.470 1.00 56.02 77 GLY C CA 1
ATOM 5008 C C . GLY C 1 83 ? 7.158 -50.952 -2.287 1.00 56.49 77 GLY C C 1
ATOM 5009 O O . GLY C 1 83 ? 6.405 -51.198 -1.339 1.00 53.68 77 GLY C O 1
ATOM 5010 N N . ALA C 1 84 ? 7.537 -51.865 -3.178 1.00 60.40 78 ALA C N 1
ATOM 5011 C CA . ALA C 1 84 ? 6.863 -53.164 -3.315 1.00 61.93 78 ALA C CA 1
ATOM 5012 C C . ALA C 1 84 ? 6.804 -54.015 -2.026 1.00 59.46 78 ALA C C 1
ATOM 5013 O O . ALA C 1 84 ? 5.863 -54.802 -1.819 1.00 59.36 78 ALA C O 1
ATOM 5015 N N . GLU C 1 85 ? 7.791 -53.867 -1.153 1.00 57.84 79 GLU C N 1
ATOM 5016 C CA . GLU C 1 85 ? 7.726 -54.557 0.138 1.00 55.51 79 GLU C CA 1
ATOM 5017 C C . GLU C 1 85 ? 7.408 -53.629 1.292 1.00 51.29 79 GLU C C 1
ATOM 5018 O O . GLU C 1 85 ? 7.742 -53.919 2.431 1.00 49.57 79 GLU C O 1
ATOM 5024 N N . GLY C 1 86 ? 6.750 -52.521 0.997 1.00 49.98 80 GLY C N 1
ATOM 5025 C CA . GLY C 1 86 ? 6.377 -51.567 2.018 1.00 46.44 80 GLY C CA 1
ATOM 5026 C C . GLY C 1 86 ? 4.973 -51.764 2.547 1.00 44.68 80 GLY C C 1
ATOM 5027 O O . GLY C 1 86 ? 4.281 -52.705 2.162 1.00 46.21 80 GLY C O 1
ATOM 5028 N N . LEU C 1 87 ? 4.545 -50.859 3.428 1.00 41.90 81 LEU C N 1
ATOM 5029 C CA . LEU C 1 87 ? 3.286 -51.046 4.159 1.00 40.40 81 LEU C CA 1
ATOM 5030 C C . LEU C 1 87 ? 2.066 -50.928 3.243 1.00 41.79 81 LEU C C 1
ATOM 5031 O O . LEU C 1 87 ? 1.213 -51.806 3.256 1.00 42.77 81 LEU C O 1
ATOM 5036 N N . PHE C 1 88 ? 2.004 -49.870 2.433 1.00 42.30 82 PHE C N 1
ATOM 5037 C CA . PHE C 1 88 ? 0.810 -49.619 1.617 1.00 43.86 82 PHE C CA 1
ATOM 5038 C C . PHE C 1 88 ? 0.507 -50.716 0.588 1.00 47.26 82 PHE C C 1
ATOM 5039 O O . PHE C 1 88 ? -0.641 -51.111 0.410 1.00 48.61 82 PHE C O 1
ATOM 5047 N N . GLU C 1 89 ? 1.551 -51.198 -0.067 1.00 49.05 83 GLU C N 1
ATOM 5048 C CA . GLU C 1 89 ? 1.418 -52.182 -1.115 1.00 52.83 83 GLU C CA 1
ATOM 5049 C C . GLU C 1 89 ? 0.998 -53.563 -0.617 1.00 53.49 83 GLU C C 1
ATOM 5050 O O . GLU C 1 89 ? 0.502 -54.364 -1.400 1.00 56.83 83 GLU C O 1
ATOM 5056 N N . ASN C 1 90 ? 1.199 -53.822 0.674 1.00 50.66 84 ASN C N 1
ATOM 5057 C CA . ASN C 1 90 ? 0.991 -55.138 1.249 1.00 51.23 84 ASN C CA 1
ATOM 5058 C C . ASN C 1 90 ? -0.066 -55.159 2.362 1.00 49.18 84 ASN C C 1
ATOM 5059 O O . ASN C 1 90 ? -0.328 -56.201 2.943 1.00 49.61 84 ASN C O 1
ATOM 5064 N N . GLY C 1 91 ? -0.665 -54.006 2.656 1.00 47.29 85 GLY C N 1
ATOM 5065 C CA . GLY C 1 91 ? -1.685 -53.905 3.695 1.00 45.79 85 GLY C CA 1
ATOM 5066 C C . GLY C 1 91 ? -2.984 -54.619 3.350 1.00 48.54 85 GLY C C 1
ATOM 5067 O O . GLY C 1 91 ? -3.606 -54.347 2.328 1.00 50.93 85 GLY C O 1
ATOM 5068 N N . HIS C 1 92 ? -3.414 -55.511 4.227 1.00 48.54 86 HIS C N 1
ATOM 5069 C CA . HIS C 1 92 ? -4.702 -56.172 4.033 1.00 51.43 86 HIS C CA 1
ATOM 5070 C C . HIS C 1 92 ? -5.815 -55.129 4.089 1.00 51.42 86 HIS C C 1
ATOM 5071 O O . HIS C 1 92 ? -5.626 -54.009 4.571 1.00 48.75 86 HIS C O 1
ATOM 5078 N N . SER C 1 93 ? -6.978 -55.540 3.600 1.00 54.89 87 SER C N 1
ATOM 5079 C CA . SER C 1 93 ? -8.119 -54.652 3.369 1.00 56.22 87 SER C CA 1
ATOM 5080 C C . SER C 1 93 ? -8.581 -53.809 4.578 1.00 53.74 87 SER C C 1
ATOM 5081 O O . SER C 1 93 ? -9.010 -52.663 4.396 1.00 53.55 87 SER C O 1
ATOM 5084 N N . ASN C 1 94 ? -8.475 -54.351 5.792 1.00 52.15 88 ASN C N 1
ATOM 5085 C CA . ASN C 1 94 ? -8.945 -53.641 7.000 1.00 50.42 88 ASN C CA 1
ATOM 5086 C C . ASN C 1 94 ? -7.870 -53.073 7.924 1.00 46.40 88 ASN C C 1
ATOM 5087 O O . ASN C 1 94 ? -8.174 -52.598 9.014 1.00 45.23 88 ASN C O 1
ATOM 5092 N N . VAL C 1 95 ? -6.627 -53.049 7.453 1.00 44.75 89 VAL C N 1
ATOM 5093 C CA . VAL C 1 95 ? -5.497 -52.615 8.261 1.00 41.54 89 VAL C CA 1
ATOM 5094 C C . VAL C 1 95 ? -5.540 -51.117 8.585 1.00 39.83 89 VAL C C 1
ATOM 5095 O O . VAL C 1 95 ? -5.979 -50.304 7.765 1.00 40.70 89 VAL C O 1
ATOM 5099 N N . VAL C 1 96 ? -5.071 -50.762 9.783 1.00 37.73 90 VAL C N 1
ATOM 5100 C CA . VAL C 1 96 ? -4.826 -49.377 10.152 1.00 36.12 90 VAL C CA 1
ATOM 5101 C C . VAL C 1 96 ? -3.333 -49.164 10.388 1.00 34.10 90 VAL C C 1
ATOM 5102 O O . VAL C 1 96 ? -2.694 -49.904 11.139 1.00 33.47 90 VAL C O 1
ATOM 5106 N N . PHE C 1 97 ? -2.781 -48.152 9.722 1.00 33.49 91 PHE C N 1
ATOM 5107 C CA . PHE C 1 97 ? -1.414 -47.696 9.971 1.00 32.03 91 PHE C CA 1
ATOM 5108 C C . PHE C 1 97 ? -1.421 -46.364 10.726 1.00 31.04 91 PHE C C 1
ATOM 5109 O O . PHE C 1 97 ? -2.141 -45.444 10.385 1.00 31.45 91 PHE C O 1
ATOM 5117 N N . ILE C 1 98 ? -0.600 -46.261 11.749 1.00 30.09 92 ILE C N 1
ATOM 5118 C CA . ILE C 1 98 ? -0.483 -45.012 12.485 1.00 29.57 92 ILE C CA 1
ATOM 5119 C C . ILE C 1 98 ? 0.995 -44.641 12.535 1.00 29.10 92 ILE C C 1
ATOM 5120 O O . ILE C 1 98 ? 1.800 -45.386 13.104 1.00 29.03 92 ILE C O 1
ATOM 5125 N N . ASP C 1 99 ? 1.372 -43.529 11.919 1.00 29.15 93 ASP C N 1
ATOM 5126 C CA . ASP C 1 99 ? 2.770 -43.095 11.974 1.00 29.23 93 ASP C CA 1
ATOM 5127 C C . ASP C 1 99 ? 2.971 -42.187 13.156 1.00 29.26 93 ASP C C 1
ATOM 5128 O O . ASP C 1 99 ? 2.306 -41.174 13.243 1.00 29.37 93 ASP C O 1
ATOM 5133 N N . THR C 1 100 ? 3.877 -42.543 14.064 1.00 29.56 94 THR C N 1
ATOM 5134 C CA . THR C 1 100 ? 4.160 -41.686 15.226 1.00 30.18 94 THR C CA 1
ATOM 5135 C C . THR C 1 100 ? 5.389 -40.836 15.014 1.00 31.15 94 THR C C 1
ATOM 5136 O O . THR C 1 100 ? 5.791 -40.121 15.918 1.00 32.16 94 THR C O 1
ATOM 5140 N N . SER C 1 101 ? 5.980 -40.920 13.824 1.00 31.27 95 SER C N 1
ATOM 5141 C CA . SER C 1 101 ? 7.194 -40.168 13.508 1.00 32.65 95 SER C CA 1
ATOM 5142 C C . SER C 1 101 ? 6.829 -38.699 13.293 1.00 32.92 95 SER C C 1
ATOM 5143 O O . SER C 1 101 ? 5.683 -38.367 13.012 1.00 32.03 95 SER C O 1
ATOM 5146 N N . THR C 1 102 ? 7.805 -37.820 13.443 1.00 34.53 96 THR C N 1
ATOM 5147 C CA . THR C 1 102 ? 7.601 -36.417 13.065 1.00 35.16 96 THR C CA 1
ATOM 5148 C C . THR C 1 102 ? 8.183 -36.246 11.669 1.00 35.82 96 THR C C 1
ATOM 5149 O O . THR C 1 102 ? 9.394 -36.402 11.488 1.00 37.38 96 THR C O 1
ATOM 5153 N N . VAL C 1 103 ? 7.321 -35.985 10.691 1.00 35.03 97 VAL C N 1
ATOM 5154 C CA . VAL C 1 103 ? 7.765 -35.681 9.319 1.00 36.05 97 VAL C CA 1
ATOM 5155 C C . VAL C 1 103 ? 7.049 -34.410 8.859 1.00 36.32 97 VAL C C 1
ATOM 5156 O O . VAL C 1 103 ? 6.284 -33.816 9.629 1.00 35.83 97 VAL C O 1
ATOM 5160 N N . SER C 1 104 ? 7.271 -33.993 7.616 1.00 37.42 98 SER C N 1
ATOM 5161 C CA . SER C 1 104 ? 6.631 -32.764 7.113 1.00 38.02 98 SER C CA 1
ATOM 5162 C C . SER C 1 104 ? 5.132 -32.988 6.853 1.00 36.74 98 SER C C 1
ATOM 5163 O O . SER C 1 104 ? 4.692 -34.106 6.577 1.00 35.80 98 SER C O 1
ATOM 5166 N N . PRO C 1 105 ? 4.343 -31.915 6.930 1.00 37.13 99 PRO C N 1
ATOM 5167 C CA . PRO C 1 105 ? 2.958 -31.978 6.525 1.00 36.74 99 PRO C CA 1
ATOM 5168 C C . PRO C 1 105 ? 2.758 -32.535 5.123 1.00 37.29 99 PRO C C 1
ATOM 5169 O O . PRO C 1 105 ? 1.818 -33.309 4.911 1.00 36.79 99 PRO C O 1
ATOM 5173 N N . GLN C 1 106 ? 3.648 -32.184 4.199 1.00 38.71 100 GLN C N 1
ATOM 5174 C CA . GLN C 1 106 ? 3.577 -32.696 2.832 1.00 39.83 100 GLN C CA 1
ATOM 5175 C C . GLN C 1 106 ? 3.631 -34.219 2.815 1.00 38.94 100 GLN C C 1
ATOM 5176 O O . GLN C 1 106 ? 2.784 -34.864 2.212 1.00 39.18 100 GLN C O 1
ATOM 5182 N N . LEU C 1 107 ? 4.617 -34.786 3.501 1.00 38.26 101 LEU C N 1
ATOM 5183 C CA . LEU C 1 107 ? 4.735 -36.238 3.595 1.00 37.55 101 LEU C CA 1
ATOM 5184 C C . LEU C 1 107 ? 3.500 -36.903 4.254 1.00 35.95 101 LEU C C 1
ATOM 5185 O O . LEU C 1 107 ? 3.005 -37.927 3.777 1.00 36.10 101 LEU C O 1
ATOM 5190 N N . ASN C 1 108 ? 2.999 -36.332 5.343 1.00 34.86 102 ASN C N 1
ATOM 5191 C CA . ASN C 1 108 ? 1.703 -36.743 5.906 1.00 33.98 102 ASN C CA 1
ATOM 5192 C C . ASN C 1 108 ? 0.635 -36.896 4.793 1.00 35.14 102 ASN C C 1
ATOM 5193 O O . ASN C 1 108 ? -0.032 -37.915 4.680 1.00 35.15 102 ASN C O 1
ATOM 5198 N N . LYS C 1 109 ? 0.503 -35.863 3.964 1.00 36.50 103 LYS C N 1
ATOM 5199 C CA . LYS C 1 109 ? -0.426 -35.872 2.834 1.00 38.22 103 LYS C CA 1
ATOM 5200 C C . LYS C 1 109 ? -0.139 -36.959 1.789 1.00 39.32 103 LYS C C 1
ATOM 5201 O O . LYS C 1 109 ? -1.061 -37.577 1.270 1.00 40.46 103 LYS C O 1
ATOM 5207 N N . GLN C 1 110 ? 1.131 -37.136 1.452 1.00 39.51 104 GLN C N 1
ATOM 5208 C CA . GLN C 1 110 ? 1.541 -38.188 0.528 1.00 40.90 104 GLN C CA 1
ATOM 5209 C C . GLN C 1 110 ? 1.182 -39.547 1.116 1.00 39.86 104 GLN C C 1
ATOM 5210 O O . GLN C 1 110 ? 0.660 -40.416 0.422 1.00 41.29 104 GLN C O 1
ATOM 5216 N N . LEU C 1 111 ? 1.471 -39.737 2.397 1.00 37.71 105 LEU C N 1
ATOM 5217 C CA . LEU C 1 111 ? 1.131 -40.998 3.052 1.00 36.80 105 LEU C CA 1
ATOM 5218 C C . LEU C 1 111 ? -0.383 -41.230 3.039 1.00 37.27 105 LEU C C 1
ATOM 5219 O O . LEU C 1 111 ? -0.824 -42.352 2.777 1.00 38.10 105 LEU C O 1
ATOM 5224 N N . GLU C 1 112 ? -1.186 -40.187 3.267 1.00 37.26 106 GLU C N 1
ATOM 5225 C CA . GLU C 1 112 ? -2.645 -40.395 3.289 1.00 38.27 106 GLU C CA 1
ATOM 5226 C C . GLU C 1 112 ? -3.215 -40.663 1.901 1.00 41.01 106 GLU C C 1
ATOM 5227 O O . GLU C 1 112 ? -4.092 -41.496 1.742 1.00 42.35 106 GLU C O 1
ATOM 5233 N N . GLU C 1 113 ? -2.729 -39.940 0.903 1.00 42.22 107 GLU C N 1
ATOM 5234 C CA . GLU C 1 113 ? -3.169 -40.141 -0.503 1.00 45.36 107 GLU C CA 1
ATOM 5235 C C . GLU C 1 113 ? -2.989 -41.607 -0.929 1.00 46.45 107 GLU C C 1
ATOM 5236 O O . GLU C 1 113 ? -3.930 -42.246 -1.397 1.00 48.68 107 GLU C O 1
ATOM 5238 N N . ALA C 1 114 ? -1.780 -42.125 -0.731 1.00 45.19 108 ALA C N 1
ATOM 5239 C CA . ALA C 1 114 ? -1.438 -43.530 -0.970 1.00 46.07 108 ALA C CA 1
ATOM 5240 C C . ALA C 1 114 ? -2.364 -44.490 -0.211 1.00 45.60 108 ALA C C 1
ATOM 5241 O O . ALA C 1 114 ? -2.814 -45.511 -0.754 1.00 47.83 108 ALA C O 1
ATOM 5243 N N . ALA C 1 115 ? -2.644 -44.156 1.042 1.00 43.11 109 ALA C N 1
ATOM 5244 C CA . ALA C 1 115 ? -3.556 -44.929 1.840 1.00 42.87 109 ALA C CA 1
ATOM 5245 C C . ALA C 1 115 ? -4.928 -45.013 1.183 1.00 45.80 109 ALA C C 1
ATOM 5246 O O . ALA C 1 115 ? -5.509 -46.099 1.070 1.00 47.51 109 ALA C O 1
ATOM 5248 N N . LYS C 1 116 ? -5.445 -43.866 0.775 1.00 46.72 110 LYS C N 1
ATOM 5249 C CA . LYS C 1 116 ? -6.806 -43.781 0.263 1.00 49.82 110 LYS C CA 1
ATOM 5250 C C . LYS C 1 116 ? -6.966 -44.537 -1.051 1.00 53.38 110 LYS C C 1
ATOM 5251 O O . LYS C 1 116 ? -7.962 -45.185 -1.269 1.00 56.12 110 LYS C O 1
ATOM 5257 N N . GLU C 1 117 ? -5.937 -44.476 -1.882 1.00 53.64 111 GLU C N 1
ATOM 5258 C CA . GLU C 1 117 ? -5.867 -45.240 -3.099 1.00 57.56 111 GLU C CA 1
ATOM 5259 C C . GLU C 1 117 ? -5.959 -46.715 -2.841 1.00 57.94 111 GLU C C 1
ATOM 5260 O O . GLU C 1 117 ? -6.646 -47.413 -3.569 1.00 61.76 111 GLU C O 1
ATOM 5266 N N . LYS C 1 118 ? -5.228 -47.172 -1.830 1.00 54.52 112 LYS C N 1
ATOM 5267 C CA . LYS C 1 118 ? -5.207 -48.580 -1.429 1.00 54.80 112 LYS C CA 1
ATOM 5268 C C . LYS C 1 118 ? -6.412 -48.990 -0.558 1.00 54.92 112 LYS C C 1
ATOM 5269 O O . LYS C 1 118 ? -6.606 -50.176 -0.266 1.00 55.80 112 LYS C O 1
ATOM 5275 N N . LYS C 1 119 ? -7.232 -48.010 -0.204 1.00 54.56 113 LYS C N 1
ATOM 5276 C CA . LYS C 1 119 ? -8.369 -48.193 0.676 1.00 54.91 113 LYS C CA 1
ATOM 5277 C C . LYS C 1 119 ? -7.961 -48.828 2.006 1.00 51.91 113 LYS C C 1
ATOM 5278 O O . LYS C 1 119 ? -8.636 -49.712 2.513 1.00 53.08 113 LYS C O 1
ATOM 5284 N N . VAL C 1 120 ? -6.852 -48.351 2.562 1.00 48.41 114 VAL C N 1
ATOM 5285 C CA . VAL C 1 120 ? -6.439 -48.729 3.904 1.00 45.63 114 VAL C CA 1
ATOM 5286 C C . VAL C 1 120 ? -6.393 -47.456 4.713 1.00 43.31 114 VAL C C 1
ATOM 5287 O O . VAL C 1 120 ? -6.257 -46.372 4.149 1.00 43.27 114 VAL C O 1
ATOM 5291 N N . ASP C 1 121 ? -6.514 -47.577 6.026 1.00 41.71 115 ASP C N 1
ATOM 5292 C CA . ASP C 1 121 ? -6.598 -46.409 6.888 1.00 40.11 115 ASP C CA 1
ATOM 5293 C C . ASP C 1 121 ? -5.220 -45.971 7.377 1.00 37.32 115 ASP C C 1
ATOM 5294 O O . ASP C 1 121 ? -4.333 -46.789 7.580 1.00 36.35 115 ASP C O 1
ATOM 5299 N N . PHE C 1 122 ? -5.067 -44.665 7.562 1.00 36.44 116 PHE C N 1
ATOM 5300 C CA . PHE C 1 122 ? -3.821 -44.084 7.981 1.00 34.41 116 PHE C CA 1
ATOM 5301 C C . PHE C 1 122 ? -4.091 -42.840 8.824 1.00 33.83 116 PHE C C 1
ATOM 5302 O O . PHE C 1 122 ? -4.907 -41.997 8.448 1.00 35.03 116 PHE C O 1
ATOM 5310 N N . LEU C 1 123 ? -3.413 -42.763 9.973 1.00 32.40 117 LEU C N 1
ATOM 5311 C CA . LEU C 1 123 ? -3.381 -41.581 10.834 1.00 32.03 117 LEU C CA 1
ATOM 5312 C C . LEU C 1 123 ? -1.931 -41.157 11.016 1.00 30.83 117 LEU C C 1
ATOM 5313 O O . LEU C 1 123 ? -1.059 -41.994 11.186 1.00 30.14 117 LEU C O 1
ATOM 5318 N N . ALA C 1 124 ? -1.714 -39.841 10.980 1.00 30.99 118 ALA C N 1
ATOM 5319 C CA . ALA C 1 124 ? -0.450 -39.209 11.336 1.00 30.47 118 ALA C CA 1
ATOM 5320 C C . ALA C 1 124 ? -0.570 -38.778 12.793 1.00 30.61 118 ALA C C 1
ATOM 5321 O O . ALA C 1 124 ? -1.258 -37.783 13.105 1.00 31.46 118 ALA C O 1
ATOM 5323 N N . ALA C 1 125 ? 0.088 -39.533 13.677 1.00 30.15 119 ALA C N 1
ATOM 5324 C CA . ALA C 1 125 ? -0.015 -39.315 15.150 1.00 30.70 119 ALA C CA 1
ATOM 5325 C C . ALA C 1 125 ? 1.350 -39.025 15.756 1.00 30.91 119 ALA C C 1
ATOM 5326 O O . ALA C 1 125 ? 1.844 -39.806 16.567 1.00 30.96 119 ALA C O 1
ATOM 5328 N N . PRO C 1 126 ? 1.963 -37.893 15.377 1.00 31.42 120 PRO C N 1
ATOM 5329 C CA . PRO C 1 126 ? 3.280 -37.640 15.981 1.00 32.22 120 PRO C CA 1
ATOM 5330 C C . PRO C 1 126 ? 3.179 -37.476 17.514 1.00 33.41 120 PRO C C 1
ATOM 5331 O O . PRO C 1 126 ? 2.233 -36.875 18.024 1.00 34.11 120 PRO C O 1
ATOM 5335 N N . VAL C 1 127 ? 4.134 -38.080 18.202 1.00 33.97 121 VAL C N 1
ATOM 5336 C CA . VAL C 1 127 ? 4.183 -38.088 19.650 1.00 35.50 121 VAL C CA 1
ATOM 5337 C C . VAL C 1 127 ? 5.218 -37.102 20.159 1.00 37.62 121 VAL C C 1
ATOM 5338 O O . VAL C 1 127 ? 6.201 -36.815 19.475 1.00 37.87 121 VAL C O 1
ATOM 5342 N N . SER C 1 128 ? 4.974 -36.586 21.358 1.00 40.46 122 SER C N 1
ATOM 5343 C CA . SER C 1 128 ? 5.944 -35.755 22.077 1.00 43.82 122 SER C CA 1
ATOM 5344 C C . SER C 1 128 ? 6.056 -36.219 23.539 1.00 45.68 122 SER C C 1
ATOM 5345 O O . SER C 1 128 ? 5.123 -36.829 24.070 1.00 45.45 122 SER C O 1
ATOM 5348 N N . GLY C 1 129 ? 7.193 -35.954 24.178 1.00 48.40 123 GLY C N 1
ATOM 5349 C CA . GLY C 1 129 ? 7.362 -36.290 25.598 1.00 51.04 123 GLY C CA 1
ATOM 5350 C C . GLY C 1 129 ? 8.666 -36.954 25.999 1.00 52.96 123 GLY C C 1
ATOM 5351 O O . GLY C 1 129 ? 9.036 -36.922 27.189 1.00 56.95 123 GLY C O 1
ATOM 5352 N N . GLY C 1 130 ? 9.356 -37.570 25.037 1.00 50.92 124 GLY C N 1
ATOM 5353 C CA . GLY C 1 130 ? 10.701 -38.128 25.288 1.00 52.43 124 GLY C CA 1
ATOM 5354 C C . GLY C 1 130 ? 10.753 -39.597 25.676 1.00 51.56 124 GLY C C 1
ATOM 5355 O O . GLY C 1 130 ? 9.726 -40.271 25.809 1.00 49.46 124 GLY C O 1
ATOM 5356 N N . VAL C 1 131 ? 11.963 -40.101 25.842 1.00 53.71 125 VAL C N 1
ATOM 5357 C CA . VAL C 1 131 ? 12.159 -41.498 26.211 1.00 53.70 125 VAL C CA 1
ATOM 5358 C C . VAL C 1 131 ? 11.519 -41.787 27.565 1.00 55.13 125 VAL C C 1
ATOM 5359 O O . VAL C 1 131 ? 10.897 -42.819 27.748 1.00 53.60 125 VAL C O 1
ATOM 5363 N N . ILE C 1 132 ? 11.666 -40.848 28.498 1.00 58.42 126 ILE C N 1
ATOM 5364 C CA . ILE C 1 132 ? 11.070 -40.970 29.817 1.00 60.50 126 ILE C CA 1
ATOM 5365 C C . ILE C 1 132 ? 9.552 -40.978 29.713 1.00 57.61 126 ILE C C 1
ATOM 5366 O O . ILE C 1 132 ? 8.887 -41.776 30.358 1.00 57.58 126 ILE C O 1
ATOM 5371 N N . GLY C 1 133 ? 9.016 -40.097 28.880 1.00 55.50 127 GLY C N 1
ATOM 5372 C CA . GLY C 1 133 ? 7.583 -40.054 28.639 1.00 53.01 127 GLY C CA 1
ATOM 5373 C C . GLY C 1 133 ? 7.080 -41.366 28.062 1.00 49.87 127 GLY C C 1
ATOM 5374 O O . GLY C 1 133 ? 6.036 -41.865 28.484 1.00 49.42 127 GLY C O 1
ATOM 5375 N N . ALA C 1 134 ? 7.812 -41.917 27.089 1.00 48.10 128 ALA C N 1
ATOM 5376 C CA . ALA C 1 134 ? 7.464 -43.208 26.498 1.00 45.58 128 ALA C CA 1
ATOM 5377 C C . ALA C 1 134 ? 7.443 -44.272 27.581 1.00 47.21 128 ALA C C 1
ATOM 5378 O O . ALA C 1 134 ? 6.424 -44.894 27.798 1.00 46.29 128 ALA C O 1
ATOM 5380 N N . GLU C 1 135 ? 8.566 -44.447 28.275 1.00 50.06 129 GLU C N 1
ATOM 5381 C CA . GLU C 1 135 ? 8.693 -45.417 29.372 1.00 52.27 129 GLU C CA 1
ATOM 5382 C C . GLU C 1 135 ? 7.561 -45.250 30.370 1.00 53.37 129 GLU C C 1
ATOM 5383 O O . GLU C 1 135 ? 7.016 -46.230 30.855 1.00 53.50 129 GLU C O 1
ATOM 5389 N N . ASN C 1 136 ? 7.186 -44.004 30.637 1.00 54.40 130 ASN C N 1
ATOM 5390 C CA . ASN C 1 136 ? 6.177 -43.707 31.652 1.00 56.33 130 ASN C CA 1
ATOM 5391 C C . ASN C 1 136 ? 4.745 -43.623 31.143 1.00 53.85 130 ASN C C 1
ATOM 5392 O O . ASN C 1 136 ? 3.837 -43.468 31.950 1.00 55.68 130 ASN C O 1
ATOM 5397 N N . ARG C 1 137 ? 4.542 -43.730 29.834 1.00 50.24 131 ARG C N 1
ATOM 5398 C CA . ARG C 1 137 ? 3.202 -43.684 29.254 1.00 48.19 131 ARG C CA 1
ATOM 5399 C C . ARG C 1 137 ? 2.536 -42.306 29.395 1.00 49.29 131 ARG C C 1
ATOM 5400 O O . ARG C 1 137 ? 1.319 -42.210 29.498 1.00 49.47 131 ARG C O 1
ATOM 5408 N N . THR C 1 138 ? 3.345 -41.256 29.401 1.00 50.41 132 THR C N 1
ATOM 5409 C CA . THR C 1 138 ? 2.850 -39.889 29.559 1.00 51.90 132 THR C CA 1
ATOM 5410 C C . THR C 1 138 ? 3.120 -39.045 28.312 1.00 49.70 132 THR C C 1
ATOM 5411 O O . THR C 1 138 ? 3.189 -37.823 28.380 1.00 51.21 132 THR C O 1
ATOM 5415 N N . LEU C 1 139 ? 3.270 -39.709 27.175 1.00 46.45 133 LEU C N 1
ATOM 5416 C CA . LEU C 1 139 ? 3.446 -39.049 25.885 1.00 44.36 133 LEU C CA 1
ATOM 5417 C C . LEU C 1 139 ? 2.185 -38.307 25.456 1.00 43.81 133 LEU C C 1
ATOM 5418 O O . LEU C 1 139 ? 1.089 -38.666 25.837 1.00 44.16 133 LEU C O 1
ATOM 5423 N N . THR C 1 140 ? 2.348 -37.248 24.675 1.00 43.37 134 THR C N 1
ATOM 5424 C CA . THR C 1 140 ? 1.201 -36.616 24.019 1.00 42.67 134 THR C CA 1
ATOM 5425 C C . THR C 1 140 ? 1.131 -37.117 22.568 1.00 39.63 134 THR C C 1
ATOM 5426 O O . THR C 1 140 ? 2.126 -37.106 21.844 1.00 38.57 134 THR C O 1
ATOM 5430 N N . PHE C 1 141 ? -0.041 -37.582 22.154 1.00 38.70 135 PHE C N 1
ATOM 5431 C CA . PHE C 1 141 ? -0.287 -37.916 20.768 1.00 36.51 135 PHE C CA 1
ATOM 5432 C C . PHE C 1 141 ? -1.106 -36.788 20.159 1.00 37.02 135 PHE C C 1
ATOM 5433 O O . PHE C 1 141 ? -2.144 -36.389 20.689 1.00 38.65 135 PHE C O 1
ATOM 5441 N N . MET C 1 142 ? -0.631 -36.247 19.058 1.00 36.01 136 MET C N 1
ATOM 5442 C CA . MET C 1 142 ? -1.393 -35.251 18.331 1.00 36.51 136 MET C CA 1
ATOM 5443 C C . MET C 1 142 ? -1.727 -35.805 16.973 1.00 34.94 136 MET C C 1
ATOM 5444 O O . MET C 1 142 ? -0.854 -35.976 16.144 1.00 33.75 136 MET C O 1
ATOM 5449 N N . VAL C 1 143 ? -2.999 -36.105 16.781 1.00 35.43 137 VAL C N 1
ATOM 5450 C CA . VAL C 1 143 ? -3.453 -36.991 15.718 1.00 34.45 137 VAL C CA 1
ATOM 5451 C C . VAL C 1 143 ? -4.239 -36.195 14.702 1.00 35.32 137 VAL C C 1
ATOM 5452 O O . VAL C 1 143 ? -5.178 -35.454 15.042 1.00 37.14 137 VAL C O 1
ATOM 5456 N N . GLY C 1 144 ? -3.818 -36.322 13.458 1.00 34.38 138 GLY C N 1
ATOM 5457 C CA . GLY C 1 144 ? -4.564 -35.845 12.329 1.00 35.33 138 GLY C CA 1
ATOM 5458 C C . GLY C 1 144 ? -5.037 -37.013 11.487 1.00 35.19 138 GLY C C 1
ATOM 5459 O O . GLY C 1 144 ? -4.419 -38.082 11.483 1.00 33.93 138 GLY C O 1
ATOM 5460 N N . GLY C 1 145 ? -6.150 -36.801 10.787 1.00 36.91 139 GLY C N 1
ATOM 5461 C CA . GLY C 1 145 ? -6.719 -37.819 9.921 1.00 37.55 139 GLY C CA 1
ATOM 5462 C C . GLY C 1 145 ? -8.107 -38.245 10.348 1.00 39.61 139 GLY C C 1
ATOM 5463 O O . GLY C 1 145 ? -8.751 -37.591 11.184 1.00 40.88 139 GLY C O 1
ATOM 5464 N N . SER C 1 146 ? -8.560 -39.361 9.779 1.00 40.35 140 SER C N 1
ATOM 5465 C CA . SER C 1 146 ? -9.947 -39.753 9.914 1.00 43.07 140 SER C CA 1
ATOM 5466 C C . SER C 1 146 ? -10.412 -39.863 11.374 1.00 43.57 140 SER C C 1
ATOM 5467 O O . SER C 1 146 ? -9.789 -40.505 12.221 1.00 41.88 140 SER C O 1
ATOM 5470 N N . LYS C 1 147 ? -11.530 -39.221 11.649 1.00 46.35 141 LYS C N 1
ATOM 5471 C CA . LYS C 1 147 ? -12.148 -39.281 12.967 1.00 47.79 141 LYS C CA 1
ATOM 5472 C C . LYS C 1 147 ? -12.654 -40.667 13.331 1.00 48.74 141 LYS C C 1
ATOM 5473 O O . LYS C 1 147 ? -12.572 -41.040 14.472 1.00 48.55 141 LYS C O 1
ATOM 5479 N N . ASP C 1 148 ? -13.169 -41.418 12.364 1.00 50.11 142 ASP C N 1
ATOM 5480 C CA . ASP C 1 148 ? -13.671 -42.779 12.618 1.00 51.42 142 ASP C CA 1
ATOM 5481 C C . ASP C 1 148 ? -12.505 -43.693 12.964 1.00 48.13 142 ASP C C 1
ATOM 5482 O O . ASP C 1 148 ? -12.598 -44.525 13.845 1.00 48.37 142 ASP C O 1
ATOM 5487 N N . VAL C 1 149 ? -11.408 -43.524 12.244 1.00 45.42 143 VAL C N 1
ATOM 5488 C CA . VAL C 1 149 ? -10.204 -44.301 12.457 1.00 42.58 143 VAL C CA 1
ATOM 5489 C C . VAL C 1 149 ? -9.580 -43.939 13.804 1.00 41.00 143 VAL C C 1
ATOM 5490 O O . VAL C 1 149 ? -9.154 -44.814 14.548 1.00 40.19 143 VAL C O 1
ATOM 5494 N N . TYR C 1 150 ? -9.546 -42.663 14.139 1.00 40.97 144 TYR C N 1
ATOM 5495 C CA . TYR C 1 150 ? -9.046 -42.257 15.433 1.00 40.23 144 TYR C CA 1
ATOM 5496 C C . TYR C 1 150 ? -9.880 -42.834 16.580 1.00 42.31 144 TYR C C 1
ATOM 5497 O O . TYR C 1 150 ? -9.334 -43.250 17.593 1.00 41.61 144 TYR C O 1
ATOM 5506 N N . GLU C 1 151 ? -11.193 -42.864 16.419 1.00 45.26 145 GLU C N 1
ATOM 5507 C CA . GLU C 1 151 ? -12.038 -43.380 17.480 1.00 47.82 145 GLU C CA 1
ATOM 5508 C C . GLU C 1 151 ? -11.786 -44.870 17.697 1.00 47.19 145 GLU C C 1
ATOM 5509 O O . GLU C 1 151 ? -11.879 -45.356 18.815 1.00 48.11 145 GLU C O 1
ATOM 5515 N N . LYS C 1 152 ? -11.434 -45.591 16.643 1.00 45.88 146 LYS C N 1
ATOM 5516 C CA . LYS C 1 152 ? -11.194 -47.026 16.765 1.00 45.56 146 LYS C CA 1
ATOM 5517 C C . LYS C 1 152 ? -9.839 -47.398 17.329 1.00 42.70 146 LYS C C 1
ATOM 5518 O O . LYS C 1 152 ? -9.639 -48.544 17.690 1.00 42.73 146 LYS C O 1
ATOM 5522 N N . THR C 1 153 ? -8.904 -46.459 17.374 1.00 40.58 147 THR C N 1
ATOM 5523 C CA . THR C 1 153 ? -7.520 -46.759 17.780 1.00 38.21 147 THR C CA 1
ATOM 5524 C C . THR C 1 153 ? -7.106 -45.985 19.013 1.00 38.19 147 THR C C 1
ATOM 5525 O O . THR C 1 153 ? -6.047 -46.215 19.576 1.00 37.06 147 THR C O 1
ATOM 5529 N N . GLU C 1 154 ? -7.962 -45.061 19.423 1.00 40.11 148 GLU C N 1
ATOM 5530 C CA . GLU C 1 154 ? -7.719 -44.178 20.544 1.00 41.16 148 GLU C CA 1
ATOM 5531 C C . GLU C 1 154 ? -7.332 -44.945 21.824 1.00 41.65 148 GLU C C 1
ATOM 5532 O O . GLU C 1 154 ? -6.444 -44.524 22.542 1.00 41.04 148 GLU C O 1
ATOM 5538 N N . SER C 1 155 ? -7.993 -46.064 22.104 1.00 42.77 149 SER C N 1
ATOM 5539 C CA . SER C 1 155 ? -7.733 -46.787 23.349 1.00 43.72 149 SER C CA 1
ATOM 5540 C C . SER C 1 155 ? -6.301 -47.326 23.375 1.00 41.56 149 SER C C 1
ATOM 5541 O O . SER C 1 155 ? -5.661 -47.337 24.445 1.00 42.82 149 SER C O 1
ATOM 5544 N N . ILE C 1 156 ? -5.776 -47.716 22.204 1.00 39.19 150 ILE C N 1
ATOM 5545 C CA . ILE C 1 156 ? -4.418 -48.249 22.104 1.00 37.39 150 ILE C CA 1
ATOM 5546 C C . ILE C 1 156 ? -3.409 -47.133 22.356 1.00 36.57 150 ILE C C 1
ATOM 5547 O O . ILE C 1 156 ? -2.459 -47.283 23.139 1.00 36.74 150 ILE C O 1
ATOM 5552 N N . MET C 1 157 ? -3.603 -46.017 21.668 1.00 36.02 151 MET C N 1
ATOM 5553 C CA . MET C 1 157 ? -2.769 -44.837 21.888 1.00 35.71 151 MET C CA 1
ATOM 5554 C C . MET C 1 157 ? -2.835 -44.405 23.357 1.00 37.84 151 MET C C 1
ATOM 5555 O O . MET C 1 157 ? -1.820 -44.036 23.947 1.00 38.12 151 MET C O 1
ATOM 5560 N N . GLY C 1 158 ? -4.033 -44.519 23.936 1.00 39.78 152 GLY C N 1
ATOM 5561 C CA . GLY C 1 158 ? -4.291 -44.177 25.329 1.00 42.48 152 GLY C CA 1
ATOM 5562 C C . GLY C 1 158 ? -3.445 -44.881 26.383 1.00 43.29 152 GLY C C 1
ATOM 5563 O O . GLY C 1 158 ? -3.177 -44.295 27.428 1.00 45.37 152 GLY C O 1
ATOM 5564 N N . VAL C 1 159 ? -3.028 -46.128 26.123 1.00 42.05 153 VAL C N 1
ATOM 5565 C CA . VAL C 1 159 ? -2.114 -46.841 27.039 1.00 42.89 153 VAL C CA 1
ATOM 5566 C C . VAL C 1 159 ? -0.659 -46.327 26.923 1.00 42.01 153 VAL C C 1
ATOM 5567 O O . VAL C 1 159 ? 0.136 -46.527 27.832 1.00 43.52 153 VAL C O 1
ATOM 5571 N N . LEU C 1 160 ? -0.330 -45.628 25.842 1.00 40.06 154 LEU C N 1
ATOM 5572 C CA . LEU C 1 160 ? 1.033 -45.157 25.587 1.00 39.47 154 LEU C CA 1
ATOM 5573 C C . LEU C 1 160 ? 1.249 -43.693 25.946 1.00 40.73 154 LEU C C 1
ATOM 5574 O O . LEU C 1 160 ? 2.397 -43.244 26.039 1.00 41.24 154 LEU C O 1
ATOM 5579 N N . GLY C 1 161 ? 0.150 -42.966 26.157 1.00 41.67 155 GLY C N 1
ATOM 5580 C CA . GLY C 1 161 ? 0.201 -41.539 26.479 1.00 43.20 155 GLY C CA 1
ATOM 5581 C C . GLY C 1 161 ? -0.759 -41.070 27.546 1.00 46.12 155 GLY C C 1
ATOM 5582 O O . GLY C 1 161 ? -1.659 -41.780 27.988 1.00 47.01 155 GLY C O 1
ATOM 5583 N N . ALA C 1 162 ? -0.539 -39.843 27.975 1.00 48.06 156 ALA C N 1
ATOM 5584 C CA . ALA C 1 162 ? -1.421 -39.200 28.922 1.00 51.34 156 ALA C CA 1
ATOM 5585 C C . ALA C 1 162 ? -2.446 -38.340 28.181 1.00 50.99 156 ALA C C 1
ATOM 5586 O O . ALA C 1 162 ? -3.625 -38.345 28.531 1.00 53.81 156 ALA C O 1
ATOM 5588 N N . ASN C 1 163 ? -2.005 -37.584 27.186 1.00 49.17 157 ASN C N 1
ATOM 5589 C CA . ASN C 1 163 ? -2.918 -36.745 26.417 1.00 48.99 157 ASN C CA 1
ATOM 5590 C C . ASN C 1 163 ? -2.960 -37.136 24.960 1.00 45.56 157 ASN C C 1
ATOM 5591 O O . ASN C 1 163 ? -1.967 -37.050 24.255 1.00 43.61 157 ASN C O 1
ATOM 5596 N N . ILE C 1 164 ? -4.123 -37.588 24.521 1.00 45.31 158 ILE C N 1
ATOM 5597 C CA . ILE C 1 164 ? -4.309 -37.976 23.133 1.00 42.93 158 ILE C CA 1
ATOM 5598 C C . ILE C 1 164 ? -5.298 -37.004 22.538 1.00 43.76 158 ILE C C 1
ATOM 5599 O O . ILE C 1 164 ? -6.416 -36.914 23.006 1.00 46.54 158 ILE C O 1
ATOM 5604 N N . PHE C 1 165 ? -4.866 -36.248 21.531 1.00 42.43 159 PHE C N 1
ATOM 5605 C CA . PHE C 1 165 ? -5.717 -35.235 20.893 1.00 43.59 159 PHE C CA 1
ATOM 5606 C C . PHE C 1 165 ? -5.968 -35.564 19.418 1.00 41.71 159 PHE C C 1
ATOM 5607 O O . PHE C 1 165 ? -5.036 -35.907 18.682 1.00 39.38 159 PHE C O 1
ATOM 5615 N N . HIS C 1 166 ? -7.218 -35.437 18.993 1.00 43.22 160 HIS C N 1
ATOM 5616 C CA . HIS C 1 166 ? -7.551 -35.430 17.581 1.00 42.38 160 HIS C CA 1
ATOM 5617 C C . HIS C 1 166 ? -7.749 -33.975 17.189 1.00 43.75 160 HIS C C 1
ATOM 5618 O O . HIS C 1 166 ? -8.682 -33.332 17.650 1.00 46.53 160 HIS C O 1
ATOM 5625 N N . VAL C 1 167 ? -6.849 -33.463 16.362 1.00 42.14 161 VAL C N 1
ATOM 5626 C CA . VAL C 1 167 ? -6.882 -32.076 15.957 1.00 43.39 161 VAL C CA 1
ATOM 5627 C C . VAL C 1 167 ? -7.986 -31.869 14.917 1.00 44.74 161 VAL C C 1
ATOM 5628 O O . VAL C 1 167 ? -8.959 -31.176 15.162 1.00 47.49 161 VAL C O 1
ATOM 5632 N N . SER C 1 168 ? -7.821 -32.482 13.755 1.00 43.22 162 SER C N 1
ATOM 5633 C CA . SER C 1 168 ? -8.819 -32.413 12.721 1.00 44.78 162 SER C CA 1
ATOM 5634 C C . SER C 1 168 ? -8.654 -33.561 11.750 1.00 43.27 162 SER C C 1
ATOM 5635 O O . SER C 1 168 ? -7.704 -34.339 11.829 1.00 40.92 162 SER C O 1
ATOM 5638 N N . GLU C 1 169 ? -9.582 -33.647 10.816 1.00 45.08 163 GLU C N 1
ATOM 5639 C CA . GLU C 1 169 ? -9.506 -34.665 9.789 1.00 44.38 163 GLU C CA 1
ATOM 5640 C C . GLU C 1 169 ? -8.442 -34.390 8.737 1.00 42.83 163 GLU C C 1
ATOM 5641 O O . GLU C 1 169 ? -8.125 -35.254 7.951 1.00 42.12 163 GLU C O 1
ATOM 5647 N N . GLN C 1 170 ? -7.860 -33.202 8.757 1.00 42.62 164 GLN C N 1
ATOM 5648 C CA . GLN C 1 170 ? -6.696 -32.924 7.937 1.00 41.27 164 GLN C CA 1
ATOM 5649 C C . GLN C 1 170 ? -5.580 -33.772 8.466 1.00 38.77 164 GLN C C 1
ATOM 5650 O O . GLN C 1 170 ? -5.280 -33.679 9.636 1.00 38.03 164 GLN C O 1
ATOM 5656 N N . ILE C 1 171 ? -4.951 -34.567 7.604 1.00 37.88 165 ILE C N 1
ATOM 5657 C CA . ILE C 1 171 ? -3.937 -35.554 8.027 1.00 35.89 165 ILE C CA 1
ATOM 5658 C C . ILE C 1 171 ? -2.727 -34.892 8.701 1.00 34.84 165 ILE C C 1
ATOM 5659 O O . ILE C 1 171 ? -2.106 -35.474 9.626 1.00 33.65 165 ILE C O 1
ATOM 5664 N N . ASP C 1 172 ? -2.442 -33.661 8.275 1.00 35.67 166 ASP C N 1
ATOM 5665 C CA . ASP C 1 172 ? -1.309 -32.908 8.779 1.00 35.35 166 ASP C CA 1
ATOM 5666 C C . ASP C 1 172 ? -1.610 -32.021 10.002 1.00 36.03 166 ASP C C 1
ATOM 5667 O O . ASP C 1 172 ? -0.727 -31.284 10.444 1.00 36.31 166 ASP C O 1
ATOM 5672 N N . SER C 1 173 ? -2.818 -32.141 10.572 1.00 36.68 167 SER C N 1
ATOM 5673 C CA . SER C 1 173 ? -3.253 -31.273 11.664 1.00 37.99 167 SER C CA 1
ATOM 5674 C C . SER C 1 173 ? -2.466 -31.506 12.964 1.00 37.42 167 SER C C 1
ATOM 5675 O O . SER C 1 173 ? -2.146 -30.571 13.696 1.00 38.61 167 SER C O 1
ATOM 5678 N N . GLY C 1 174 ? -2.109 -32.755 13.205 1.00 35.93 168 GLY C N 1
ATOM 5679 C CA . GLY C 1 174 ? -1.365 -33.128 14.411 1.00 35.62 168 GLY C CA 1
ATOM 5680 C C . GLY C 1 174 ? 0.077 -32.671 14.359 1.00 35.54 168 GLY C C 1
ATOM 5681 O O . GLY C 1 174 ? 0.582 -32.037 15.284 1.00 36.72 168 GLY C O 1
ATOM 5682 N N . THR C 1 175 ? 0.730 -32.966 13.253 1.00 34.64 169 THR C N 1
ATOM 5683 C CA . THR C 1 175 ? 2.057 -32.470 12.980 1.00 35.08 169 THR C CA 1
ATOM 5684 C C . THR C 1 175 ? 2.122 -30.954 13.148 1.00 36.86 169 THR C C 1
ATOM 5685 O O . THR C 1 175 ? 2.997 -30.429 13.824 1.00 38.05 169 THR C O 1
ATOM 5689 N N . THR C 1 176 ? 1.163 -30.259 12.558 1.00 37.43 170 THR C N 1
ATOM 5690 C CA . THR C 1 176 ? 1.175 -28.787 12.570 1.00 39.36 170 THR C CA 1
ATOM 5691 C C . THR C 1 176 ? 1.072 -28.249 13.996 1.00 40.86 170 THR C C 1
ATOM 5692 O O . THR C 1 176 ? 1.892 -27.452 14.427 1.00 42.43 170 THR C O 1
ATOM 5696 N N . VAL C 1 177 ? 0.096 -28.720 14.749 1.00 40.79 171 VAL C N 1
ATOM 5697 C CA . VAL C 1 177 ? -0.013 -28.299 16.138 1.00 42.61 171 VAL C CA 1
ATOM 5698 C C . VAL C 1 177 ? 1.268 -28.637 16.929 1.00 42.77 171 VAL C C 1
ATOM 5699 O O . VAL C 1 177 ? 1.686 -27.866 17.786 1.00 45.02 171 VAL C O 1
ATOM 5703 N N . LYS C 1 178 ? 1.895 -29.768 16.624 1.00 40.82 172 LYS C N 1
ATOM 5704 C CA . LYS C 1 178 ? 3.121 -30.130 17.295 1.00 41.30 172 LYS C CA 1
ATOM 5705 C C . LYS C 1 178 ? 4.238 -29.145 16.987 1.00 42.97 172 LYS C C 1
ATOM 5706 O O . LYS C 1 178 ? 4.950 -28.708 17.862 1.00 45.13 172 LYS C O 1
ATOM 5712 N N . LEU C 1 179 ? 4.385 -28.821 15.712 1.00 30.97 173 LEU C N 1
ATOM 5713 C CA . LEU C 1 179 ? 5.439 -27.904 15.275 1.00 30.31 173 LEU C CA 1
ATOM 5714 C C . LEU C 1 179 ? 5.211 -26.522 15.835 1.00 30.17 173 LEU C C 1
ATOM 5715 O O . LEU C 1 179 ? 6.164 -25.829 16.136 1.00 29.24 173 LEU C O 1
ATOM 5720 N N . ILE C 1 180 ? 3.953 -26.123 15.967 1.00 31.70 174 ILE C N 1
ATOM 5721 C CA A ILE C 1 180 ? 3.573 -24.824 16.527 0.50 31.51 174 ILE C CA 1
ATOM 5722 C CA B ILE C 1 180 ? 3.621 -24.836 16.525 0.50 31.53 174 ILE C CA 1
ATOM 5723 C C . ILE C 1 180 ? 3.818 -24.813 18.034 1.00 32.48 174 ILE C C 1
ATOM 5724 O O . ILE C 1 180 ? 4.478 -23.910 18.528 1.00 31.83 174 ILE C O 1
ATOM 5733 N N . ASN C 1 181 ? 3.399 -25.863 18.726 1.00 34.61 175 ASN C N 1
ATOM 5734 C CA . ASN C 1 181 ? 3.774 -26.036 20.141 1.00 36.51 175 ASN C CA 1
ATOM 5735 C C . ASN C 1 181 ? 5.294 -25.875 20.303 1.00 34.97 175 ASN C C 1
ATOM 5736 O O . ASN C 1 181 ? 5.778 -25.117 21.135 1.00 34.61 175 ASN C O 1
ATOM 5741 N N . ASN C 1 182 ? 6.042 -26.581 19.467 1.00 34.33 176 ASN C N 1
ATOM 5742 C CA . ASN C 1 182 ? 7.496 -26.593 19.592 1.00 33.85 176 ASN C CA 1
ATOM 5743 C C . ASN C 1 182 ? 8.136 -25.250 19.248 1.00 30.62 176 ASN C C 1
ATOM 5744 O O . ASN C 1 182 ? 9.110 -24.857 19.872 1.00 28.83 176 ASN C O 1
ATOM 5749 N N . LEU C 1 183 ? 7.557 -24.548 18.286 1.00 28.48 177 LEU C N 1
ATOM 5750 C CA . LEU C 1 183 ? 8.002 -23.204 17.935 1.00 27.62 177 LEU C CA 1
ATOM 5751 C C . LEU C 1 183 ? 7.850 -22.243 19.109 1.00 27.96 177 LEU C C 1
ATOM 5752 O O . LEU C 1 183 ? 8.772 -21.527 19.438 1.00 26.94 177 LEU C O 1
ATOM 5757 N N . LEU C 1 184 ? 6.679 -22.251 19.748 1.00 29.21 178 LEU C N 1
ATOM 5758 C CA . LEU C 1 184 ? 6.455 -21.459 20.949 1.00 29.33 178 LEU C CA 1
ATOM 5759 C C . LEU C 1 184 ? 7.483 -21.819 21.996 1.00 30.33 178 LEU C C 1
ATOM 5760 O O . LEU C 1 184 ? 8.087 -20.938 22.603 1.00 28.53 178 LEU C O 1
ATOM 5765 N N . ILE C 1 185 ? 7.699 -23.115 22.210 1.00 31.29 179 ILE C N 1
ATOM 5766 C CA . ILE C 1 185 ? 8.723 -23.537 23.132 1.00 33.31 179 ILE C CA 1
ATOM 5767 C C . ILE C 1 185 ? 10.057 -22.857 22.833 1.00 32.27 179 ILE C C 1
ATOM 5768 O O . ILE C 1 185 ? 10.726 -22.349 23.726 1.00 32.63 179 ILE C O 1
ATOM 5773 N N . GLY C 1 186 ? 10.413 -22.823 21.567 1.00 30.29 180 GLY C N 1
ATOM 5774 C CA . GLY C 1 186 ? 11.645 -22.197 21.146 1.00 29.51 180 GLY C CA 1
ATOM 5775 C C . GLY C 1 186 ? 11.719 -20.752 21.571 1.00 28.36 180 GLY C C 1
ATOM 5776 O O . GLY C 1 186 ? 12.762 -20.296 22.023 1.00 27.92 180 GLY C O 1
ATOM 5777 N N . PHE C 1 187 ? 10.618 -20.028 21.369 1.00 26.94 181 PHE C N 1
ATOM 5778 C CA . PHE C 1 187 ? 10.508 -18.646 21.797 1.00 26.88 181 PHE C CA 1
ATOM 5779 C C . PHE C 1 187 ? 10.619 -18.505 23.294 1.00 28.36 181 PHE C C 1
ATOM 5780 O O . PHE C 1 187 ? 11.335 -17.616 23.783 1.00 27.74 181 PHE C O 1
ATOM 5788 N N . TYR C 1 188 ? 9.906 -19.373 24.017 1.00 30.52 182 TYR C N 1
ATOM 5789 C CA . TYR C 1 188 ? 9.831 -19.290 25.479 1.00 33.20 182 TYR C CA 1
ATOM 5790 C C . TYR C 1 188 ? 11.174 -19.598 26.140 1.00 34.51 182 TYR C C 1
ATOM 5791 O O . TYR C 1 188 ? 11.627 -18.870 27.035 1.00 35.73 182 TYR C O 1
ATOM 5800 N N . THR C 1 189 ? 11.823 -20.657 25.697 1.00 34.45 183 THR C N 1
ATOM 5801 C CA . THR C 1 189 ? 13.138 -21.017 26.210 1.00 36.29 183 THR C CA 1
ATOM 5802 C C . THR C 1 189 ? 14.185 -19.970 25.866 1.00 35.72 183 THR C C 1
ATOM 5803 O O . THR C 1 189 ? 15.059 -19.698 26.671 1.00 37.89 183 THR C O 1
ATOM 5807 N N . ALA C 1 190 ? 14.086 -19.370 24.679 1.00 33.69 184 ALA C N 1
ATOM 5808 C CA . ALA C 1 190 ? 14.957 -18.241 24.327 1.00 32.80 184 ALA C CA 1
ATOM 5809 C C . ALA C 1 190 ? 14.705 -17.068 25.281 1.00 33.40 184 ALA C C 1
ATOM 5810 O O . ALA C 1 190 ? 15.640 -16.473 25.827 1.00 34.17 184 ALA C O 1
ATOM 5812 N N . GLY C 1 191 ? 13.434 -16.753 25.500 1.00 32.79 185 GLY C N 1
ATOM 5813 C CA . GLY C 1 191 ? 13.076 -15.631 26.376 1.00 33.16 185 GLY C CA 1
ATOM 5814 C C . GLY C 1 191 ? 13.571 -15.826 27.801 1.00 36.06 185 GLY C C 1
ATOM 5815 O O . GLY C 1 191 ? 14.200 -14.931 28.392 1.00 37.41 185 GLY C O 1
ATOM 5816 N N . VAL C 1 192 ? 13.266 -16.992 28.351 1.00 37.39 186 VAL C N 1
ATOM 5817 C CA . VAL C 1 192 ? 13.661 -17.342 29.681 1.00 40.46 186 VAL C CA 1
ATOM 5818 C C . VAL C 1 192 ? 15.180 -17.293 29.791 1.00 42.16 186 VAL C C 1
ATOM 5819 O O . VAL C 1 192 ? 15.723 -16.752 30.750 1.00 42.85 186 VAL C O 1
ATOM 5823 N N . SER C 1 193 ? 15.863 -17.849 28.794 1.00 41.33 187 SER C N 1
ATOM 5824 C CA . SER C 1 193 ? 17.310 -17.922 28.836 1.00 43.22 187 SER C CA 1
ATOM 5825 C C . SER C 1 193 ? 17.957 -16.535 28.876 1.00 43.38 187 SER C C 1
ATOM 5826 O O . SER C 1 193 ? 18.846 -16.302 29.691 1.00 45.66 187 SER C O 1
ATOM 5829 N N . GLU C 1 194 ? 17.494 -15.610 28.029 1.00 40.85 188 GLU C N 1
ATOM 5830 C CA . GLU C 1 194 ? 18.077 -14.267 27.972 1.00 41.56 188 GLU C CA 1
ATOM 5831 C C . GLU C 1 194 ? 17.649 -13.371 29.137 1.00 42.95 188 GLU C C 1
ATOM 5832 O O . GLU C 1 194 ? 18.476 -12.669 29.726 1.00 45.15 188 GLU C O 1
ATOM 5838 N N . ALA C 1 195 ? 16.362 -13.378 29.460 1.00 42.61 189 ALA C N 1
ATOM 5839 C CA . ALA C 1 195 ? 15.856 -12.610 30.600 1.00 44.44 189 ALA C CA 1
ATOM 5840 C C . ALA C 1 195 ? 16.586 -12.992 31.881 1.00 48.69 189 ALA C C 1
ATOM 5841 O O . ALA C 1 195 ? 17.079 -12.127 32.578 1.00 50.35 189 ALA C O 1
ATOM 5843 N N . LEU C 1 196 ? 16.692 -14.287 32.164 1.00 50.76 190 LEU C N 1
ATOM 5844 C CA . LEU C 1 196 ? 17.353 -14.731 33.383 1.00 55.48 190 LEU C CA 1
ATOM 5845 C C . LEU C 1 196 ? 18.853 -14.382 33.408 1.00 57.67 190 LEU C C 1
ATOM 5846 O O . LEU C 1 196 ? 19.411 -14.094 34.500 1.00 61.52 190 LEU C O 1
ATOM 5851 N N . THR C 1 197 ? 19.513 -14.416 32.243 1.00 54.83 191 THR C N 1
ATOM 5852 C CA . THR C 1 197 ? 20.930 -14.004 32.193 1.00 56.67 191 THR C CA 1
ATOM 5853 C C . THR C 1 197 ? 21.045 -12.508 32.558 1.00 56.35 191 THR C C 1
ATOM 5854 O O . THR C 1 197 ? 21.949 -12.088 33.270 1.00 59.37 191 THR C O 1
ATOM 5858 N N . LEU C 1 198 ? 20.114 -11.708 32.057 1.00 53.89 192 LEU C N 1
ATOM 5859 C CA . LEU C 1 198 ? 20.079 -10.291 32.369 1.00 53.31 192 LEU C CA 1
ATOM 5860 C C . LEU C 1 198 ? 19.812 -10.102 33.861 1.00 56.73 192 LEU C C 1
ATOM 5861 O O . LEU C 1 198 ? 20.496 -9.311 34.530 1.00 60.18 192 LEU C O 1
ATOM 5866 N N . ALA C 1 199 ? 18.836 -10.834 34.393 1.00 56.69 193 ALA C N 1
ATOM 5867 C CA . ALA C 1 199 ? 18.513 -10.744 35.817 1.00 60.36 193 ALA C CA 1
ATOM 5868 C C . ALA C 1 199 ? 19.685 -11.178 36.666 1.00 65.63 193 ALA C C 1
ATOM 5869 O O . ALA C 1 199 ? 20.102 -10.452 37.574 1.00 68.30 193 ALA C O 1
ATOM 5871 N N . LYS C 1 200 ? 20.216 -12.362 36.378 1.00 67.45 194 LYS C N 1
ATOM 5872 C CA . LYS C 1 200 ? 21.307 -12.923 37.175 1.00 73.15 194 LYS C CA 1
ATOM 5873 C C . LYS C 1 200 ? 22.495 -11.971 37.289 1.00 75.60 194 LYS C C 1
ATOM 5874 O O . LYS C 1 200 ? 23.068 -11.785 38.378 1.00 79.63 194 LYS C O 1
ATOM 5880 N N . LYS C 1 201 ? 22.879 -11.385 36.170 1.00 73.63 195 LYS C N 1
ATOM 5881 C CA . LYS C 1 201 ? 24.023 -10.504 36.189 1.00 76.72 195 LYS C CA 1
ATOM 5882 C C . LYS C 1 201 ? 23.726 -9.258 37.052 1.00 77.95 195 LYS C C 1
ATOM 5883 O O . LYS C 1 201 ? 24.599 -8.739 37.742 1.00 81.49 195 LYS C O 1
ATOM 5889 N N . ASN C 1 202 ? 22.486 -8.806 37.053 1.00 75.09 196 ASN C N 1
ATOM 5890 C CA . ASN C 1 202 ? 22.124 -7.683 37.932 1.00 76.77 196 ASN C CA 1
ATOM 5891 C C . ASN C 1 202 ? 21.684 -8.074 39.361 1.00 80.79 196 ASN C C 1
ATOM 5892 O O . ASN C 1 202 ? 20.956 -7.335 40.032 1.00 80.28 196 ASN C O 1
ATOM 5897 N N . ASN C 1 203 ? 22.142 -9.247 39.799 1.00 84.75 197 ASN C N 1
ATOM 5898 C CA . ASN C 1 203 ? 21.973 -9.750 41.154 1.00 90.23 197 ASN C CA 1
ATOM 5899 C C . ASN C 1 203 ? 20.548 -9.983 41.605 1.00 89.22 197 ASN C C 1
ATOM 5900 O O . ASN C 1 203 ? 20.219 -9.780 42.760 1.00 92.23 197 ASN C O 1
ATOM 5905 N N . MET C 1 204 ? 19.684 -10.460 40.731 1.00 84.81 198 MET C N 1
ATOM 5906 C CA . MET C 1 204 ? 18.309 -10.672 41.156 1.00 84.30 198 MET C CA 1
ATOM 5907 C C . MET C 1 204 ? 18.108 -11.972 41.970 1.00 87.64 198 MET C C 1
ATOM 5908 O O . MET C 1 204 ? 18.859 -12.929 41.841 1.00 88.70 198 MET C O 1
ATOM 5913 N N . ASP C 1 205 ? 17.079 -11.954 42.813 1.00 89.12 199 ASP C N 1
ATOM 5914 C CA . ASP C 1 205 ? 16.589 -13.137 43.501 1.00 92.48 199 ASP C CA 1
ATOM 5915 C C . ASP C 1 205 ? 15.624 -13.876 42.571 1.00 87.79 199 ASP C C 1
ATOM 5916 O O . ASP C 1 205 ? 14.451 -13.521 42.447 1.00 85.85 199 ASP C O 1
ATOM 5921 N N . LEU C 1 206 ? 16.145 -14.901 41.917 1.00 86.43 200 LEU C N 1
ATOM 5922 C CA . LEU C 1 206 ? 15.397 -15.640 40.885 1.00 82.25 200 LEU C CA 1
ATOM 5923 C C . LEU C 1 206 ? 14.154 -16.318 41.429 1.00 84.28 200 LEU C C 1
ATOM 5924 O O . LEU C 1 206 ? 13.133 -16.313 40.744 1.00 81.32 200 LEU C O 1
ATOM 5929 N N . ASP C 1 207 ? 14.226 -16.843 42.657 1.00 89.35 201 ASP C N 1
ATOM 5930 C CA . ASP C 1 207 ? 13.076 -17.468 43.279 1.00 92.46 201 ASP C CA 1
ATOM 5931 C C . ASP C 1 207 ? 11.975 -16.431 43.417 1.00 91.58 201 ASP C C 1
ATOM 5932 O O . ASP C 1 207 ? 10.865 -16.580 42.859 1.00 89.67 201 ASP C O 1
ATOM 5934 N N . LYS C 1 208 ? 12.294 -15.348 44.119 1.00 92.85 202 LYS C N 1
ATOM 5935 C CA . LYS C 1 208 ? 11.328 -14.279 44.293 1.00 92.21 202 LYS C CA 1
ATOM 5936 C C . LYS C 1 208 ? 10.956 -13.663 42.941 1.00 85.34 202 LYS C C 1
ATOM 5937 O O . LYS C 1 208 ? 9.803 -13.309 42.736 1.00 84.68 202 LYS C O 1
ATOM 5943 N N . MET C 1 209 ? 11.868 -13.572 41.988 1.00 80.79 203 MET C N 1
ATOM 5944 C CA . MET C 1 209 ? 11.417 -13.143 40.670 1.00 74.71 203 MET C CA 1
ATOM 5945 C C . MET C 1 209 ? 10.357 -14.075 40.093 1.00 73.45 203 MET C C 1
ATOM 5946 O O . MET C 1 209 ? 9.333 -13.600 39.582 1.00 70.06 203 MET C O 1
ATOM 5951 N N . PHE C 1 210 ? 10.611 -15.395 40.147 1.00 74.76 204 PHE C N 1
ATOM 5952 C CA . PHE C 1 210 ? 9.683 -16.342 39.579 1.00 73.73 204 PHE C CA 1
ATOM 5953 C C . PHE C 1 210 ? 8.308 -16.190 40.210 1.00 76.56 204 PHE C C 1
ATOM 5954 O O . PHE C 1 210 ? 7.315 -16.143 39.500 1.00 74.11 204 PHE C O 1
ATOM 5962 N N . ASP C 1 211 ? 8.247 -16.089 41.540 1.00 82.32 205 ASP C N 1
ATOM 5963 C CA . ASP C 1 211 ? 6.959 -16.002 42.226 1.00 86.40 205 ASP C CA 1
ATOM 5964 C C . ASP C 1 211 ? 6.156 -14.797 41.778 1.00 83.37 205 ASP C C 1
ATOM 5965 O O . ASP C 1 211 ? 4.931 -14.871 41.670 1.00 83.99 205 ASP C O 1
ATOM 5970 N N . ILE C 1 212 ? 6.853 -13.695 41.514 1.00 80.08 206 ILE C N 1
ATOM 5971 C CA . ILE C 1 212 ? 6.219 -12.493 40.998 1.00 77.46 206 ILE C CA 1
ATOM 5972 C C . ILE C 1 212 ? 5.859 -12.704 39.516 1.00 71.97 206 ILE C C 1
ATOM 5973 O O . ILE C 1 212 ? 4.711 -12.552 39.115 1.00 71.55 206 ILE C O 1
ATOM 5978 N N . LEU C 1 213 ? 6.839 -13.081 38.713 1.00 68.16 207 LEU C N 1
ATOM 5979 C CA . LEU C 1 213 ? 6.599 -13.284 37.286 1.00 63.52 207 LEU C CA 1
ATOM 5980 C C . LEU C 1 213 ? 5.605 -14.414 36.986 1.00 64.34 207 LEU C C 1
ATOM 5981 O O . LEU C 1 213 ? 4.815 -14.314 36.056 1.00 60.73 207 LEU C O 1
ATOM 5986 N N . ASN C 1 214 ? 5.572 -15.463 37.815 1.00 68.63 208 ASN C N 1
ATOM 5987 C CA . ASN C 1 214 ? 4.591 -16.536 37.613 1.00 70.42 208 ASN C CA 1
ATOM 5988 C C . ASN C 1 214 ? 3.140 -16.149 37.841 1.00 72.83 208 ASN C C 1
ATOM 5989 O O . ASN C 1 214 ? 2.258 -16.839 37.376 1.00 73.18 208 ASN C O 1
ATOM 5994 N N . VAL C 1 215 ? 2.881 -15.053 38.537 1.00 74.53 209 VAL C N 1
ATOM 5995 C CA . VAL C 1 215 ? 1.518 -14.554 38.615 1.00 77.10 209 VAL C CA 1
ATOM 5996 C C . VAL C 1 215 ? 1.344 -13.280 37.769 1.00 73.19 209 VAL C C 1
ATOM 5997 O O . VAL C 1 215 ? 0.318 -12.617 37.848 1.00 75.03 209 VAL C O 1
ATOM 6001 N N . SER C 1 216 ? 2.346 -12.966 36.953 1.00 68.24 210 SER C N 1
ATOM 6002 C CA . SER C 1 216 ? 2.290 -11.837 36.022 1.00 64.05 210 SER C CA 1
ATOM 6003 C C . SER C 1 216 ? 2.178 -12.301 34.566 1.00 60.08 210 SER C C 1
ATOM 6004 O O . SER C 1 216 ? 1.926 -13.482 34.282 1.00 59.55 210 SER C O 1
ATOM 6007 N N . TYR C 1 217 ? 2.362 -11.361 33.646 1.00 55.81 211 TYR C N 1
ATOM 6008 C CA . TYR C 1 217 ? 2.367 -11.686 32.235 1.00 52.55 211 TYR C CA 1
ATOM 6009 C C . TYR C 1 217 ? 3.717 -12.251 31.796 1.00 49.02 211 TYR C C 1
ATOM 6010 O O . TYR C 1 217 ? 3.843 -12.721 30.694 1.00 46.63 211 TYR C O 1
ATOM 6019 N N . GLY C 1 218 ? 4.710 -12.246 32.673 1.00 49.35 212 GLY C N 1
ATOM 6020 C CA . GLY C 1 218 ? 5.916 -13.028 32.427 1.00 48.34 212 GLY C CA 1
ATOM 6021 C C . GLY C 1 218 ? 5.734 -14.560 32.556 1.00 49.40 212 GLY C C 1
ATOM 6022 O O . GLY C 1 218 ? 6.689 -15.309 32.413 1.00 48.66 212 GLY C O 1
ATOM 6023 N N . GLN C 1 219 ? 4.514 -15.022 32.806 1.00 50.89 213 GLN C N 1
ATOM 6024 C CA . GLN C 1 219 ? 4.259 -16.427 33.161 1.00 53.34 213 GLN C CA 1
ATOM 6025 C C . GLN C 1 219 ? 4.208 -17.353 31.946 1.00 50.36 213 GLN C C 1
ATOM 6026 O O . GLN C 1 219 ? 3.545 -17.046 30.963 1.00 48.17 213 GLN C O 1
ATOM 6032 N N . SER C 1 220 ? 4.917 -18.474 32.023 1.00 50.53 214 SER C N 1
ATOM 6033 C CA . SER C 1 220 ? 4.681 -19.604 31.146 1.00 49.18 214 SER C CA 1
ATOM 6034 C C . SER C 1 220 ? 5.103 -20.923 31.806 1.00 52.35 214 SER C C 1
ATOM 6035 O O . SER C 1 220 ? 5.991 -20.948 32.649 1.00 52.52 214 SER C O 1
ATOM 6038 N N . ARG C 1 221 ? 4.494 -22.017 31.370 1.00 53.47 215 ARG C N 1
ATOM 6039 C CA . ARG C 1 221 ? 4.935 -23.349 31.812 1.00 57.07 215 ARG C CA 1
ATOM 6040 C C . ARG C 1 221 ? 6.401 -23.606 31.533 1.00 54.56 215 ARG C C 1
ATOM 6041 O O . ARG C 1 221 ? 7.088 -24.162 32.356 1.00 55.94 215 ARG C O 1
ATOM 6049 N N . ILE C 1 222 ? 6.893 -23.162 30.383 1.00 50.23 216 ILE C N 1
ATOM 6050 C CA . ILE C 1 222 ? 8.313 -23.316 30.071 1.00 48.74 216 ILE C CA 1
ATOM 6051 C C . ILE C 1 222 ? 9.215 -22.572 31.076 1.00 50.13 216 ILE C C 1
ATOM 6052 O O . ILE C 1 222 ? 10.255 -23.079 31.494 1.00 50.75 216 ILE C O 1
ATOM 6057 N N . TYR C 1 223 ? 8.827 -21.362 31.445 1.00 50.43 217 TYR C N 1
ATOM 6058 C CA . TYR C 1 223 ? 9.547 -20.647 32.488 1.00 52.54 217 TYR C CA 1
ATOM 6059 C C . TYR C 1 223 ? 9.533 -21.520 33.758 1.00 57.18 217 TYR C C 1
ATOM 6060 O O . TYR C 1 223 ? 10.563 -21.916 34.254 1.00 58.26 217 TYR C O 1
ATOM 6069 N N . GLU C 1 224 ? 8.343 -21.855 34.228 1.00 60.30 218 GLU C N 1
ATOM 6070 C CA . GLU C 1 224 ? 8.166 -22.757 35.382 1.00 66.24 218 GLU C CA 1
ATOM 6071 C C . GLU C 1 224 ? 9.025 -24.017 35.269 1.00 66.91 218 GLU C C 1
ATOM 6072 O O . GLU C 1 224 ? 9.855 -24.272 36.126 1.00 69.42 218 GLU C O 1
ATOM 6078 N N . ARG C 1 225 ? 8.837 -24.773 34.194 1.00 64.56 219 ARG C N 1
ATOM 6079 C CA . ARG C 1 225 ? 9.659 -25.951 33.871 1.00 64.62 219 ARG C CA 1
ATOM 6080 C C . ARG C 1 225 ? 11.157 -25.706 33.883 1.00 63.87 219 ARG C C 1
ATOM 6081 O O . ARG C 1 225 ? 11.859 -26.329 34.655 1.00 66.82 219 ARG C O 1
ATOM 6089 N N . ASN C 1 226 ? 11.646 -24.837 33.008 1.00 59.60 220 ASN C N 1
ATOM 6090 C CA . ASN C 1 226 ? 13.084 -24.626 32.871 1.00 59.39 220 ASN C CA 1
ATOM 6091 C C . ASN C 1 226 ? 13.757 -24.086 34.135 1.00 63.08 220 ASN C C 1
ATOM 6092 O O . ASN C 1 226 ? 14.835 -24.542 34.517 1.00 64.37 220 ASN C O 1
ATOM 6097 N N . TYR C 1 227 ? 13.125 -23.111 34.774 1.00 63.73 221 TYR C N 1
ATOM 6098 C CA . TYR C 1 227 ? 13.740 -22.483 35.951 1.00 67.88 221 TYR C CA 1
ATOM 6099 C C . TYR C 1 227 ? 13.844 -23.466 37.124 1.00 73.67 221 TYR C C 1
ATOM 6100 O O . TYR C 1 227 ? 14.930 -23.736 37.615 1.00 75.93 221 TYR C O 1
ATOM 6109 N N . LYS C 1 228 ? 12.714 -24.017 37.533 1.00 76.53 222 LYS C N 1
ATOM 6110 C CA . LYS C 1 228 ? 12.674 -24.888 38.700 1.00 83.30 222 LYS C CA 1
ATOM 6111 C C . LYS C 1 228 ? 13.415 -26.191 38.495 1.00 85.08 222 LYS C C 1
ATOM 6112 O O . LYS C 1 228 ? 14.285 -26.543 39.296 1.00 88.83 222 LYS C O 1
ATOM 6118 N N . SER C 1 229 ? 13.053 -26.912 37.432 1.00 81.82 223 SER C N 1
ATOM 6119 C CA . SER C 1 229 ? 13.564 -28.271 37.229 1.00 83.61 223 SER C CA 1
ATOM 6120 C C . SER C 1 229 ? 14.926 -28.370 36.604 1.00 82.09 223 SER C C 1
ATOM 6121 O O . SER C 1 229 ? 15.486 -29.443 36.559 1.00 84.29 223 SER C O 1
ATOM 6124 N N . PHE C 1 230 ? 15.477 -27.274 36.122 1.00 78.41 224 PHE C N 1
ATOM 6125 C CA . PHE C 1 230 ? 16.760 -27.373 35.455 1.00 77.36 224 PHE C CA 1
ATOM 6126 C C . PHE C 1 230 ? 17.703 -26.297 35.913 1.00 78.55 224 PHE C C 1
ATOM 6127 O O . PHE C 1 230 ? 18.845 -26.587 36.324 1.00 81.39 224 PHE C O 1
ATOM 6135 N N . ILE C 1 231 ? 17.227 -25.052 35.854 1.00 75.70 225 ILE C N 1
ATOM 6136 C CA . ILE C 1 231 ? 18.084 -23.939 36.181 1.00 76.77 225 ILE C CA 1
ATOM 6137 C C . ILE C 1 231 ? 18.437 -23.903 37.653 1.00 82.50 225 ILE C C 1
ATOM 6138 O O . ILE C 1 231 ? 19.602 -23.903 37.989 1.00 84.74 225 ILE C O 1
ATOM 6143 N N . ALA C 1 232 ? 17.428 -23.849 38.509 1.00 85.49 226 ALA C N 1
ATOM 6144 C CA . ALA C 1 232 ? 17.665 -23.741 39.943 1.00 92.06 226 ALA C CA 1
ATOM 6145 C C . ALA C 1 232 ? 18.540 -24.920 40.468 1.00 98.10 226 ALA C C 1
ATOM 6146 O O . ALA C 1 232 ? 19.588 -24.704 41.083 1.00 102.24 226 ALA C O 1
ATOM 6148 N N . PRO C 1 233 ? 18.143 -26.167 40.194 1.00 99.67 227 PRO C N 1
ATOM 6149 C CA . PRO C 1 233 ? 18.962 -27.290 40.641 1.00 105.23 227 PRO C CA 1
ATOM 6150 C C . PRO C 1 233 ? 20.254 -27.507 39.846 1.00 104.79 227 PRO C C 1
ATOM 6151 O O . PRO C 1 233 ? 21.003 -28.414 40.176 1.00 109.44 227 PRO C O 1
ATOM 6155 N N . GLU C 1 234 ? 20.522 -26.695 38.826 1.00 100.20 228 GLU C N 1
ATOM 6156 C CA . GLU C 1 234 ? 21.788 -26.777 38.093 1.00 100.41 228 GLU C CA 1
ATOM 6157 C C . GLU C 1 234 ? 21.974 -28.169 37.484 1.00 100.53 228 GLU C C 1
ATOM 6158 O O . GLU C 1 234 ? 23.064 -28.740 37.534 1.00 104.90 228 GLU C O 1
ATOM 6164 N N . ASN C 1 235 ? 20.891 -28.726 36.943 1.00 96.66 229 ASN C N 1
ATOM 6165 C CA . ASN C 1 235 ? 20.907 -30.039 36.300 1.00 96.18 229 ASN C CA 1
ATOM 6166 C C . ASN C 1 235 ? 20.428 -29.886 34.868 1.00 89.43 229 ASN C C 1
ATOM 6167 O O . ASN C 1 235 ? 19.267 -29.559 34.630 1.00 86.20 229 ASN C O 1
ATOM 6169 N N . TYR C 1 236 ? 21.326 -30.107 33.916 1.00 87.59 230 TYR C N 1
ATOM 6170 C CA . TYR C 1 236 ? 21.019 -29.907 32.505 1.00 81.75 230 TYR C CA 1
ATOM 6171 C C . TYR C 1 236 ? 20.894 -31.226 31.747 1.00 81.78 230 TYR C C 1
ATOM 6172 O O . TYR C 1 236 ? 21.174 -31.300 30.550 1.00 78.47 230 TYR C O 1
ATOM 6181 N N . GLU C 1 237 ? 20.411 -32.241 32.467 1.00 85.02 231 GLU C N 1
ATOM 6182 C CA . GLU C 1 237 ? 20.062 -33.537 31.908 1.00 85.50 231 GLU C CA 1
ATOM 6183 C C . GLU C 1 237 ? 18.732 -33.490 31.205 1.00 80.68 231 GLU C C 1
ATOM 6184 O O . GLU C 1 237 ? 17.748 -33.077 31.797 1.00 79.73 231 GLU C O 1
ATOM 6190 N N . PRO C 1 238 ? 18.682 -33.975 29.963 1.00 77.62 232 PRO C N 1
ATOM 6191 C CA . PRO C 1 238 ? 17.431 -34.071 29.222 1.00 73.69 232 PRO C CA 1
ATOM 6192 C C . PRO C 1 238 ? 16.562 -35.055 29.938 1.00 76.19 232 PRO C C 1
ATOM 6193 O O . PRO C 1 238 ? 17.126 -35.985 30.464 1.00 80.05 232 PRO C O 1
ATOM 6197 N N . GLY C 1 239 ? 15.240 -34.907 29.973 1.00 74.12 233 GLY C N 1
ATOM 6198 C CA . GLY C 1 239 ? 14.523 -33.753 29.477 1.00 69.38 233 GLY C CA 1
ATOM 6199 C C . GLY C 1 239 ? 14.184 -33.752 28.007 1.00 64.47 233 GLY C C 1
ATOM 6200 O O . GLY C 1 239 ? 13.752 -34.757 27.456 1.00 64.31 233 GLY C O 1
ATOM 6201 N N . PHE C 1 240 ? 14.369 -32.593 27.382 1.00 60.43 234 PHE C N 1
ATOM 6202 C CA . PHE C 1 240 ? 14.099 -32.397 25.959 1.00 55.79 234 PHE C CA 1
ATOM 6203 C C . PHE C 1 240 ? 15.291 -31.642 25.425 1.00 53.45 234 PHE C C 1
ATOM 6204 O O . PHE C 1 240 ? 15.536 -30.479 25.800 1.00 51.35 234 PHE C O 1
ATOM 6212 N N . THR C 1 241 ? 16.046 -32.299 24.559 1.00 51.95 235 THR C N 1
ATOM 6213 C CA . THR C 1 241 ? 17.336 -31.778 24.182 1.00 52.05 235 THR C CA 1
ATOM 6214 C C . THR C 1 241 ? 17.250 -30.599 23.201 1.00 48.15 235 THR C C 1
ATOM 6215 O O . THR C 1 241 ? 16.285 -30.448 22.483 1.00 44.56 235 THR C O 1
ATOM 6219 N N . VAL C 1 242 ? 18.291 -29.775 23.223 1.00 48.16 236 VAL C N 1
ATOM 6220 C CA . VAL C 1 242 ? 18.515 -28.709 22.277 1.00 45.21 236 VAL C CA 1
ATOM 6221 C C . VAL C 1 242 ? 18.474 -29.224 20.835 1.00 44.16 236 VAL C C 1
ATOM 6222 O O . VAL C 1 242 ? 17.928 -28.560 19.952 1.00 40.40 236 VAL C O 1
ATOM 6226 N N . ASN C 1 243 ? 19.035 -30.406 20.612 1.00 46.01 237 ASN C N 1
ATOM 6227 C CA . ASN C 1 243 ? 19.081 -31.000 19.283 1.00 46.17 237 ASN C CA 1
ATOM 6228 C C . ASN C 1 243 ? 17.708 -31.398 18.796 1.00 43.91 237 ASN C C 1
ATOM 6229 O O . ASN C 1 243 ? 17.393 -31.195 17.652 1.00 41.86 237 ASN C O 1
ATOM 6234 N N . LEU C 1 244 ? 16.883 -31.974 19.652 1.00 44.76 238 LEU C N 1
ATOM 6235 C CA . LEU C 1 244 ? 15.537 -32.312 19.211 1.00 43.68 238 LEU C CA 1
ATOM 6236 C C . LEU C 1 244 ? 14.667 -31.055 19.017 1.00 40.23 238 LEU C C 1
ATOM 6237 O O . LEU C 1 244 ? 13.862 -31.011 18.116 1.00 37.53 238 LEU C O 1
ATOM 6242 N N . LEU C 1 245 ? 14.823 -30.066 19.889 1.00 39.68 239 LEU C N 1
ATOM 6243 C CA . LEU C 1 245 ? 14.057 -28.817 19.800 1.00 38.20 239 LEU C CA 1
ATOM 6244 C C . LEU C 1 245 ? 14.336 -28.180 18.456 1.00 36.07 239 LEU C C 1
ATOM 6245 O O . LEU C 1 245 ? 13.439 -27.793 17.712 1.00 33.97 239 LEU C O 1
ATOM 6250 N N . LYS C 1 246 ? 15.616 -28.096 18.161 1.00 37.35 240 LYS C N 1
ATOM 6251 C CA . LYS C 1 246 ? 16.087 -27.497 16.929 1.00 37.33 240 LYS C CA 1
ATOM 6252 C C . LYS C 1 246 ? 15.605 -28.257 15.698 1.00 36.26 240 LYS C C 1
ATOM 6253 O O . LYS C 1 246 ? 15.352 -27.672 14.652 1.00 33.35 240 LYS C O 1
ATOM 6259 N N . LYS C 1 247 ? 15.497 -29.574 15.821 1.00 37.09 241 LYS C N 1
ATOM 6260 C CA . LYS C 1 247 ? 15.020 -30.353 14.710 1.00 36.92 241 LYS C CA 1
ATOM 6261 C C . LYS C 1 247 ? 13.573 -30.010 14.396 1.00 34.46 241 LYS C C 1
ATOM 6262 O O . LYS C 1 247 ? 13.250 -29.818 13.245 1.00 32.58 241 LYS C O 1
ATOM 6268 N N . ASP C 1 248 ? 12.718 -29.899 15.408 1.00 33.54 242 ASP C N 1
ATOM 6269 C CA . ASP C 1 248 ? 11.352 -29.477 15.163 1.00 32.21 242 ASP C CA 1
ATOM 6270 C C . ASP C 1 248 ? 11.281 -28.039 14.702 1.00 30.00 242 ASP C C 1
ATOM 6271 O O . ASP C 1 248 ? 10.439 -27.696 13.913 1.00 28.12 242 ASP C O 1
ATOM 6276 N N . LEU C 1 249 ? 12.165 -27.199 15.184 1.00 30.31 243 LEU C N 1
ATOM 6277 C CA . LEU C 1 249 ? 12.184 -25.827 14.693 1.00 29.53 243 LEU C CA 1
ATOM 6278 C C . LEU C 1 249 ? 12.485 -25.845 13.178 1.00 28.91 243 LEU C C 1
ATOM 6279 O O . LEU C 1 249 ? 11.909 -25.102 12.444 1.00 27.86 243 LEU C O 1
ATOM 6284 N N . GLY C 1 250 ? 13.342 -26.759 12.726 1.00 30.80 244 GLY C N 1
ATOM 6285 C CA . GLY C 1 250 ? 13.659 -26.895 11.312 1.00 31.21 244 GLY C CA 1
ATOM 6286 C C . GLY C 1 250 ? 12.440 -27.203 10.463 1.00 31.26 244 GLY C C 1
ATOM 6287 O O . GLY C 1 250 ? 12.239 -26.613 9.409 1.00 29.98 244 GLY C O 1
ATOM 6288 N N . PHE C 1 251 ? 11.633 -28.153 10.925 1.00 30.99 245 PHE C N 1
ATOM 6289 C CA . PHE C 1 251 ? 10.413 -28.524 10.239 1.00 30.77 245 PHE C CA 1
ATOM 6290 C C . PHE C 1 251 ? 9.453 -27.343 10.180 1.00 29.57 245 PHE C C 1
ATOM 6291 O O . PHE C 1 251 ? 8.779 -27.190 9.175 1.00 28.15 245 PHE C O 1
ATOM 6299 N N . ALA C 1 252 ? 9.379 -26.557 11.261 1.00 27.36 246 ALA C N 1
ATOM 6300 C CA . ALA C 1 252 ? 8.507 -25.391 11.316 1.00 27.26 246 ALA C CA 1
ATOM 6301 C C . ALA C 1 252 ? 8.988 -24.350 10.336 1.00 26.87 246 ALA C C 1
ATOM 6302 O O . ALA C 1 252 ? 8.198 -23.836 9.564 1.00 26.84 246 ALA C O 1
ATOM 6304 N N . VAL C 1 253 ? 10.281 -24.041 10.348 1.00 27.00 247 VAL C N 1
ATOM 6305 C CA . VAL C 1 253 ? 10.826 -23.085 9.390 1.00 27.06 247 VAL C CA 1
ATOM 6306 C C . VAL C 1 253 ? 10.695 -23.575 7.940 1.00 28.79 247 VAL C C 1
ATOM 6307 O O . VAL C 1 253 ? 10.372 -22.792 7.046 1.00 28.02 247 VAL C O 1
ATOM 6311 N N . ASP C 1 254 ? 10.926 -24.860 7.702 1.00 30.00 248 ASP C N 1
ATOM 6312 C CA . ASP C 1 254 ? 10.654 -25.436 6.375 1.00 32.09 248 ASP C CA 1
ATOM 6313 C C . ASP C 1 254 ? 9.210 -25.201 5.948 1.00 31.55 248 ASP C C 1
ATOM 6314 O O . ASP C 1 254 ? 8.971 -24.732 4.858 1.00 30.94 248 ASP C O 1
ATOM 6319 N N . LEU C 1 255 ? 8.250 -25.517 6.816 1.00 30.85 249 LEU C N 1
ATOM 6320 C CA . LEU C 1 255 ? 6.836 -25.268 6.511 1.00 31.93 249 LEU C CA 1
ATOM 6321 C C . LEU C 1 255 ? 6.539 -23.757 6.259 1.00 32.11 249 LEU C C 1
ATOM 6322 O O . LEU C 1 255 ? 5.768 -23.398 5.355 1.00 31.77 249 LEU C O 1
ATOM 6327 N N . ALA C 1 256 ? 7.160 -22.880 7.030 1.00 31.88 250 ALA C N 1
ATOM 6328 C CA . ALA C 1 256 ? 6.983 -21.427 6.813 1.00 33.29 250 ALA C CA 1
ATOM 6329 C C . ALA C 1 256 ? 7.412 -21.037 5.424 1.00 36.26 250 ALA C C 1
ATOM 6330 O O . ALA C 1 256 ? 6.640 -20.434 4.672 1.00 37.35 250 ALA C O 1
ATOM 6332 N N . LYS C 1 257 ? 8.645 -21.386 5.091 1.00 38.57 251 LYS C N 1
ATOM 6333 C CA . LYS C 1 257 ? 9.250 -21.097 3.800 1.00 42.71 251 LYS C CA 1
ATOM 6334 C C . LYS C 1 257 ? 8.485 -21.689 2.642 1.00 45.69 251 LYS C C 1
ATOM 6335 O O . LYS C 1 257 ? 8.243 -21.024 1.662 1.00 47.16 251 LYS C O 1
ATOM 6341 N N . GLU C 1 258 ? 8.096 -22.946 2.761 1.00 46.50 252 GLU C N 1
ATOM 6342 C CA . GLU C 1 258 ? 7.275 -23.567 1.730 1.00 49.92 252 GLU C CA 1
ATOM 6343 C C . GLU C 1 258 ? 5.901 -22.899 1.641 1.00 50.20 252 GLU C C 1
ATOM 6344 O O . GLU C 1 258 ? 5.309 -22.849 0.577 1.00 52.54 252 GLU C O 1
ATOM 6350 N N . SER C 1 259 ? 5.420 -22.352 2.758 1.00 48.46 253 SER C N 1
ATOM 6351 C CA . SER C 1 259 ? 4.169 -21.603 2.768 1.00 48.79 253 SER C CA 1
ATOM 6352 C C . SER C 1 259 ? 4.371 -20.156 2.311 1.00 49.24 253 SER C C 1
ATOM 6353 O O . SER C 1 259 ? 3.473 -19.362 2.461 1.00 49.73 253 SER C O 1
ATOM 6356 N N . GLU C 1 260 ? 5.546 -19.817 1.773 1.00 49.38 254 GLU C N 1
ATOM 6357 C CA . GLU C 1 260 ? 5.896 -18.455 1.368 1.00 50.23 254 GLU C CA 1
ATOM 6358 C C . GLU C 1 260 ? 5.776 -17.423 2.494 1.00 47.35 254 GLU C C 1
ATOM 6359 O O . GLU C 1 260 ? 5.365 -16.296 2.256 1.00 47.94 254 GLU C O 1
ATOM 6365 N N . LEU C 1 261 ? 6.132 -17.816 3.713 1.00 42.85 255 LEU C N 1
ATOM 6366 C CA . LEU C 1 261 ? 6.088 -16.922 4.846 1.00 40.29 255 LEU C CA 1
ATOM 6367 C C . LEU C 1 261 ? 7.490 -16.580 5.306 1.00 38.48 255 LEU C C 1
ATOM 6368 O O . LEU C 1 261 ? 8.347 -17.462 5.430 1.00 37.95 255 LEU C O 1
ATOM 6373 N N . HIS C 1 262 ? 7.697 -15.319 5.641 1.00 36.83 256 HIS C N 1
ATOM 6374 C CA . HIS C 1 262 ? 8.919 -14.903 6.283 1.00 36.25 256 HIS C CA 1
ATOM 637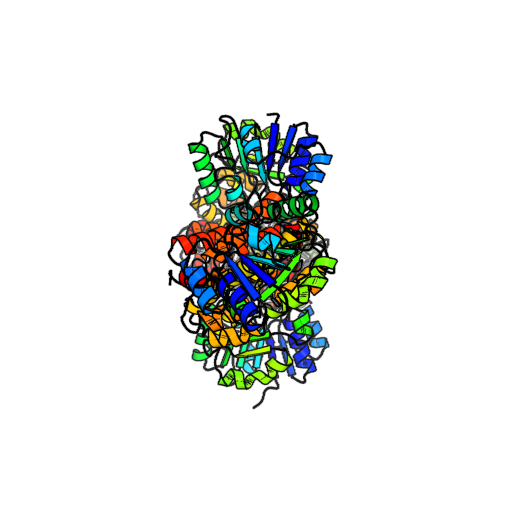5 C C . HIS C 1 262 ? 8.669 -14.632 7.777 1.00 32.56 256 HIS C C 1
ATOM 6376 O O . HIS C 1 262 ? 7.968 -13.695 8.163 1.00 30.87 256 HIS C O 1
ATOM 6383 N N . LEU C 1 263 ? 9.250 -15.479 8.610 1.00 30.19 257 LEU C N 1
ATOM 6384 C CA . LEU C 1 263 ? 9.053 -15.459 10.038 1.00 27.52 257 LEU C CA 1
ATOM 6385 C C . LEU C 1 263 ? 10.434 -15.259 10.648 1.00 27.21 257 LEU C C 1
ATOM 6386 O O . LEU C 1 263 ? 11.061 -16.211 11.103 1.00 25.91 257 LEU C O 1
ATOM 6391 N N . PRO C 1 264 ? 10.888 -14.015 10.697 1.00 28.01 258 PRO C N 1
ATOM 6392 C CA . PRO C 1 264 ? 12.284 -13.725 10.962 1.00 28.56 258 PRO C CA 1
ATOM 6393 C C . PRO C 1 264 ? 12.745 -14.097 12.363 1.00 27.24 258 PRO C C 1
ATOM 6394 O O . PRO C 1 264 ? 13.869 -14.527 12.487 1.00 27.29 258 PRO C O 1
ATOM 6398 N N . VAL C 1 265 ? 11.926 -13.964 13.393 1.00 24.58 259 VAL C N 1
ATOM 6399 C CA . VAL C 1 265 ? 12.400 -14.381 14.687 1.00 24.02 259 VAL C CA 1
ATOM 6400 C C . VAL C 1 265 ? 12.525 -15.896 14.770 1.00 24.11 259 VAL C C 1
ATOM 6401 O O . VAL C 1 265 ? 13.462 -16.412 15.354 1.00 24.47 259 VAL C O 1
ATOM 6405 N N . SER C 1 266 ? 11.577 -16.599 14.181 1.00 24.02 260 SER C N 1
ATOM 6406 C CA . SER C 1 266 ? 11.609 -18.039 14.123 1.00 24.55 260 SER C CA 1
ATOM 6407 C C . SER C 1 266 ? 12.878 -18.489 13.406 1.00 26.16 260 SER C C 1
ATOM 6408 O O . SER C 1 266 ? 13.545 -19.377 13.879 1.00 26.04 260 SER C O 1
ATOM 6411 N N . GLU C 1 267 ? 13.234 -17.838 12.302 1.00 27.22 261 GLU C N 1
ATOM 6412 C CA . GLU C 1 267 ? 14.461 -18.177 11.577 1.00 29.61 261 GLU C CA 1
ATOM 6413 C C . GLU C 1 267 ? 15.694 -17.901 12.432 1.00 30.07 261 GLU C C 1
ATOM 6414 O O . GLU C 1 267 ? 16.639 -18.684 12.457 1.00 29.58 261 GLU C O 1
ATOM 6420 N N . MET C 1 268 ? 15.678 -16.814 13.181 1.00 28.68 262 MET C N 1
ATOM 6421 C CA . MET C 1 268 ? 16.818 -16.535 14.033 1.00 30.44 262 MET C CA 1
ATOM 6422 C C . MET C 1 268 ? 16.948 -17.595 15.129 1.00 30.07 262 MET C C 1
ATOM 6423 O O . MET C 1 268 ? 18.041 -17.961 15.504 1.00 30.52 262 MET C O 1
ATOM 6428 N N . LEU C 1 269 ? 15.822 -18.055 15.655 1.00 28.39 263 LEU C N 1
ATOM 6429 C CA . LEU C 1 269 ? 15.840 -19.037 16.736 1.00 29.76 263 LEU C CA 1
ATOM 6430 C C . LEU C 1 269 ? 16.445 -20.345 16.274 1.00 31.28 263 LEU C C 1
ATOM 6431 O O . LEU C 1 269 ? 17.207 -20.944 17.000 1.00 32.83 263 LEU C O 1
ATOM 6436 N N . LEU C 1 270 ? 16.103 -20.779 15.068 1.00 30.95 264 LEU C N 1
ATOM 6437 C CA . LEU C 1 270 ? 16.748 -21.953 14.458 1.00 33.05 264 LEU C CA 1
ATOM 6438 C C . LEU C 1 270 ? 18.274 -21.820 14.480 1.00 35.41 264 LEU C C 1
ATOM 6439 O O . LEU C 1 270 ? 18.969 -22.770 14.819 1.00 37.01 264 LEU C O 1
ATOM 6444 N N . ASN C 1 271 ? 18.782 -20.636 14.142 1.00 36.22 265 ASN C N 1
ATOM 6445 C CA . ASN C 1 271 ? 20.197 -20.320 14.293 1.00 39.75 265 ASN C CA 1
ATOM 6446 C C . ASN C 1 271 ? 20.693 -20.421 15.733 1.00 40.13 265 ASN C C 1
ATOM 6447 O O . ASN C 1 271 ? 21.694 -21.065 15.995 1.00 43.30 265 ASN C O 1
ATOM 6452 N N . VAL C 1 272 ? 20.004 -19.766 16.654 1.00 37.80 266 VAL C N 1
ATOM 6453 C CA . VAL C 1 272 ? 20.393 -19.759 18.064 1.00 38.38 266 VAL C CA 1
ATOM 6454 C C . VAL C 1 272 ? 20.585 -21.181 18.638 1.00 39.66 266 VAL C C 1
ATOM 6455 O O . VAL C 1 272 ? 21.603 -21.478 19.239 1.00 42.70 266 VAL C O 1
ATOM 6459 N N . TYR C 1 273 ? 19.619 -22.059 18.439 1.00 37.90 267 TYR C N 1
ATOM 6460 C CA . TYR C 1 273 ? 19.725 -23.436 18.948 1.00 39.45 267 TYR C CA 1
ATOM 6461 C C . TYR C 1 273 ? 20.778 -24.272 18.214 1.00 42.10 267 TYR C C 1
ATOM 6462 O O . TYR C 1 273 ? 21.480 -25.048 18.840 1.00 44.33 267 TYR C O 1
ATOM 6471 N N . ASP C 1 274 ? 20.913 -24.079 16.908 1.00 42.20 268 ASP C N 1
ATOM 6472 C CA . ASP C 1 274 ? 21.991 -24.699 16.135 1.00 45.77 268 ASP C CA 1
ATOM 6473 C C . ASP C 1 274 ? 23.382 -24.270 16.643 1.00 48.82 268 ASP C C 1
ATOM 6474 O O . ASP C 1 274 ? 24.298 -25.063 16.645 1.00 52.22 268 ASP C O 1
ATOM 6479 N N . GLU C 1 275 ? 23.526 -23.023 17.085 1.00 48.76 269 GLU C N 1
ATOM 6480 C CA . GLU C 1 275 ? 24.789 -22.530 17.640 1.00 52.35 269 GLU C CA 1
ATOM 6481 C C . GLU C 1 275 ? 24.998 -23.092 19.030 1.00 53.85 269 GLU C C 1
ATOM 6482 O O . GLU C 1 275 ? 26.126 -23.366 19.420 1.00 57.73 269 GLU C O 1
ATOM 6488 N N . ALA C 1 276 ? 23.910 -23.233 19.780 1.00 51.32 270 ALA C N 1
ATOM 6489 C CA . ALA C 1 276 ? 23.965 -23.871 21.082 1.00 52.94 270 ALA C CA 1
ATOM 6490 C C . ALA C 1 276 ? 24.495 -25.294 20.916 1.00 55.36 270 ALA C C 1
ATOM 6491 O O . ALA C 1 276 ? 25.439 -25.697 21.598 1.00 59.27 270 ALA C O 1
ATOM 6493 N N . SER C 1 277 ? 23.903 -26.031 19.982 1.00 53.92 271 SER C N 1
ATOM 6494 C CA . SER C 1 277 ? 24.344 -27.389 19.631 1.00 55.86 271 SER C CA 1
ATOM 6495 C C . SER C 1 277 ? 25.787 -27.403 19.178 1.00 60.42 271 SER C C 1
ATOM 6496 O O . SER C 1 277 ? 26.584 -28.160 19.694 1.00 63.97 271 SER C O 1
ATOM 6499 N N . GLN C 1 278 ? 26.130 -26.564 18.211 1.00 61.25 272 GLN C N 1
ATOM 6500 C CA . GLN C 1 278 ? 27.499 -26.524 17.690 1.00 66.31 272 GLN C CA 1
ATOM 6501 C C . GLN C 1 278 ? 28.535 -26.199 18.760 1.00 70.14 272 GLN C C 1
ATOM 6502 O O . GLN C 1 278 ? 29.715 -26.478 18.572 1.00 73.93 272 GLN C O 1
ATOM 6508 N N . ALA C 1 279 ? 28.098 -25.593 19.862 1.00 68.60 273 ALA C N 1
ATOM 6509 C CA . ALA C 1 279 ? 29.003 -25.271 20.952 1.00 72.33 273 ALA C CA 1
ATOM 6510 C C . ALA C 1 279 ? 28.930 -26.244 22.141 1.00 74.05 273 ALA C C 1
ATOM 6511 O O . ALA C 1 279 ? 29.354 -25.895 23.240 1.00 76.13 273 ALA C O 1
ATOM 6513 N N . GLY C 1 280 ? 28.392 -27.449 21.926 1.00 73.05 274 GLY C N 1
ATOM 6514 C CA . GLY C 1 280 ? 28.399 -28.487 22.940 1.00 75.25 274 GLY C CA 1
ATOM 6515 C C . GLY C 1 280 ? 27.094 -28.840 23.617 1.00 72.40 274 GLY C C 1
ATOM 6516 O O . GLY C 1 280 ? 27.004 -29.901 24.218 1.00 74.77 274 GLY C O 1
ATOM 6517 N N . TYR C 1 281 ? 26.083 -27.984 23.540 1.00 68.35 275 TYR C N 1
ATOM 6518 C CA . TYR C 1 281 ? 24.888 -28.168 24.369 1.00 66.55 275 TYR C CA 1
ATOM 6519 C C . TYR C 1 281 ? 23.801 -29.027 23.721 1.00 63.44 275 TYR C C 1
ATOM 6520 O O . TYR C 1 281 ? 22.695 -29.111 24.239 1.00 61.72 275 TYR C O 1
ATOM 6529 N N . GLY C 1 282 ? 24.117 -29.679 22.607 1.00 62.77 276 GLY C N 1
ATOM 6530 C CA . GLY C 1 282 ? 23.099 -30.346 21.821 1.00 59.43 276 GLY C CA 1
ATOM 6531 C C . GLY C 1 282 ? 22.364 -31.459 22.543 1.00 59.96 276 GLY C C 1
ATOM 6532 O O . GLY C 1 282 ? 21.156 -31.642 22.323 1.00 56.28 276 GLY C O 1
ATOM 6533 N N . GLU C 1 283 ? 23.088 -32.227 23.369 1.00 63.80 277 GLU C N 1
ATOM 6534 C CA . GLU C 1 283 ? 22.481 -33.326 24.135 1.00 65.13 277 GLU C CA 1
ATOM 6535 C C . GLU C 1 283 ? 22.110 -32.900 25.547 1.00 65.82 277 GLU C C 1
ATOM 6536 O O . GLU C 1 283 ? 21.661 -33.714 26.328 1.00 67.08 277 GLU C O 1
ATOM 6542 N N . ASN C 1 284 ? 22.259 -31.622 25.877 1.00 64.59 278 ASN C N 1
ATOM 6543 C CA . ASN C 1 284 ? 21.695 -31.129 27.119 1.00 65.29 278 ASN C CA 1
ATOM 6544 C C . ASN C 1 284 ? 20.232 -30.774 26.938 1.00 61.47 278 ASN C C 1
ATOM 6545 O O . ASN C 1 284 ? 19.760 -30.609 25.820 1.00 58.21 278 ASN C O 1
ATOM 6550 N N . ASP C 1 285 ? 19.527 -30.606 28.047 1.00 62.10 279 ASP C N 1
ATOM 6551 C CA . ASP C 1 285 ? 18.186 -30.042 28.008 1.00 58.84 279 ASP C CA 1
ATOM 6552 C C . ASP C 1 285 ? 18.182 -28.671 27.389 1.00 54.58 279 ASP C C 1
ATOM 6553 O O . ASP C 1 285 ? 19.096 -27.870 27.579 1.00 55.00 279 ASP C O 1
ATOM 6558 N N . MET C 1 286 ? 17.123 -28.396 26.651 1.00 51.18 280 MET C N 1
ATOM 6559 C CA . MET C 1 286 ? 16.929 -27.082 26.047 1.00 47.59 280 MET C CA 1
ATOM 6560 C C . MET C 1 286 ? 17.090 -25.937 27.041 1.00 48.16 280 MET C C 1
ATOM 6561 O O . MET C 1 286 ? 17.538 -24.853 26.652 1.00 46.32 280 MET C O 1
ATOM 6566 N N . ALA C 1 287 ? 16.771 -26.176 28.320 1.00 50.38 281 ALA C N 1
ATOM 6567 C CA . ALA C 1 287 ? 16.918 -25.141 29.345 1.00 51.81 281 ALA C CA 1
ATOM 6568 C C . ALA C 1 287 ? 18.387 -24.693 29.487 1.00 53.84 281 ALA C C 1
ATOM 6569 O O . ALA C 1 287 ? 18.655 -23.630 30.052 1.00 53.98 281 ALA C O 1
ATOM 6571 N N . ALA C 1 288 ? 19.319 -25.508 28.966 1.00 55.12 282 ALA C N 1
ATOM 6572 C CA . ALA C 1 288 ? 20.769 -25.220 28.955 1.00 57.01 282 ALA C CA 1
ATOM 6573 C C . ALA C 1 288 ? 21.141 -24.029 28.080 1.00 54.71 282 ALA C C 1
ATOM 6574 O O . ALA C 1 288 ? 22.263 -23.481 28.164 1.00 56.41 282 ALA C O 1
ATOM 6576 N N . LEU C 1 289 ? 20.186 -23.571 27.284 1.00 51.08 283 LEU C N 1
ATOM 6577 C CA . LEU C 1 289 ? 20.376 -22.311 26.597 1.00 48.51 283 LEU C CA 1
ATOM 6578 C C . LEU C 1 289 ? 20.764 -21.209 27.597 1.00 50.48 283 LEU C C 1
ATOM 6579 O O . LEU C 1 289 ? 21.575 -20.351 27.297 1.00 49.73 283 LEU C O 1
ATOM 6584 N N . TYR C 1 290 ? 20.198 -21.252 28.789 1.00 52.97 284 TYR C N 1
ATOM 6585 C CA . TYR C 1 290 ? 20.571 -20.307 29.841 1.00 55.45 284 TYR C CA 1
ATOM 6586 C C . TYR C 1 290 ? 22.078 -20.317 30.085 1.00 59.53 284 TYR C C 1
ATOM 6587 O O . TYR C 1 290 ? 22.713 -19.277 30.156 1.00 59.69 284 TYR C O 1
ATOM 6596 N N . LYS C 1 291 ? 22.635 -21.517 30.194 1.00 62.94 285 LYS C N 1
ATOM 6597 C CA . LYS C 1 291 ? 24.059 -21.676 30.456 1.00 67.64 285 LYS C CA 1
ATOM 6598 C C . LYS C 1 291 ? 24.883 -21.127 29.312 1.00 67.06 285 LYS C C 1
ATOM 6599 O O . LYS C 1 291 ? 25.900 -20.477 29.538 1.00 69.58 285 LYS C O 1
ATOM 6601 N N . LYS C 1 292 ? 24.441 -21.354 28.083 1.00 63.78 286 LYS C N 1
ATOM 6602 C CA . LYS C 1 292 ? 25.174 -20.817 26.952 1.00 63.29 286 LYS C CA 1
ATOM 6603 C C . LYS C 1 292 ? 25.122 -19.288 26.840 1.00 61.33 286 LYS C C 1
ATOM 6604 O O . LYS C 1 292 ? 26.142 -18.653 26.594 1.00 63.46 286 LYS C O 1
ATOM 6610 N N . VAL C 1 293 ? 23.945 -18.708 27.005 1.00 57.59 287 VAL C N 1
ATOM 6611 C CA . VAL C 1 293 ? 23.809 -17.257 27.020 1.00 56.12 287 VAL C CA 1
ATOM 6612 C C . VAL C 1 293 ? 24.707 -16.654 28.125 1.00 60.44 287 VAL C C 1
ATOM 6613 O O . VAL C 1 293 ? 25.265 -15.563 27.973 1.00 61.37 287 VAL C O 1
ATOM 6617 N N . SER C 1 294 ? 24.875 -17.383 29.222 1.00 63.17 288 SER C N 1
ATOM 6618 C CA . SER C 1 294 ? 25.738 -16.953 30.313 1.00 68.50 288 SER C CA 1
ATOM 6619 C C . SER C 1 294 ? 27.239 -17.207 30.098 1.00 72.72 288 SER C C 1
ATOM 6620 O O . SER C 1 294 ? 28.082 -16.566 30.750 1.00 76.62 288 SER C O 1
ATOM 6623 N N . GLU C 1 295 ? 27.586 -18.106 29.191 1.00 72.07 289 GLU C N 1
ATOM 6624 C CA . GLU C 1 295 ? 28.994 -18.351 28.911 1.00 76.60 289 GLU C CA 1
ATOM 6625 C C . GLU C 1 295 ? 29.749 -17.034 28.796 1.00 78.09 289 GLU C C 1
ATOM 6626 O O . GLU C 1 295 ? 30.882 -16.946 29.240 1.00 83.03 289 GLU C O 1
ATOM 6628 N N . GLN C 1 296 ? 29.108 -16.001 28.247 1.00 74.30 290 GLN C N 1
ATOM 6629 C CA . GLN C 1 296 ? 29.745 -14.693 28.052 1.00 75.39 290 GLN C CA 1
ATOM 6630 C C . GLN C 1 296 ? 30.330 -14.102 29.331 1.00 78.96 290 GLN C C 1
ATOM 6631 O O . GLN C 1 296 ? 30.884 -12.993 29.307 1.00 80.10 290 GLN C O 1
ATOM 6633 N N . MET D 1 7 ? 0.057 7.861 58.166 1.00 66.38 1 MET D N 1
ATOM 6634 C CA . MET D 1 7 ? 0.809 8.782 57.297 1.00 62.99 1 MET D CA 1
ATOM 6635 C C . MET D 1 7 ? -0.232 9.629 56.526 1.00 60.99 1 MET D C 1
ATOM 6636 O O . MET D 1 7 ? -0.754 9.206 55.517 1.00 60.84 1 MET D O 1
ATOM 6638 N N . LYS D 1 8 ? -0.540 10.820 57.029 1.00 59.96 2 LYS D N 1
ATOM 6639 C CA . LYS D 1 8 ? -1.698 11.607 56.564 1.00 58.36 2 LYS D CA 1
ATOM 6640 C C . LYS D 1 8 ? -1.429 12.536 55.372 1.00 53.40 2 LYS D C 1
ATOM 6641 O O . LYS D 1 8 ? -2.283 12.707 54.510 1.00 52.44 2 LYS D O 1
ATOM 6647 N N . LYS D 1 9 ? -0.257 13.155 55.356 1.00 50.08 3 LYS D N 1
ATOM 6648 C CA . LYS D 1 9 ? 0.045 14.213 54.392 1.00 46.47 3 LYS D CA 1
ATOM 6649 C C . LYS D 1 9 ? 0.902 13.691 53.274 1.00 43.49 3 LYS D C 1
ATOM 6650 O O . LYS D 1 9 ? 2.046 13.340 53.473 1.00 43.31 3 LYS D O 1
ATOM 6656 N N . ILE D 1 10 ? 0.327 13.645 52.088 1.00 42.26 4 ILE D N 1
ATOM 6657 C CA . ILE D 1 10 ? 0.998 13.038 50.966 1.00 40.69 4 ILE D CA 1
ATOM 6658 C C . ILE D 1 10 ? 1.282 14.049 49.869 1.00 38.57 4 ILE D C 1
ATOM 6659 O O . ILE D 1 10 ? 0.390 14.748 49.418 1.00 38.32 4 ILE D O 1
ATOM 6664 N N . GLY D 1 11 ? 2.543 14.126 49.482 1.00 37.38 5 GLY D N 1
ATOM 6665 C CA . GLY D 1 11 ? 2.950 14.881 48.309 1.00 35.59 5 GLY D CA 1
ATOM 6666 C C . GLY D 1 11 ? 2.920 14.021 47.071 1.00 34.75 5 GLY D C 1
ATOM 6667 O O . GLY D 1 11 ? 3.250 12.853 47.126 1.00 35.26 5 GLY D O 1
ATOM 6668 N N . PHE D 1 12 ? 2.504 14.603 45.959 1.00 33.72 6 PHE D N 1
ATOM 6669 C CA . PHE D 1 12 ? 2.447 13.908 44.698 1.00 33.03 6 PHE D CA 1
ATOM 6670 C C . PHE D 1 12 ? 2.941 14.820 43.598 1.00 31.71 6 PHE D C 1
ATOM 6671 O O . PHE D 1 12 ? 2.273 15.768 43.216 1.00 31.55 6 PHE D O 1
ATOM 6679 N N . ILE D 1 13 ? 4.116 14.494 43.089 1.00 31.05 7 ILE D N 1
ATOM 6680 C CA . ILE D 1 13 ? 4.765 15.262 42.048 1.00 30.10 7 ILE D CA 1
ATOM 6681 C C . ILE D 1 13 ? 4.662 14.552 40.716 1.00 29.68 7 ILE D C 1
ATOM 6682 O O . ILE D 1 13 ? 5.192 13.478 40.533 1.00 29.81 7 ILE D O 1
ATOM 6687 N N . GLY D 1 14 ? 3.979 15.172 39.775 1.00 29.41 8 GLY D N 1
ATOM 6688 C CA . GLY D 1 14 ? 3.720 14.530 38.491 1.00 29.28 8 GLY D CA 1
ATOM 6689 C C . GLY D 1 14 ? 2.296 14.033 38.381 1.00 30.00 8 GLY D C 1
ATOM 6690 O O . GLY D 1 14 ? 1.979 12.920 38.754 1.00 30.63 8 GLY D O 1
ATOM 6691 N N . LEU D 1 15 ? 1.436 14.890 37.878 1.00 30.20 9 LEU D N 1
ATOM 6692 C CA . LEU D 1 15 ? 0.022 14.602 37.741 1.00 31.21 9 LEU D CA 1
ATOM 6693 C C . LEU D 1 15 ? -0.294 14.322 36.284 1.00 31.37 9 LEU D C 1
ATOM 6694 O O . LEU D 1 15 ? -1.242 14.836 35.756 1.00 32.08 9 LEU D O 1
ATOM 6699 N N . GLY D 1 16 ? 0.516 13.469 35.661 1.00 30.95 10 GLY D N 1
ATOM 6700 C CA . GLY D 1 16 ? 0.348 13.088 34.266 1.00 31.24 10 GLY D CA 1
ATOM 6701 C C . GLY D 1 16 ? -0.649 11.953 34.069 1.00 32.46 10 GLY D C 1
ATOM 6702 O O . GLY D 1 16 ? -1.589 11.800 34.852 1.00 33.35 10 GLY D O 1
ATOM 6703 N N . ASN D 1 17 ? -0.449 11.171 33.006 1.00 32.76 11 ASN D N 1
ATOM 6704 C CA . ASN D 1 17 ? -1.321 10.054 32.635 1.00 34.19 11 ASN D CA 1
ATOM 6705 C C . ASN D 1 17 ? -1.649 9.120 33.805 1.00 34.98 11 ASN D C 1
ATOM 6706 O O . ASN D 1 17 ? -2.809 8.806 34.066 1.00 36.44 11 ASN D O 1
ATOM 6711 N N . MET D 1 18 ? -0.605 8.722 34.501 1.00 34.26 12 MET D N 1
ATOM 6712 C CA . MET D 1 18 ? -0.707 7.864 35.652 1.00 35.12 12 MET D CA 1
ATOM 6713 C C . MET D 1 18 ? -0.919 8.700 36.896 1.00 34.84 12 MET D C 1
ATOM 6714 O O . MET D 1 18 ? -1.807 8.422 37.674 1.00 36.13 12 MET D O 1
ATOM 6719 N N . GLY D 1 19 ? -0.092 9.721 37.072 1.00 33.40 13 GLY D N 1
ATOM 6720 C CA . GLY D 1 19 ? -0.139 10.574 38.260 1.00 33.17 13 GLY D CA 1
ATOM 6721 C C . GLY D 1 19 ? -1.475 11.206 38.637 1.00 34.09 13 GLY D C 1
ATOM 6722 O O . GLY D 1 19 ? -1.828 11.237 39.806 1.00 34.83 13 GLY D O 1
ATOM 6723 N N . LEU D 1 20 ? -2.202 11.756 37.670 1.00 34.27 14 LEU D N 1
ATOM 6724 C CA . LEU D 1 20 ? -3.452 12.435 37.957 1.00 35.39 14 LEU D CA 1
ATOM 6725 C C . LEU D 1 20 ? -4.467 11.511 38.597 1.00 37.29 14 LEU D C 1
ATOM 6726 O O . LEU D 1 20 ? -5.033 11.893 39.601 1.00 38.16 14 LEU D O 1
ATOM 6731 N N . PRO D 1 21 ? -4.696 10.299 38.033 1.00 38.21 15 PRO D N 1
ATOM 6732 C CA . PRO D 1 21 ? -5.662 9.402 38.675 1.00 40.42 15 PRO D CA 1
ATOM 6733 C C . PRO D 1 21 ? -5.151 8.841 39.993 1.00 40.70 15 PRO D C 1
ATOM 6734 O O . PRO D 1 21 ? -5.941 8.672 40.908 1.00 42.45 15 PRO D O 1
ATOM 6738 N N . MET D 1 22 ? -3.852 8.574 40.090 1.00 39.26 16 MET D N 1
ATOM 6739 C CA . MET D 1 22 ? -3.276 8.072 41.332 1.00 39.69 16 MET D CA 1
ATOM 6740 C C . MET D 1 22 ? -3.459 9.079 42.440 1.00 39.66 16 MET D C 1
ATOM 6741 O O . MET D 1 22 ? -3.972 8.750 43.504 1.00 41.35 16 MET D O 1
ATOM 6746 N N . SER D 1 23 ? -3.039 10.322 42.174 1.00 37.97 17 SER D N 1
ATOM 6747 C CA . SER D 1 23 ? -3.159 11.381 43.161 1.00 37.97 17 SER D CA 1
ATOM 6748 C C . SER D 1 23 ? -4.609 11.599 43.600 1.00 39.92 17 SER D C 1
ATOM 6749 O O . SER D 1 23 ? -4.898 11.813 44.775 1.00 41.03 17 SER D O 1
ATOM 6752 N N . LYS D 1 24 ? -5.519 11.525 42.649 1.00 40.58 18 LYS D N 1
ATOM 6753 C CA . LYS D 1 24 ? -6.908 11.760 42.937 1.00 42.68 18 LYS D CA 1
ATOM 6754 C C . LYS D 1 24 ? -7.470 10.641 43.787 1.00 44.99 18 LYS D C 1
ATOM 6755 O O . LYS D 1 24 ? -8.340 10.874 44.622 1.00 46.92 18 LYS D O 1
ATOM 6761 N N . ASN D 1 25 ? -6.970 9.430 43.563 1.00 45.06 19 ASN D N 1
ATOM 6762 C CA . ASN D 1 25 ? -7.432 8.287 44.315 1.00 47.52 19 ASN D CA 1
ATOM 6763 C C . ASN D 1 25 ? -7.073 8.482 45.778 1.00 48.03 19 ASN D C 1
ATOM 6764 O O . ASN D 1 25 ? -7.860 8.150 46.667 1.00 50.58 19 ASN D O 1
ATOM 6769 N N . LEU D 1 26 ? -5.900 9.045 46.019 1.00 45.87 20 LEU D N 1
ATOM 6770 C CA . LEU D 1 26 ? -5.465 9.360 47.366 1.00 46.28 20 LEU D CA 1
ATOM 6771 C C . LEU D 1 26 ? -6.390 10.357 48.031 1.00 47.41 20 LEU D C 1
ATOM 6772 O O . LEU D 1 26 ? -6.748 10.184 49.185 1.00 49.45 20 LEU D O 1
ATOM 6777 N N . VAL D 1 27 ? -6.790 11.386 47.296 1.00 46.38 21 VAL D N 1
ATOM 6778 C CA . VAL D 1 27 ? -7.682 12.394 47.859 1.00 47.62 21 VAL D CA 1
ATOM 6779 C C . VAL D 1 27 ? -8.981 11.683 48.266 1.00 50.84 21 VAL D C 1
ATOM 6780 O O . VAL D 1 27 ? -9.431 11.791 49.394 1.00 52.84 21 VAL D O 1
ATOM 6784 N N . LYS D 1 28 ? -9.532 10.905 47.344 1.00 51.53 22 LYS D N 1
ATOM 6785 C CA . LYS D 1 28 ? -10.724 10.095 47.590 1.00 54.84 22 LYS D CA 1
ATOM 6786 C C . LYS D 1 28 ? -10.615 9.078 48.746 1.00 56.96 22 LYS D C 1
ATOM 6787 O O . LYS D 1 28 ? -11.623 8.745 49.393 1.00 60.20 22 LYS D O 1
ATOM 6793 N N . SER D 1 29 ? -9.408 8.607 49.020 1.00 55.47 23 SER D N 1
ATOM 6794 C CA . SER D 1 29 ? -9.198 7.690 50.128 1.00 57.57 23 SER D CA 1
ATOM 6795 C C . SER D 1 29 ? -9.039 8.411 51.458 1.00 58.22 23 SER D C 1
ATOM 6796 O O . SER D 1 29 ? -8.860 7.765 52.480 1.00 60.19 23 SER D O 1
ATOM 6799 N N . GLY D 1 30 ? -9.077 9.738 51.445 1.00 56.76 24 GLY D N 1
ATOM 6800 C CA . GLY D 1 30 ? -9.082 10.501 52.689 1.00 57.76 24 GLY D CA 1
ATOM 6801 C C . GLY D 1 30 ? -7.768 11.162 53.069 1.00 55.37 24 GLY D C 1
ATOM 6802 O O . GLY D 1 30 ? -7.718 11.907 54.035 1.00 56.07 24 GLY D O 1
ATOM 6803 N N . TYR D 1 31 ? -6.707 10.894 52.320 1.00 52.82 25 TYR D N 1
ATOM 6804 C CA . TYR D 1 31 ? -5.422 11.534 52.554 1.00 50.67 25 TYR D CA 1
ATOM 6805 C C . TYR D 1 31 ? -5.489 13.025 52.211 1.00 49.08 25 TYR D C 1
ATOM 6806 O O . TYR D 1 31 ? -6.249 13.432 51.333 1.00 48.71 25 TYR D O 1
ATOM 6815 N N . THR D 1 32 ? -4.659 13.821 52.877 1.00 48.33 26 THR D N 1
ATOM 6816 C CA . THR D 1 32 ? -4.491 15.231 52.534 1.00 46.82 26 THR D CA 1
ATOM 6817 C C . THR D 1 32 ? -3.362 15.293 51.512 1.00 44.08 26 THR D C 1
ATOM 6818 O O . THR D 1 32 ? -2.196 15.113 51.851 1.00 43.35 26 THR D O 1
ATOM 6822 N N . VAL D 1 33 ? -3.713 15.512 50.251 1.00 42.85 27 VAL D N 1
ATOM 6823 C CA . VAL D 1 33 ? -2.731 15.376 49.167 1.00 40.58 27 VAL D CA 1
ATOM 6824 C C . VAL D 1 33 ? -2.337 16.726 48.584 1.00 39.11 27 VAL D C 1
ATOM 6825 O O . VAL D 1 33 ? -3.206 17.528 48.215 1.00 39.49 27 VAL D O 1
ATOM 6829 N N . TYR D 1 34 ? -1.023 16.947 48.522 1.00 37.76 28 TYR D N 1
ATOM 6830 C CA . TYR D 1 34 ? -0.414 18.152 47.967 1.00 36.53 28 TYR D CA 1
ATOM 6831 C C . TYR D 1 34 ? 0.257 17.781 46.664 1.00 34.92 28 TYR D C 1
ATOM 6832 O O . TYR D 1 34 ? 1.206 17.000 46.669 1.00 34.39 28 TYR D O 1
ATOM 6841 N N . GLY D 1 35 ? -0.200 18.373 45.562 1.00 34.37 29 GLY D N 1
ATOM 6842 C CA . GLY D 1 35 ? 0.206 17.942 44.237 1.00 33.19 29 GLY D CA 1
ATOM 6843 C C . GLY D 1 35 ? 0.964 19.005 43.506 1.00 32.30 29 GLY D C 1
ATOM 6844 O O . GLY D 1 35 ? 0.772 20.176 43.764 1.00 32.74 29 GLY D O 1
ATOM 6845 N N . VAL D 1 36 ? 1.848 18.580 42.617 1.00 31.29 30 VAL D N 1
ATOM 6846 C CA . VAL D 1 36 ? 2.691 19.466 41.818 1.00 30.67 30 VAL D CA 1
ATOM 6847 C C . VAL D 1 36 ? 2.796 18.927 40.380 1.00 30.04 30 VAL D C 1
ATOM 6848 O O . VAL D 1 36 ? 3.072 17.741 40.171 1.00 29.72 30 VAL D O 1
ATOM 6852 N N . ASP D 1 37 ? 2.537 19.803 39.415 1.00 30.12 31 ASP D N 1
ATOM 6853 C CA . ASP D 1 37 ? 2.730 19.531 37.980 1.00 29.78 31 ASP D CA 1
ATOM 6854 C C . ASP D 1 37 ? 2.826 20.828 37.215 1.00 30.18 31 ASP D C 1
ATOM 6855 O O . ASP D 1 37 ? 2.110 21.782 37.504 1.00 30.94 31 ASP D O 1
ATOM 6860 N N . LEU D 1 38 ? 3.690 20.833 36.210 1.00 29.93 32 LEU D N 1
ATOM 6861 C CA . LEU D 1 38 ? 3.754 21.918 35.253 1.00 30.63 32 LEU D CA 1
ATOM 6862 C C . LEU D 1 38 ? 2.417 22.166 34.571 1.00 31.43 32 LEU D C 1
ATOM 6863 O O . LEU D 1 38 ? 2.081 23.290 34.258 1.00 32.43 32 LEU D O 1
ATOM 6868 N N . ASN D 1 39 ? 1.685 21.097 34.321 1.00 31.25 33 ASN D N 1
ATOM 6869 C CA . ASN D 1 39 ? 0.407 21.166 33.636 1.00 32.26 33 ASN D CA 1
ATOM 6870 C C . ASN D 1 39 ? -0.700 21.716 34.543 1.00 33.10 33 ASN D C 1
ATOM 6871 O O . ASN D 1 39 ? -1.232 21.002 35.393 1.00 33.00 33 ASN D O 1
ATOM 6876 N N . LYS D 1 40 ? -1.036 22.981 34.340 1.00 34.20 34 LYS D N 1
ATOM 6877 C CA . LYS D 1 40 ? -1.999 23.684 35.191 1.00 35.30 34 LYS D CA 1
ATOM 6878 C C . LYS D 1 40 ? -3.419 23.126 35.083 1.00 36.37 34 LYS D C 1
ATOM 6879 O O . LYS D 1 40 ? -4.186 23.173 36.030 1.00 37.07 34 LYS D O 1
ATOM 6885 N N . GLU D 1 41 ? -3.765 22.592 33.927 1.00 36.75 35 GLU D N 1
ATOM 6886 C CA . GLU D 1 41 ? -5.039 21.944 33.794 1.00 37.95 35 GLU D CA 1
ATOM 6887 C C . GLU D 1 41 ? -5.086 20.649 34.621 1.00 37.16 35 GLU D C 1
ATOM 6888 O O . GLU D 1 41 ? -6.131 20.301 35.162 1.00 38.33 35 GLU D O 1
ATOM 6892 N N . ALA D 1 42 ? -3.956 19.958 34.711 1.00 35.49 36 ALA D N 1
ATOM 6893 C CA . ALA D 1 42 ? -3.863 18.758 35.516 1.00 34.92 36 ALA D CA 1
ATOM 6894 C C . ALA D 1 42 ? -3.988 19.149 36.994 1.00 35.06 36 ALA D C 1
ATOM 6895 O O . ALA D 1 42 ? -4.733 18.502 37.757 1.00 35.89 36 ALA D O 1
ATOM 6897 N N . GLU D 1 43 ? -3.298 20.229 37.391 1.00 34.56 37 GLU D N 1
ATOM 6898 C CA . GLU D 1 43 ? -3.407 20.739 38.764 1.00 34.93 37 GLU D CA 1
ATOM 6899 C C . GLU D 1 43 ? -4.832 21.156 39.111 1.00 36.80 37 GLU D C 1
ATOM 6900 O O . GLU D 1 43 ? -5.279 20.919 40.218 1.00 37.50 37 GLU D O 1
ATOM 6906 N N . ALA D 1 44 ? -5.533 21.786 38.172 1.00 37.89 38 ALA D N 1
ATOM 6907 C CA . ALA D 1 44 ? -6.915 22.247 38.419 1.00 40.05 38 ALA D CA 1
ATOM 6908 C C . ALA D 1 44 ? -7.866 21.054 38.591 1.00 41.06 38 ALA D C 1
ATOM 6909 O O . ALA D 1 44 ? -8.776 21.082 39.415 1.00 42.67 38 ALA D O 1
ATOM 6911 N N . SER D 1 45 ? -7.644 20.003 37.811 1.00 40.34 39 SER D N 1
ATOM 6912 C CA . SER D 1 45 ? -8.471 18.799 37.877 1.00 41.47 39 SER D CA 1
ATOM 6913 C C . SER D 1 45 ? -8.313 18.152 39.261 1.00 41.35 39 SER D C 1
ATOM 6914 O O . SER D 1 45 ? -9.288 17.920 39.969 1.00 43.21 39 SER D O 1
ATOM 6917 N N . PHE D 1 46 ? -7.067 17.895 39.635 1.00 39.43 40 PHE D N 1
ATOM 6918 C CA . PHE D 1 46 ? -6.674 17.424 40.973 1.00 39.25 40 PHE D CA 1
ATOM 6919 C C . PHE D 1 46 ? -7.241 18.265 42.124 1.00 40.54 40 PHE D C 1
ATOM 6920 O O . PHE D 1 46 ? -7.810 17.722 43.076 1.00 41.94 40 PHE D O 1
ATOM 6928 N N . GLU D 1 47 ? -7.086 19.576 42.034 1.00 40.34 41 GLU D N 1
ATOM 6929 C CA . GLU D 1 47 ? -7.582 20.493 43.049 1.00 41.69 41 GLU D CA 1
ATOM 6930 C C . GLU D 1 47 ? -9.091 20.423 43.177 1.00 44.24 41 GLU D C 1
ATOM 6931 O O . GLU D 1 47 ? -9.622 20.527 44.271 1.00 45.77 41 GLU D O 1
ATOM 6937 N N . LYS D 1 48 ? -9.773 20.267 42.049 1.00 44.94 42 LYS D N 1
ATOM 6938 C CA . LYS D 1 48 ? -11.208 20.197 42.048 1.00 47.66 42 LYS D CA 1
ATOM 6939 C C . LYS D 1 48 ? -11.686 18.989 42.824 1.00 48.87 42 LYS D C 1
ATOM 6940 O O . LYS D 1 48 ? -12.742 19.041 43.423 1.00 51.39 42 LYS D O 1
ATOM 6946 N N . GLU D 1 49 ? -10.887 17.931 42.841 1.00 47.32 43 GLU D N 1
ATOM 6947 C CA . GLU D 1 49 ? -11.239 16.724 43.561 1.00 48.60 43 GLU D CA 1
ATOM 6948 C C . GLU D 1 49 ? -10.990 16.829 45.052 1.00 49.04 43 GLU D C 1
ATOM 6949 O O . GLU D 1 49 ? -11.486 16.004 45.802 1.00 50.85 43 GLU D O 1
ATOM 6955 N N . GLY D 1 50 ? -10.248 17.842 45.496 1.00 47.72 44 GLY D N 1
ATOM 6956 C CA . GLY D 1 50 ? -9.894 17.957 46.902 1.00 48.14 44 GLY D CA 1
ATOM 6957 C C . GLY D 1 50 ? -8.407 18.011 47.196 1.00 45.75 44 GLY D C 1
ATOM 6958 O O . GLY D 1 50 ? -8.000 18.112 48.359 1.00 46.11 44 GLY D O 1
ATOM 6959 N N . GLY D 1 51 ? -7.592 17.932 46.154 1.00 43.57 45 GLY D N 1
ATOM 6960 C CA . GLY D 1 51 ? -6.153 18.030 46.310 1.00 41.50 45 GLY D CA 1
ATOM 6961 C C . GLY D 1 51 ? -5.728 19.457 46.563 1.00 41.04 45 GLY D C 1
ATOM 6962 O O . GLY D 1 51 ? -6.466 20.381 46.258 1.00 41.91 45 GLY D O 1
ATOM 6963 N N . ILE D 1 52 ? -4.530 19.635 47.109 1.00 39.92 46 ILE D N 1
ATOM 6964 C CA . ILE D 1 52 ? -4.024 20.952 47.428 1.00 39.70 46 ILE D CA 1
ATOM 6965 C C . ILE D 1 52 ? -2.865 21.286 46.488 1.00 37.76 46 ILE D C 1
ATOM 6966 O O . ILE D 1 52 ? -1.949 20.502 46.350 1.00 36.60 46 ILE D O 1
ATOM 6971 N N . ILE D 1 53 ? -2.928 22.439 45.836 1.00 37.72 47 ILE D N 1
ATOM 6972 C CA . ILE D 1 53 ? -1.846 22.861 44.942 1.00 36.28 47 ILE D CA 1
ATOM 6973 C C . ILE D 1 53 ? -1.219 24.142 45.450 1.00 36.65 47 ILE D C 1
ATOM 6974 O O . ILE D 1 53 ? -1.666 24.704 46.433 1.00 37.96 47 ILE D O 1
ATOM 6979 N N . GLY D 1 54 ? -0.146 24.555 44.800 1.00 35.71 48 GLY D N 1
ATOM 6980 C CA . GLY D 1 54 ? 0.515 25.785 45.143 1.00 36.28 48 GLY D CA 1
ATOM 6981 C C . GLY D 1 54 ? 1.785 25.616 45.936 1.00 35.90 48 GLY D C 1
ATOM 6982 O O . GLY D 1 54 ? 2.498 26.594 46.160 1.00 36.47 48 GLY D O 1
ATOM 6983 N N . LEU D 1 55 ? 2.076 24.398 46.377 1.00 35.25 49 LEU D N 1
ATOM 6984 C CA . LEU D 1 55 ? 3.258 24.179 47.213 1.00 35.25 49 LEU D CA 1
ATOM 6985 C C . LEU D 1 55 ? 4.431 23.756 46.339 1.00 34.09 49 LEU D C 1
ATOM 6986 O O . LEU D 1 55 ? 4.267 22.958 45.449 1.00 33.15 49 LEU D O 1
ATOM 6991 N N . SER D 1 56 ? 5.621 24.277 46.586 1.00 34.40 50 SER D N 1
ATOM 6992 C CA . SER D 1 56 ? 6.764 23.847 45.776 1.00 33.62 50 SER D CA 1
ATOM 6993 C C . SER D 1 56 ? 7.192 22.404 46.042 1.00 33.09 50 SER D C 1
ATOM 6994 O O . SER D 1 56 ? 6.809 21.801 47.021 1.00 33.54 50 SER D O 1
ATOM 6997 N N . ILE D 1 57 ? 8.009 21.874 45.152 1.00 32.41 51 ILE D N 1
ATOM 6998 C CA . ILE D 1 57 ? 8.657 20.584 45.344 1.00 32.23 51 ILE D CA 1
ATOM 6999 C C . ILE D 1 57 ? 9.427 20.595 46.679 1.00 33.41 51 ILE D C 1
ATOM 7000 O O . ILE D 1 57 ? 9.334 19.667 47.469 1.00 33.83 51 ILE D O 1
ATOM 7005 N N . SER D 1 58 ? 10.162 21.665 46.931 1.00 34.21 52 SER D N 1
ATOM 7006 C CA . SER D 1 58 ? 10.925 21.794 48.155 1.00 35.62 52 SER D CA 1
ATOM 7007 C C . SER D 1 58 ? 10.038 21.738 49.402 1.00 36.33 52 SER D C 1
ATOM 7008 O O . SER D 1 58 ? 10.364 21.114 50.394 1.00 37.30 52 SER D O 1
ATOM 7011 N N . LYS D 1 59 ? 8.906 22.410 49.334 1.00 36.10 53 LYS D N 1
ATOM 7012 C CA . LYS D 1 59 ? 7.973 22.436 50.434 1.00 36.98 53 LYS D CA 1
ATOM 7013 C C . LYS D 1 59 ? 7.311 21.081 50.656 1.00 36.74 53 LYS D C 1
ATOM 7014 O O . LYS D 1 59 ? 7.059 20.691 51.786 1.00 37.93 53 LYS D O 1
ATOM 7020 N N . LEU D 1 60 ? 6.985 20.391 49.577 1.00 35.46 54 LEU D N 1
ATOM 7021 C CA . LEU D 1 60 ? 6.535 19.008 49.695 1.00 35.45 54 LEU D CA 1
ATOM 7022 C C . LEU D 1 60 ? 7.546 18.210 50.557 1.00 36.47 54 LEU D C 1
ATOM 7023 O O . LEU D 1 60 ? 7.151 17.559 51.555 1.00 37.70 54 LEU D O 1
ATOM 7028 N N . ALA D 1 61 ? 8.828 18.299 50.186 1.00 36.27 55 ALA D N 1
ATOM 7029 C CA . ALA D 1 61 ? 9.904 17.599 50.882 1.00 37.45 55 ALA D CA 1
ATOM 7030 C C . ALA D 1 61 ? 9.954 17.955 52.362 1.00 39.26 55 ALA D C 1
ATOM 7031 O O . ALA D 1 61 ? 10.217 17.114 53.189 1.00 40.60 55 ALA D O 1
ATOM 7033 N N . GLU D 1 62 ? 9.711 19.213 52.690 1.00 39.52 56 GLU D N 1
ATOM 7034 C CA . GLU D 1 62 ? 9.767 19.677 54.075 1.00 41.40 56 GLU D CA 1
ATOM 7035 C C . GLU D 1 62 ? 8.568 19.293 54.896 1.00 42.23 56 GLU D C 1
ATOM 7036 O O . GLU D 1 62 ? 8.688 19.245 56.100 1.00 44.09 56 GLU D O 1
ATOM 7042 N N . THR D 1 63 ? 7.415 19.076 54.269 1.00 41.14 57 THR D N 1
ATOM 7043 C CA . THR D 1 63 ? 6.158 18.991 55.013 1.00 42.20 57 THR D CA 1
ATOM 7044 C C . THR D 1 63 ? 5.502 17.615 55.050 1.00 42.55 57 THR D C 1
ATOM 7045 O O . THR D 1 63 ? 4.876 17.259 56.045 1.00 44.31 57 THR D O 1
ATOM 7049 N N . CYS D 1 64 ? 5.656 16.845 53.980 1.00 41.16 58 CYS D N 1
ATOM 7050 C CA . CYS D 1 64 ? 4.877 15.610 53.795 1.00 41.46 58 CYS D CA 1
ATOM 7051 C C . CYS D 1 64 ? 5.518 14.382 54.436 1.00 42.91 58 CYS D C 1
ATOM 7052 O O . CYS D 1 64 ? 6.736 14.318 54.593 1.00 43.08 58 CYS D O 1
ATOM 7055 N N . ASP D 1 65 ? 4.674 13.440 54.834 1.00 44.27 59 ASP D N 1
ATOM 7056 C CA . ASP D 1 65 ? 5.124 12.194 55.434 1.00 46.05 59 ASP D CA 1
ATOM 7057 C C . ASP D 1 65 ? 5.672 11.256 54.343 1.00 44.94 59 ASP D C 1
ATOM 7058 O O . ASP D 1 65 ? 6.663 10.558 54.540 1.00 45.77 59 ASP D O 1
ATOM 7063 N N . VAL D 1 66 ? 4.986 11.225 53.203 1.00 43.34 60 VAL D N 1
ATOM 7064 C CA . VAL D 1 66 ? 5.452 10.502 52.043 1.00 42.17 60 VAL D CA 1
ATOM 7065 C C . VAL D 1 66 ? 5.267 11.388 50.822 1.00 39.80 60 VAL D C 1
ATOM 7066 O O . VAL D 1 66 ? 4.269 12.088 50.730 1.00 39.42 60 VAL D O 1
ATOM 7070 N N . VAL D 1 67 ? 6.227 11.372 49.903 1.00 38.50 61 VAL D N 1
ATOM 7071 C CA . VAL D 1 67 ? 6.102 12.116 48.649 1.00 36.53 61 VAL D CA 1
ATOM 7072 C C . VAL D 1 67 ? 6.292 11.153 47.479 1.00 35.91 61 VAL D C 1
ATOM 7073 O O . VAL D 1 67 ? 7.353 10.555 47.341 1.00 36.17 61 VAL D O 1
ATOM 7077 N N . PHE D 1 68 ? 5.259 11.003 46.639 1.00 35.34 62 PHE D N 1
ATOM 7078 C CA . PHE D 1 68 ? 5.331 10.152 45.457 1.00 34.86 62 PHE D CA 1
ATOM 7079 C C . PHE D 1 68 ? 5.792 10.978 44.259 1.00 33.18 62 PHE D C 1
ATOM 7080 O O . PHE D 1 68 ? 5.431 12.127 44.135 1.00 32.45 62 PHE D O 1
ATOM 7088 N N . THR D 1 69 ? 6.561 10.361 43.369 1.00 32.86 63 THR D N 1
ATOM 7089 C CA . THR D 1 69 ? 6.894 10.953 42.075 1.00 31.60 63 THR D CA 1
ATOM 7090 C C . THR D 1 69 ? 6.400 10.032 40.960 1.00 31.61 63 THR D C 1
ATOM 7091 O O . THR D 1 69 ? 6.490 8.779 41.055 1.00 32.59 63 THR D O 1
ATOM 7095 N N . SER D 1 70 ? 5.795 10.647 39.956 1.00 30.81 64 SER D N 1
ATOM 7096 C CA . SER D 1 70 ? 5.428 9.951 38.736 1.00 30.85 64 SER D CA 1
ATOM 7097 C C . SER D 1 70 ? 5.881 10.848 37.579 1.00 29.91 64 SER D C 1
ATOM 7098 O O . SER D 1 70 ? 5.195 11.799 37.202 1.00 29.49 64 SER D O 1
ATOM 7101 N N . LEU D 1 71 ? 7.070 10.539 37.050 1.00 29.87 65 LEU D N 1
ATOM 7102 C CA . LEU D 1 71 ? 7.761 11.429 36.134 1.00 29.32 65 LEU D CA 1
ATOM 7103 C C . LEU D 1 71 ? 8.181 10.708 34.848 1.00 29.62 65 LEU D C 1
ATOM 7104 O O . LEU D 1 71 ? 8.478 9.525 34.868 1.00 30.28 65 LEU D O 1
ATOM 7109 N N . PRO D 1 72 ? 8.188 11.433 33.723 1.00 29.36 66 PRO D N 1
ATOM 7110 C CA . PRO D 1 72 ? 8.320 10.804 32.401 1.00 29.82 66 PRO D CA 1
ATOM 7111 C C . PRO D 1 72 ? 9.722 10.297 31.965 1.00 30.41 66 PRO D C 1
ATOM 7112 O O . PRO D 1 72 ? 9.818 9.571 30.985 1.00 31.03 66 PRO D O 1
ATOM 7116 N N . SER D 1 73 ? 10.798 10.659 32.651 1.00 30.49 67 SER D N 1
ATOM 7117 C CA . SER D 1 73 ? 12.151 10.346 32.136 1.00 31.36 67 SER D CA 1
ATOM 7118 C C . SER D 1 73 ? 13.151 10.413 33.257 1.00 31.75 67 SER D C 1
ATOM 7119 O O . SER D 1 73 ? 12.840 10.971 34.298 1.00 31.24 67 SER D O 1
ATOM 7122 N N . PRO D 1 74 ? 14.357 9.863 33.043 1.00 32.90 68 PRO D N 1
ATOM 7123 C CA . PRO D 1 74 ? 15.480 10.027 33.976 1.00 33.71 68 PRO D CA 1
ATOM 7124 C C . PRO D 1 74 ? 15.794 11.506 34.272 1.00 33.41 68 PRO D C 1
ATOM 7125 O O . PRO D 1 74 ? 16.021 11.877 35.429 1.00 33.50 68 PRO D O 1
ATOM 7129 N N . ARG D 1 75 ? 15.795 12.343 33.242 1.00 33.30 69 ARG D N 1
ATOM 7130 C CA A ARG D 1 75 ? 16.073 13.761 33.430 0.50 33.33 69 ARG D CA 1
ATOM 7131 C CA B ARG D 1 75 ? 16.074 13.772 33.405 0.50 33.34 69 ARG D CA 1
ATOM 7132 C C . ARG D 1 75 ? 15.066 14.418 34.330 1.00 32.19 69 ARG D C 1
ATOM 7133 O O . ARG D 1 75 ? 15.446 15.188 35.167 1.00 32.47 69 ARG D O 1
ATOM 7148 N N . ALA D 1 76 ? 13.795 14.092 34.172 1.00 31.17 70 ALA D N 1
ATOM 7149 C CA . ALA D 1 76 ? 12.758 14.691 35.015 1.00 30.32 70 ALA D CA 1
ATOM 7150 C C . ALA D 1 76 ? 12.930 14.244 36.456 1.00 30.47 70 ALA D C 1
ATOM 7151 O O . ALA D 1 76 ? 12.802 15.046 37.371 1.00 30.39 70 ALA D O 1
ATOM 7153 N N . VAL D 1 77 ? 13.202 12.955 36.648 1.00 30.91 71 VAL D N 1
ATOM 7154 C CA . VAL D 1 77 ? 13.455 12.432 37.961 1.00 31.45 71 VAL D CA 1
ATOM 7155 C C . VAL D 1 77 ? 14.610 13.189 38.624 1.00 32.30 71 VAL D C 1
ATOM 7156 O O . VAL D 1 77 ? 14.459 13.665 39.748 1.00 32.40 71 VAL D O 1
ATOM 7160 N N . GLU D 1 78 ? 15.716 13.349 37.897 1.00 33.10 72 GLU D N 1
ATOM 7161 C CA . GLU D 1 78 ? 16.914 14.063 38.381 1.00 34.33 72 GLU D CA 1
ATOM 7162 C C . GLU D 1 78 ? 16.618 15.532 38.721 1.00 33.96 72 GLU D C 1
ATOM 7163 O O . GLU D 1 78 ? 17.144 16.069 39.712 1.00 34.82 72 GLU D O 1
ATOM 7169 N N . ALA D 1 79 ? 15.777 16.164 37.911 1.00 32.95 73 ALA D N 1
ATOM 7170 C CA . ALA D 1 79 ? 15.461 17.575 38.098 1.00 32.84 73 ALA D CA 1
ATOM 7171 C C . ALA D 1 79 ? 14.596 17.777 39.343 1.00 32.29 73 ALA D C 1
ATOM 7172 O O . ALA D 1 79 ? 14.632 18.830 39.939 1.00 32.71 73 ALA D O 1
ATOM 7174 N N . VAL D 1 80 ? 13.840 16.761 39.741 1.00 31.63 74 VAL D N 1
ATOM 7175 C CA . VAL D 1 80 ? 12.960 16.873 40.880 1.00 31.35 74 VAL D CA 1
ATOM 7176 C C . VAL D 1 80 ? 13.673 16.452 42.163 1.00 32.42 74 VAL D C 1
ATOM 7177 O O . VAL D 1 80 ? 13.538 17.108 43.196 1.00 32.86 74 VAL D O 1
ATOM 7181 N N . TYR D 1 81 ? 14.476 15.399 42.079 1.00 33.10 75 TYR D N 1
ATOM 7182 C CA . TYR D 1 81 ? 15.171 14.890 43.255 1.00 34.45 75 TYR D CA 1
ATOM 7183 C C . TYR D 1 81 ? 16.438 15.648 43.649 1.00 35.85 75 TYR D C 1
ATOM 7184 O O . TYR D 1 81 ? 16.729 15.736 44.830 1.00 36.96 75 TYR D O 1
ATOM 7193 N N . PHE D 1 82 ? 17.206 16.134 42.676 1.00 36.12 76 PHE D N 1
ATOM 7194 C CA . PHE D 1 82 ? 18.534 16.712 42.943 1.00 37.91 76 PHE D CA 1
ATOM 7195 C C . PHE D 1 82 ? 18.549 18.235 42.809 1.00 38.03 76 PHE D C 1
ATOM 7196 O O . PHE D 1 82 ? 17.628 18.833 42.225 1.00 36.70 76 PHE D O 1
ATOM 7204 N N . GLY D 1 83 ? 19.595 18.858 43.358 1.00 39.91 77 GLY D N 1
ATOM 7205 C CA . GLY D 1 83 ? 19.777 20.314 43.302 1.00 40.61 77 GLY D CA 1
ATOM 7206 C C . GLY D 1 83 ? 19.223 21.061 44.513 1.00 40.76 77 GLY D C 1
ATOM 7207 O O . GLY D 1 83 ? 18.494 20.495 45.316 1.00 40.02 77 GLY D O 1
ATOM 7208 N N . ALA D 1 84 ? 19.529 22.354 44.617 1.00 41.91 78 ALA D N 1
ATOM 7209 C CA . ALA D 1 84 ? 19.154 23.156 45.794 1.00 42.55 78 ALA D CA 1
ATOM 7210 C C . ALA D 1 84 ? 17.651 23.163 46.113 1.00 40.71 78 ALA D C 1
ATOM 7211 O O . ALA D 1 84 ? 17.256 23.273 47.267 1.00 41.11 78 ALA D O 1
ATOM 7213 N N . GLU D 1 85 ? 16.815 23.056 45.096 1.00 38.99 79 GLU D N 1
ATOM 7214 C CA . GLU D 1 85 ? 15.391 23.168 45.297 1.00 37.60 79 GLU D CA 1
ATOM 7215 C C . GLU D 1 85 ? 14.668 21.836 45.177 1.00 36.12 79 GLU D C 1
ATOM 7216 O O . GLU D 1 85 ? 13.451 21.813 45.012 1.00 34.96 79 GLU D O 1
ATOM 7220 N N . GLY D 1 86 ? 15.412 20.738 45.265 1.00 36.45 80 GLY D N 1
ATOM 7221 C CA . GLY D 1 86 ? 14.873 19.404 45.037 1.00 35.39 80 GLY D CA 1
ATOM 7222 C C . GLY D 1 86 ? 14.466 18.680 46.307 1.00 35.81 80 GLY D C 1
ATOM 7223 O O . GLY D 1 86 ? 14.559 19.219 47.429 1.00 36.89 80 GLY D O 1
ATOM 7224 N N . LEU D 1 87 ? 14.028 17.438 46.125 1.00 35.22 81 LEU D N 1
ATOM 7225 C CA . LEU D 1 87 ? 13.513 16.628 47.216 1.00 35.78 81 LEU D CA 1
ATOM 7226 C C . LEU D 1 87 ? 14.593 16.363 48.257 1.00 37.68 81 LEU D C 1
ATOM 7227 O O . LEU D 1 87 ? 14.409 16.673 49.425 1.00 38.69 81 LEU D O 1
ATOM 7232 N N . PHE D 1 88 ? 15.738 15.840 47.840 1.00 38.44 82 PHE D N 1
ATOM 7233 C CA . PHE D 1 88 ? 16.715 15.379 48.830 1.00 40.57 82 PHE D CA 1
ATOM 7234 C C . PHE D 1 88 ? 17.276 16.490 49.715 1.00 41.95 82 PHE D C 1
ATOM 7235 O O . PHE D 1 88 ? 17.441 16.305 50.907 1.00 43.56 82 PHE D O 1
ATOM 7243 N N . GLU D 1 89 ? 17.584 17.619 49.118 1.00 41.59 83 GLU D N 1
ATOM 7244 C CA . GLU D 1 89 ? 18.146 18.755 49.830 1.00 43.08 83 GLU D CA 1
ATOM 7245 C C . GLU D 1 89 ? 17.168 19.386 50.816 1.00 43.02 83 GLU D C 1
ATOM 7246 O O . GLU D 1 89 ? 17.554 20.114 51.694 1.00 44.61 83 GLU D O 1
ATOM 7252 N N . ASN D 1 90 ? 15.889 19.144 50.628 1.00 41.35 84 ASN D N 1
ATOM 7253 C CA . ASN D 1 90 ? 14.872 19.818 51.419 1.00 41.32 84 ASN D CA 1
ATOM 7254 C C . ASN D 1 90 ? 14.016 18.864 52.254 1.00 41.52 84 ASN D C 1
ATOM 7255 O O . ASN D 1 90 ? 13.158 19.299 53.006 1.00 41.82 84 ASN D O 1
ATOM 7260 N N . GLY D 1 91 ? 14.269 17.562 52.125 1.00 41.64 85 GLY D N 1
ATOM 7261 C CA . GLY D 1 91 ? 13.529 16.555 52.873 1.00 42.21 85 GLY D CA 1
ATOM 7262 C C . GLY D 1 91 ? 13.740 16.674 54.369 1.00 44.47 85 GLY D C 1
ATOM 7263 O O . GLY D 1 91 ? 14.884 16.746 54.835 1.00 46.13 85 GLY D O 1
ATOM 7264 N N . HIS D 1 92 ? 12.643 16.707 55.127 1.00 44.82 86 HIS D N 1
ATOM 7265 C CA . HIS D 1 92 ? 12.729 16.619 56.584 1.00 47.25 86 HIS D CA 1
ATOM 7266 C C . HIS D 1 92 ? 13.218 15.221 56.992 1.00 48.82 86 HIS D C 1
ATOM 7267 O O . HIS D 1 92 ? 13.216 14.272 56.189 1.00 47.92 86 HIS D O 1
ATOM 7274 N N . SER D 1 93 ? 13.662 15.113 58.233 1.00 51.42 87 SER D N 1
ATOM 7275 C CA . SER D 1 93 ? 14.440 13.961 58.684 1.00 53.52 87 SER D CA 1
ATOM 7276 C C . SER D 1 93 ? 13.640 12.660 58.766 1.00 53.93 87 SER D C 1
ATOM 7277 O O . SER D 1 93 ? 14.231 11.589 58.855 1.00 55.42 87 SER D O 1
ATOM 7280 N N . ASN D 1 94 ? 12.312 12.756 58.727 1.00 52.90 88 ASN D N 1
ATOM 7281 C CA . ASN D 1 94 ? 11.427 11.576 58.741 1.00 53.40 88 ASN D CA 1
ATOM 7282 C C . ASN D 1 94 ? 10.655 11.313 57.434 1.00 50.81 88 ASN D C 1
ATOM 7283 O O . ASN D 1 94 ? 9.782 10.427 57.385 1.00 51.23 88 ASN D O 1
ATOM 7288 N N . VAL D 1 95 ? 10.985 12.055 56.381 1.00 48.43 89 VAL D N 1
ATOM 7289 C CA . VAL D 1 95 ? 10.271 11.943 55.094 1.00 46.05 89 VAL D CA 1
ATOM 7290 C C . VAL D 1 95 ? 10.550 10.622 54.360 1.00 46.05 89 VAL D C 1
ATOM 7291 O O . VAL D 1 95 ? 11.656 10.081 54.439 1.00 47.15 89 VAL D O 1
ATOM 7295 N N . VAL D 1 96 ? 9.542 10.113 53.643 1.00 45.05 90 VAL D N 1
ATOM 7296 C CA . VAL D 1 96 ? 9.699 8.983 52.733 1.00 44.78 90 VAL D CA 1
ATOM 7297 C C . VAL D 1 96 ? 9.405 9.418 51.295 1.00 42.20 90 VAL D C 1
ATOM 7298 O O . VAL D 1 96 ? 8.338 9.979 50.995 1.00 41.08 90 VAL D O 1
ATOM 7302 N N . PHE D 1 97 ? 10.357 9.177 50.405 1.00 41.50 91 PHE D N 1
ATOM 7303 C CA . PHE D 1 97 ? 10.166 9.421 48.984 1.00 39.42 91 PHE D CA 1
ATOM 7304 C C . PHE D 1 97 ? 9.916 8.070 48.256 1.00 39.77 91 PHE D C 1
ATOM 7305 O O . PHE D 1 97 ? 10.627 7.095 48.463 1.00 41.27 91 PHE D O 1
ATOM 7313 N N . ILE D 1 98 ? 8.906 8.044 47.398 1.00 38.59 92 ILE D N 1
ATOM 7314 C CA . ILE D 1 98 ? 8.582 6.858 46.605 1.00 38.94 92 ILE D CA 1
ATOM 7315 C C . ILE D 1 98 ? 8.547 7.249 45.125 1.00 37.05 92 ILE D C 1
ATOM 7316 O O . ILE D 1 98 ? 7.694 8.015 44.702 1.00 35.84 92 ILE D O 1
ATOM 7321 N N . ASP D 1 99 ? 9.487 6.739 44.344 1.00 37.05 93 ASP D N 1
ATOM 7322 C CA . ASP D 1 99 ? 9.466 6.994 42.895 1.00 35.61 93 ASP D CA 1
ATOM 7323 C C . ASP D 1 99 ? 8.749 5.892 42.158 1.00 36.10 93 ASP D C 1
ATOM 7324 O O . ASP D 1 99 ? 9.163 4.730 42.195 1.00 37.54 93 ASP D O 1
ATOM 7329 N N . THR D 1 100 ? 7.673 6.256 41.471 1.00 35.16 94 THR D N 1
ATOM 7330 C CA . THR D 1 100 ? 6.925 5.298 40.686 1.00 35.75 94 THR D CA 1
ATOM 7331 C C . THR D 1 100 ? 7.354 5.276 39.227 1.00 34.97 94 THR D C 1
ATOM 7332 O O . THR D 1 100 ? 6.828 4.497 38.444 1.00 35.53 94 THR D O 1
ATOM 7336 N N . SER D 1 101 ? 8.291 6.164 38.861 1.00 33.88 95 SER D N 1
ATOM 7337 C CA . SER D 1 101 ? 8.788 6.254 37.485 1.00 33.33 95 SER D CA 1
ATOM 7338 C C . SER D 1 101 ? 9.643 5.065 37.170 1.00 34.60 95 SER D C 1
ATOM 7339 O O . SER D 1 101 ? 10.213 4.474 38.063 1.00 35.72 95 SER D O 1
ATOM 7342 N N . THR D 1 102 ? 9.763 4.761 35.889 1.00 34.61 96 THR D N 1
ATOM 7343 C CA . THR D 1 102 ? 10.652 3.740 35.403 1.00 35.89 96 THR D CA 1
ATOM 7344 C C . THR D 1 102 ? 11.897 4.418 34.850 1.00 35.54 96 THR D C 1
ATOM 7345 O O . THR D 1 102 ? 11.842 5.108 33.838 1.00 34.72 96 THR D O 1
ATOM 7349 N N . VAL D 1 103 ? 13.021 4.217 35.522 1.00 36.48 97 VAL D N 1
ATOM 7350 C CA . VAL D 1 103 ? 14.292 4.804 35.114 1.00 36.64 97 VAL D CA 1
ATOM 7351 C C . VAL D 1 103 ? 15.319 3.687 35.143 1.00 38.65 97 VAL D C 1
ATOM 7352 O O . VAL D 1 103 ? 14.957 2.531 35.362 1.00 39.76 97 VAL D O 1
ATOM 7356 N N . SER D 1 104 ? 16.584 3.992 34.889 1.00 39.44 98 SER D N 1
ATOM 7357 C CA . SER D 1 104 ? 17.571 2.924 34.875 1.00 41.66 98 SER D CA 1
ATOM 7358 C C . SER D 1 104 ? 17.795 2.464 36.306 1.00 42.81 98 SER D C 1
ATOM 7359 O O . SER D 1 104 ? 17.665 3.259 37.247 1.00 42.02 98 SER D O 1
ATOM 7362 N N . PRO D 1 105 ? 18.087 1.171 36.469 1.00 44.88 99 PRO D N 1
ATOM 7363 C CA . PRO D 1 105 ? 18.521 0.636 37.765 1.00 46.67 99 PRO D CA 1
ATOM 7364 C C . PRO D 1 105 ? 19.653 1.489 38.338 1.00 47.16 99 PRO D C 1
ATOM 7365 O O . PRO D 1 105 ? 19.727 1.737 39.540 1.00 47.57 99 PRO D O 1
ATOM 7369 N N . GLN D 1 106 ? 20.507 1.972 37.462 1.00 47.29 100 GLN D N 1
ATOM 7370 C CA . GLN D 1 106 ? 21.557 2.845 37.888 1.00 47.93 100 GLN D CA 1
ATOM 7371 C C . GLN D 1 106 ? 21.045 4.133 38.561 1.00 45.96 100 GLN D C 1
ATOM 7372 O O . GLN D 1 106 ? 21.550 4.531 39.608 1.00 46.82 100 GLN D O 1
ATOM 7378 N N . LEU D 1 107 ? 20.048 4.791 37.977 1.00 43.58 101 LEU D N 1
ATOM 7379 C CA . LEU D 1 107 ? 19.512 6.000 38.619 1.00 41.92 101 LEU D CA 1
ATOM 7380 C C . LEU D 1 107 ? 18.830 5.656 39.949 1.00 42.00 101 LEU D C 1
ATOM 7381 O O . LEU D 1 107 ? 18.820 6.443 40.861 1.00 41.75 101 LEU D O 1
ATOM 7386 N N . ASN D 1 108 ? 18.255 4.472 40.027 1.00 42.60 102 ASN D N 1
ATOM 7387 C CA . ASN D 1 108 ? 17.698 3.964 41.244 1.00 43.30 102 ASN D CA 1
ATOM 7388 C C . ASN D 1 108 ? 18.802 3.994 42.299 1.00 45.33 102 ASN D C 1
ATOM 7389 O O . ASN D 1 108 ? 18.587 4.455 43.404 1.00 45.40 102 ASN D O 1
ATOM 7394 N N . LYS D 1 109 ? 19.995 3.550 41.912 1.00 47.15 103 LYS D N 1
ATOM 7395 C CA . LYS D 1 109 ? 21.141 3.521 42.799 1.00 49.52 103 LYS D CA 1
ATOM 7396 C C . LYS D 1 109 ? 21.624 4.886 43.217 1.00 48.99 103 LYS D C 1
ATOM 7397 O O . LYS D 1 109 ? 21.925 5.089 44.386 1.00 50.26 103 LYS D O 1
ATOM 7403 N N . GLN D 1 110 ? 21.749 5.808 42.279 1.00 47.48 104 GLN D N 1
ATOM 7404 C CA . GLN D 1 110 ? 22.082 7.197 42.612 1.00 46.95 104 GLN D CA 1
ATOM 7405 C C . GLN D 1 110 ? 21.069 7.840 43.567 1.00 45.52 104 GLN D C 1
ATOM 7406 O O . GLN D 1 110 ? 21.456 8.487 44.520 1.00 46.38 104 GLN D O 1
ATOM 7412 N N . LEU D 1 111 ? 19.781 7.657 43.325 1.00 43.61 105 LEU D N 1
ATOM 7413 C CA . LEU D 1 111 ? 18.780 8.199 44.232 1.00 42.55 105 LEU D CA 1
ATOM 7414 C C . LEU D 1 111 ? 18.949 7.591 45.634 1.00 44.56 105 LEU D C 1
ATOM 7415 O O . LEU D 1 111 ? 19.058 8.324 46.601 1.00 45.00 105 LEU D O 1
ATOM 7420 N N . GLU D 1 112 ? 19.026 6.264 45.741 1.00 46.08 106 GLU D N 1
ATOM 7421 C CA . GLU D 1 112 ? 19.203 5.656 47.061 1.00 48.38 106 GLU D CA 1
ATOM 7422 C C . GLU D 1 112 ? 20.442 6.154 47.781 1.00 50.35 106 GLU D C 1
ATOM 7423 O O . GLU D 1 112 ? 20.420 6.357 48.974 1.00 51.55 106 GLU D O 1
ATOM 7429 N N . GLU D 1 113 ? 21.510 6.342 47.043 1.00 50.92 107 GLU D N 1
ATOM 7430 C CA . GLU D 1 113 ? 22.746 6.758 47.624 1.00 53.17 107 GLU D CA 1
ATOM 7431 C C . GLU D 1 113 ? 22.644 8.181 48.169 1.00 52.26 107 GLU D C 1
ATOM 7432 O O . GLU D 1 113 ? 23.214 8.508 49.209 1.00 54.21 107 GLU D O 1
ATOM 7438 N N . ALA D 1 114 ? 21.921 9.026 47.450 1.00 49.53 108 ALA D N 1
ATOM 7439 C CA . ALA D 1 114 ? 21.679 10.370 47.894 1.00 48.63 108 ALA D CA 1
ATOM 7440 C C . ALA D 1 114 ? 20.798 10.303 49.120 1.00 48.69 108 ALA D C 1
ATOM 7441 O O . ALA D 1 114 ? 20.936 11.109 50.026 1.00 49.46 108 ALA D O 1
ATOM 7443 N N . ALA D 1 115 ? 19.893 9.339 49.155 1.00 48.15 109 ALA D N 1
ATOM 7444 C CA . ALA D 1 115 ? 18.969 9.245 50.254 1.00 48.35 109 ALA D CA 1
ATOM 7445 C C . ALA D 1 115 ? 19.702 8.843 51.528 1.00 51.44 109 ALA D C 1
ATOM 7446 O O . ALA D 1 115 ? 19.407 9.352 52.603 1.00 52.14 109 ALA D O 1
ATOM 7448 N N . LYS D 1 116 ? 20.660 7.931 51.396 1.00 53.50 110 LYS D N 1
ATOM 7449 C CA . LYS D 1 116 ? 21.443 7.491 52.535 1.00 56.84 110 LYS D CA 1
ATOM 7450 C C . LYS D 1 116 ? 22.199 8.665 53.107 1.00 57.77 110 LYS D C 1
ATOM 7451 O O . LYS D 1 116 ? 22.254 8.840 54.313 1.00 59.63 110 LYS D O 1
ATOM 7457 N N . GLU D 1 117 ? 22.785 9.470 52.236 1.00 56.79 111 GLU D N 1
ATOM 7458 C CA . GLU D 1 117 ? 23.614 10.576 52.689 1.00 58.50 111 GLU D CA 1
ATOM 7459 C C . GLU D 1 117 ? 22.824 11.617 53.501 1.00 57.31 111 GLU D C 1
ATOM 7460 O O . GLU D 1 117 ? 23.329 12.135 54.482 1.00 59.32 111 GLU D O 1
ATOM 7466 N N . LYS D 1 118 ? 21.589 11.905 53.090 1.00 54.17 112 LYS D N 1
ATOM 7467 C CA . LYS D 1 118 ? 20.738 12.841 53.806 1.00 53.33 112 LYS D CA 1
ATOM 7468 C C . LYS D 1 118 ? 19.894 12.180 54.910 1.00 54.22 112 LYS D C 1
ATOM 7469 O O . LYS D 1 118 ? 19.140 12.841 55.596 1.00 53.88 112 LYS D O 1
ATOM 7474 N N . LYS D 1 119 ? 20.035 10.873 55.078 1.00 55.66 113 LYS D N 1
ATOM 7475 C CA . LYS D 1 119 ? 19.312 10.117 56.097 1.00 57.03 113 LYS D CA 1
ATOM 7476 C C . LYS D 1 119 ? 17.793 10.214 55.996 1.00 54.84 113 LYS D C 1
ATOM 7477 O O . LYS D 1 119 ? 17.100 10.264 57.012 1.00 55.83 113 LYS D O 1
ATOM 7483 N N . VAL D 1 120 ? 17.297 10.207 54.760 1.00 52.16 114 VAL D N 1
ATOM 7484 C CA . VAL D 1 120 ? 15.872 10.061 54.481 1.00 50.33 114 VAL D CA 1
ATOM 7485 C C . VAL D 1 120 ? 15.604 8.736 53.762 1.00 50.18 114 VAL D C 1
ATOM 7486 O O . VAL D 1 120 ? 16.501 8.107 53.252 1.00 50.89 114 VAL D O 1
ATOM 7490 N N . ASP D 1 121 ? 14.342 8.346 53.733 1.00 49.45 115 ASP D N 1
ATOM 7491 C CA . ASP D 1 121 ? 13.924 7.063 53.191 1.00 49.71 115 ASP D CA 1
ATOM 7492 C C . ASP D 1 121 ? 13.546 7.237 51.725 1.00 46.99 115 ASP D C 1
ATOM 7493 O O . ASP D 1 121 ? 12.808 8.166 51.389 1.00 45.02 115 ASP D O 1
ATOM 7498 N N . PHE D 1 122 ? 14.060 6.349 50.864 1.00 47.15 116 PHE D N 1
ATOM 7499 C CA . PHE D 1 122 ? 13.735 6.309 49.421 1.00 45.01 116 PHE D CA 1
ATOM 7500 C C . PHE D 1 122 ? 13.429 4.880 48.933 1.00 45.94 116 PHE D C 1
ATOM 7501 O O . PHE D 1 122 ? 14.227 3.975 49.181 1.00 48.05 116 PHE D O 1
ATOM 7509 N N . LEU D 1 123 ? 12.290 4.709 48.250 1.00 44.64 117 LEU D N 1
ATOM 7510 C CA . LEU D 1 123 ? 11.924 3.460 47.542 1.00 45.31 117 LEU D CA 1
ATOM 7511 C C . LEU D 1 123 ? 11.718 3.679 46.034 1.00 43.18 117 LEU D C 1
ATOM 7512 O O . LEU D 1 123 ? 11.041 4.621 45.617 1.00 41.21 117 LEU D O 1
ATOM 7517 N N . ALA D 1 124 ? 12.304 2.800 45.228 1.00 43.86 118 ALA D N 1
ATOM 7518 C CA . ALA D 1 124 ? 12.031 2.765 43.790 1.00 42.38 118 ALA D CA 1
ATOM 7519 C C . ALA D 1 124 ? 10.913 1.764 43.581 1.00 43.20 118 ALA D C 1
ATOM 7520 O O . ALA D 1 124 ? 11.115 0.561 43.719 1.00 45.31 118 ALA D O 1
ATOM 7522 N N . ALA D 1 125 ? 9.724 2.271 43.313 1.00 41.87 119 ALA D N 1
ATOM 7523 C CA . ALA D 1 125 ? 8.543 1.447 43.167 1.00 42.83 119 ALA D CA 1
ATOM 7524 C C . ALA D 1 125 ? 7.879 1.642 41.803 1.00 41.37 119 ALA D C 1
ATOM 7525 O O . ALA D 1 125 ? 6.741 2.074 41.720 1.00 40.72 119 ALA D O 1
ATOM 7527 N N . PRO D 1 126 ? 8.577 1.321 40.721 1.00 41.09 120 PRO D N 1
ATOM 7528 C CA . PRO D 1 126 ? 7.937 1.519 39.407 1.00 39.93 120 PRO D CA 1
ATOM 7529 C C . PRO D 1 126 ? 6.594 0.772 39.297 1.00 41.11 120 PRO D C 1
ATOM 7530 O O . PRO D 1 126 ? 6.506 -0.367 39.737 1.00 43.25 120 PRO D O 1
ATOM 7534 N N . VAL D 1 127 ? 5.574 1.446 38.775 1.00 39.99 121 VAL D N 1
ATOM 7535 C CA . VAL D 1 127 ? 4.223 0.910 38.591 1.00 41.17 121 VAL D CA 1
ATOM 7536 C C . VAL D 1 127 ? 3.979 0.350 37.182 1.00 41.49 121 VAL D C 1
ATOM 7537 O O . VAL D 1 127 ? 4.610 0.741 36.234 1.00 40.36 121 VAL D O 1
ATOM 7541 N N . SER D 1 128 ? 3.016 -0.548 37.080 1.00 43.52 122 SER D N 1
ATOM 7542 C CA . SER D 1 128 ? 2.638 -1.186 35.844 1.00 45.20 122 SER D CA 1
ATOM 7543 C C . SER D 1 128 ? 1.148 -1.238 35.849 1.00 46.40 122 SER D C 1
ATOM 7544 O O . SER D 1 128 ? 0.544 -1.395 36.913 1.00 47.03 122 SER D O 1
ATOM 7547 N N . GLY D 1 129 ? 0.546 -1.123 34.678 1.00 46.20 123 GLY D N 1
ATOM 7548 C CA . GLY D 1 129 ? -0.893 -1.238 34.592 1.00 48.15 123 GLY D CA 1
ATOM 7549 C C . GLY D 1 129 ? -1.602 -0.173 33.800 1.00 47.14 123 GLY D C 1
ATOM 7550 O O . GLY D 1 129 ? -2.802 -0.266 33.606 1.00 49.22 123 GLY D O 1
ATOM 7551 N N . GLY D 1 130 ? -0.888 0.849 33.353 1.00 45.00 124 GLY D N 1
ATOM 7552 C CA . GLY D 1 130 ? -1.500 1.872 32.482 1.00 43.83 124 GLY D CA 1
ATOM 7553 C C . GLY D 1 130 ? -2.533 2.755 33.189 1.00 43.07 124 GLY D C 1
ATOM 7554 O O . GLY D 1 130 ? -2.789 2.608 34.390 1.00 43.05 124 GLY D O 1
ATOM 7555 N N . VAL D 1 131 ? -3.133 3.639 32.401 1.00 41.92 125 VAL D N 1
ATOM 7556 C CA . VAL D 1 131 ? -4.070 4.647 32.859 1.00 41.91 125 VAL D CA 1
ATOM 7557 C C . VAL D 1 131 ? -5.342 4.007 33.386 1.00 44.43 125 VAL D C 1
ATOM 7558 O O . VAL D 1 131 ? -5.882 4.453 34.365 1.00 44.75 125 VAL D O 1
ATOM 7562 N N . ILE D 1 132 ? -5.796 2.949 32.737 1.00 46.44 126 ILE D N 1
ATOM 7563 C CA . ILE D 1 132 ? -6.945 2.195 33.209 1.00 49.30 126 ILE D CA 1
ATOM 7564 C C . ILE D 1 132 ? -6.664 1.566 34.576 1.00 49.91 126 ILE D C 1
ATOM 7565 O O . ILE D 1 132 ? -7.534 1.502 35.452 1.00 51.65 126 ILE D O 1
ATOM 7570 N N . GLY D 1 133 ? -5.432 1.129 34.765 1.00 48.68 127 GLY D N 1
ATOM 7571 C CA . GLY D 1 133 ? -5.029 0.597 36.048 1.00 49.25 127 GLY D CA 1
ATOM 7572 C C . GLY D 1 133 ? -4.976 1.665 37.110 1.00 47.87 127 GLY D C 1
ATOM 7573 O O . GLY D 1 133 ? -5.370 1.442 38.243 1.00 49.28 127 GLY D O 1
ATOM 7574 N N . ALA D 1 134 ? -4.469 2.837 36.750 1.00 45.31 128 ALA D N 1
ATOM 7575 C CA . ALA D 1 134 ? -4.378 3.918 37.707 1.00 44.06 128 ALA D CA 1
ATOM 7576 C C . ALA D 1 134 ? -5.764 4.282 38.200 1.00 45.77 128 ALA D C 1
ATOM 7577 O O . ALA D 1 134 ? -5.991 4.328 39.387 1.00 46.60 128 ALA D O 1
ATOM 7579 N N . GLU D 1 135 ? -6.679 4.509 37.267 1.00 46.55 129 GLU D N 1
ATOM 7580 C CA . GLU D 1 135 ? -8.052 4.903 37.555 1.00 48.47 129 GLU D CA 1
ATOM 7581 C C . GLU D 1 135 ? -8.779 3.945 38.473 1.00 51.39 129 GLU D C 1
ATOM 7582 O O . GLU D 1 135 ? -9.424 4.373 39.411 1.00 52.47 129 GLU D O 1
ATOM 7588 N N . ASN D 1 136 ? -8.635 2.657 38.210 1.00 52.84 130 ASN D N 1
ATOM 7589 C CA . ASN D 1 136 ? -9.400 1.627 38.899 1.00 56.21 130 ASN D CA 1
ATOM 7590 C C . ASN D 1 136 ? -8.738 1.139 40.165 1.00 56.50 130 ASN D C 1
ATOM 7591 O O . ASN D 1 136 ? -9.323 0.352 40.895 1.00 59.46 130 ASN D O 1
ATOM 7596 N N . ARG D 1 137 ? -7.533 1.633 40.423 1.00 53.69 131 ARG D N 1
ATOM 7597 C CA . ARG D 1 137 ? -6.730 1.259 41.590 1.00 53.78 131 ARG D CA 1
ATOM 7598 C C . ARG D 1 137 ? -6.261 -0.173 41.521 1.00 55.47 131 ARG D C 1
ATOM 7599 O O . ARG D 1 137 ? -6.155 -0.824 42.544 1.00 57.36 131 ARG D O 1
ATOM 7607 N N . THR D 1 138 ? -5.952 -0.656 40.327 1.00 54.98 132 THR D N 1
ATOM 7608 C CA . THR D 1 138 ? -5.469 -2.023 40.171 1.00 56.71 132 THR D CA 1
ATOM 7609 C C . THR D 1 138 ? -4.091 -2.088 39.547 1.00 54.42 132 THR D C 1
ATOM 7610 O O . THR D 1 138 ? -3.806 -2.991 38.795 1.00 55.33 132 THR D O 1
ATOM 7614 N N . LEU D 1 139 ? -3.231 -1.133 39.875 1.00 51.69 133 LEU D N 1
ATOM 7615 C CA . LEU D 1 139 ? -1.859 -1.129 39.402 1.00 49.74 133 LEU D CA 1
ATOM 7616 C C . LEU D 1 139 ? -1.038 -2.182 40.098 1.00 51.31 133 LEU D C 1
ATOM 7617 O O . LEU D 1 139 ? -1.357 -2.584 41.200 1.00 53.28 133 LEU D O 1
ATOM 7622 N N . THR D 1 140 ? 0.046 -2.595 39.470 1.00 50.63 134 THR D N 1
ATOM 7623 C CA . THR D 1 140 ? 1.069 -3.369 40.134 1.00 51.77 134 THR D CA 1
ATOM 7624 C C . THR D 1 140 ? 2.186 -2.417 40.522 1.00 49.34 134 THR D C 1
ATOM 7625 O O . THR D 1 140 ? 2.629 -1.592 39.724 1.00 46.92 134 THR D O 1
ATOM 7629 N N . PHE D 1 141 ? 2.614 -2.492 41.770 1.00 50.21 135 PHE D N 1
ATOM 7630 C CA . PHE D 1 141 ? 3.838 -1.836 42.208 1.00 48.64 135 PHE D CA 1
ATOM 7631 C C . PHE D 1 141 ? 4.906 -2.892 42.422 1.00 50.45 135 PHE D C 1
ATOM 7632 O O . PHE D 1 141 ? 4.683 -3.860 43.147 1.00 53.23 135 PHE D O 1
ATOM 7640 N N . MET D 1 142 ? 6.068 -2.695 41.828 1.00 49.18 136 MET D N 1
ATOM 7641 C CA . MET D 1 142 ? 7.206 -3.549 42.090 1.00 50.92 136 MET D CA 1
ATOM 7642 C C . MET D 1 142 ? 8.253 -2.730 42.824 1.00 49.90 136 MET D C 1
ATOM 7643 O O . MET D 1 142 ? 8.983 -1.911 42.223 1.00 47.81 136 MET D O 1
ATOM 7648 N N . VAL D 1 143 ? 8.288 -2.963 44.136 1.00 51.68 137 VAL D N 1
ATOM 7649 C CA . VAL D 1 143 ? 9.015 -2.133 45.076 1.00 51.10 137 VAL D CA 1
ATOM 7650 C C . VAL D 1 143 ? 10.342 -2.740 45.409 1.00 52.91 137 VAL D C 1
ATOM 7651 O O . VAL D 1 143 ? 10.416 -3.887 45.869 1.00 55.86 137 VAL D O 1
ATOM 7655 N N . GLY D 1 144 ? 11.387 -1.970 45.166 1.00 51.43 138 GLY D N 1
ATOM 7656 C CA . GLY D 1 144 ? 12.722 -2.280 45.606 1.00 53.12 138 GLY D CA 1
ATOM 7657 C C . GLY D 1 144 ? 13.060 -1.334 46.746 1.00 52.87 138 GLY D C 1
ATOM 7658 O O . GLY D 1 144 ? 12.654 -0.164 46.736 1.00 50.50 138 GLY D O 1
ATOM 7659 N N . GLY D 1 145 ? 13.818 -1.824 47.718 1.00 55.51 139 GLY D N 1
ATOM 7660 C CA . GLY D 1 145 ? 14.265 -0.991 48.838 1.00 55.75 139 GLY D CA 1
ATOM 7661 C C . GLY D 1 145 ? 13.953 -1.546 50.210 1.00 58.63 139 GLY D C 1
ATOM 7662 O O . GLY D 1 145 ? 13.557 -2.695 50.341 1.00 60.91 139 GLY D O 1
ATOM 7663 N N . SER D 1 146 ? 14.117 -0.692 51.226 1.00 58.67 140 SER D N 1
ATOM 7664 C CA . SER D 1 146 ? 14.054 -1.084 52.626 1.00 61.72 140 SER D CA 1
ATOM 7665 C C . SER D 1 146 ? 12.707 -1.718 52.928 1.00 62.72 140 SER D C 1
ATOM 7666 O O . SER D 1 146 ? 11.653 -1.156 52.572 1.00 60.47 140 SER D O 1
ATOM 7669 N N . LYS D 1 147 ? 12.714 -2.888 53.579 1.00 66.37 141 LYS D N 1
ATOM 7670 C CA . LYS D 1 147 ? 11.465 -3.575 53.919 1.00 67.99 141 LYS D CA 1
ATOM 7671 C C . LYS D 1 147 ? 10.637 -2.755 54.900 1.00 67.76 141 LYS D C 1
ATOM 7672 O O . LYS D 1 147 ? 9.415 -2.693 54.792 1.00 67.16 141 LYS D O 1
ATOM 7674 N N . ASP D 1 148 ? 11.316 -2.135 55.860 1.00 68.52 142 ASP D N 1
ATOM 7675 C CA . ASP D 1 148 ? 10.661 -1.316 56.857 1.00 68.59 142 ASP D CA 1
ATOM 7676 C C . ASP D 1 148 ? 9.841 -0.207 56.215 1.00 64.79 142 ASP D C 1
ATOM 7677 O O . ASP D 1 148 ? 8.681 0.003 56.562 1.00 64.90 142 ASP D O 1
ATOM 7679 N N . VAL D 1 149 ? 10.465 0.496 55.282 1.00 61.75 143 VAL D N 1
ATOM 7680 C CA . VAL D 1 149 ? 9.821 1.605 54.585 1.00 58.24 143 VAL D CA 1
ATOM 7681 C C . VAL D 1 149 ? 8.612 1.110 53.790 1.00 57.52 143 VAL D C 1
ATOM 7682 O O . VAL D 1 149 ? 7.528 1.718 53.850 1.00 56.51 143 VAL D O 1
ATOM 7686 N N . TYR D 1 150 ? 8.806 -0.006 53.083 1.00 58.39 144 TYR D N 1
ATOM 7687 C CA . TYR D 1 150 ? 7.734 -0.720 52.400 1.00 58.58 144 TYR D CA 1
ATOM 7688 C C . TYR D 1 150 ? 6.537 -0.970 53.308 1.00 60.78 144 TYR D C 1
ATOM 7689 O O . TYR D 1 150 ? 5.399 -0.688 52.932 1.00 59.81 144 TYR D O 1
ATOM 7698 N N . GLU D 1 151 ? 6.813 -1.494 54.509 1.00 64.02 145 GLU D N 1
ATOM 7699 C CA . GLU D 1 151 ? 5.775 -1.804 55.478 1.00 66.76 145 GLU D CA 1
ATOM 7700 C C . GLU D 1 151 ? 5.049 -0.571 55.995 1.00 65.38 145 GLU D C 1
ATOM 7701 O O . GLU D 1 151 ? 3.832 -0.592 56.135 1.00 66.19 145 GLU D O 1
ATOM 7707 N N . LYS D 1 152 ? 5.787 0.518 56.233 1.00 63.45 146 LYS D N 1
ATOM 7708 C CA . LYS D 1 152 ? 5.185 1.801 56.587 1.00 61.87 146 LYS D CA 1
ATOM 7709 C C . LYS D 1 152 ? 4.234 2.292 55.510 1.00 59.22 146 LYS D C 1
ATOM 7710 O O . LYS D 1 152 ? 3.300 3.038 55.781 1.00 58.84 146 LYS D O 1
ATOM 7713 N N . THR D 1 153 ? 4.509 1.931 54.268 1.00 57.48 147 THR D N 1
ATOM 7714 C CA . THR D 1 153 ? 3.818 2.558 53.159 1.00 54.74 147 THR D CA 1
ATOM 7715 C C . THR D 1 153 ? 2.893 1.644 52.361 1.00 55.47 147 THR D C 1
ATOM 7716 O O . THR D 1 153 ? 2.184 2.126 51.469 1.00 53.62 147 THR D O 1
ATOM 7720 N N . GLU D 1 154 ? 2.885 0.350 52.690 1.00 58.43 148 GLU D N 1
ATOM 7721 C CA . GLU D 1 154 ? 2.110 -0.633 51.949 1.00 59.60 148 GLU D CA 1
ATOM 7722 C C . GLU D 1 154 ? 0.685 -0.171 51.814 1.00 59.51 148 GLU D C 1
ATOM 7723 O O . GLU D 1 154 ? 0.129 -0.232 50.734 1.00 58.39 148 GLU D O 1
ATOM 7729 N N . SER D 1 155 ? 0.066 0.284 52.893 1.00 60.95 149 SER D N 1
ATOM 7730 C CA . SER D 1 155 ? -1.355 0.541 52.775 1.00 61.61 149 SER D CA 1
ATOM 7731 C C . SER D 1 155 ? -1.665 1.807 51.989 1.00 58.26 149 SER D C 1
ATOM 7732 O O . SER D 1 155 ? -2.754 1.907 51.463 1.00 58.48 149 SER D O 1
ATOM 7735 N N . ILE D 1 156 ? -0.706 2.733 51.869 1.00 55.48 150 ILE D N 1
ATOM 7736 C CA . ILE D 1 156 ? -0.855 3.887 50.973 1.00 52.37 150 ILE D CA 1
ATOM 7737 C C . ILE D 1 156 ? -0.867 3.411 49.517 1.00 51.06 150 ILE D C 1
ATOM 7738 O O . ILE D 1 156 ? -1.760 3.740 48.737 1.00 50.41 150 ILE D O 1
ATOM 7742 N N . MET D 1 157 ? 0.143 2.645 49.165 1.00 50.91 151 MET D N 1
ATOM 7743 C CA . MET D 1 157 ? 0.203 2.025 47.848 1.00 50.16 151 MET D CA 1
ATOM 7744 C C . MET D 1 157 ? -1.005 1.157 47.576 1.00 52.44 151 MET D C 1
ATOM 7745 O O . MET D 1 157 ? -1.546 1.169 46.472 1.00 51.64 151 MET D O 1
ATOM 7750 N N . GLY D 1 158 ? -1.424 0.438 48.614 1.00 55.53 152 GLY D N 1
ATOM 7751 C CA . GLY D 1 158 ? -2.494 -0.522 48.527 1.00 58.44 152 GLY D CA 1
ATOM 7752 C C . GLY D 1 158 ? -3.831 0.058 48.156 1.00 58.49 152 GLY D C 1
ATOM 7753 O O . GLY D 1 158 ? -4.695 -0.684 47.725 1.00 60.55 152 GLY D O 1
ATOM 7754 N N . VAL D 1 159 ? -4.029 1.362 48.337 1.00 56.57 153 VAL D N 1
ATOM 7755 C CA . VAL D 1 159 ? -5.253 2.007 47.858 1.00 56.53 153 VAL D CA 1
ATOM 7756 C C . VAL D 1 159 ? -5.141 2.442 46.380 1.00 53.87 153 VAL D C 1
ATOM 7757 O O . VAL D 1 159 ? -6.143 2.766 45.748 1.00 54.16 153 VAL D O 1
ATOM 7761 N N . LEU D 1 160 ? -3.924 2.414 45.844 1.00 51.64 154 LEU D N 1
ATOM 7762 C CA . LEU D 1 160 ? -3.650 2.706 44.432 1.00 49.38 154 LEU D CA 1
ATOM 7763 C C . LEU D 1 160 ? -3.446 1.452 43.575 1.00 50.34 154 LEU D C 1
ATOM 7764 O O . LEU D 1 160 ? -3.694 1.473 42.375 1.00 49.59 154 LEU D O 1
ATOM 7769 N N . GLY D 1 161 ? -2.951 0.391 44.210 1.00 52.17 155 GLY D N 1
ATOM 7770 C CA . GLY D 1 161 ? -2.614 -0.846 43.542 1.00 53.39 155 GLY D CA 1
ATOM 7771 C C . GLY D 1 161 ? -3.413 -2.041 44.029 1.00 57.22 155 GLY D C 1
ATOM 7772 O O . GLY D 1 161 ? -4.012 -2.024 45.104 1.00 59.13 155 GLY D O 1
ATOM 7773 N N . ALA D 1 162 ? -3.421 -3.073 43.198 1.00 58.53 156 ALA D N 1
ATOM 7774 C CA . ALA D 1 162 ? -4.066 -4.344 43.492 1.00 62.47 156 ALA D CA 1
ATOM 7775 C C . ALA D 1 162 ? -3.018 -5.366 43.870 1.00 63.83 156 ALA D C 1
ATOM 7776 O O . ALA D 1 162 ? -3.308 -6.303 44.573 1.00 67.25 156 ALA D O 1
ATOM 7778 N N . ASN D 1 163 ? -1.806 -5.203 43.370 1.00 61.45 157 ASN D N 1
ATOM 7779 C CA . ASN D 1 163 ? -0.713 -6.097 43.689 1.00 62.71 157 ASN D CA 1
ATOM 7780 C C . ASN D 1 163 ? 0.506 -5.279 44.046 1.00 60.01 157 ASN D C 1
ATOM 7781 O O . ASN D 1 163 ? 1.241 -4.807 43.169 1.00 57.53 157 ASN D O 1
ATOM 7786 N N . ILE D 1 164 ? 0.702 -5.073 45.337 1.00 60.85 158 ILE D N 1
ATOM 7787 C CA . ILE D 1 164 ? 1.901 -4.408 45.841 1.00 59.00 158 ILE D CA 1
ATOM 7788 C C . ILE D 1 164 ? 2.897 -5.526 46.154 1.00 61.47 158 ILE D C 1
ATOM 7789 O O . ILE D 1 164 ? 2.661 -6.344 47.076 1.00 65.13 158 ILE D O 1
ATOM 7794 N N . PHE D 1 165 ? 3.961 -5.615 45.357 1.00 59.94 159 PHE D N 1
ATOM 7795 C CA . PHE D 1 165 ? 5.012 -6.605 45.585 1.00 62.13 159 PHE D CA 1
ATOM 7796 C C . PHE D 1 165 ? 6.221 -5.913 46.123 1.00 60.76 159 PHE D C 1
ATOM 7797 O O . PHE D 1 165 ? 6.780 -5.051 45.469 1.00 57.82 159 PHE D O 1
ATOM 7805 N N . HIS D 1 166 ? 6.658 -6.286 47.310 1.00 63.16 160 HIS D N 1
ATOM 7806 C CA . HIS D 1 166 ? 8.000 -5.923 47.701 1.00 62.66 160 HIS D CA 1
ATOM 7807 C C . HIS D 1 166 ? 8.921 -6.976 47.111 1.00 64.40 160 HIS D C 1
ATOM 7808 O O . HIS D 1 166 ? 8.778 -8.170 47.432 1.00 67.89 160 HIS D O 1
ATOM 7815 N N . VAL D 1 167 ? 9.851 -6.569 46.254 1.00 62.34 161 VAL D N 1
ATOM 7816 C CA . VAL D 1 167 ? 10.743 -7.544 45.628 1.00 64.10 161 VAL D CA 1
ATOM 7817 C C . VAL D 1 167 ? 11.842 -7.922 46.570 1.00 66.64 161 VAL D C 1
ATOM 7818 O O . VAL D 1 167 ? 11.901 -9.041 47.052 1.00 70.24 161 VAL D O 1
ATOM 7822 N N . SER D 1 168 ? 12.721 -6.975 46.839 1.00 65.01 162 SER D N 1
ATOM 7823 C CA . SER D 1 168 ? 13.820 -7.201 47.784 1.00 67.49 162 SER D CA 1
ATOM 7824 C C . SER D 1 168 ? 14.372 -5.862 48.311 1.00 65.38 162 SER D C 1
ATOM 7825 O O . SER D 1 168 ? 13.891 -4.766 47.923 1.00 61.99 162 SER D O 1
ATOM 7828 N N . GLU D 1 169 ? 15.380 -5.961 49.186 1.00 67.66 163 GLU D N 1
ATOM 7829 C CA . GLU D 1 169 ? 16.065 -4.784 49.733 1.00 66.35 163 GLU D CA 1
ATOM 7830 C C . GLU D 1 169 ? 16.864 -4.004 48.682 1.00 63.77 163 GLU D C 1
ATOM 7831 O O . GLU D 1 169 ? 17.104 -2.835 48.874 1.00 61.83 163 GLU D O 1
ATOM 7837 N N . GLN D 1 170 ? 17.292 -4.664 47.611 1.00 64.10 164 GLN D N 1
ATOM 7838 C CA . GLN D 1 170 ? 18.097 -4.019 46.569 1.00 62.16 164 GLN D CA 1
ATOM 7839 C C . GLN D 1 170 ? 17.232 -3.026 45.803 1.00 58.26 164 GLN D C 1
ATOM 7840 O O . GLN D 1 170 ? 16.123 -3.365 45.401 1.00 57.42 164 GLN D O 1
ATOM 7846 N N . ILE D 1 171 ? 17.732 -1.798 45.642 1.00 56.23 165 ILE D N 1
ATOM 7847 C CA . ILE D 1 171 ? 16.896 -0.642 45.274 1.00 52.85 165 ILE D CA 1
ATOM 7848 C C . ILE D 1 171 ? 16.382 -0.725 43.838 1.00 50.99 165 ILE D C 1
ATOM 7849 O O . ILE D 1 171 ? 15.290 -0.244 43.571 1.00 48.95 165 ILE D O 1
ATOM 7854 N N . ASP D 1 172 ? 17.145 -1.366 42.951 1.00 52.00 166 ASP D N 1
ATOM 7855 C CA . ASP D 1 172 ? 16.767 -1.561 41.545 1.00 50.74 166 ASP D CA 1
ATOM 7856 C C . ASP D 1 172 ? 16.005 -2.867 41.268 1.00 52.19 166 ASP D C 1
ATOM 7857 O O . ASP D 1 172 ? 15.749 -3.205 40.128 1.00 51.72 166 ASP D O 1
ATOM 7862 N N . SER D 1 173 ? 15.623 -3.587 42.297 1.00 54.17 167 SER D N 1
ATOM 7863 C CA . SER D 1 173 ? 15.078 -4.899 42.069 1.00 56.22 167 SER D CA 1
ATOM 7864 C C . SER D 1 173 ? 13.661 -4.810 41.515 1.00 54.57 167 SER D C 1
ATOM 7865 O O . SER D 1 173 ? 13.237 -5.671 40.753 1.00 55.52 167 SER D O 1
ATOM 7868 N N . GLY D 1 174 ? 12.925 -3.779 41.908 1.00 52.38 168 GLY D N 1
ATOM 7869 C CA . GLY D 1 174 ? 11.569 -3.618 41.425 1.00 51.03 168 GLY D CA 1
ATOM 7870 C C . GLY D 1 174 ? 11.621 -3.283 39.948 1.00 49.22 168 GLY D C 1
ATOM 7871 O O . GLY D 1 174 ? 10.879 -3.845 39.140 1.00 49.51 168 GLY D O 1
ATOM 7872 N N . THR D 1 175 ? 12.549 -2.397 39.610 1.00 47.71 169 THR D N 1
ATOM 7873 C CA . THR D 1 175 ? 12.745 -1.941 38.252 1.00 46.15 169 THR D CA 1
ATOM 7874 C C . THR D 1 175 ? 13.051 -3.125 37.342 1.00 47.97 169 THR D C 1
ATOM 7875 O O . THR D 1 175 ? 12.489 -3.248 36.270 1.00 47.41 169 THR D O 1
ATOM 7879 N N . THR D 1 176 ? 13.933 -3.985 37.817 1.00 50.37 170 THR D N 1
ATOM 7880 C CA . THR D 1 176 ? 14.385 -5.143 37.082 1.00 52.57 170 THR D CA 1
ATOM 7881 C C . THR D 1 176 ? 13.272 -6.187 36.857 1.00 53.97 170 THR D C 1
ATOM 7882 O O . THR D 1 176 ? 13.085 -6.668 35.754 1.00 54.36 170 THR D O 1
ATOM 7886 N N . VAL D 1 177 ? 12.511 -6.517 37.888 1.00 54.91 171 VAL D N 1
ATOM 7887 C CA . VAL D 1 177 ? 11.395 -7.426 37.684 1.00 56.40 171 VAL D CA 1
ATOM 7888 C C . VAL D 1 177 ? 10.397 -6.851 36.679 1.00 54.25 171 VAL D C 1
ATOM 7889 O O . VAL D 1 177 ? 9.780 -7.598 35.928 1.00 55.45 171 VAL D O 1
ATOM 7893 N N . LYS D 1 178 ? 10.257 -5.528 36.652 1.00 51.34 172 LYS D N 1
ATOM 7894 C CA . LYS D 1 178 ? 9.313 -4.907 35.746 1.00 50.58 172 LYS D CA 1
ATOM 7895 C C . LYS D 1 178 ? 9.815 -5.099 34.322 1.00 53.41 172 LYS D C 1
ATOM 7896 O O . LYS D 1 178 ? 9.067 -5.423 33.405 1.00 51.37 172 LYS D O 1
ATOM 7902 N N . LEU D 1 179 ? 11.113 -4.887 34.193 1.00 14.41 173 LEU D N 1
ATOM 7903 C CA . LEU D 1 179 ? 11.809 -4.912 32.932 1.00 15.99 173 LEU D CA 1
ATOM 7904 C C . LEU D 1 179 ? 11.871 -6.339 32.355 1.00 18.72 173 LEU D C 1
ATOM 7905 O O . LEU D 1 179 ? 11.758 -6.522 31.145 1.00 22.00 173 LEU D O 1
ATOM 7910 N N . ILE D 1 180 ? 12.064 -7.337 33.211 1.00 19.26 174 ILE D N 1
ATOM 7911 C CA A ILE D 1 180 ? 12.094 -8.702 32.836 0.50 17.99 174 ILE D CA 1
ATOM 7912 C CA B ILE D 1 180 ? 12.094 -8.654 32.750 0.50 17.99 174 ILE D CA 1
ATOM 7913 C C . ILE D 1 180 ? 10.688 -9.149 32.523 1.00 19.73 174 ILE D C 1
ATOM 7914 O O . ILE D 1 180 ? 10.511 -9.849 31.521 1.00 23.38 174 ILE D O 1
ATOM 7923 N N . ASN D 1 181 ? 9.693 -8.756 33.307 1.00 19.42 175 ASN D N 1
ATOM 7924 C CA . ASN D 1 181 ? 8.324 -9.055 32.948 1.00 19.96 175 ASN D CA 1
ATOM 7925 C C . ASN D 1 181 ? 8.090 -8.545 31.529 1.00 20.59 175 ASN D C 1
ATOM 7926 O O . ASN D 1 181 ? 7.460 -9.227 30.715 1.00 23.83 175 ASN D O 1
ATOM 7931 N N . ASN D 1 182 ? 8.569 -7.342 31.215 1.00 20.36 176 ASN D N 1
ATOM 7932 C CA . ASN D 1 182 ? 8.322 -6.777 29.904 1.00 18.36 176 ASN D CA 1
ATOM 7933 C C . ASN D 1 182 ? 9.080 -7.496 28.786 1.00 18.55 176 ASN D C 1
ATOM 7934 O O . ASN D 1 182 ? 8.521 -7.736 27.758 1.00 21.10 176 ASN D O 1
ATOM 7939 N N . LEU D 1 183 ? 10.330 -7.863 29.011 1.00 18.41 177 LEU D N 1
ATOM 7940 C CA . LEU D 1 183 ? 11.123 -8.576 28.040 1.00 18.25 177 LEU D CA 1
ATOM 7941 C C . LEU D 1 183 ? 10.482 -9.915 27.673 1.00 20.01 177 LEU D C 1
ATOM 7942 O O . LEU D 1 183 ? 10.386 -10.266 26.515 1.00 23.12 177 LEU D O 1
ATOM 7947 N N . LEU D 1 184 ? 10.002 -10.636 28.670 1.00 20.27 178 LEU D N 1
ATOM 7948 C CA . LEU D 1 184 ? 9.382 -11.911 28.464 1.00 18.80 178 LEU D CA 1
ATOM 7949 C C . LEU D 1 184 ? 8.149 -11.712 27.662 1.00 19.07 178 LEU D C 1
ATOM 7950 O O . LEU D 1 184 ? 7.877 -12.448 26.746 1.00 20.90 178 LEU D O 1
ATOM 7955 N N . ILE D 1 185 ? 7.392 -10.675 27.993 1.00 19.86 179 ILE D N 1
ATOM 7956 C CA . ILE D 1 185 ? 6.217 -10.363 27.248 1.00 18.22 179 ILE D CA 1
ATOM 7957 C C . ILE D 1 185 ? 6.601 -10.127 25.777 1.00 18.46 179 ILE D C 1
ATOM 7958 O O . ILE D 1 185 ? 5.863 -10.498 24.907 1.00 20.36 179 ILE D O 1
ATOM 7963 N N . GLY D 1 186 ? 7.750 -9.515 25.538 1.00 18.59 180 GLY D N 1
ATOM 7964 C CA . GLY D 1 186 ? 8.251 -9.295 24.209 1.00 18.10 180 GLY D CA 1
ATOM 7965 C C . GLY D 1 186 ? 8.442 -10.583 23.425 1.00 17.73 180 GLY D C 1
ATOM 7966 O O . GLY D 1 186 ? 8.035 -10.650 22.293 1.00 19.27 180 GLY D O 1
ATOM 7967 N N . PHE D 1 187 ? 9.105 -11.559 24.032 1.00 17.71 181 PHE D N 1
ATOM 7968 C CA . PHE D 1 187 ? 9.293 -12.912 23.453 1.00 16.43 181 PHE D CA 1
ATOM 7969 C C . PHE D 1 187 ? 7.991 -13.596 23.218 1.00 17.45 181 PHE D C 1
ATOM 7970 O O . PHE D 1 187 ? 7.763 -14.161 22.172 1.00 19.29 181 PHE D O 1
ATOM 7978 N N . TYR D 1 188 ? 7.115 -13.547 24.196 1.00 17.72 182 TYR D N 1
ATOM 7979 C CA . TYR D 1 188 ? 5.869 -14.269 24.085 1.00 16.59 182 TYR D CA 1
ATOM 7980 C C . TYR D 1 188 ? 5.008 -13.699 23.021 1.00 17.10 182 TYR D C 1
ATOM 7981 O O . TYR D 1 188 ? 4.431 -14.425 22.244 1.00 17.98 182 TYR D O 1
ATOM 7990 N N . THR D 1 189 ? 4.854 -12.379 23.002 1.00 17.30 183 THR D N 1
ATOM 7991 C CA . THR D 1 189 ? 4.020 -11.793 21.994 1.00 16.08 183 THR D CA 1
ATOM 7992 C C . THR D 1 189 ? 4.567 -12.079 20.619 1.00 16.22 183 THR D C 1
ATOM 7993 O O . THR D 1 189 ? 3.803 -12.347 19.725 1.00 18.25 183 THR D O 1
ATOM 7997 N N . ALA D 1 190 ? 5.886 -12.053 20.465 1.00 16.53 184 ALA D N 1
ATOM 7998 C CA . ALA D 1 190 ? 6.515 -12.348 19.203 1.00 16.08 184 ALA D CA 1
ATOM 7999 C C . ALA D 1 190 ? 6.295 -13.800 18.779 1.00 16.50 184 ALA D C 1
ATOM 8000 O O . ALA D 1 190 ? 6.004 -14.077 17.652 1.00 18.22 184 ALA D O 1
ATOM 8002 N N . GLY D 1 191 ? 6.414 -14.718 19.718 1.00 17.15 185 GLY D N 1
ATOM 8003 C CA . GLY D 1 191 ? 6.169 -16.139 19.454 1.00 16.52 185 GLY D CA 1
ATOM 8004 C C . GLY D 1 191 ? 4.763 -16.401 19.032 1.00 16.24 185 GLY D C 1
ATOM 8005 O O . GLY D 1 191 ? 4.520 -17.107 18.073 1.00 18.06 185 GLY D O 1
ATOM 8006 N N . VAL D 1 192 ? 3.817 -15.812 19.735 1.00 16.62 186 VAL D N 1
ATOM 8007 C CA . VAL D 1 192 ? 2.433 -15.978 19.379 1.00 15.88 186 VAL D CA 1
ATOM 8008 C C . VAL D 1 192 ? 2.159 -15.427 18.001 1.00 17.48 186 VAL D C 1
ATOM 8009 O O . VAL D 1 192 ? 1.437 -16.044 17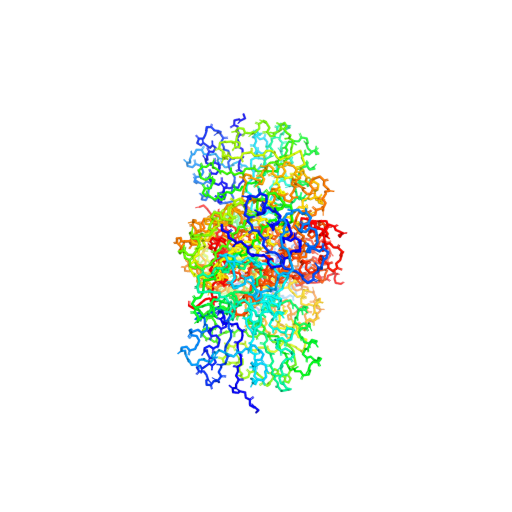.222 1.00 19.84 186 VAL D O 1
ATOM 8013 N N . SER D 1 193 ? 2.726 -14.265 17.688 1.00 16.67 187 SER D N 1
ATOM 8014 C CA . SER D 1 193 ? 2.403 -13.617 16.441 1.00 16.26 187 SER D CA 1
ATOM 8015 C C . SER D 1 193 ? 2.890 -14.412 15.253 1.00 16.41 187 SER D C 1
ATOM 8016 O O . SER D 1 193 ? 2.134 -14.613 14.317 1.00 18.88 187 SER D O 1
ATOM 8019 N N . GLU D 1 194 ? 4.129 -14.888 15.297 1.00 16.45 188 GLU D N 1
ATOM 8020 C CA . GLU D 1 194 ? 4.661 -15.668 14.211 1.00 15.76 188 GLU D CA 1
ATOM 8021 C C . GLU D 1 194 ? 4.020 -17.048 14.110 1.00 17.35 188 GLU D C 1
ATOM 8022 O O . GLU D 1 194 ? 3.634 -17.482 13.021 1.00 19.08 188 GLU D O 1
ATOM 8028 N N . ALA D 1 195 ? 3.893 -17.743 15.243 1.00 18.47 189 ALA D N 1
ATOM 8029 C CA . ALA D 1 195 ? 3.366 -19.099 15.211 1.00 18.55 189 ALA D CA 1
ATOM 8030 C C . ALA D 1 195 ? 1.924 -19.110 14.792 1.00 18.87 189 ALA D C 1
ATOM 8031 O O . ALA D 1 195 ? 1.561 -19.930 13.971 1.00 21.09 189 ALA D O 1
ATOM 8033 N N . LEU D 1 196 ? 1.106 -18.172 15.274 1.00 19.78 190 LEU D N 1
ATOM 8034 C CA . LEU D 1 196 ? -0.288 -18.121 14.833 1.00 18.54 190 LEU D CA 1
ATOM 8035 C C . LEU D 1 196 ? -0.453 -17.809 13.371 1.00 19.44 190 LEU D C 1
ATOM 8036 O O . LEU D 1 196 ? -1.420 -18.277 12.763 1.00 22.87 190 LEU D O 1
ATOM 8041 N N . THR D 1 197 ? 0.455 -17.021 12.798 1.00 19.08 191 THR D N 1
ATOM 8042 C CA . THR D 1 197 ? 0.446 -16.767 11.367 1.00 18.01 191 THR D CA 1
ATOM 8043 C C . THR D 1 197 ? 0.775 -18.007 10.557 1.00 18.75 191 THR D C 1
ATOM 8044 O O . THR D 1 197 ? 0.157 -18.279 9.527 1.00 21.49 191 THR D O 1
ATOM 8048 N N . LEU D 1 198 ? 1.758 -18.762 11.011 1.00 18.80 192 LEU D N 1
ATOM 8049 C CA . LEU D 1 198 ? 2.070 -20.043 10.420 1.00 18.47 192 LEU D CA 1
ATOM 8050 C C . LEU D 1 198 ? 0.881 -21.008 10.436 1.00 19.17 192 LEU D C 1
ATOM 8051 O O . LEU D 1 198 ? 0.604 -21.677 9.435 1.00 22.25 192 LEU D O 1
ATOM 8056 N N . ALA D 1 199 ? 0.215 -21.074 11.562 1.00 19.55 193 ALA D N 1
ATOM 8057 C CA . ALA D 1 199 ? -0.944 -21.919 11.763 1.00 20.15 193 ALA D CA 1
ATOM 8058 C C . ALA D 1 199 ? -2.047 -21.501 10.853 1.00 21.52 193 ALA D C 1
ATOM 8059 O O . ALA D 1 199 ? -2.639 -22.314 10.189 1.00 23.58 193 ALA D O 1
ATOM 8061 N N . LYS D 1 200 ? -2.309 -20.205 10.815 1.00 22.21 194 LYS D N 1
ATOM 8062 C CA . LYS D 1 200 ? -3.375 -19.642 9.993 1.00 21.17 194 LYS D CA 1
ATOM 8063 C C . LYS D 1 200 ? -3.169 -19.823 8.500 1.00 22.78 194 LYS D C 1
ATOM 8064 O O . LYS D 1 200 ? -4.120 -20.090 7.752 1.00 24.14 194 LYS D O 1
ATOM 8070 N N . LYS D 1 201 ? -1.925 -19.679 8.057 1.00 22.60 195 LYS D N 1
ATOM 8071 C CA . LYS D 1 201 ? -1.584 -19.849 6.667 1.00 21.83 195 LYS D CA 1
ATOM 8072 C C . LYS D 1 201 ? -1.903 -21.256 6.183 1.00 23.36 195 LYS D C 1
ATOM 8073 O O . LYS D 1 201 ? -2.148 -21.463 5.009 1.00 25.33 195 LYS D O 1
ATOM 8079 N N . ASN D 1 202 ? -1.833 -22.230 7.069 1.00 23.93 196 ASN D N 1
ATOM 8080 C CA . ASN D 1 202 ? -2.072 -23.618 6.715 1.00 23.87 196 ASN D CA 1
ATOM 8081 C C . ASN D 1 202 ? -3.447 -24.073 7.213 1.00 25.31 196 ASN D C 1
ATOM 8082 O O . ASN D 1 202 ? -3.700 -25.247 7.412 1.00 27.55 196 ASN D O 1
ATOM 8087 N N . ASN D 1 203 ? -4.313 -23.100 7.408 1.00 26.42 197 ASN D N 1
ATOM 8088 C CA . ASN D 1 203 ? -5.729 -23.309 7.617 1.00 26.75 197 ASN D CA 1
ATOM 8089 C C . ASN D 1 203 ? -6.037 -24.062 8.894 1.00 27.30 197 ASN D C 1
ATOM 8090 O O . ASN D 1 203 ? -7.038 -24.728 9.022 1.00 29.75 197 ASN D O 1
ATOM 8095 N N . MET D 1 204 ? -5.218 -23.878 9.903 1.00 26.88 198 MET D N 1
ATOM 8096 C CA . MET D 1 204 ? -5.536 -24.442 11.169 1.00 25.49 198 MET D CA 1
ATOM 8097 C C . MET D 1 204 ? -6.672 -23.725 11.821 1.00 26.45 198 MET D C 1
ATOM 8098 O O . MET D 1 204 ? -6.877 -22.536 11.617 1.00 28.84 198 MET D O 1
ATOM 8103 N N . ASP D 1 205 ? -7.411 -24.443 12.646 1.00 25.07 199 ASP D N 1
ATOM 8104 C CA . ASP D 1 205 ? -8.434 -23.826 13.433 1.00 25.48 199 ASP D CA 1
ATOM 8105 C C . ASP D 1 205 ? -7.812 -23.269 14.695 1.00 25.35 199 ASP D C 1
ATOM 8106 O O . ASP D 1 205 ? -7.354 -24.009 15.557 1.00 28.53 199 ASP D O 1
ATOM 8111 N N . LEU D 1 206 ? -7.755 -21.956 14.820 1.00 25.02 200 LEU D N 1
ATOM 8112 C CA . LEU D 1 206 ? -6.965 -21.386 15.894 1.00 23.84 200 LEU D CA 1
ATOM 8113 C C . LEU D 1 206 ? -7.621 -21.516 17.246 1.00 24.62 200 LEU D C 1
ATOM 8114 O O . LEU D 1 206 ? -6.943 -21.531 18.252 1.00 27.34 200 LEU D O 1
ATOM 8119 N N . ASP D 1 207 ? -8.923 -21.663 17.275 1.00 25.63 201 ASP D N 1
ATOM 8120 C CA . ASP D 1 207 ? -9.624 -21.913 18.527 1.00 26.42 201 ASP D CA 1
ATOM 8121 C C . ASP D 1 207 ? -9.325 -23.295 19.040 1.00 25.54 201 ASP D C 1
ATOM 8122 O O . ASP D 1 207 ? -8.933 -23.467 20.183 1.00 27.97 201 ASP D O 1
ATOM 8127 N N . LYS D 1 208 ? -9.507 -24.295 18.195 1.00 25.71 202 LYS D N 1
ATOM 8128 C CA . LYS D 1 208 ? -9.101 -25.643 18.588 1.00 24.92 202 LYS D CA 1
ATOM 8129 C C . LYS D 1 208 ? -7.622 -25.719 18.861 1.00 25.36 202 LYS D C 1
ATOM 8130 O O . LYS D 1 208 ? -7.196 -26.401 19.795 1.00 29.05 202 LYS D O 1
ATOM 8132 N N . MET D 1 209 ? -6.794 -25.023 18.084 1.00 24.30 203 MET D N 1
ATOM 8133 C CA . MET D 1 209 ? -5.356 -25.066 18.392 1.00 22.42 203 MET D CA 1
ATOM 8134 C C . MET D 1 209 ? -5.052 -24.498 19.779 1.00 22.96 203 MET D C 1
ATOM 8135 O O . MET D 1 209 ? -4.245 -25.060 20.513 1.00 25.04 203 MET D O 1
ATOM 8140 N N . PHE D 1 210 ? -5.702 -23.409 20.161 1.00 23.14 204 PHE D N 1
ATOM 8141 C CA . PHE D 1 210 ? -5.477 -22.808 21.480 1.00 22.19 204 PHE D CA 1
ATOM 8142 C C . PHE D 1 210 ? -5.824 -23.783 22.628 1.00 23.27 204 PHE D C 1
ATOM 8143 O O . PHE D 1 210 ? -5.101 -23.914 23.626 1.00 24.30 204 PHE D O 1
ATOM 8151 N N . ASP D 1 211 ? -6.970 -24.429 22.498 1.00 24.69 205 ASP D N 1
ATOM 8152 C CA . ASP D 1 211 ? -7.411 -25.370 23.519 1.00 23.63 205 ASP D CA 1
ATOM 8153 C C . ASP D 1 211 ? -6.326 -26.355 23.817 1.00 23.89 205 ASP D C 1
ATOM 8154 O O . ASP D 1 211 ? -6.007 -26.587 24.959 1.00 26.63 205 ASP D O 1
ATOM 8159 N N . ILE D 1 212 ? -5.735 -26.920 22.784 1.00 23.91 206 ILE D N 1
ATOM 8160 C CA . ILE D 1 212 ? -4.682 -27.872 22.958 1.00 22.99 206 ILE D CA 1
ATOM 8161 C C . ILE D 1 212 ? -3.420 -27.258 23.485 1.00 23.45 206 ILE D C 1
ATOM 8162 O O . ILE D 1 212 ? -2.860 -27.735 24.482 1.00 26.22 206 ILE D O 1
ATOM 8167 N N . LEU D 1 213 ? -2.943 -26.198 22.825 1.00 23.12 207 LEU D N 1
ATOM 8168 C CA . LEU D 1 213 ? -1.703 -25.590 23.230 1.00 21.57 207 LEU D CA 1
ATOM 8169 C C . LEU D 1 213 ? -1.773 -24.980 24.605 1.00 21.86 207 LEU D C 1
ATOM 8170 O O . LEU D 1 213 ? -0.781 -24.954 25.308 1.00 24.34 207 LEU D O 1
ATOM 8175 N N . ASN D 1 214 ? -2.928 -24.498 25.003 1.00 22.69 208 ASN D N 1
ATOM 8176 C CA . ASN D 1 214 ? -3.050 -23.842 26.319 1.00 22.66 208 ASN D CA 1
ATOM 8177 C C . ASN D 1 214 ? -2.868 -24.826 27.467 1.00 23.96 208 ASN D C 1
ATOM 8178 O O . ASN D 1 214 ? -2.542 -24.435 28.575 1.00 26.35 208 ASN D O 1
ATOM 8183 N N . VAL D 1 215 ? -3.014 -26.113 27.189 1.00 24.27 209 VAL D N 1
ATOM 8184 C CA . VAL D 1 215 ? -2.758 -27.093 28.188 1.00 23.67 209 VAL D CA 1
ATOM 8185 C C . VAL D 1 215 ? -1.517 -27.862 27.864 1.00 24.95 209 VAL D C 1
ATOM 8186 O O . VAL D 1 215 ? -1.296 -28.937 28.424 1.00 26.38 209 VAL D O 1
ATOM 8190 N N . SER D 1 216 ? -0.662 -27.272 27.025 1.00 24.19 210 SER D N 1
ATOM 8191 C CA . SER D 1 216 ? 0.635 -27.870 26.724 1.00 22.78 210 SER D CA 1
ATOM 8192 C C . SER D 1 216 ? 1.717 -26.859 27.046 1.00 22.98 210 SER D C 1
ATOM 8193 O O . SER D 1 216 ? 1.451 -25.842 27.673 1.00 25.65 210 SER D O 1
ATOM 8196 N N . TYR D 1 217 ? 2.936 -27.151 26.618 1.00 22.24 211 TYR D N 1
ATOM 8197 C CA . TYR D 1 217 ? 4.077 -26.312 26.914 1.00 21.52 211 TYR D CA 1
ATOM 8198 C C . TYR D 1 217 ? 4.124 -25.054 26.018 1.00 21.73 211 TYR D C 1
ATOM 8199 O O . TYR D 1 217 ? 5.027 -24.235 26.137 1.00 22.31 211 TYR D O 1
ATOM 8208 N N . GLY D 1 218 ? 3.143 -24.902 25.145 1.00 21.05 212 GLY D N 1
ATOM 8209 C CA . GLY D 1 218 ? 2.964 -23.647 24.425 1.00 21.27 212 GLY D CA 1
ATOM 8210 C C . GLY D 1 218 ? 2.177 -22.639 25.234 1.00 22.05 212 GLY D C 1
ATOM 8211 O O . GLY D 1 218 ? 1.850 -21.539 24.750 1.00 23.43 212 GLY D O 1
ATOM 8212 N N . GLN D 1 219 ? 1.869 -23.005 26.474 1.00 22.07 213 GLN D N 1
ATOM 8213 C CA . GLN D 1 219 ? 1.024 -22.175 27.319 1.00 20.69 213 GLN D CA 1
ATOM 8214 C C . GLN D 1 219 ? 1.752 -20.930 27.815 1.00 20.84 213 GLN D C 1
ATOM 8215 O O . GLN D 1 219 ? 2.901 -20.985 28.211 1.00 22.16 213 GLN D O 1
ATOM 8221 N N . SER D 1 220 ? 1.064 -19.799 27.746 1.00 21.67 214 SER D N 1
ATOM 8222 C CA . SER D 1 220 ? 1.491 -18.591 28.461 1.00 21.39 214 SER D CA 1
ATOM 8223 C C . SER D 1 220 ? 0.283 -17.722 28.621 1.00 21.56 214 SER D C 1
ATOM 8224 O O . SER D 1 220 ? -0.678 -17.818 27.869 1.00 24.44 214 SER D O 1
ATOM 8227 N N . ARG D 1 221 ? 0.304 -16.897 29.649 1.00 22.25 215 ARG D N 1
ATOM 8228 C CA . ARG D 1 221 ? -0.788 -15.956 29.854 1.00 21.06 215 ARG D CA 1
ATOM 8229 C C . ARG D 1 221 ? -0.832 -14.910 28.745 1.00 21.60 215 ARG D C 1
ATOM 8230 O O . ARG D 1 221 ? -1.922 -14.453 28.339 1.00 24.13 215 ARG D O 1
ATOM 8234 N N . ILE D 1 222 ? 0.317 -14.635 28.148 1.00 22.00 216 ILE D N 1
ATOM 8235 C CA . ILE D 1 222 ? 0.355 -13.726 26.984 1.00 19.86 216 ILE D CA 1
ATOM 8236 C C . ILE D 1 222 ? -0.401 -14.262 25.823 1.00 20.55 216 ILE D C 1
ATOM 8237 O O . ILE D 1 222 ? -1.153 -13.543 25.181 1.00 23.13 216 ILE D O 1
ATOM 8242 N N . TYR D 1 223 ? -0.220 -15.546 25.536 1.00 20.71 217 TYR D N 1
ATOM 8243 C CA . TYR D 1 223 ? -0.975 -16.191 24.493 1.00 19.01 217 TYR D CA 1
ATOM 8244 C C . TYR D 1 223 ? -2.504 -16.158 24.740 1.00 20.38 217 TYR D C 1
ATOM 8245 O O . TYR D 1 223 ? -3.318 -15.940 23.837 1.00 22.48 217 TYR D O 1
ATOM 8254 N N . GLU D 1 224 ? -2.915 -16.394 25.966 1.00 21.69 218 GLU D N 1
ATOM 8255 C CA . GLU D 1 224 ? -4.353 -16.345 26.291 1.00 21.58 218 GLU D CA 1
ATOM 8256 C C . GLU D 1 224 ? -4.905 -14.933 26.091 1.00 21.70 218 GLU D C 1
ATOM 8257 O O . GLU D 1 224 ? -5.872 -14.724 25.395 1.00 25.42 218 GLU D O 1
ATOM 8263 N N . ARG D 1 225 ? -4.218 -13.974 26.686 1.00 22.43 219 ARG D N 1
ATOM 8264 C CA . ARG D 1 225 ? -4.516 -12.561 26.531 1.00 20.65 219 ARG D CA 1
ATOM 8265 C C . ARG D 1 225 ? -4.584 -12.213 25.072 1.00 21.62 219 ARG D C 1
ATOM 8266 O O . ARG D 1 225 ? -5.664 -11.904 24.524 1.00 23.90 219 ARG D O 1
ATOM 8274 N N . ASN D 1 226 ? -3.442 -12.315 24.404 1.00 21.70 220 ASN D N 1
ATOM 8275 C CA . ASN D 1 226 ? -3.387 -11.855 23.027 1.00 20.41 220 ASN D CA 1
ATOM 8276 C C . ASN D 1 226 ? -4.407 -12.511 22.192 1.00 20.51 220 ASN D C 1
ATOM 8277 O O . ASN D 1 226 ? -5.078 -11.853 21.433 1.00 22.29 220 ASN D O 1
ATOM 8282 N N . TYR D 1 227 ? -4.533 -13.826 22.321 1.00 21.29 221 TYR D N 1
ATOM 8283 C CA . TYR D 1 227 ? -5.413 -14.531 21.426 1.00 20.24 221 TYR D CA 1
ATOM 8284 C C . TYR D 1 227 ? -6.886 -14.318 21.732 1.00 22.20 221 TYR D C 1
ATOM 8285 O O . TYR D 1 227 ? -7.676 -14.019 20.827 1.00 25.04 221 TYR D O 1
ATOM 8294 N N . LYS D 1 228 ? -7.278 -14.449 22.992 1.00 23.96 222 LYS D N 1
ATOM 8295 C CA . LYS D 1 228 ? -8.724 -14.379 23.300 1.00 23.43 222 LYS D CA 1
ATOM 8296 C C . LYS D 1 228 ? -9.261 -12.957 23.378 1.00 24.75 222 LYS D C 1
ATOM 8297 O O . LYS D 1 228 ? -10.348 -12.659 22.862 1.00 28.32 222 LYS D O 1
ATOM 8303 N N . SER D 1 229 ? -8.525 -12.043 23.985 1.00 25.65 223 SER D N 1
ATOM 8304 C CA . SER D 1 229 ? -9.042 -10.663 24.076 1.00 24.71 223 SER D CA 1
ATOM 8305 C C . SER D 1 229 ? -8.813 -9.809 22.823 1.00 25.58 223 SER D C 1
ATOM 8306 O O . SER D 1 229 ? -9.479 -8.774 22.661 1.00 26.41 223 SER D O 1
ATOM 8309 N N . PHE D 1 230 ? -7.856 -10.177 21.954 1.00 25.68 224 PHE D N 1
ATOM 8310 C CA . PHE D 1 230 ? -7.575 -9.303 20.806 1.00 23.01 224 PHE D CA 1
ATOM 8311 C C . PHE D 1 230 ? -7.625 -9.955 19.453 1.00 23.72 224 PHE D C 1
ATOM 8312 O O . PHE D 1 230 ? -8.301 -9.452 18.555 1.00 26.04 224 PHE D O 1
ATOM 8320 N N . ILE D 1 231 ? -6.897 -11.053 19.272 1.00 23.55 225 ILE D N 1
ATOM 8321 C CA . ILE D 1 231 ? -6.778 -11.654 17.946 1.00 22.22 225 ILE D CA 1
ATOM 8322 C C . ILE D 1 231 ? -8.113 -12.239 17.481 1.00 23.46 225 ILE D C 1
ATOM 8323 O O . ILE D 1 231 ? -8.556 -11.907 16.395 1.00 25.33 225 ILE D O 1
ATOM 8328 N N . ALA D 1 232 ? -8.713 -13.123 18.270 1.00 24.71 226 ALA D N 1
ATOM 8329 C CA . ALA D 1 232 ? -10.059 -13.698 17.945 1.00 24.68 226 ALA D CA 1
ATOM 8330 C C . ALA D 1 232 ? -11.134 -12.649 17.699 1.00 25.09 226 ALA D C 1
ATOM 8331 O O . ALA D 1 232 ? -11.766 -12.635 16.661 1.00 27.56 226 ALA D O 1
ATOM 8333 N N . PRO D 1 233 ? -11.326 -11.728 18.624 1.00 25.33 227 PRO D N 1
ATOM 8334 C CA . PRO D 1 233 ? -12.252 -10.615 18.402 1.00 25.73 227 PRO D CA 1
ATOM 8335 C C . PRO D 1 233 ? -11.863 -9.565 17.366 1.00 27.88 227 PRO D C 1
ATOM 8336 O O . PRO D 1 233 ? -12.586 -8.592 17.192 1.00 29.84 227 PRO D O 1
ATOM 8340 N N . GLU D 1 234 ? -10.740 -9.738 16.686 1.00 28.66 228 GLU D N 1
ATOM 8341 C CA . GLU D 1 234 ? -10.235 -8.736 15.782 1.00 28.52 228 GLU D CA 1
ATOM 8342 C C . GLU D 1 234 ? -10.301 -7.376 16.415 1.00 28.07 228 GLU D C 1
ATOM 8343 O O . GLU D 1 234 ? -10.740 -6.440 15.785 1.00 29.62 228 GLU D O 1
ATOM 8349 N N . ASN D 1 235 ? -9.864 -7.277 17.660 1.00 27.66 229 ASN D N 1
ATOM 8350 C CA . ASN D 1 235 ? -9.799 -5.992 18.348 1.00 27.28 229 ASN D CA 1
ATOM 8351 C C . ASN D 1 235 ? -8.399 -5.603 18.813 1.00 26.22 229 ASN D C 1
ATOM 8352 O O . ASN D 1 235 ? -7.862 -6.201 19.705 1.00 28.16 229 ASN D O 1
ATOM 8357 N N . TYR D 1 236 ? -7.846 -4.520 18.291 1.00 25.63 230 TYR D N 1
ATOM 8358 C CA . TYR D 1 236 ? -6.457 -4.174 18.628 1.00 23.94 230 TYR D CA 1
ATOM 8359 C C . TYR D 1 236 ? -6.257 -2.798 19.258 1.00 24.99 230 TYR D C 1
ATOM 8360 O O . TYR D 1 236 ? -5.200 -2.181 19.089 1.00 26.67 230 TYR D O 1
ATOM 8369 N N . GLU D 1 237 ? -7.268 -2.326 19.982 1.00 25.30 231 GLU D N 1
ATOM 8370 C CA . GLU D 1 237 ? -7.173 -1.133 20.826 1.00 24.93 231 GLU D CA 1
ATOM 8371 C C . GLU D 1 237 ? -6.420 -1.510 22.063 1.00 24.53 231 GLU D C 1
ATOM 8372 O O . GLU D 1 237 ? -6.632 -2.572 22.580 1.00 26.65 231 GLU D O 1
ATOM 8376 N N . PRO D 1 238 ? -5.524 -0.648 22.541 1.00 23.47 232 PRO D N 1
ATOM 8377 C CA . PRO D 1 238 ? -4.771 -0.958 23.721 1.00 23.32 232 PRO D CA 1
ATOM 8378 C C . PRO D 1 238 ? -5.606 -0.689 24.937 1.00 24.32 232 PRO D C 1
ATOM 8379 O O . PRO D 1 238 ? -6.485 0.121 24.832 1.00 27.99 232 PRO D O 1
ATOM 8383 N N . GLY D 1 239 ? -5.377 -1.342 26.069 1.00 24.31 233 GLY D N 1
ATOM 8384 C CA . GLY D 1 239 ? -4.398 -2.407 26.231 1.00 23.28 233 GLY D CA 1
ATOM 8385 C C . GLY D 1 239 ? -3.054 -1.819 26.491 1.00 23.43 233 GLY D C 1
ATOM 8386 O O . GLY D 1 239 ? -2.937 -0.788 27.142 1.00 25.67 233 GLY D O 1
ATOM 8387 N N . PHE D 1 240 ? -2.018 -2.471 25.967 1.00 22.62 234 PHE D N 1
ATOM 8388 C CA . PHE D 1 240 ? -0.670 -2.030 26.135 1.00 20.22 234 PHE D CA 1
ATOM 8389 C C . PHE D 1 240 ? -0.049 -1.853 24.735 1.00 21.25 234 PHE D C 1
ATOM 8390 O O . PHE D 1 240 ? 0.057 -2.810 23.981 1.00 23.78 234 PHE D O 1
ATOM 8398 N N . THR D 1 241 ? 0.339 -0.623 24.378 1.00 20.68 235 THR D N 1
ATOM 8399 C CA . THR D 1 241 ? 0.757 -0.312 23.006 1.00 19.99 235 THR D CA 1
ATOM 8400 C C . THR D 1 241 ? 2.144 -0.845 22.639 1.00 19.88 235 THR D C 1
ATOM 8401 O O . THR D 1 241 ? 3.036 -0.954 23.473 1.00 22.20 235 THR D O 1
ATOM 8405 N N . VAL D 1 242 ? 2.312 -1.122 21.344 1.00 20.15 236 VAL D N 1
ATOM 8406 C CA . VAL D 1 242 ? 3.574 -1.511 20.755 1.00 17.71 236 VAL D CA 1
ATOM 8407 C C . VAL D 1 242 ? 4.668 -0.551 21.184 1.00 18.57 236 VAL D C 1
ATOM 8408 O O . VAL D 1 242 ? 5.765 -0.949 21.584 1.00 19.42 236 VAL D O 1
ATOM 8412 N N . ASN D 1 243 ? 4.368 0.740 21.107 1.00 19.45 237 ASN D N 1
ATOM 8413 C CA . ASN D 1 243 ? 5.325 1.757 21.436 1.00 17.70 237 ASN D CA 1
ATOM 8414 C C . ASN D 1 243 ? 5.722 1.724 22.916 1.00 18.07 237 ASN D C 1
ATOM 8415 O O . ASN D 1 243 ? 6.873 1.981 23.229 1.00 18.42 237 ASN D O 1
ATOM 8420 N N . LEU D 1 244 ? 4.791 1.430 23.823 1.00 18.46 238 LEU D N 1
ATOM 8421 C CA . LEU D 1 244 ? 5.137 1.344 25.271 1.00 18.57 238 LEU D CA 1
ATOM 8422 C C . LEU D 1 244 ? 5.900 0.037 25.608 1.00 19.19 238 LEU D C 1
ATOM 8423 O O . LEU D 1 244 ? 6.855 0.036 26.387 1.00 21.75 238 LEU D O 1
ATOM 8428 N N . LEU D 1 245 ? 5.527 -1.055 24.959 1.00 19.03 239 LEU D N 1
ATOM 8429 C CA . LEU D 1 245 ? 6.301 -2.279 25.078 1.00 18.14 239 LEU D CA 1
ATOM 8430 C C . LEU D 1 245 ? 7.698 -2.021 24.597 1.00 18.11 239 LEU D C 1
ATOM 8431 O O . LEU D 1 245 ? 8.657 -2.342 25.291 1.00 20.35 239 LEU D O 1
ATOM 8436 N N . LYS D 1 246 ? 7.861 -1.455 23.404 1.00 18.52 240 LYS D N 1
ATOM 8437 C CA . LYS D 1 246 ? 9.224 -1.267 22.904 1.00 17.07 240 LYS D CA 1
ATOM 8438 C C . LYS D 1 246 ? 10.035 -0.263 23.696 1.00 18.42 240 LYS D C 1
ATOM 8439 O O . LYS D 1 246 ? 11.275 -0.318 23.712 1.00 20.55 240 LYS D O 1
ATOM 8445 N N . LYS D 1 247 ? 9.381 0.695 24.331 1.00 18.92 241 LYS D N 1
ATOM 8446 C CA . LYS D 1 247 ? 10.120 1.607 25.250 1.00 18.64 241 LYS D CA 1
ATOM 8447 C C . LYS D 1 247 ? 10.809 0.812 26.387 1.00 18.54 241 LYS D C 1
ATOM 8448 O O . LYS D 1 247 ? 12.061 0.938 26.600 1.00 19.64 241 LYS D O 1
ATOM 8454 N N . ASP D 1 248 ? 10.035 -0.044 27.063 1.00 18.37 242 ASP D N 1
ATOM 8455 C CA . ASP D 1 248 ? 10.611 -0.909 28.125 1.00 18.77 242 ASP D CA 1
ATOM 8456 C C . ASP D 1 248 ? 11.588 -1.939 27.632 1.00 19.29 242 ASP D C 1
ATOM 8457 O O . ASP D 1 248 ? 12.529 -2.282 28.343 1.00 21.71 242 ASP D O 1
ATOM 8462 N N . LEU D 1 249 ? 11.406 -2.413 26.392 1.00 19.66 243 LEU D N 1
ATOM 8463 C CA . LEU D 1 249 ? 12.368 -3.350 25.790 1.00 18.15 243 LEU D CA 1
ATOM 8464 C C . LEU D 1 249 ? 13.665 -2.648 25.537 1.00 18.97 243 LEU D C 1
ATOM 8465 O O . LEU D 1 249 ? 14.750 -3.227 25.714 1.00 19.22 243 LEU D O 1
ATOM 8470 N N . GLY D 1 250 ? 13.567 -1.391 25.075 1.00 18.87 244 GLY D N 1
ATOM 8471 C CA . GLY D 1 250 ? 14.763 -0.565 24.968 1.00 17.29 244 GLY D CA 1
ATOM 8472 C C . GLY D 1 250 ? 15.499 -0.350 26.278 1.00 17.40 244 GLY D C 1
ATOM 8473 O O . GLY D 1 250 ? 16.729 -0.331 26.279 1.00 21.34 244 GLY D O 1
ATOM 8474 N N . PHE D 1 251 ? 14.781 -0.160 27.370 1.00 18.35 245 PHE D N 1
ATOM 8475 C CA . PHE D 1 251 ? 15.397 -0.047 28.708 1.00 18.10 245 PHE D CA 1
ATOM 8476 C C . PHE D 1 251 ? 16.070 -1.394 29.141 1.00 19.88 245 PHE D C 1
ATOM 8477 O O . PHE D 1 251 ? 17.157 -1.405 29.771 1.00 22.54 245 PHE D O 1
ATOM 8485 N N . ALA D 1 252 ? 15.459 -2.515 28.755 1.00 19.40 246 ALA D N 1
ATOM 8486 C CA . ALA D 1 252 ? 16.052 -3.823 28.994 1.00 19.27 246 ALA D CA 1
ATOM 8487 C C . ALA D 1 252 ? 17.304 -3.950 28.196 1.00 19.40 246 ALA D C 1
ATOM 8488 O O . ALA D 1 252 ? 18.324 -4.278 28.751 1.00 21.15 246 ALA D O 1
ATOM 8490 N N . VAL D 1 253 ? 17.273 -3.604 26.907 1.00 20.11 247 VAL D N 1
ATOM 8491 C CA . VAL D 1 253 ? 18.469 -3.645 26.072 1.00 18.82 247 VAL D CA 1
ATOM 8492 C C . VAL D 1 253 ? 19.560 -2.686 26.485 1.00 21.02 247 VAL D C 1
ATOM 8493 O O . VAL D 1 253 ? 20.739 -3.049 26.411 1.00 23.67 247 VAL D O 1
ATOM 8497 N N . ASP D 1 254 ? 19.222 -1.454 26.862 1.00 21.29 248 ASP D N 1
ATOM 8498 C CA . ASP D 1 254 ? 20.220 -0.583 27.474 1.00 20.78 248 ASP D CA 1
ATOM 8499 C C . ASP D 1 254 ? 20.824 -1.234 28.704 1.00 20.36 248 ASP D C 1
ATOM 8500 O O . ASP D 1 254 ? 22.012 -1.185 28.881 1.00 23.53 248 ASP D O 1
ATOM 8505 N N . LEU D 1 255 ? 20.004 -1.789 29.579 1.00 21.06 249 LEU D N 1
ATOM 8506 C CA . LEU D 1 255 ? 20.526 -2.400 30.797 1.00 20.58 249 LEU D CA 1
ATOM 8507 C C . LEU D 1 255 ? 21.396 -3.600 30.547 1.00 22.65 249 LEU D C 1
ATOM 8508 O O . LEU D 1 255 ? 22.311 -3.891 31.339 1.00 25.65 249 LEU D O 1
ATOM 8513 N N . ALA D 1 256 ? 21.095 -4.314 29.473 1.00 23.58 250 ALA D N 1
ATOM 8514 C CA . ALA D 1 256 ? 21.856 -5.481 29.111 1.00 23.70 250 ALA D CA 1
ATOM 8515 C C . ALA D 1 256 ? 23.175 -4.942 28.611 1.00 24.05 250 ALA D C 1
ATOM 8516 O O . ALA D 1 256 ? 24.239 -5.459 28.955 1.00 27.31 250 ALA D O 1
ATOM 8518 N N . LYS D 1 257 ? 23.126 -3.896 27.816 1.00 24.52 251 LYS D N 1
ATOM 8519 C CA . LYS D 1 257 ? 24.360 -3.319 27.297 1.00 24.63 251 LYS D CA 1
ATOM 8520 C C . LYS D 1 257 ? 25.194 -2.608 28.372 1.00 26.40 251 LYS D C 1
ATOM 8521 O O . LYS D 1 257 ? 26.359 -2.327 28.141 1.00 29.00 251 LYS D O 1
ATOM 8527 N N . GLU D 1 258 ? 24.601 -2.309 29.526 1.00 27.75 252 GLU D N 1
ATOM 8528 C CA . GLU D 1 258 ? 25.348 -1.720 30.627 1.00 28.02 252 GLU D CA 1
ATOM 8529 C C . GLU D 1 258 ? 25.970 -2.871 31.386 1.00 29.12 252 GLU D C 1
ATOM 8530 O O . GLU D 1 258 ? 27.053 -2.742 31.963 1.00 30.68 252 GLU D O 1
ATOM 8536 N N . SER D 1 259 ? 25.208 -3.962 31.459 1.00 29.22 253 SER D N 1
ATOM 8537 C CA . SER D 1 259 ? 25.668 -5.162 32.075 1.00 28.42 253 SER D CA 1
ATOM 8538 C C . SER D 1 259 ? 26.695 -5.841 31.164 1.00 29.15 253 SER D C 1
ATOM 8539 O O . SER D 1 259 ? 27.147 -6.906 31.461 1.00 32.15 253 SER D O 1
ATOM 8542 N N . GLU D 1 260 ? 27.062 -5.261 30.043 1.00 28.66 254 GLU D N 1
ATOM 8543 C CA . GLU D 1 260 ? 28.010 -5.908 29.156 1.00 27.56 254 GLU D CA 1
ATOM 8544 C C . GLU D 1 260 ? 27.527 -7.179 28.417 1.00 28.06 254 GLU D C 1
ATOM 8545 O O . GLU D 1 260 ? 28.308 -7.778 27.671 1.00 29.55 254 GLU D O 1
ATOM 8551 N N . LEU D 1 261 ? 26.237 -7.532 28.540 1.00 26.46 255 LEU D N 1
ATOM 8552 C CA . LEU D 1 261 ? 25.698 -8.750 27.940 1.00 24.22 255 LEU D CA 1
ATOM 8553 C C . LEU D 1 261 ? 25.207 -8.533 26.547 1.00 25.10 255 LEU D C 1
ATOM 8554 O O . LEU D 1 261 ? 24.577 -7.521 26.251 1.00 27.61 255 LEU D O 1
ATOM 8559 N N . HIS D 1 262 ? 25.440 -9.501 25.679 1.00 24.97 256 HIS D N 1
ATOM 8560 C CA . HIS D 1 262 ? 24.876 -9.482 24.344 1.00 23.34 256 HIS D CA 1
ATOM 8561 C C . HIS D 1 262 ? 23.735 -10.472 24.281 1.00 23.50 256 HIS D C 1
ATOM 8562 O O . HIS D 1 262 ? 23.966 -11.679 24.303 1.00 25.94 256 HIS D O 1
ATOM 8569 N N . LEU D 1 263 ? 22.499 -9.971 24.252 1.00 22.26 257 LEU D N 1
ATOM 8570 C CA . LEU D 1 263 ? 21.325 -10.787 24.172 1.00 20.57 257 LEU D CA 1
ATOM 8571 C C . LEU D 1 263 ? 20.714 -10.635 22.778 1.00 21.71 257 LEU D C 1
ATOM 8572 O O . LEU D 1 263 ? 19.938 -9.733 22.554 1.00 23.28 257 LEU D O 1
ATOM 8577 N N . PRO D 1 264 ? 21.102 -11.491 21.816 1.00 19.99 258 PRO D N 1
ATOM 8578 C CA . PRO D 1 264 ? 20.771 -11.264 20.410 1.00 19.24 258 PRO D CA 1
ATOM 8579 C C . PRO D 1 264 ? 19.283 -11.317 20.024 1.00 19.75 258 PRO D C 1
ATOM 8580 O O . PRO D 1 264 ? 18.849 -10.579 19.131 1.00 21.99 258 PRO D O 1
ATOM 8584 N N . VAL D 1 265 ? 18.510 -12.184 20.649 1.00 18.91 259 VAL D N 1
ATOM 8585 C CA . VAL D 1 265 ? 17.111 -12.240 20.327 1.00 17.77 259 VAL D CA 1
ATOM 8586 C C . VAL D 1 265 ? 16.365 -11.033 20.923 1.00 18.74 259 VAL D C 1
ATOM 8587 O O . VAL D 1 265 ? 15.396 -10.546 20.345 1.00 19.34 259 VAL D O 1
ATOM 8591 N N . SER D 1 266 ? 16.808 -10.583 22.085 1.00 18.93 260 SER D N 1
ATOM 8592 C CA . SER D 1 266 ? 16.251 -9.406 22.720 1.00 17.55 260 SER D CA 1
ATOM 8593 C C . SER D 1 266 ? 16.430 -8.191 21.806 1.00 18.23 260 SER D C 1
ATOM 8594 O O . SER D 1 266 ? 15.517 -7.396 21.624 1.00 19.61 260 SER D O 1
ATOM 8597 N N . GLU D 1 267 ? 17.615 -8.050 21.239 1.00 18.76 261 GLU D N 1
ATOM 8598 C CA . GLU D 1 267 ? 17.893 -6.947 20.340 1.00 17.34 261 GLU D CA 1
ATOM 8599 C C . GLU D 1 267 ? 17.143 -7.079 19.025 1.00 19.10 261 GLU D C 1
ATOM 8600 O O . GLU D 1 267 ? 16.661 -6.069 18.453 1.00 19.47 261 GLU D O 1
ATOM 8606 N N . MET D 1 268 ? 16.976 -8.317 18.540 1.00 18.28 262 MET D N 1
ATOM 8607 C CA . MET D 1 268 ? 16.121 -8.534 17.396 1.00 16.71 262 MET D CA 1
ATOM 8608 C C . MET D 1 268 ? 14.702 -8.076 17.665 1.00 16.77 262 MET D C 1
ATOM 8609 O O . MET D 1 268 ? 14.086 -7.400 16.824 1.00 19.12 262 MET D O 1
ATOM 8614 N N . LEU D 1 269 ? 14.185 -8.395 18.839 1.00 17.24 263 LEU D N 1
ATOM 8615 C CA . LEU D 1 269 ? 12.804 -8.074 19.214 1.00 16.45 263 LEU D CA 1
ATOM 8616 C C . LEU D 1 269 ? 12.578 -6.570 19.327 1.00 16.80 263 LEU D C 1
ATOM 8617 O O . LEU D 1 269 ? 11.541 -6.088 18.999 1.00 18.11 263 LEU D O 1
ATOM 8622 N N . LEU D 1 270 ? 13.567 -5.838 19.767 1.00 18.27 264 LEU D N 1
ATOM 8623 C CA . LEU D 1 270 ? 13.474 -4.384 19.788 1.00 17.94 264 LEU D CA 1
ATOM 8624 C C . LEU D 1 270 ? 13.233 -3.852 18.399 1.00 18.73 264 LEU D C 1
ATOM 8625 O O . LEU D 1 270 ? 12.326 -3.059 18.208 1.00 21.22 264 LEU D O 1
ATOM 8630 N N . ASN D 1 271 ? 13.997 -4.313 17.421 1.00 18.43 265 ASN D N 1
ATOM 8631 C CA . ASN D 1 271 ? 13.751 -3.994 16.036 1.00 17.31 265 ASN D CA 1
ATOM 8632 C C . ASN D 1 271 ? 12.373 -4.441 15.510 1.00 17.69 265 ASN D C 1
ATOM 8633 O O . ASN D 1 271 ? 11.716 -3.696 14.828 1.00 19.20 265 ASN D O 1
ATOM 8638 N N . VAL D 1 272 ? 11.956 -5.661 15.844 1.00 16.97 266 VAL D N 1
ATOM 8639 C CA . VAL D 1 272 ? 10.647 -6.180 15.477 1.00 15.48 266 VAL D CA 1
ATOM 8640 C C . VAL D 1 272 ? 9.501 -5.259 15.864 1.00 15.59 266 VAL D C 1
ATOM 8641 O O . VAL D 1 272 ? 8.692 -4.900 15.009 1.00 16.04 266 VAL D O 1
ATOM 8645 N N . TYR D 1 273 ? 9.440 -4.855 17.128 1.00 15.93 267 TYR D N 1
ATOM 8646 C CA . TYR D 1 273 ? 8.402 -3.947 17.576 1.00 15.26 267 TYR D CA 1
ATOM 8647 C C . TYR D 1 273 ? 8.551 -2.534 16.983 1.00 16.03 267 TYR D C 1
ATOM 8648 O O . TYR D 1 273 ? 7.557 -1.836 16.779 1.00 16.32 267 TYR D O 1
ATOM 8657 N N . ASP D 1 274 ? 9.788 -2.131 16.684 1.00 17.02 268 ASP D N 1
ATOM 8658 C CA . ASP D 1 274 ? 10.038 -0.859 16.004 1.00 16.69 268 ASP D CA 1
ATOM 8659 C C . ASP D 1 274 ? 9.543 -0.852 14.583 1.00 17.43 268 ASP D C 1
ATOM 8660 O O . ASP D 1 274 ? 8.911 0.125 14.139 1.00 17.98 268 ASP D O 1
ATOM 8665 N N . GLU D 1 275 ? 9.784 -1.942 13.842 1.00 16.88 269 GLU D N 1
ATOM 8666 C CA . GLU D 1 275 ? 9.236 -2.050 12.507 1.00 15.46 269 GLU D CA 1
ATOM 8667 C C . GLU D 1 275 ? 7.719 -2.090 12.534 1.00 16.71 269 GLU D C 1
ATOM 8668 O O . GLU D 1 275 ? 7.040 -1.537 11.648 1.00 18.75 269 GLU D O 1
ATOM 8674 N N . ALA D 1 276 ? 7.144 -2.757 13.518 1.00 16.06 270 ALA D N 1
ATOM 8675 C CA . ALA D 1 276 ? 5.704 -2.798 13.583 1.00 15.50 270 ALA D CA 1
ATOM 8676 C C . ALA D 1 276 ? 5.199 -1.408 13.812 1.00 16.87 270 ALA D C 1
ATOM 8677 O O . ALA D 1 276 ? 4.176 -1.031 13.279 1.00 18.21 270 ALA D O 1
ATOM 8679 N N . SER D 1 277 ? 5.872 -0.646 14.658 1.00 16.99 271 SER D N 1
ATOM 8680 C CA . SER D 1 277 ? 5.391 0.703 14.909 1.00 16.40 271 SER D CA 1
ATOM 8681 C C . SER D 1 277 ? 5.548 1.506 13.617 1.00 17.64 271 SER D C 1
ATOM 8682 O O . SER D 1 277 ? 4.638 2.148 13.183 1.00 18.54 271 SER D O 1
ATOM 8685 N N . GLN D 1 278 ? 6.686 1.384 12.962 1.00 18.68 272 GLN D N 1
ATOM 8686 C CA . GLN D 1 278 ? 6.953 2.145 11.779 1.00 19.62 272 GLN D CA 1
ATOM 8687 C C . GLN D 1 278 ? 5.913 1.834 10.713 1.00 21.18 272 GLN D C 1
ATOM 8688 O O . GLN D 1 278 ? 5.648 2.662 9.872 1.00 21.71 272 GLN D O 1
ATOM 8694 N N . ALA D 1 279 ? 5.301 0.646 10.774 1.00 20.95 273 ALA D N 1
ATOM 8695 C CA . ALA D 1 279 ? 4.313 0.228 9.797 1.00 20.67 273 ALA D CA 1
ATOM 8696 C C . ALA D 1 279 ? 2.940 0.666 10.170 1.00 21.59 273 ALA D C 1
ATOM 8697 O O . ALA D 1 279 ? 2.010 0.387 9.445 1.00 24.53 273 ALA D O 1
ATOM 8699 N N . GLY D 1 280 ? 2.796 1.315 11.310 1.00 21.37 274 GLY D N 1
ATOM 8700 C CA . GLY D 1 280 ? 1.535 1.917 11.683 1.00 20.24 274 GLY D CA 1
ATOM 8701 C C . GLY D 1 280 ? 0.803 1.328 12.877 1.00 20.06 274 GLY D C 1
ATOM 8702 O O . GLY D 1 280 ? -0.282 1.760 13.177 1.00 21.04 274 GLY D O 1
ATOM 8703 N N . TYR D 1 281 ? 1.393 0.370 13.579 1.00 19.44 275 TYR D N 1
ATOM 8704 C CA . TYR D 1 281 ? 0.752 -0.272 14.720 1.00 18.67 275 TYR D CA 1
ATOM 8705 C C . TYR D 1 281 ? 1.267 0.273 16.037 1.00 18.95 275 TYR D C 1
ATOM 8706 O O . TYR D 1 281 ? 0.987 -0.267 17.084 1.00 20.68 275 TYR D O 1
ATOM 8715 N N . GLY D 1 282 ? 2.021 1.366 15.999 1.00 18.79 276 GLY D N 1
ATOM 8716 C CA . GLY D 1 282 ? 2.623 1.894 17.208 1.00 18.64 276 GLY D CA 1
ATOM 8717 C C . GLY D 1 282 ? 1.683 2.071 18.372 1.00 18.79 276 GLY D C 1
ATOM 8718 O O . GLY D 1 282 ? 2.052 1.865 19.497 1.00 19.93 276 GLY D O 1
ATOM 8719 N N . GLU D 1 283 ? 0.472 2.526 18.113 1.00 19.87 277 GLU D N 1
ATOM 8720 C CA . GLU D 1 283 ? -0.469 2.795 19.178 1.00 18.72 277 GLU D CA 1
ATOM 8721 C C . GLU D 1 283 ? -1.558 1.756 19.256 1.00 19.25 277 GLU D C 1
ATOM 8722 O O . GLU D 1 283 ? -2.530 1.937 19.970 1.00 21.12 277 GLU D O 1
ATOM 8728 N N . ASN D 1 284 ? -1.393 0.654 18.541 1.00 19.58 278 ASN D N 1
ATOM 8729 C CA . ASN D 1 284 ? -2.259 -0.511 18.715 1.00 18.39 278 ASN D CA 1
ATOM 8730 C C . ASN D 1 284 ? -1.784 -1.341 19.862 1.00 18.63 278 ASN D C 1
ATOM 8731 O O . ASN D 1 284 ? -0.668 -1.200 20.296 1.00 21.97 278 ASN D O 1
ATOM 8736 N N . ASP D 1 285 ? -2.610 -2.218 20.386 1.00 18.34 279 ASP D N 1
ATOM 8737 C CA . ASP D 1 285 ? -2.123 -3.103 21.427 1.00 18.04 279 ASP D CA 1
ATOM 8738 C C . ASP D 1 285 ? -0.964 -3.931 20.862 1.00 18.05 279 ASP D C 1
ATOM 8739 O O . ASP D 1 285 ? -0.891 -4.147 19.671 1.00 20.26 279 ASP D O 1
ATOM 8744 N N . MET D 1 286 ? -0.048 -4.363 21.711 1.00 18.39 280 MET D N 1
ATOM 8745 C CA . MET D 1 286 ? 1.083 -5.199 21.285 1.00 17.22 280 MET D CA 1
ATOM 8746 C C . MET D 1 286 ? 0.681 -6.476 20.543 1.00 18.71 280 MET D C 1
ATOM 8747 O O . MET D 1 286 ? 1.434 -6.955 19.719 1.00 20.36 280 MET D O 1
ATOM 8752 N N . ALA D 1 287 ? -0.524 -6.990 20.789 1.00 18.72 281 ALA D N 1
ATOM 8753 C CA . ALA D 1 287 ? -0.962 -8.222 20.175 1.00 17.98 281 ALA D CA 1
ATOM 8754 C C . ALA D 1 287 ? -1.179 -8.055 18.693 1.00 18.79 281 ALA D C 1
ATOM 8755 O O . ALA D 1 287 ? -1.247 -9.034 17.954 1.00 19.40 281 ALA D O 1
ATOM 8757 N N . ALA D 1 288 ? -1.281 -6.801 18.245 1.00 17.97 282 ALA D N 1
ATOM 8758 C CA . ALA D 1 288 ? -1.307 -6.521 16.840 1.00 17.77 282 ALA D CA 1
ATOM 8759 C C . ALA D 1 288 ? -0.026 -6.853 16.083 1.00 17.07 282 ALA D C 1
ATOM 8760 O O . ALA D 1 288 ? -0.018 -6.718 14.896 1.00 19.43 282 ALA D O 1
ATOM 8762 N N . LEU D 1 289 ? 1.047 -7.253 16.730 1.00 17.68 283 LEU D N 1
ATOM 8763 C CA . LEU D 1 289 ? 2.173 -7.802 15.991 1.00 16.70 283 LEU D CA 1
ATOM 8764 C C . LEU D 1 289 ? 1.614 -8.932 15.143 1.00 17.69 283 LEU D C 1
ATOM 8765 O O . LEU D 1 289 ? 2.072 -9.142 14.057 1.00 19.99 283 LEU D O 1
ATOM 8770 N N . TYR D 1 290 ? 0.587 -9.633 15.609 1.00 19.01 284 TYR D N 1
ATOM 8771 C CA . TYR D 1 290 ? -0.026 -10.709 14.808 1.00 17.58 284 TYR D CA 1
ATOM 8772 C C . TYR D 1 290 ? -0.565 -10.195 13.483 1.00 18.95 284 TYR D C 1
ATOM 8773 O O . TYR D 1 290 ? -0.371 -10.818 12.448 1.00 19.57 284 TYR D O 1
ATOM 8782 N N . LYS D 1 291 ? -1.225 -9.045 13.506 1.00 19.61 285 LYS D N 1
ATOM 8783 C CA . LYS D 1 291 ? -1.685 -8.412 12.292 1.00 19.90 285 LYS D CA 1
ATOM 8784 C C . LYS D 1 291 ? -0.563 -8.021 11.396 1.00 19.23 285 LYS D C 1
ATOM 8785 O O . LYS D 1 291 ? -0.674 -8.192 10.208 1.00 20.25 285 LYS D O 1
ATOM 8791 N N . LYS D 1 292 ? 0.531 -7.489 11.944 1.00 20.14 286 LYS D N 1
ATOM 8792 C CA . LYS D 1 292 ? 1.665 -7.145 11.079 1.00 18.40 286 LYS D CA 1
ATOM 8793 C C . LYS D 1 292 ? 2.272 -8.360 10.404 1.00 19.50 286 LYS D C 1
ATOM 8794 O O . LYS D 1 292 ? 2.627 -8.309 9.210 1.00 20.79 286 LYS D O 1
ATOM 8800 N N . VAL D 1 293 ? 2.496 -9.420 11.181 1.00 19.11 287 VAL D N 1
ATOM 8801 C CA . VAL D 1 293 ? 3.123 -10.611 10.615 1.00 18.42 287 VAL D CA 1
ATOM 8802 C C . VAL D 1 293 ? 2.177 -11.183 9.577 1.00 19.04 287 VAL D C 1
ATOM 8803 O O . VAL D 1 293 ? 2.640 -11.566 8.492 1.00 21.10 287 VAL D O 1
ATOM 8807 N N . SER D 1 294 ? 0.865 -11.193 9.869 1.00 19.18 288 SER D N 1
ATOM 8808 C CA . SER D 1 294 ? -0.134 -11.763 8.939 1.00 18.87 288 SER D CA 1
ATOM 8809 C C . SER D 1 294 ? -0.538 -10.876 7.759 1.00 19.41 288 SER D C 1
ATOM 8810 O O . SER D 1 294 ? -1.355 -11.276 6.915 1.00 20.72 288 SER D O 1
ATOM 8813 N N . GLU D 1 295 ? 0.085 -9.714 7.630 1.00 19.92 289 GLU D N 1
ATOM 8814 C CA . GLU D 1 295 ? 0.004 -8.964 6.382 1.00 19.95 289 GLU D CA 1
ATOM 8815 C C . GLU D 1 295 ? 0.443 -9.845 5.221 1.00 20.17 289 GLU D C 1
ATOM 8816 O O . GLU D 1 295 ? 0.067 -9.598 4.082 1.00 21.18 289 GLU D O 1
ATOM 8822 N N . GLN D 1 296 ? 1.247 -10.867 5.511 1.00 20.45 290 GLN D N 1
ATOM 8823 C CA . GLN D 1 296 ? 1.633 -11.838 4.516 1.00 21.34 290 GLN D CA 1
ATOM 8824 C C . GLN D 1 296 ? 0.530 -12.795 4.057 1.00 24.16 290 GLN D C 1
ATOM 8825 O O . GLN D 1 296 ? 0.766 -13.521 3.135 1.00 24.17 290 GLN D O 1
ATOM 8831 N N . LEU D 1 297 ? -0.654 -12.789 4.656 1.00 28.35 291 LEU D N 1
ATOM 8832 C CA . LEU D 1 297 ? -1.729 -13.671 4.179 1.00 32.24 291 LEU D CA 1
ATOM 8833 C C . LEU D 1 297 ? -2.566 -13.038 3.050 1.00 34.99 291 LEU D C 1
ATOM 8834 O O . LEU D 1 297 ? -2.627 -11.823 2.940 1.00 36.88 291 LEU D O 1
ATOM 8839 N N . ILE D 1 298 ? -3.235 -13.853 2.236 1.00 37.21 292 ILE D N 1
ATOM 8840 C CA . ILE D 1 298 ? -4.094 -13.327 1.152 1.00 38.40 292 ILE D CA 1
ATOM 8841 C C . ILE D 1 298 ? -5.488 -12.948 1.626 1.00 39.36 292 ILE D C 1
ATOM 8842 O O . ILE D 1 298 ? -5.695 -12.642 2.806 1.00 40.87 292 ILE D O 1
#

CATH classification: 3.40.50.720 (+1 more: 1.10.1040.10)

Secondary structure (DSSP, 8-state):
--EEEEE--STTHHHHHHHHHHTT-EEEEE-SSHHHHHHHHHTT-B----HHHHHHH-SEEEE--SSHHHHHHHHSSTTSHHHH--TT-EEEE-S---HHHHHHHHHHHHHHT-EEEE--EESHHHHHHHT-EEEEEES-HHHHHHHHHHHTTTEEEEEEEESSTTHHHHHHHHHHHHHHHHHHHHHHHHHHHHHTT--HHHHHHHHTTSTT-BHHHIIIIIIIITTT----SSBHHHHHHHHHHHHHHHHHTT---HHHHHHHHHHHHHIIIIITTSBGGGHHHHHHTT-/----EEEEE--STTHHHHHHHHHHTT-EEEEE-S-HHHHHHHHHTT-B----HHHHHHH-SEEEE--SSHHHHHHHHSSTTSHHHH--TT-EEEE-S---HHHHHHHHHHHHHHT-EEEE--EESHHHHHHHT-EEEEEEE-HHHHHHHHHHHHHHEEEEEEEESSTTHHHHHHHHHHHHHHHHHHHHHHHHHHHHHTT--HHHHHHHHTTSTT-BHHHHHHIIIIITTT----SSBHHHHHHHHHHHHHHHHHTT---HHHHHHHHHHHHHIIIIITTSBGGGHHHHHHTT--/--EEEE--STTHHHHHHHHHHTT--EEEE-S-HHHHHHHHHTT-B----HHHHHHH-SEEEE--SSHHHHHHHHSSTTSHHHH--TT-EEEE-S---HHHHHHHHHHHHHHT-EEEE--EESHHHHHHHT-EEEEEEE-HHHHHHHHHHHHHHEEEEEEEESSTTHHHHHHHHHHHHHHHHHHHHHHHHHHHHHTT--HHHHHHHHTTSTT-BHHHHHHIIIIITTT----SSBHHHHHHHHHHHHHHHHHTT---HHHHHHHHHHHHHIIIIITTSBGGGHHHHHHH-/--EEEEE--STTHHHHHHHHHHTT-EEEEE-S-HHHHHHHHHHT-B----HHHHHHH-SEEEE--SSHHHHHHHHSSTTSHHHH--TT-EEEE-S---HHHHHHHHHHHHHHT-EEEE--EESHHHHHHHT-EEEEEES-HHHHHHHHHHHHTTEEEEEEEESSTTHHHHHHHHHHHHHHHHHHHHHHHHHHHHHTT--HHHHHHHHHTTTT-BHHHHIIIIIIITTT----SSBHHHHHHHHHHHHHHHHHTT---HHHHHHHHHHHHHIIIIITTSBGGGHHHHHGGG--

Nearest PDB structures (foldseek):
  5je8-assembly2_C  TM=9.983E-01  e=3.266E-53  Bacillus cereus ATCC 14579
  2gf2-assembly1_A  TM=9.178E-01  e=9.827E-27  Homo sapiens
  3w6u-assembly1_A  TM=8.253E-01  e=5.550E-27  Pyrobaculum calidifontis JCM 11548
  4gbj-assembly2_C  TM=8.587E-01  e=1.426E-21  Dyadobacter fermentans DSM 18053
  4gbj-assembly3_A  TM=8.410E-01  e=1.693E-21  Dyadobacter fermentans DSM 18053